Protein 7BVD (pdb70)

Solvent-accessible surface area: 38181 Å² total; per-residue (Å²): 110,48,44,13,117,30,25,40,72,112,83,2,95,65,57,13,94,142,21,64,3,3,9,0,44,22,62,0,0,4,7,14,16,16,16,0,2,0,0,50,24,6,0,57,42,110,44,1,0,0,0,20,7,37,8,60,75,104,14,16,24,117,40,7,24,0,1,7,21,15,87,8,2,0,5,22,128,136,109,32,5,13,13,17,60,80,67,19,160,59,14,25,77,32,52,48,0,9,81,5,0,75,42,0,21,99,51,0,126,10,122,71,33,107,77,48,11,82,1,20,8,0,0,0,0,0,4,2,8,11,3,0,49,74,69,71,214,18,48,141,111,14,92,76,75,15,59,24,27,22,0,4,0,0,8,2,14,18,1,0,0,9,1,45,21,43,10,2,1,8,0,0,0,3,12,36,32,29,110,39,59,83,153,146,24,56,134,19,22,72,48,0,33,52,44,0,69,105,7,15,155,23,0,28,86,74,40,91,25,20,9,6,20,6,26,117,52,90,12,124,45,103,51,39,45,71,64,117,75,2,28,118,20,0,82,78,0,19,32,25,18,130,79,64,68,8,121,7,0,8,1,3,2,22,5,46,10,98,19,112,16,60,22,11,35,0,0,18,0,7,17,12,52,20,8,2,20,38,2,3,0,0,1,0,14,44,70,139,51,31,82,51,3,1,0,0,0,0,0,26,14,16,8,0,27,0,85,133,37,95,0,22,12,56,16,36,20,20,60,46,182,63,175,134,26,73,104,38,50,114,89,4,98,78,74,111,134,73,96,77,31,7,50,53,24,4,52,17,11,109,82,14,0,43,154,7,7,97,125,64,19,37,148,51,75,68,60,37,66,26,29,69,10,28,69,12,0,5,7,1,0,22,0,23,0,60,18,17,162,110,75,47,3,0,24,0,2,23,3,5,14,0,7,11,45,7,0,0,2,63,24,54,71,0,3,44,0,5,10,83,16,17,114,7,47,6,5,8,15,0,1,1,3,6,27,2,12,5,30,22,22,0,23,0,0,2,2,34,48,14,0,10,14,56,141,45,26,0,36,1,13,8,5,9,19,0,30,56,121,18,80,1,60,117,13,46,56,63,3,11,83,99,0,92,46,0,0,61,3,1,11,0,5,76,43,35,53,152,73,77,78,43,46,12,118,32,26,39,70,109,85,2,97,67,58,23,119,130,27,66,5,3,10,0,44,21,66,0,0,4,6,12,16,19,18,3,1,0,0,53,20,5,0,55,47,105,43,1,0,1,0,23,8,35,3,96,73,101,30,10,18,98,42,9,23,0,1,6,22,16,86,7,2,1,5,25,130,138,114,31,3,19,22,18,62,81,67,18,166,56,14,29,71,32,52,56,0,10,82,6,0,76,42,0,22,87,49,0,120,10,121,71,43,107,73,47,10,65,1,19,6,0,0,1,0,1,5,1,10,10,4,1,48,81,61,72,218,17,49,134,112,15,93,76,72,15,59,23,28,24,0,4,0,0,9,2,15,19,0,0,0,9,2,37,31,31,11,2,0,7,0,0,0,2,11,35,39,28,103,44,65,128,140,130,34,60,133,18,23,72,55,0,32,53,47,0,68,105,6,13,151,19,0,40,84,84,39,91,25,21,6,6,19,5,36,123,58,90,10,126,48,109,49,40,38,73,78,117,68,2,28,116,15,0,79,78,0,16,31,24,18,128,87,61,78,3,124,16,0,7,0,2,4,22,4,47,9,97,17,112,15,60,19,16,40,0,0,21,0,0,16,24,41,20,13,2,20,40,2,3,0,0,2,1,15,48,50,140,55,30,83,54,4,0,0,0,0,0,0,28,17,17,9,0,42,1,100,106,37,77,0,27,11,56,19,29,41,19,74,89,169,95,76,90,141,50,52,120,92,9,67,73,49,162,178,96,15,82,53,25,2,51,27,14,98,84,16,0,40,157,7,11,96,127,82,20,36,115,46,75,100,70,44,73,42,46,98,17,60,108,31,0,10,2,1,0,23,0,19,0,53,14,26,178,119,73,46,4,1,22,0,2,27,5,7,12,0,8,12,34,10,0,0,2,60,29,55,66,0,3,46,0,5,12,84,19,16,110,5,44,7,5,10,15,1,0,1,2,6,36,2,10,5,35,26,10,1,31,0,0,2,1,33,54,13,0,10,13,55,139,44,26,0,35,1,15,6,5,8,42,0,45,53,138,18,80,1,55,131,22,48,62,65,0,14,81,104,1,96,26,0,0,60,2,1,10,0,5,72,46,37,52,126,71

Radius of gyration: 31.25 Å; Cα contacts (8 Å, |Δi|>4): 2437; chains: 2; bounding box: 78×79×81 Å

CATH classification: 3.60.120.10

Foldseek 3Di:
DDQFDWDDLVNLLVQLLPAQKGKIKGKDQQLVDDQLNLCCLQAVLFALKKKKWFQFLEGTDQKIKIQRHFQWKWFADPQWIDIFHDDDPLQFTTDHSLVSVVSRLVQRAGADDPPDPPFQWFWFWWAALCSCVVVDPADDFAAAPPPFTRIMTGGRQWMWMQGVVRNMIMTIGMQGRNPSDPPCSVVSVVVSVVSVVSSVVSSPDDDDDQAWDWDFDFFDKDWPDDLVLLQVLLVVVLVCCVVPLFFKAKAKIKMKHFFPFDLVLLLVLCCVPPAERIWMKHQHADNVRGTAWIKTFHFHAWLWWFDPQKIKGKDFPDKDFAVVNVVRVVVGVPDCPCVVQSVLLLVLLLVLVVVFADPPFWDKAPQPDWRDYDGMITRIIMTMGGGDPPHFQSSSLSSSPQRCFRFHPVRRSSNNSNSVSYRHRRTRQSIWGWTQHSNGIIIIGGPARMWIGGDRMIMHMFIGMRGNPDGSNVRVVVRVVSSSSSSSSSVRSNRIDHD/DDDQFDWDDLVNLLVVLLPAQKGKIKGKDQQLVDDQLNLLCLQQVLFALKKKKWFCAQVGTDQKIKIQRHFQWKWFADPQFIDIFHDDDVQQFTTDHSVVSVVRNLVQRAGADDPDDPPFQWFWFWWAWLCLCCVVDPADDQAAAPPPFTRIMTGGRQWMWMQGNVRNMIMTIHMQGRNPSDSPQSVVSVVVSVVSVVSSVVSSVDDDDDQAWDWDFDAFDKDWPDDLVLLQVLLVVVLVCCVVPLFFKAKAKTKMKGFFPFDLVLLLVLCCVQPAERIWMKHQHADNVRHGAWIKTFHFHAWLWWFDPQKIKGKQWDDKDFAPCVVVVVRVPPPPQSVLLVVLLLVLVCVFADPPFWDKQPQVDKTDHDGMITRIIMIMGGGDPPHFVVSSLSSRPQRCFNFHPVRRSSNNSNSVSYHHRRTRQSIWGWTQHSNRIIIIGGRARMWIGGDRMIMHMFIGMRGNPDGSSVRVVVRVVSRSSSSSSSVRSNRIDHD

Structure (mmCIF, N/CA/C/O backbone):
data_7BVD
#
_entry.id   7BVD
#
_cell.length_a   60.822
_cell.length_b   66.076
_cell.length_c   80.718
_cell.angle_alpha   81.880
_cell.angle_beta   72.730
_cell.angle_gamma   70.880
#
_symmetry.space_group_name_H-M   'P 1'
#
loop_
_entity.id
_entity.type
_entity.pdbx_description
1 polymer 'Anthranilate synthase component 1'
2 non-polymer 'BENZOIC ACID'
3 non-polymer 'MAGNESIUM ION'
4 non-polymer 'PYRUVIC ACID'
5 non-polymer GLYCEROL
6 water water
#
loop_
_atom_site.group_PDB
_atom_site.id
_atom_site.type_symbol
_atom_site.label_atom_id
_atom_site.label_alt_id
_atom_site.label_comp_id
_atom_site.label_asym_id
_atom_site.label_entity_id
_atom_site.label_seq_id
_atom_site.pdbx_PDB_ins_code
_atom_site.Cartn_x
_atom_site.Cartn_y
_atom_site.Cartn_z
_atom_site.occupancy
_atom_site.B_iso_or_equiv
_atom_site.auth_seq_id
_atom_site.auth_comp_id
_atom_site.auth_asym_id
_atom_site.auth_atom_id
_atom_site.pdbx_PDB_model_num
ATOM 1 N N . ALA A 1 21 ? -34.03000 54.77100 -15.08200 1.000 50.45000 21 ALA A N 1
ATOM 2 C CA . ALA A 1 21 ? -34.48800 53.83400 -16.10700 1.000 50.39000 21 ALA A CA 1
ATOM 3 C C . ALA A 1 21 ? -34.41700 52.39200 -15.59200 1.000 40.56000 21 ALA A C 1
ATOM 4 O O . ALA A 1 21 ? -34.10300 52.15200 -14.41600 1.000 41.69000 21 ALA A O 1
ATOM 10 N N . ALA A 1 22 ? -34.71200 51.44200 -16.47600 1.000 39.58000 22 ALA A N 1
ATOM 11 C CA . ALA A 1 22 ? -34.84700 50.04600 -16.08300 1.000 31.13000 22 ALA A CA 1
ATOM 12 C C . ALA A 1 22 ? -33.48400 49.39700 -15.90400 1.000 30.28000 22 ALA A C 1
ATOM 13 O O . ALA A 1 22 ? -32.56100 49.60900 -16.69600 1.000 27.07000 22 ALA A O 1
ATOM 20 N N . LEU A 1 23 ? -33.37500 48.56700 -14.87100 1.000 22.55000 23 LEU A N 1
ATOM 21 C CA . LEU A 1 23 ? -32.13500 47.84000 -14.64900 1.000 24.18000 23 LEU A CA 1
ATOM 22 C C . LEU A 1 23 ? -31.70400 47.08800 -15.89900 1.000 23.14000 23 LEU A C 1
ATOM 23 O O . LEU A 1 23 ? -30.53400 47.12600 -16.29000 1.000 25.02000 23 LEU A O 1
ATOM 39 N N . ALA A 1 24 ? -32.63900 46.38200 -16.53000 1.000 21.09000 24 ALA A N 1
ATOM 40 C CA . ALA A 1 24 ? -32.35100 45.48700 -17.63100 1.000 20.67000 24 ALA A CA 1
ATOM 41 C C . ALA A 1 24 ? -32.42600 46.17900 -18.99100 1.000 23.21000 24 ALA A C 1
ATOM 42 O O . ALA A 1 24 ? -32.64300 45.51200 -20.00400 1.000 21.91000 24 ALA A O 1
ATOM 49 N N . GLU A 1 25 ? -32.24700 47.48200 -19.01900 1.000 24.15000 25 GLU A N 1
ATOM 50 C CA . GLU A 1 25 ? -32.21400 48.20600 -20.28700 1.000 26.14000 25 GLU A CA 1
ATOM 51 C C . GLU A 1 25 ? -31.10100 47.63500 -21.16200 1.000 27.51000 25 GLU A C 1
ATOM 52 O O . GLU A 1 25 ? -29.96400 47.46400 -20.71000 1.000 28.48000 25 GLU A O 1
ATOM 64 N N . THR A 1 26 ? -31.43700 47.29300 -22.40000 1.000 23.56000 26 THR A N 1
ATOM 65 C CA . THR A 1 26 ? -30.46400 46.69900 -23.30300 1.000 24.20000 26 THR A CA 1
ATOM 66 C C . THR A 1 26 ? -29.72000 47.79900 -24.03500 1.000 25.57000 26 THR A C 1
ATOM 67 O O . THR A 1 26 ? -30.30700 48.83500 -24.33000 1.000 23.04000 26 THR A O 1
ATOM 78 N N . THR A 1 27 ? -28.42400 47.58600 -24.27400 1.000 21.06000 27 THR A N 1
ATOM 79 C CA . THR A 1 27 ? -27.66500 48.44600 -25.17100 1.000 23.57000 27 THR A CA 1
ATOM 80 C C . THR A 1 27 ? -28.54400 48.84000 -26.34400 1.000 23.40000 27 THR A C 1
ATOM 81 O O . THR A 1 27 ? -29.10700 47.97500 -27.01900 1.000 21.35000 27 THR A O 1
ATOM 92 N N . SER A 1 28 ? -28.65300 50.14800 -26.58800 1.000 22.62000 28 SER A N 1
ATOM 93 C CA . SER A 1 28 ? -29.53200 50.62700 -27.65300 1.000 25.23000 28 SER A CA 1
ATOM 94 C C . SER A 1 28 ? -28.88900 50.43500 -29.03200 1.000 23.55000 28 SER A C 1
ATOM 95 O O . SER A 1 28 ? -27.67000 50.29600 -29.16800 1.000 21.58000 28 SER A O 1
ATOM 103 N N . ARG A 1 29 ? -29.74600 50.37500 -30.06000 1.000 25.35000 29 ARG A N 1
ATOM 104 C CA . ARG A 1 29 ? -29.26700 50.25700 -31.43900 1.000 27.58000 29 ARG A CA 1
ATOM 105 C C . ARG A 1 29 ? -28.32100 51.39200 -31.78700 1.000 25.77000 29 ARG A C 1
ATOM 106 O O . ARG A 1 29 ? -27.31200 51.18600 -32.46500 1.000 24.36000 29 ARG A O 1
ATOM 127 N N . GLU A 1 30 ? -28.61400 52.59300 -31.29700 1.000 28.09000 30 GLU A N 1
ATOM 128 C CA . GLU A 1 30 ? -27.82300 53.76400 -31.64400 1.000 31.70000 30 GLU A CA 1
ATOM 129 C C . GLU A 1 30 ? -26.45300 53.72500 -30.97800 1.000 29.95000 30 GLU A C 1
ATOM 130 O O . GLU A 1 30 ? -25.43700 54.07700 -31.60400 1.000 26.61000 30 GLU A O 1
ATOM 142 N N . ASP A 1 31 ? -26.39500 53.27000 -29.71200 1.000 29.50000 31 ASP A N 1
ATOM 143 C CA . ASP A 1 31 ? -25.10500 53.08900 -29.06000 1.000 26.96000 31 ASP A CA 1
ATOM 144 C C . ASP A 1 31 ? -24.31900 51.96900 -29.72000 1.000 23.30000 31 ASP A C 1
ATOM 145 O O . ASP A 1 31 ? -23.10100 52.07500 -29.87800 1.000 25.30000 31 ASP A O 1
ATOM 154 N N . PHE A 1 32 ? -25.00100 50.90000 -30.13400 1.000 22.12000 32 PHE A N 1
ATOM 155 C CA . PHE A 1 32 ? -24.32400 49.79900 -30.80900 1.000 20.67000 32 PHE A CA 1
ATOM 156 C C . PHE A 1 32 ? -23.70800 50.28000 -32.12400 1.000 22.27000 32 PHE A C 1
ATOM 157 O O . PHE A 1 32 ? -22.54500 49.99100 -32.42900 1.000 26.32000 32 PHE A O 1
ATOM 174 N N . ARG A 1 33 ? -24.48300 51.03400 -32.90900 1.000 23.71000 33 ARG A N 1
ATOM 175 C CA . ARG A 1 33 ? -23.97400 51.55300 -34.17500 1.000 24.58000 33 ARG A CA 1
ATOM 176 C C . ARG A 1 33 ? -22.71200 52.36200 -33.97300 1.000 25.80000 33 ARG A C 1
ATOM 177 O O . ARG A 1 33 ? -21.74600 52.22400 -34.72900 1.000 29.23000 33 ARG A O 1
ATOM 198 N N . ALA A 1 34 ? -22.72000 53.25100 -32.99000 1.000 24.56000 34 ALA A N 1
ATOM 199 C CA . ALA A 1 34 ? -21.57400 54.11900 -32.76600 1.000 25.00000 34 ALA A CA 1
ATOM 200 C C . ALA A 1 34 ? -20.34900 53.31300 -32.37200 1.000 27.09000 34 ALA A C 1
ATOM 201 O O . ALA A 1 34 ? -19.23700 53.56600 -32.84900 1.000 28.40000 34 ALA A O 1
ATOM 208 N N . LEU A 1 35 ? -20.54000 52.31300 -31.52700 1.000 26.94000 35 LEU A N 1
ATOM 209 C CA . LEU A 1 35 ? -19.42300 51.46500 -31.14200 1.000 27.85000 35 LEU A CA 1
ATOM 210 C C . LEU A 1 35 ? -18.93400 50.64000 -32.32600 1.000 25.54000 35 LEU A C 1
ATOM 211 O O . LEU A 1 35 ? -17.73200 50.42900 -32.48400 1.000 26.37000 35 LEU A O 1
ATOM 227 N N . ALA A 1 36 ? -19.84900 50.16700 -33.16500 1.000 25.32000 36 ALA A N 1
ATOM 228 C CA . ALA A 1 36 ? -19.48200 49.27300 -34.24800 1.000 22.88000 36 ALA A CA 1
ATOM 229 C C . ALA A 1 36 ? -18.63300 49.96900 -35.29900 1.000 29.17000 36 ALA A C 1
ATOM 230 O O . ALA A 1 36 ? -17.99000 49.27400 -36.09000 1.000 29.43000 36 ALA A O 1
ATOM 237 N N . THR A 1 37 ? -18.54400 51.30400 -35.26500 1.000 29.31000 37 THR A N 1
ATOM 238 C CA . THR A 1 37 ? -17.69700 52.01600 -36.22600 1.000 33.43000 37 THR A CA 1
ATOM 239 C C . THR A 1 37 ? -16.23200 51.99900 -35.83200 1.000 36.15000 37 THR A C 1
ATOM 240 O O . THR A 1 37 ? -15.37600 52.19700 -36.69800 1.000 37.09000 37 THR A O 1
ATOM 251 N N . GLU A 1 38 ? -15.92500 51.75600 -34.55200 1.000 31.17000 38 GLU A N 1
ATOM 252 C CA . GLU A 1 38 ? -14.56700 51.80700 -34.03400 1.000 37.00000 38 GLU A CA 1
ATOM 253 C C . GLU A 1 38 ? -14.05500 50.47000 -33.52300 1.000 37.96000 38 GLU A C 1
ATOM 254 O O . GLU A 1 38 ? -12.84300 50.32500 -33.33400 1.000 38.31000 38 GLU A O 1
ATOM 266 N N . HIS A 1 39 ? -14.93700 49.51800 -33.24400 1.000 30.56000 39 HIS A N 1
ATOM 267 C CA . HIS A 1 39 ? -14.56200 48.33100 -32.48700 1.000 25.97000 39 HIS A CA 1
ATOM 268 C C . HIS A 1 39 ? -14.95400 47.06700 -33.23600 1.000 25.46000 39 HIS A C 1
ATOM 269 O O . HIS A 1 39 ? -16.06300 46.97200 -33.76800 1.000 25.26000 39 HIS A O 1
ATOM 283 N N . ARG A 1 40 ? -14.04500 46.08400 -33.26000 1.000 20.58000 40 ARG A N 1
ATOM 284 C CA . ARG A 1 40 ? -14.32000 44.83400 -33.96900 1.000 20.57000 40 ARG A CA 1
ATOM 285 C C . ARG A 1 40 ? -15.28700 43.93500 -33.21900 1.000 21.75000 40 ARG A C 1
ATOM 286 O O . ARG A 1 40 ? -16.08600 43.22400 -33.84500 1.000 21.81000 40 ARG A O 1
ATOM 307 N N . VAL A 1 41 ? -15.17400 43.87200 -31.90000 1.000 22.95000 41 VAL A N 1
ATOM 308 C CA . VAL A 1 41 ? -16.06800 43.04300 -31.10600 1.000 19.07000 41 VAL A CA 1
ATOM 309 C C . VAL A 1 41 ? -16.88300 43.98300 -30.23000 1.000 20.61000 41 VAL A C 1
ATOM 310 O O . VAL A 1 41 ? -16.31600 44.71500 -29.39900 1.000 22.84000 41 VAL A O 1
ATOM 323 N N . VAL A 1 42 ? -18.20000 43.99300 -30.43600 1.000 20.06000 42 VAL A N 1
ATOM 324 C CA . VAL A 1 42 ? -19.09100 44.93600 -29.76900 1.000 19.72000 42 VAL A CA 1
ATOM 325 C C . VAL A 1 42 ? -20.10700 44.18900 -28.91400 1.000 20.12000 42 VAL A C 1
ATOM 326 O O . VAL A 1 42 ? -20.93100 43.43300 -29.44600 1.000 18.52000 42 VAL A O 1
ATOM 339 N N . PRO A 1 43 ? -20.11200 44.40700 -27.60300 1.000 21.73000 43 PRO A N 1
ATOM 340 C CA . PRO A 1 43 ? -21.07000 43.70900 -26.73900 1.000 22.28000 43 PRO A CA 1
ATOM 341 C C . PRO A 1 43 ? -22.40600 44.43600 -26.69800 1.000 21.74000 43 PRO A C 1
ATOM 342 O O . PRO A 1 43 ? -22.46100 45.66200 -26.57900 1.000 27.65000 43 PRO A O 1
ATOM 353 N N . VAL A 1 44 ? -23.48100 43.66700 -26.82900 1.000 20.92000 44 VAL A N 1
ATOM 354 C CA . VAL A 1 44 ? -24.83500 44.10300 -26.48600 1.000 17.52000 44 VAL A CA 1
ATOM 355 C C . VAL A 1 44 ? -25.17000 43.46800 -25.14600 1.000 18.59000 44 VAL A C 1
ATOM 356 O O . VAL A 1 44 ? -25.12300 42.24000 -25.02700 1.000 18.33000 44 VAL A O 1
ATOM 369 N N . ILE A 1 45 ? -25.50300 44.28900 -24.15100 1.000 17.66000 45 ILE A N 1
ATOM 370 C CA . ILE A 1 45 ? -25.58900 43.79400 -22.78100 1.000 17.42000 45 ILE A CA 1
ATOM 371 C C . ILE A 1 45 ? -26.92600 44.12000 -22.14800 1.000 19.32000 45 ILE A C 1
ATOM 372 O O . ILE A 1 45 ? -27.63600 45.05300 -22.53100 1.000 20.47000 45 ILE A O 1
ATOM 388 N N . ARG A 1 46 ? -27.23600 43.33400 -21.13100 1.000 16.68000 46 ARG A N 1
ATOM 389 C CA . ARG A 1 46 ? -28.47100 43.44500 -20.39300 1.000 17.29000 46 ARG A CA 1
ATOM 390 C C . ARG A 1 46 ? -28.16900 42.89200 -19.01900 1.000 18.19000 46 ARG A C 1
ATOM 391 O O . ARG A 1 46 ? -27.75700 41.73100 -18.90900 1.000 19.64000 46 ARG A O 1
ATOM 412 N N . LYS A 1 47 ? -28.33400 43.71900 -17.99600 1.000 18.29000 47 LYS A N 1
ATOM 413 C CA . LYS A 1 47 ? -28.14500 43.29000 -16.62000 1.000 17.64000 47 LYS A CA 1
ATOM 414 C C . LYS A 1 47 ? -29.49100 42.98600 -15.97700 1.000 16.84000 47 LYS A C 1
ATOM 415 O O . LYS A 1 47 ? -30.43700 43.77300 -16.09400 1.000 18.52000 47 LYS A O 1
ATOM 434 N N . VAL A 1 48 ? -29.53700 41.89800 -15.20300 1.000 17.44000 48 VAL A N 1
ATOM 435 C CA . VAL A 1 48 ? -30.75700 41.46500 -14.52700 1.000 15.24000 48 VAL A CA 1
ATOM 436 C C . VAL A 1 48 ? -30.44700 41.19700 -13.06700 1.000 18.57000 48 VAL A C 1
ATOM 437 O O . VAL A 1 48 ? -29.31000 40.87900 -12.69800 1.000 18.11000 48 VAL A O 1
ATOM 450 N N . LEU A 1 49 ? -31.46000 41.40700 -12.22500 1.000 16.56000 49 LEU A N 1
ATOM 451 C CA . LEU A 1 49 ? -31.37600 41.02900 -10.82500 1.000 15.33000 49 LEU A CA 1
ATOM 452 C C . LEU A 1 49 ? -31.57400 39.52700 -10.75600 1.000 18.55000 49 LEU A C 1
ATOM 453 O O . LEU A 1 49 ? -32.59300 39.02200 -11.21500 1.000 20.57000 49 LEU A O 1
ATOM 469 N N . ALA A 1 50 ? -30.60500 38.81300 -10.17400 1.000 15.83000 50 ALA A N 1
ATOM 470 C CA . ALA A 1 50 ? -30.62900 37.35300 -10.13000 1.000 17.40000 50 ALA A CA 1
ATOM 471 C C . ALA A 1 50 ? -30.18400 36.90100 -8.74400 1.000 17.50000 50 ALA A C 1
ATOM 472 O O . ALA A 1 50 ? -29.30500 36.04600 -8.59400 1.000 17.12000 50 ALA A O 1
ATOM 479 N N . ASP A 1 51 ? -30.81500 37.48300 -7.70800 1.000 16.88000 51 ASP A N 1
ATOM 480 C CA . ASP A 1 51 ? -30.40700 37.27700 -6.32000 1.000 18.08000 51 ASP A CA 1
ATOM 481 C C . ASP A 1 51 ? -30.87700 35.94600 -5.73600 1.000 17.34000 51 ASP A C 1
ATOM 482 O O . ASP A 1 51 ? -30.43100 35.57300 -4.65000 1.000 17.32000 51 ASP A O 1
ATOM 491 N N . SER A 1 52 ? -31.68000 35.17400 -6.45900 1.000 16.51000 52 SER A N 1
ATOM 492 C CA . SER A 1 52 ? -31.95200 33.79100 -6.10500 1.000 17.63000 52 SER A CA 1
ATOM 493 C C . SER A 1 52 ? -31.23200 32.80000 -6.99700 1.000 18.68000 52 SER A C 1
ATOM 494 O O . SER A 1 52 ? -31.57500 31.61300 -6.98800 1.000 19.98000 52 SER A O 1
ATOM 502 N N . GLU A 1 53 ? -30.25400 33.24900 -7.78500 1.000 14.38000 53 GLU A N 1
ATOM 503 C CA . GLU A 1 53 ? -29.43800 32.37200 -8.59500 1.000 14.81000 53 GLU A CA 1
ATOM 504 C C . GLU A 1 53 ? -28.00600 32.34200 -8.06700 1.000 17.45000 53 GLU A C 1
ATOM 505 O O . GLU A 1 53 ? -27.50400 33.33100 -7.53300 1.000 16.96000 53 GLU A O 1
ATOM 517 N N . THR A 1 54 ? -27.35300 31.22100 -8.25900 1.000 16.18000 54 THR A N 1
ATOM 518 C CA . THR A 1 54 ? -25.90900 31.08400 -8.04800 1.000 16.29000 54 THR A CA 1
ATOM 519 C C . THR A 1 54 ? -25.24800 30.87100 -9.39300 1.000 16.04000 54 THR A C 1
ATOM 520 O O . THR A 1 54 ? -25.92500 30.66000 -10.40300 1.000 16.75000 54 THR A O 1
ATOM 531 N N . PRO A 1 55 ? -23.92200 30.85100 -9.44900 1.000 17.75000 55 PRO A N 1
ATOM 532 C CA . PRO A 1 55 ? -23.30000 30.50200 -10.73700 1.000 19.94000 55 PRO A CA 1
ATOM 533 C C . PRO A 1 55 ? -23.71800 29.12400 -11.21300 1.000 16.95000 55 PRO A C 1
ATOM 534 O O . PRO A 1 55 ? -23.90800 28.92500 -12.41000 1.000 16.72000 55 PRO A O 1
ATOM 545 N N . LEU A 1 56 ? -23.90500 28.16600 -10.30900 1.000 16.30000 56 LEU A N 1
ATOM 546 C CA . LEU A 1 56 ? -24.29600 26.82800 -10.74800 1.000 14.19000 56 LEU A CA 1
ATOM 547 C C . LEU A 1 56 ? -25.74000 26.79900 -11.23400 1.000 16.51000 56 LEU A C 1
ATOM 548 O O . LEU A 1 56 ? -26.05300 26.10200 -12.21000 1.000 16.31000 56 LEU A O 1
ATOM 564 N N . SER A 1 57 ? -26.66700 27.46300 -10.51700 1.000 15.28000 57 SER A N 1
ATOM 565 C CA . SER A 1 57 ? -28.05000 27.47100 -10.99200 1.000 15.97000 57 SER A CA 1
ATOM 566 C C . SER A 1 57 ? -28.15800 28.22900 -12.31900 1.000 15.43000 57 SER A C 1
ATOM 567 O O . SER A 1 57 ? -28.89200 27.81600 -13.21100 1.000 16.62000 57 SER A O 1
ATOM 575 N N . ALA A 1 58 ? -27.42900 29.32800 -12.46400 1.000 15.64000 58 ALA A N 1
ATOM 576 C CA . ALA A 1 58 ? -27.42000 30.05600 -13.73000 1.000 18.03000 58 ALA A CA 1
ATOM 577 C C . ALA A 1 58 ? -26.82700 29.20000 -14.84000 1.000 17.37000 58 ALA A C 1
ATOM 578 O O . ALA A 1 58 ? -27.35200 29.16300 -15.94900 1.000 18.38000 58 ALA A O 1
ATOM 585 N N . TYR A 1 59 ? -25.76600 28.44000 -14.53300 1.000 14.29000 59 TYR A N 1
ATOM 586 C CA . TYR A 1 59 ? -25.20700 27.53500 -15.52900 1.000 15.77000 59 TYR A CA 1
ATOM 587 C C . TYR A 1 59 ? -26.22100 26.46900 -15.92600 1.000 17.32000 59 TYR A C 1
ATOM 588 O O . TYR A 1 59 ? -26.37900 26.15500 -17.10800 1.000 18.72000 59 TYR A O 1
ATOM 606 N N . ARG A 1 60 ? -26.94900 25.92700 -14.95000 1.000 15.98000 60 ARG A N 1
ATOM 607 C CA . ARG A 1 60 ? -27.91800 24.87900 -15.26500 1.000 14.81000 60 ARG A CA 1
ATOM 608 C C . ARG A 1 60 ? -29.01200 25.43100 -16.18700 1.000 18.28000 60 ARG A C 1
ATOM 609 O O . ARG A 1 60 ? -29.45900 24.74600 -17.11300 1.000 19.75000 60 ARG A O 1
ATOM 630 N N . LYS A 1 61 ? -29.43300 26.67800 -15.95900 1.000 16.40000 61 LYS A N 1
ATOM 631 C CA . LYS A 1 61 ? -30.48400 27.28600 -16.78100 1.000 16.27000 61 LYS A CA 1
ATOM 632 C C . LYS A 1 61 ? -29.97600 27.68200 -18.16500 1.000 16.64000 61 LYS A C 1
ATOM 633 O O . LYS A 1 61 ? -30.67300 27.47500 -19.15900 1.000 19.98000 61 LYS A O 1
ATOM 652 N N . LEU A 1 62 ? -28.78900 28.26500 -18.23900 1.000 17.00000 62 LEU A N 1
ATOM 653 C CA . LEU A 1 62 ? -28.28600 28.91800 -19.45400 1.000 16.78000 62 LEU A CA 1
ATOM 654 C C . LEU A 1 62 ? -27.57900 27.96200 -20.39700 1.000 19.07000 62 LEU A C 1
ATOM 655 O O . LEU A 1 62 ? -27.63300 28.15700 -21.61500 1.000 20.66000 62 LEU A O 1
ATOM 671 N N . ALA A 1 63 ? -26.84600 26.99300 -19.85600 1.000 19.01000 63 ALA A N 1
ATOM 672 C CA . ALA A 1 63 ? -25.89300 26.15900 -20.57700 1.000 17.31000 63 ALA A CA 1
ATOM 673 C C . ALA A 1 63 ? -26.29500 24.70000 -20.57400 1.000 20.05000 63 ALA A C 1
ATOM 674 O O . ALA A 1 63 ? -26.18200 24.02000 -21.59200 1.000 22.06000 63 ALA A O 1
ATOM 681 N N . ALA A 1 64 ? -26.67900 24.17000 -19.40700 1.000 22.69000 64 ALA A N 1
ATOM 682 C CA . ALA A 1 64 ? -27.33200 22.87200 -19.32800 1.000 27.83000 64 ALA A CA 1
ATOM 683 C C . ALA A 1 64 ? -26.47100 21.77400 -19.92700 1.000 23.42000 64 ALA A C 1
ATOM 684 O O . ALA A 1 64 ? -26.97800 20.84600 -20.55700 1.000 28.61000 64 ALA A O 1
ATOM 691 N N . ASN A 1 65 ? -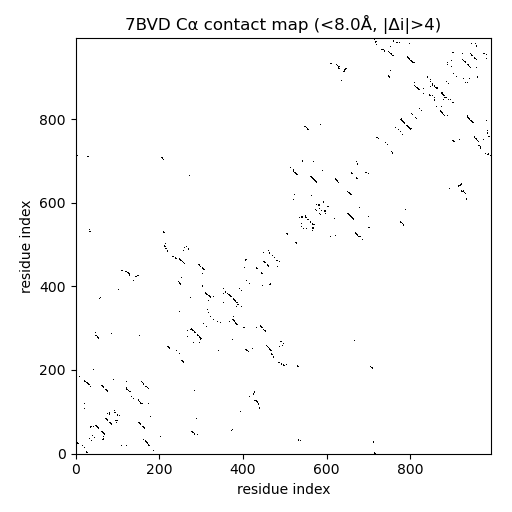25.16100 21.87300 -19.71500 1.000 23.33000 65 ASN A N 1
ATOM 692 C CA . ASN A 1 65 ? -24.17500 20.89400 -20.17800 1.000 26.12000 65 ASN A CA 1
ATOM 693 C C . ASN A 1 65 ? -24.13000 20.74100 -21.69800 1.000 27.69000 65 ASN A C 1
ATOM 694 O O . ASN A 1 65 ? -23.56000 19.76700 -22.21000 1.000 26.27000 65 ASN A O 1
ATOM 705 N N . ARG A 1 66 ? -24.70800 21.66500 -22.46100 1.000 24.77000 66 ARG A N 1
ATOM 706 C CA . ARG A 1 66 ? -24.66200 21.52700 -23.91000 1.000 22.18000 66 ARG A CA 1
ATOM 707 C C . ARG A 1 66 ? -23.22100 21.59800 -24.40900 1.000 26.10000 66 ARG A C 1
ATOM 708 O O . ARG A 1 66 ? -22.37900 22.27800 -23.80900 1.000 23.60000 66 ARG A O 1
ATOM 729 N N . PRO A 1 67 ? -22.92000 20.95300 -25.53900 1.000 26.19000 67 PRO A N 1
ATOM 730 C CA . PRO A 1 67 ? -21.61400 21.16700 -26.16800 1.000 22.89000 67 PRO A CA 1
ATOM 731 C C . PRO A 1 67 ? -21.37000 22.64100 -26.42000 1.000 24.74000 67 PRO A C 1
ATOM 732 O O . PRO A 1 67 ? -22.27000 23.38800 -26.82200 1.000 26.14000 67 PRO A O 1
ATOM 743 N N . GLY A 1 68 ? -20.12800 23.04800 -26.23000 1.000 18.26000 68 GLY A N 1
ATOM 744 C CA . GLY A 1 68 ? -19.73900 24.41200 -26.45700 1.000 16.67000 68 GLY A CA 1
ATOM 745 C C . GLY A 1 68 ? -19.99300 25.35300 -25.31100 1.000 20.29000 68 GLY A C 1
ATOM 746 O O . GLY A 1 68 ? -19.85400 26.56100 -25.48800 1.000 23.67000 68 GLY A O 1
ATOM 750 N N . THR A 1 69 ? -20.39000 24.84800 -24.14300 1.000 16.70000 69 THR A N 1
ATOM 751 C CA . THR A 1 69 ? -20.62400 25.67400 -22.97700 1.000 18.32000 69 THR A CA 1
ATOM 752 C C . THR A 1 69 ? -19.50100 25.48900 -21.95700 1.000 17.97000 69 THR A C 1
ATOM 753 O O . THR A 1 69 ? -18.69700 24.55600 -22.03400 1.000 17.14000 69 THR A O 1
ATOM 764 N N . PHE A 1 70 ? -19.45100 26.42800 -21.01500 1.000 17.16000 70 PHE A N 1
ATOM 765 C CA . PHE A 1 70 ? -18.38900 26.43700 -20.02800 1.000 18.60000 70 PHE A CA 1
ATOM 766 C C . PHE A 1 70 ? -18.80300 27.18000 -18.77200 1.000 17.24000 70 PHE A C 1
ATOM 767 O O . PHE A 1 70 ? -19.71000 28.01500 -18.77600 1.000 17.23000 70 PHE A O 1
ATOM 784 N N . LEU A 1 71 ? -18.10600 26.85200 -17.68000 1.000 18.04000 71 LEU A N 1
ATOM 785 C CA . LEU A 1 71 ? -18.24500 27.54000 -16.40900 1.000 17.24000 71 LEU A CA 1
ATOM 786 C C . LEU A 1 71 ? -16.82800 27.80100 -15.90500 1.000 16.40000 71 LEU A C 1
ATOM 787 O O . LEU A 1 71 ? -16.02700 26.87400 -15.85700 1.000 19.28000 71 LEU A O 1
ATOM 803 N N . LEU A 1 72 ? -16.53200 29.03600 -15.52100 1.000 16.83000 72 LEU A N 1
ATOM 804 C CA . LEU A 1 72 ? -15.24300 29.39800 -14.93900 1.000 18.55000 72 LEU A CA 1
ATOM 805 C C . LEU A 1 72 ? -15.49100 30.13900 -13.63700 1.000 21.41000 72 LEU A C 1
ATOM 806 O O . LEU A 1 72 ? -16.25300 31.10500 -13.60500 1.000 20.33000 72 LEU A O 1
ATOM 822 N N . GLU A 1 73 ? -14.86300 29.67600 -12.55800 1.000 19.79000 73 GLU A N 1
ATOM 823 C CA . GLU A 1 73 ? -14.98100 30.34200 -11.26400 1.000 20.15000 73 GLU A CA 1
ATOM 824 C C . GLU A 1 73 ? -13.59400 30.40400 -10.64800 1.000 21.68000 73 GLU A C 1
ATOM 825 O O . GLU A 1 73 ? -12.69400 29.68000 -11.06000 1.000 20.39000 73 GLU A O 1
ATOM 837 N N . SER A 1 74 ? -13.44100 31.27100 -9.64700 1.000 23.61000 74 SER A N 1
ATOM 838 C CA . SER A 1 74 ? -12.14700 31.47300 -9.00600 1.000 22.19000 74 SER A CA 1
ATOM 839 C C . SER A 1 74 ? -12.32600 31.77100 -7.52200 1.000 27.43000 74 SER A C 1
ATOM 840 O O . SER A 1 74 ? -12.97300 32.75500 -7.16400 1.000 28.16000 74 SER A O 1
ATOM 848 N N . ALA A 1 75 ? -11.74600 30.94700 -6.65500 1.000 26.88000 75 ALA A N 1
ATOM 849 C CA . ALA A 1 75 ? -11.60000 31.34900 -5.25700 1.000 32.31000 75 ALA A CA 1
ATOM 850 C C . ALA A 1 75 ? -10.48300 32.38700 -5.13700 1.000 36.63000 75 ALA A C 1
ATOM 851 O O . ALA A 1 75 ? -9.51500 32.38000 -5.90800 1.000 41.48000 75 ALA A O 1
ATOM 858 N N . GLU A 1 76 ? -10.62300 33.31000 -4.22800 1.000 37.60000 76 GLU A N 1
ATOM 859 C CA . GLU A 1 76 ? -9.65800 34.39300 -4.07600 1.000 51.71000 76 GLU A CA 1
ATOM 860 C C . GLU A 1 76 ? -9.04200 34.46600 -2.70000 1.000 58.74000 76 GLU A C 1
ATOM 861 O O . GLU A 1 76 ? -9.59900 33.96900 -1.74400 1.000 50.78000 76 GLU A O 1
ATOM 873 N N . ASN A 1 77 ? -7.86800 35.08000 -2.64500 1.000 57.85000 77 ASN A N 1
ATOM 874 C CA . ASN A 1 77 ? -7.13300 35.21200 -1.41200 1.000 66.85000 77 ASN A CA 1
ATOM 875 C C . ASN A 1 77 ? -7.79300 36.20800 -0.49400 1.000 65.73000 77 ASN A C 1
ATOM 876 O O . ASN A 1 77 ? -8.28800 35.83500 0.54500 1.000 67.79000 77 ASN A O 1
ATOM 881 N N . ARG A 1 79 ? -10.65400 35.51000 1.09900 1.000 64.02000 79 ARG A N 1
ATOM 882 C CA . ARG A 1 79 ? -10.72800 34.06200 1.24300 1.000 67.55000 79 ARG A CA 1
ATOM 883 C C . ARG A 1 79 ? -12.13200 33.55400 0.88500 1.000 67.56000 79 ARG A C 1
ATOM 884 O O . ARG A 1 79 ? -12.75200 32.80800 1.65000 1.000 72.78000 79 ARG A O 1
ATOM 892 N N . SER A 1 80 ? -12.61700 33.95400 -0.28900 1.000 58.00000 80 SER A N 1
ATOM 893 C CA . SER A 1 80 ? -13.97000 33.64900 -0.74200 1.000 61.31000 80 SER A CA 1
ATOM 894 C C . SER A 1 80 ? -13.93300 33.37700 -2.24500 1.000 52.99000 80 SER A C 1
ATOM 895 O O . SER A 1 80 ? -12.86300 33.31800 -2.85600 1.000 45.01000 80 SER A O 1
ATOM 902 N N . TRP A 1 81 ? -15.11400 33.23800 -2.85400 1.000 44.89000 81 TRP A N 1
ATOM 903 C CA . TRP A 1 81 ? -15.21800 33.27600 -4.31100 1.000 41.75000 81 TRP A CA 1
ATOM 904 C C . TRP A 1 81 ? -15.03600 34.70600 -4.77900 1.000 40.97000 81 TRP A C 1
ATOM 905 O O . TRP A 1 81 ? -15.50900 35.64800 -4.13800 1.000 42.43000 81 TRP A O 1
ATOM 926 N N . SER A 1 82 ? -14.30800 34.86800 -5.87700 1.000 35.98000 82 SER A N 1
ATOM 927 C CA . SER A 1 82 ? -14.13700 36.18600 -6.44000 1.000 38.65000 82 SER A CA 1
ATOM 928 C C . SER A 1 82 ? -15.50700 36.75800 -6.80400 1.000 35.44000 82 SER A C 1
ATOM 929 O O . SER A 1 82 ? -16.52900 36.06900 -6.78800 1.000 34.98000 82 SER A O 1
ATOM 937 N N . ARG A 1 83 ? -15.50600 38.03700 -7.14600 1.000 33.19000 83 ARG A N 1
ATOM 938 C CA . ARG A 1 83 ? -16.75700 38.71900 -7.41900 1.000 35.14000 83 ARG A CA 1
ATOM 939 C C . ARG A 1 83 ? -17.50300 38.06900 -8.57500 1.000 27.11000 83 ARG A C 1
ATOM 940 O O . ARG A 1 83 ? -18.72000 37.87500 -8.50400 1.000 26.84000 83 ARG A O 1
ATOM 961 N N . TRP A 1 84 ? -16.78700 37.70800 -9.64000 1.000 25.01000 84 TRP A N 1
ATOM 962 C CA . TRP A 1 84 ? -17.39200 37.27900 -10.89200 1.000 20.65000 84 TRP A CA 1
ATOM 963 C C . TRP A 1 84 ? -17.19000 35.79600 -11.13900 1.000 23.46000 84 TRP A C 1
ATOM 964 O O . TRP A 1 84 ? -16.10600 35.25500 -10.89300 1.000 25.52000 84 TRP A O 1
ATOM 985 N N . SER A 1 85 ? -18.21700 35.16400 -11.68500 1.000 17.41000 85 SER A N 1
ATOM 986 C CA . SER A 1 85 ? -18.14200 33.84100 -12.29000 1.000 16.62000 85 SER A CA 1
ATOM 987 C C . SER A 1 85 ? -18.60500 34.00500 -13.73200 1.000 20.60000 85 SER A C 1
ATOM 988 O O . SER A 1 85 ? -19.39400 34.90100 -14.02600 1.000 19.69000 85 SER A O 1
ATOM 996 N N . PHE A 1 86 ? -18.10600 33.16000 -14.63700 1.000 17.38000 86 PHE A N 1
ATOM 997 C CA . PHE A 1 86 ? -18.34600 33.32400 -16.05800 1.000 15.26000 86 PHE A CA 1
ATOM 998 C C . PHE A 1 86 ? -18.96500 32.06500 -16.63400 1.000 18.30000 86 PHE A C 1
ATOM 999 O O . PHE A 1 86 ? -18.43500 30.97500 -16.47100 1.000 20.50000 86 PHE A O 1
ATOM 1016 N N . ILE A 1 87 ? -20.11600 32.22000 -17.27500 1.000 15.73000 87 ILE A N 1
ATOM 1017 C CA . ILE A 1 87 ? -20.78700 31.13500 -17.97800 1.000 14.88000 87 ILE A CA 1
ATOM 1018 C C . ILE A 1 87 ? -20.72300 31.42900 -19.47100 1.000 16.79000 87 ILE A C 1
ATOM 1019 O O . ILE A 1 87 ? -21.11200 32.51500 -19.91100 1.000 15.97000 87 ILE A O 1
ATOM 1035 N N . GLY A 1 88 ? -20.23600 30.46100 -20.24000 1.000 19.75000 88 GLY A N 1
ATOM 1036 C CA . GLY A 1 88 ? -20.29800 30.49500 -21.68300 1.000 21.56000 88 GLY A CA 1
ATOM 1037 C C . GLY A 1 88 ? -21.55400 29.75800 -22.07400 1.000 19.20000 88 GLY A C 1
ATOM 1038 O O . GLY A 1 88 ? -21.65800 28.54900 -21.86500 1.000 19.16000 88 GLY A O 1
ATOM 1042 N N . ALA A 1 89 ? -22.54100 30.48400 -22.58900 1.000 18.96000 89 ALA A N 1
ATOM 1043 C CA . ALA A 1 89 ? -23.87400 29.91500 -22.72600 1.000 21.39000 89 ALA A CA 1
ATOM 1044 C C . ALA A 1 89 ? -24.03400 29.07800 -23.97300 1.000 27.86000 89 ALA A C 1
ATOM 1045 O O . ALA A 1 89 ? -25.02800 28.35500 -24.09500 1.000 32.08000 89 ALA A O 1
ATOM 1052 N N . GLY A 1 90 ? -23.10900 29.17100 -24.91700 1.000 26.22000 90 GLY A N 1
ATOM 1053 C CA . GLY A 1 90 ? -23.11300 28.19300 -25.97300 1.000 27.49000 90 GLY A CA 1
ATOM 1054 C C . GLY A 1 90 ? -22.43500 28.85300 -27.14300 1.000 29.08000 90 GLY A C 1
ATOM 1055 O O . GLY A 1 90 ? -22.91700 29.86700 -27.63300 1.000 31.36000 90 GLY A O 1
ATOM 1059 N N . ALA A 1 91 ? -21.27900 28.32800 -27.52600 1.000 25.12000 91 ALA A N 1
ATOM 1060 C CA . ALA A 1 91 ? -20.49500 28.86500 -28.62200 1.000 27.23000 91 ALA A CA 1
ATOM 1061 C C . ALA A 1 91 ? -20.77500 28.05400 -29.87000 1.000 29.13000 91 ALA A C 1
ATOM 1062 O O . ALA A 1 91 ? -20.48600 26.84300 -29.89300 1.000 32.76000 91 ALA A O 1
ATOM 1069 N N . PRO A 1 92 ? -21.32900 28.67000 -30.91500 1.000 30.46000 92 PRO A N 1
ATOM 1070 C CA . PRO A 1 92 ? -21.46400 27.96900 -32.20400 1.000 34.19000 92 PRO A CA 1
ATOM 1071 C C . PRO A 1 92 ? -20.13600 27.63100 -32.87000 1.000 32.52000 92 PRO A C 1
ATOM 1072 O O . PRO A 1 92 ? -20.09900 26.71100 -33.69600 1.000 31.81000 92 PRO A O 1
ATOM 1083 N N . SER A 1 93 ? -19.06600 28.36300 -32.57300 1.000 24.69000 93 SER A N 1
ATOM 1084 C CA . SER A 1 93 ? -17.79100 28.19800 -33.25100 1.000 26.58000 93 SER A CA 1
ATOM 1085 C C . SER A 1 93 ? -16.65900 27.88800 -32.27900 1.000 21.38000 93 SER A C 1
ATOM 1086 O O . SER A 1 93 ? -16.51700 28.54900 -31.25000 1.000 25.59000 93 SER A O 1
ATOM 1094 N N . ALA A 1 94 ? -15.79300 26.96100 -32.68100 1.000 20.74000 94 ALA A N 1
ATOM 1095 C CA . ALA A 1 94 ? -14.57200 26.64300 -31.95400 1.000 20.22000 94 ALA A CA 1
ATOM 1096 C C . ALA A 1 94 ? -13.39400 26.49800 -32.91400 1.000 24.16000 94 ALA A C 1
ATOM 1097 O O . ALA A 1 94 ? -13.51300 25.85600 -33.95700 1.000 22.24000 94 ALA A O 1
ATOM 1104 N N . LEU A 1 95 ? -12.25500 27.05100 -32.52500 1.000 18.58000 95 LEU A N 1
ATOM 1105 C CA . LEU A 1 95 ? -11.02200 26.95200 -33.29500 1.000 19.33000 95 LEU A CA 1
ATOM 1106 C C . LEU A 1 95 ? -10.19100 25.79700 -32.74200 1.000 24.71000 95 LEU A C 1
ATOM 1107 O O . LEU A 1 95 ? -9.87500 25.76300 -31.54000 1.000 21.00000 95 LEU A O 1
ATOM 1123 N N . THR A 1 96 ? -9.90400 24.81200 -33.58500 1.000 19.67000 96 THR A N 1
ATOM 1124 C CA . THR A 1 96 ? -9.18200 23.63100 -33.11200 1.000 21.43000 96 THR A CA 1
ATOM 1125 C C . THR A 1 96 ? -8.20000 23.18500 -34.18600 1.000 21.36000 96 THR A C 1
ATOM 1126 O O . THR A 1 96 ? -7.75700 23.97400 -35.02800 1.000 20.29000 96 THR A O 1
ATOM 1137 N N . VAL A 1 97 ? -7.83700 21.90800 -34.13600 1.000 20.70000 97 VAL A N 1
ATOM 1138 C CA . VAL A 1 97 ? -6.89600 21.29400 -35.06300 1.000 20.93000 97 VAL A CA 1
ATOM 1139 C C . VAL A 1 97 ? -7.57800 20.07700 -35.67900 1.000 23.02000 97 VAL A C 1
ATOM 1140 O O . VAL A 1 97 ? -8.11600 19.23400 -34.95900 1.000 23.71000 97 VAL A O 1
ATOM 1153 N N . ARG A 1 98 ? -7.55900 19.99300 -37.00700 1.000 23.40000 98 ARG A N 1
ATOM 1154 C CA . ARG A 1 98 ? -8.04400 18.82900 -37.74500 1.000 25.83000 98 ARG A CA 1
ATOM 1155 C C . ARG A 1 98 ? -7.03400 18.51300 -38.83400 1.000 27.53000 98 ARG A C 1
ATOM 1156 O O . ARG A 1 98 ? -6.66700 19.40700 -39.60700 1.000 27.97000 98 ARG A O 1
ATOM 1177 N N . ASP A 1 99 ? -6.59800 17.25700 -38.90700 1.000 28.96000 99 ASP A N 1
ATOM 1178 C CA . ASP A 1 99 ? -5.59800 16.83100 -39.90300 1.000 29.79000 99 ASP A CA 1
ATOM 1179 C C . ASP A 1 99 ? -4.39200 17.76000 -39.89600 1.000 29.15000 99 ASP A C 1
ATOM 1180 O O . ASP A 1 99 ? -3.91400 18.24100 -40.93400 1.000 27.14000 99 ASP A O 1
ATOM 1189 N N . ASN A 1 100 ? -3.92600 18.04600 -38.70100 1.000 22.33000 100 ASN A N 1
ATOM 1190 C CA . ASN A 1 100 ? -2.68900 18.77100 -38.44800 1.000 25.07000 100 ASN A CA 1
ATOM 1191 C C . ASN A 1 100 ? -2.74400 20.23100 -38.88200 1.000 26.11000 100 ASN A C 1
ATOM 1192 O O . ASN A 1 100 ? -1.69700 20.87600 -39.00700 1.000 25.10000 100 ASN A O 1
ATOM 1203 N N . ALA A 1 101 ? -3.93600 20.78300 -39.08800 1.000 22.53000 101 ALA A N 1
ATOM 1204 C CA . ALA A 1 101 ? -4.06800 22.18300 -39.43200 1.000 21.64000 101 ALA A CA 1
ATOM 1205 C C . ALA A 1 101 ? -5.19400 22.84000 -38.66200 1.000 21.50000 101 ALA A C 1
ATOM 1206 O O . ALA A 1 101 ? -6.15500 22.18800 -38.23400 1.000 23.18000 101 ALA A O 1
ATOM 1213 N N . ALA A 1 102 ? -5.05200 24.14700 -38.47100 1.000 19.43000 102 ALA A N 1
ATOM 1214 C CA . ALA A 1 102 ? -6.11600 24.90500 -37.83400 1.000 20.55000 102 ALA A CA 1
ATOM 1215 C C . ALA A 1 102 ? -7.42500 24.73600 -38.58300 1.000 22.41000 102 ALA A C 1
ATOM 1216 O O . ALA A 1 102 ? -7.48800 24.85600 -39.81000 1.000 22.78000 102 ALA A O 1
ATOM 1223 N N . ALA A 1 103 ? -8.50100 24.56500 -37.82800 1.000 18.46000 103 ALA A N 1
ATOM 1224 C CA . ALA A 1 103 ? -9.81900 24.37500 -38.40500 1.000 18.97000 103 ALA A CA 1
ATOM 1225 C C . ALA A 1 103 ? -10.88700 24.81600 -37.42200 1.000 24.45000 103 ALA A C 1
ATOM 1226 O O . ALA A 1 103 ? -10.73700 24.64400 -36.21200 1.000 23.15000 103 ALA A O 1
ATOM 1233 N N . TRP A 1 104 ? -11.96900 25.37200 -37.94500 1.000 24.00000 104 TRP A N 1
ATOM 1234 C CA . TRP A 1 104 ? -13.13100 25.69500 -37.11700 1.000 24.34000 104 TRP A CA 1
ATOM 1235 C C . TRP A 1 104 ? -14.12400 24.54700 -37.08400 1.000 29.25000 104 TRP A C 1
ATOM 1236 O O . TRP A 1 104 ? -14.36400 23.88700 -38.10100 1.000 28.88000 104 TRP A O 1
ATOM 1257 N N . LEU A 1 105 ? -14.66100 24.29500 -35.88600 1.000 23.92000 105 LEU A N 1
ATOM 1258 C CA . LEU A 1 105 ? -15.78700 23.41100 -35.65900 1.000 29.67000 105 LEU A CA 1
ATOM 1259 C C . LEU A 1 105 ? -17.08300 24.19900 -35.58300 1.000 33.53000 105 LEU A C 1
ATOM 1260 O O . LEU A 1 105 ? -17.13100 25.31900 -35.05600 1.000 31.46000 105 LEU A O 1
ATOM 1276 N N . GLY A 1 106 ? -18.14000 23.56700 -36.07500 1.000 30.80000 106 GLY A N 1
ATOM 1277 C CA . GLY A 1 106 ? -19.42400 24.22300 -36.17900 1.000 33.70000 106 GLY A CA 1
ATOM 1278 C C . GLY A 1 106 ? -19.38600 25.20700 -37.31400 1.000 39.63000 106 GLY A C 1
ATOM 1279 O O . GLY A 1 106 ? -19.01500 24.88400 -38.45000 1.000 44.88000 106 GLY A O 1
ATOM 1283 N N . THR A 1 107 ? -19.72900 26.43800 -36.99600 1.000 37.82000 107 THR A N 1
ATOM 1284 C CA . THR A 1 107 ? -19.69600 27.49900 -37.98500 1.000 38.38000 107 THR A CA 1
ATOM 1285 C C . THR A 1 107 ? -18.26200 27.96700 -38.18000 1.000 39.61000 107 THR A C 1
ATOM 1286 O O . THR A 1 107 ? -17.58800 28.35200 -37.21300 1.000 33.63000 107 THR A O 1
ATOM 1297 N N . ALA A 1 108 ? -17.79400 27.91900 -39.42400 1.000 35.17000 108 ALA A N 1
ATOM 1298 C CA . ALA A 1 108 ? -16.53800 28.55800 -39.78700 1.000 33.06000 108 ALA A CA 1
ATOM 1299 C C . ALA A 1 108 ? -16.86200 29.98400 -40.20500 1.000 38.98000 108 ALA A C 1
ATOM 1300 O O . ALA A 1 108 ? -17.44800 30.18100 -41.28400 1.000 34.64000 108 ALA A O 1
ATOM 1307 N N . PRO A 1 109 ? -16.51600 30.99800 -39.41300 1.000 33.51000 109 PRO A N 1
ATOM 1308 C CA . PRO A 1 109 ? -16.94400 32.35800 -39.75200 1.000 29.71000 109 PRO A CA 1
ATOM 1309 C C . PRO A 1 109 ? -16.26000 32.84800 -41.02100 1.000 31.86000 109 PRO A C 1
ATOM 1310 O O . PRO A 1 109 ? -15.09800 32.54100 -41.28800 1.000 28.14000 109 PRO A O 1
ATOM 1321 N N . GLU A 1 110 ? -17.00600 33.59800 -41.82100 1.000 35.08000 110 GLU A N 1
ATOM 1322 C CA . GLU A 1 110 ? -16.46000 34.10700 -43.06700 1.000 36.91000 110 GLU A CA 1
ATOM 1323 C C . GLU A 1 110 ? -15.34200 35.09600 -42.78600 1.000 27.26000 110 GLU A C 1
ATOM 1324 O O . GLU A 1 110 ? -15.52400 36.05100 -42.03100 1.000 31.25000 110 GLU A O 1
ATOM 1336 N N . GLY A 1 111 ? -14.18400 34.88400 -43.41500 1.000 30.31000 111 GLY A N 1
ATOM 1337 C CA . GLY A 1 111 ? -13.04200 35.74600 -43.21200 1.000 28.40000 111 GLY A CA 1
ATOM 1338 C C . GLY A 1 111 ? -12.21900 35.40800 -41.98800 1.000 27.90000 111 GLY A C 1
ATOM 1339 O O . GLY A 1 111 ? -11.19300 36.06000 -41.75100 1.000 24.99000 111 GLY A O 1
ATOM 1343 N N . ALA A 1 112 ? -12.63400 34.45000 -41.21900 1.000 25.46000 112 ALA A N 1
ATOM 1344 C CA . ALA A 1 112 ? -11.85000 34.09200 -40.04100 1.000 27.76000 112 ALA A CA 1
ATOM 1345 C C . ALA A 1 112 ? -10.62900 33.26100 -40.43200 1.000 23.49000 112 ALA A C 1
ATOM 1346 O O . ALA A 1 112 ? -10.70900 32.39000 -41.29900 1.000 27.49000 112 ALA A O 1
ATOM 1353 N N . PRO A 1 113 ? -9.51100 33.45900 -39.75400 1.000 21.88000 113 PRO A N 1
ATOM 1354 C CA . PRO A 1 113 ? -8.32100 32.65600 -40.04600 1.000 21.18000 113 PRO A CA 1
ATOM 1355 C C . PRO A 1 113 ? -8.55800 31.16600 -39.87600 1.000 27.75000 113 PRO A C 1
ATOM 1356 O O . PRO A 1 113 ? -9.15100 30.70800 -38.89000 1.000 24.92000 113 PRO A O 1
ATOM 1367 N N . SER A 1 114 ? -8.07600 30.40100 -40.85400 1.000 22.19000 114 SER A N 1
ATOM 1368 C CA . SER A 1 114 ? -8.05400 28.95200 -40.77200 1.000 23.55000 114 SER A CA 1
ATOM 1369 C C . SER A 1 114 ? -6.85900 28.42500 -41.55200 1.000 27.28000 114 SER A C 1
ATOM 1370 O O . SER A 1 114 ? -6.16600 29.17000 -42.25400 1.000 23.70000 114 SER A O 1
ATOM 1378 N N . GLY A 1 115 ? -6.62900 27.12000 -41.41000 1.000 23.84000 115 GLY A N 1
ATOM 1379 C CA . GLY A 1 115 ? -5.51200 26.44900 -42.04400 1.000 19.64000 115 GLY A CA 1
ATOM 1380 C C . GLY A 1 115 ? -4.18200 26.76800 -41.40300 1.000 20.72000 115 GLY A C 1
ATOM 1381 O O . GLY A 1 115 ? -4.04800 27.60000 -40.50400 1.000 25.22000 115 GLY A O 1
ATOM 1385 N N . GLY A 1 116 ? -3.16600 26.08900 -41.90600 1.000 22.92000 116 GLY A N 1
ATOM 1386 C CA . GLY A 1 116 ? -1.80700 26.24800 -41.41200 1.000 24.60000 116 GLY A CA 1
ATOM 1387 C C . GLY A 1 116 ? -1.65300 25.83900 -39.94800 1.000 24.80000 116 GLY A C 1
ATOM 1388 O O . GLY A 1 116 ? -2.42500 25.06300 -39.39800 1.000 23.40000 116 GLY A O 1
ATOM 1392 N N . ASP A 1 117 ? -0.64400 26.42200 -39.32300 1.000 22.67000 117 ASP A N 1
ATOM 1393 C CA . ASP A 1 117 ? -0.31400 26.09900 -37.95000 1.000 25.40000 117 ASP A CA 1
ATOM 1394 C C . ASP A 1 117 ? -1.38600 26.65200 -37.01100 1.000 23.14000 117 ASP A C 1
ATOM 1395 O O . ASP A 1 117 ? -1.81300 27.79900 -37.15800 1.000 22.09000 117 ASP A O 1
ATOM 1404 N N . PRO A 1 118 ? -1.82500 25.88100 -36.00700 1.000 25.10000 118 PRO A N 1
ATOM 1405 C CA . PRO A 1 118 ? -2.91700 26.39400 -35.15700 1.000 24.48000 118 PRO A CA 1
ATOM 1406 C C . PRO A 1 118 ? -2.54100 27.62600 -34.36700 1.000 21.18000 118 PRO A C 1
ATOM 1407 O O . PRO A 1 118 ? -3.41500 28.46000 -34.10600 1.000 20.35000 118 PRO A O 1
ATOM 1418 N N . LEU A 1 119 ? -1.29000 27.75600 -33.92400 1.000 22.90000 119 LEU A N 1
ATOM 1419 C CA . LEU A 1 119 ? -0.92600 28.94400 -33.17100 1.000 23.47000 119 LEU A CA 1
ATOM 1420 C C . LEU A 1 119 ? -0.89600 30.17500 -34.07300 1.000 23.81000 119 LEU A C 1
ATOM 1421 O O . LEU A 1 119 ? -1.23200 31.28000 -33.61800 1.000 22.19000 119 LEU A O 1
ATOM 1437 N N . ASP A 1 120 ? -0.51100 30.01200 -35.34200 1.000 23.88000 120 ASP A N 1
ATOM 1438 C CA . ASP A 1 120 ? -0.58900 31.12900 -36.28300 1.000 25.49000 120 ASP A CA 1
ATOM 1439 C C . ASP A 1 120 ? -2.03300 31.55200 -36.51800 1.000 23.48000 120 ASP A C 1
ATOM 1440 O O . ASP A 1 120 ? -2.34200 32.75200 -36.59000 1.000 23.67000 120 ASP A O 1
ATOM 1449 N N . ALA A 1 121 ? -2.91900 30.57800 -36.74300 1.000 22.87000 121 ALA A N 1
ATOM 1450 C CA . ALA A 1 121 ? -4.31500 30.90700 -36.96700 1.000 18.68000 121 ALA A CA 1
ATOM 1451 C C . ALA A 1 121 ? -4.90600 31.60100 -35.74800 1.000 20.47000 121 ALA A C 1
ATOM 1452 O O . ALA A 1 121 ? -5.68600 32.55300 -35.87600 1.000 21.39000 121 ALA A O 1
ATOM 1459 N N . LEU A 1 122 ? -4.54500 31.13300 -34.53900 1.000 19.88000 122 LEU A N 1
ATOM 1460 C CA . LEU A 1 122 ? -5.03100 31.78000 -33.32900 1.000 20.29000 122 LEU A CA 1
ATOM 1461 C C . LEU A 1 122 ? -4.48100 33.18500 -33.19000 1.000 20.68000 122 LEU A C 1
ATOM 1462 O O . LEU A 1 122 ? -5.20700 34.11100 -32.80300 1.000 20.40000 122 LEU A O 1
ATOM 1478 N N . ARG A 1 123 ? -3.19000 33.36800 -33.49000 1.000 22.46000 123 ARG A N 1
ATOM 1479 C CA . ARG A 1 123 ? -2.60900 34.70000 -33.41200 1.000 21.17000 123 ARG A CA 1
ATOM 1480 C C . ARG A 1 123 ? -3.29700 35.62400 -34.39900 1.000 21.05000 123 ARG A C 1
ATOM 1481 O O . ARG A 1 123 ? -3.57600 36.78900 -34.08500 1.000 23.30000 123 ARG A O 1
ATOM 1502 N N . ALA A 1 124 ? -3.58300 35.10800 -35.59200 1.000 24.01000 124 ALA A N 1
ATOM 1503 C CA . ALA A 1 124 ? -4.25300 35.91800 -36.61000 1.000 23.02000 124 ALA A CA 1
ATOM 1504 C C . ALA A 1 124 ? -5.67800 36.24400 -36.19300 1.000 26.46000 124 ALA A C 1
ATOM 1505 O O . ALA A 1 124 ? -6.17300 37.33600 -36.49300 1.000 23.81000 124 ALA A O 1
ATOM 1512 N N . THR A 1 125 ? -6.33500 35.31700 -35.47700 1.000 20.70000 125 THR A N 1
ATOM 1513 C CA . THR A 1 125 ? -7.69600 35.55700 -35.00800 1.000 21.18000 125 THR A CA 1
ATOM 1514 C C . THR A 1 125 ? -7.72000 36.66700 -33.97400 1.000 21.60000 125 THR A C 1
ATOM 1515 O O . THR A 1 125 ? -8.54400 37.58700 -34.05600 1.000 21.30000 125 THR A O 1
ATOM 1526 N N . LEU A 1 126 ? -6.86700 36.55200 -32.94500 1.000 21.04000 126 LEU A N 1
ATOM 1527 C CA . LEU A 1 126 ? -6.75800 37.59100 -31.92900 1.000 22.62000 126 LEU A CA 1
ATOM 1528 C C . LEU A 1 126 ? -6.37700 38.94100 -32.52600 1.000 28.51000 126 LEU A C 1
ATOM 1529 O O . LEU A 1 126 ? -6.85200 39.97700 -32.05300 1.000 24.79000 126 LEU A O 1
ATOM 1545 N N . ASP A 1 127 ? -5.48400 38.95700 -33.52900 1.000 22.62000 127 ASP A N 1
ATOM 1546 C CA . ASP A 1 127 ? -5.10700 40.21600 -34.16900 1.000 28.75000 127 ASP A CA 1
ATOM 1547 C C . ASP A 1 127 ? -6.31600 40.86600 -34.80300 1.000 24.72000 127 ASP A C 1
ATOM 1548 O O . ASP A 1 127 ? -6.52100 42.07800 -34.69300 1.000 28.24000 127 ASP A O 1
ATOM 1557 N N . LEU A 1 128 ? -7.10900 40.06300 -35.50500 1.000 22.54000 128 LEU A N 1
ATOM 1558 C CA . LEU A 1 128 ? -8.25000 40.57200 -36.25100 1.000 25.28000 128 LEU A CA 1
ATOM 1559 C C . LEU A 1 128 ? -9.29500 41.14600 -35.32400 1.000 31.64000 128 LEU A C 1
ATOM 1560 O O . LEU A 1 128 ? -9.89500 42.18600 -35.62200 1.000 34.94000 128 LEU A O 1
ATOM 1576 N N . LEU A 1 129 ? -9.51300 40.48700 -34.19200 1.000 23.16000 129 LEU A N 1
ATOM 1577 C CA . LEU A 1 129 ? -10.59800 40.82000 -33.28500 1.000 28.03000 129 LEU A CA 1
ATOM 1578 C C . LEU A 1 129 ? -10.18600 41.79100 -32.19800 1.000 25.91000 129 LEU A C 1
ATOM 1579 O O . LEU A 1 129 ? -11.04500 42.19800 -31.40300 1.000 25.88000 129 LEU A O 1
ATOM 1595 N N . LYS A 1 130 ? -8.91000 42.17500 -32.15500 1.000 26.96000 130 LYS A N 1
ATOM 1596 C CA . LYS A 1 130 ? -8.41500 43.03700 -31.10000 1.000 27.89000 130 LYS A CA 1
ATOM 1597 C C . LYS A 1 130 ? -9.29600 44.26400 -30.97200 1.000 27.68000 130 LYS A C 1
ATOM 1598 O O . LYS A 1 130 ? -9.52700 44.99100 -31.95400 1.000 23.77000 130 LYS A O 1
ATOM 1617 N N . THR A 1 131 ? -9.79700 44.46400 -29.76000 1.000 24.71000 131 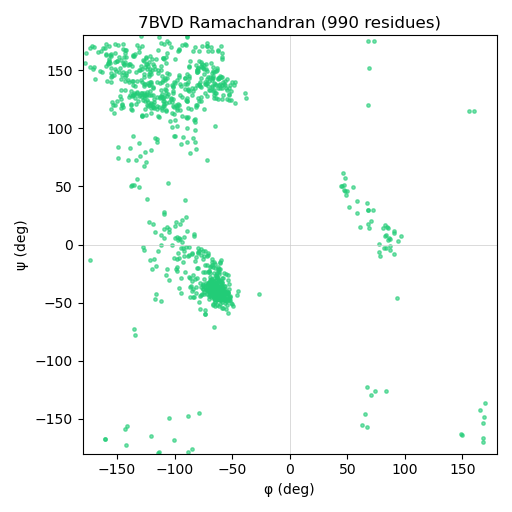THR A N 1
ATOM 1618 C CA . THR A 1 131 ? -10.75400 45.50700 -29.42700 1.000 24.81000 131 THR A CA 1
ATOM 1619 C C . THR A 1 131 ? -10.37700 46.09700 -28.07700 1.000 32.07000 131 THR A C 1
ATOM 1620 O O . THR A 1 131 ? -10.22200 45.36400 -27.09300 1.000 35.54000 131 THR A O 1
ATOM 1631 N N . GLU A 1 132 ? -10.23900 47.41900 -28.04600 1.000 34.76000 132 GLU A N 1
ATOM 1632 C CA . GLU A 1 132 ? -9.99800 48.15500 -26.81300 1.000 43.60000 132 GLU A CA 1
ATOM 1633 C C . GLU A 1 132 ? -10.95800 47.73200 -25.70800 1.000 44.62000 132 GLU A C 1
ATOM 1634 O O . GLU A 1 132 ? -12.15500 47.53700 -25.93700 1.000 41.14000 132 GLU A O 1
ATOM 1646 N N . ALA A 1 133 ? -10.41700 47.62400 -24.49400 1.000 50.49000 133 ALA A N 1
ATOM 1647 C CA . ALA A 1 133 ? -11.23100 47.37400 -23.31400 1.000 49.52000 133 ALA A CA 1
ATOM 1648 C C . ALA A 1 133 ? -12.19900 48.52800 -23.09600 1.000 48.90000 133 ALA A C 1
ATOM 1649 O O . ALA A 1 133 ? -11.79600 49.69200 -23.03000 1.000 57.62000 133 ALA A O 1
ATOM 1656 N N . MET A 1 134 ? -13.47500 48.20600 -23.01400 1.000 41.48000 134 MET A N 1
ATOM 1657 C CA . MET A 1 134 ? -14.51500 49.20700 -22.87300 1.000 44.61000 134 MET A CA 1
ATOM 1658 C C . MET A 1 134 ? -14.89000 49.37000 -21.40800 1.000 47.78000 134 MET A C 1
ATOM 1659 O O . MET A 1 134 ? -14.88100 48.40200 -20.63600 1.000 44.30000 134 MET A O 1
ATOM 1673 N N . ALA A 1 135 ? -15.19400 50.60400 -21.02300 1.000 42.41000 135 ALA A N 1
ATOM 1674 C CA . ALA A 1 135 ? -15.58300 50.86700 -19.64800 1.000 43.87000 135 ALA A CA 1
ATOM 1675 C C . ALA A 1 135 ? -16.92300 50.21900 -19.34700 1.000 40.48000 135 ALA A C 1
ATOM 1676 O O . ALA A 1 135 ? -17.79600 50.10600 -20.21100 1.000 39.34000 135 ALA A O 1
ATOM 1683 N N . GLY A 1 136 ? -17.08000 49.78800 -18.10100 1.000 39.97000 136 GLY A N 1
ATOM 1684 C CA . GLY A 1 136 ? -18.38600 49.36200 -17.63800 1.000 44.06000 136 GLY A CA 1
ATOM 1685 C C . GLY A 1 136 ? -18.74600 47.92600 -17.94000 1.000 41.40000 136 GLY A C 1
ATOM 1686 O O . GLY A 1 136 ? -19.92200 47.56500 -17.83300 1.000 43.00000 136 GLY A O 1
ATOM 1690 N N . LEU A 1 137 ? -17.78200 47.09900 -18.32800 1.000 34.36000 137 LEU A N 1
ATOM 1691 C CA . LEU A 1 137 ? -18.02300 45.69300 -18.62200 1.000 32.53000 137 LEU A CA 1
ATOM 1692 C C . LEU A 1 137 ? -17.45300 44.80600 -17.52500 1.000 30.75000 137 LEU A C 1
ATOM 1693 O O . LEU A 1 137 ? -16.47800 45.17000 -16.86200 1.000 29.94000 137 LEU A O 1
ATOM 1709 N N . PRO A 1 138 ? -17.97900 43.59800 -17.36500 1.000 28.30000 138 PRO A N 1
ATOM 1710 C CA . PRO A 1 138 ? -17.33500 42.62100 -16.47400 1.000 28.67000 138 PRO A CA 1
ATOM 1711 C C . PRO A 1 138 ? -15.94100 42.28600 -16.96900 1.000 28.02000 138 PRO A C 1
ATOM 1712 O O . PRO A 1 138 ? -15.60000 42.58400 -18.11800 1.000 27.12000 138 PRO A O 1
ATOM 1723 N N . PRO A 1 139 ? -15.13000 41.61700 -16.15100 1.000 28.22000 139 PRO A N 1
ATOM 1724 C CA . PRO A 1 139 ? -13.70900 41.45100 -16.48700 1.000 31.46000 139 PRO A CA 1
ATOM 1725 C C . PRO A 1 139 ? -13.46300 40.61200 -17.71500 1.000 31.55000 139 PRO A C 1
ATOM 1726 O O . PRO A 1 139 ? -12.44300 40.81100 -18.39000 1.000 35.02000 139 PRO A O 1
ATOM 1737 N N . LEU A 1 140 ? -14.34400 39.66900 -18.02100 1.000 28.48000 140 LEU A N 1
ATOM 1738 C CA . LEU A 1 140 ? -14.24300 38.84700 -19.22200 1.000 25.43000 140 LEU A CA 1
ATOM 1739 C C . LEU A 1 140 ? -15.56500 39.01300 -19.96100 1.000 27.29000 140 LEU A C 1
ATOM 1740 O O . LEU A 1 140 ? -16.61700 38.63200 -19.44300 1.000 30.55000 140 LEU A O 1
ATOM 1756 N N . SER A 1 141 ? -15.53400 39.67200 -21.11700 1.000 21.61000 141 SER A N 1
ATOM 1757 C CA . SER A 1 141 ? -16.76800 39.97900 -21.83900 1.000 24.57000 141 SER A CA 1
ATOM 1758 C C . SER A 1 141 ? -16.83400 39.33100 -23.20700 1.000 26.91000 141 SER A C 1
ATOM 1759 O O . SER A 1 141 ? -17.90700 39.31500 -23.81100 1.000 22.81000 141 SER A O 1
ATOM 1767 N N . SER A 1 142 ? -15.72300 38.80400 -23.70400 1.000 24.19000 142 SER A N 1
ATOM 1768 C CA . SER A 1 142 ? -15.65400 38.05600 -24.94100 1.000 23.76000 142 SER A CA 1
ATOM 1769 C C . SER A 1 142 ? -14.26300 37.46100 -25.00600 1.000 23.82000 142 SER A C 1
ATOM 1770 O O . SER A 1 142 ? -13.31300 38.01300 -24.45500 1.000 23.07000 142 SER A O 1
ATOM 1778 N N . GLY A 1 143 ? -14.14600 36.33200 -25.67400 1.000 25.17000 143 GLY A N 1
ATOM 1779 C CA . GLY A 1 143 ? -12.81400 35.82600 -25.91300 1.000 25.28000 143 GLY A CA 1
ATOM 1780 C C . GLY A 1 143 ? -12.86800 34.41000 -26.42000 1.000 22.88000 143 GLY A C 1
ATOM 1781 O O . GLY A 1 143 ? -13.91300 33.91500 -26.84700 1.000 27.10000 143 GLY A O 1
ATOM 1785 N N . LEU A 1 144 ? -11.69400 33.79500 -26.38400 1.000 17.32000 144 LEU A N 1
ATOM 1786 C CA . LEU A 1 144 ? -11.48600 32.42100 -26.78900 1.000 15.21000 144 LEU A CA 1
ATOM 1787 C C . LEU A 1 144 ? -11.19200 31.63900 -25.50700 1.000 17.60000 144 LEU A C 1
ATOM 1788 O O . LEU A 1 144 ? -10.22500 31.94000 -24.79800 1.000 19.87000 144 LEU A O 1
ATOM 1804 N N . VAL A 1 145 ? -12.03700 30.66300 -25.21400 1.000 16.43000 145 VAL A N 1
ATOM 1805 C CA . VAL A 1 145 ? -12.00200 29.90400 -23.96500 1.000 15.63000 145 VAL A CA 1
ATOM 1806 C C . VAL A 1 145 ? -11.75300 28.44300 -24.26700 1.000 13.87000 145 VAL A C 1
ATOM 1807 O O . VAL A 1 145 ? -12.51800 27.81400 -24.99000 1.000 17.31000 145 VAL A O 1
ATOM 1820 N N . GLY A 1 146 ? -10.76300 27.85000 -23.61000 1.000 16.31000 146 GLY A N 1
ATOM 1821 C CA . GLY A 1 146 ? -10.53800 26.46000 -23.93200 1.000 15.48000 146 GLY A CA 1
ATOM 1822 C C . GLY A 1 146 ? -9.20900 25.95800 -23.42500 1.000 19.00000 146 GLY A C 1
ATOM 1823 O O . GLY A 1 146 ? -8.79800 26.36500 -22.33700 1.000 20.16000 146 GLY A O 1
ATOM 1827 N N . PHE A 1 147 ? -8.53100 25.10000 -24.18300 1.000 16.27000 147 PHE A N 1
ATOM 1828 C CA . PHE A 1 147 ? -7.31700 24.47500 -23.69600 1.000 18.51000 147 PHE A CA 1
ATOM 1829 C C . PHE A 1 147 ? -6.26200 24.38600 -24.78100 1.000 18.68000 147 PHE A C 1
ATOM 1830 O O . PHE A 1 147 ? -6.56100 24.38400 -25.97500 1.000 16.12000 147 PHE A O 1
ATOM 1847 N N . PHE A 1 148 ? -5.01500 24.32700 -24.32700 1.000 16.93000 148 PHE A N 1
ATOM 1848 C CA . PHE A 1 148 ? -3.89400 23.81000 -25.10600 1.000 19.32000 148 PHE A CA 1
ATOM 1849 C C . PHE A 1 148 ? -3.44700 22.49300 -24.50200 1.000 20.71000 148 PHE A C 1
ATOM 1850 O O . PHE A 1 148 ? -3.09500 22.44200 -23.32000 1.000 19.79000 148 PHE A O 1
ATOM 1867 N N . ALA A 1 149 ? -3.44000 21.43500 -25.29900 1.000 18.02000 149 ALA A N 1
ATOM 1868 C CA . ALA A 1 149 ? -2.82700 20.18600 -24.85700 1.000 18.22000 149 ALA A CA 1
ATOM 1869 C C . ALA A 1 149 ? -1.31900 20.35700 -24.63800 1.000 16.95000 149 ALA A C 1
ATOM 1870 O O . ALA A 1 149 ? -0.64200 21.17700 -25.29400 1.000 17.05000 149 ALA A O 1
ATOM 1877 N N . TYR A 1 150 ? -0.77800 19.58500 -23.70000 1.000 16.80000 150 TYR A N 1
ATOM 1878 C CA . TYR A 1 150 ? 0.66800 19.50700 -23.52700 1.000 16.73000 150 TYR A CA 1
ATOM 1879 C C . TYR A 1 150 ? 1.37100 19.33900 -24.87200 1.000 19.77000 150 TYR A C 1
ATOM 1880 O O . TYR A 1 150 ? 2.40800 19.95800 -25.12600 1.000 18.97000 150 TYR A O 1
ATOM 1898 N N . ASP A 1 151 ? 0.83000 18.47300 -25.73000 1.000 17.89000 151 ASP A N 1
ATOM 1899 C CA . ASP A 1 151 ? 1.50300 18.10400 -26.95900 1.000 19.26000 151 ASP A CA 1
ATOM 1900 C C . ASP A 1 151 ? 1.52500 19.23300 -27.97300 1.000 23.20000 151 ASP A C 1
ATOM 1901 O O . ASP A 1 151 ? 2.26600 19.12900 -28.95300 1.000 19.06000 151 ASP A O 1
ATOM 1910 N N . MET A 1 152 ? 0.82800 20.34200 -27.72200 1.000 18.62000 152 MET A N 1
ATOM 1911 C CA . MET A 1 152 ? 1.09200 21.53600 -28.52600 1.000 20.22000 152 MET A CA 1
ATOM 1912 C C . MET A 1 152 ? 2.58000 21.88400 -28.51200 1.000 21.16000 152 MET A C 1
ATOM 1913 O O . MET A 1 152 ? 3.08000 22.48400 -29.47600 1.000 20.36000 152 MET A O 1
ATOM 1927 N N . VAL A 1 153 ? 3.31200 21.49300 -27.46000 1.000 22.34000 153 VAL A N 1
ATOM 1928 C CA . VAL A 1 153 ? 4.73700 21.83700 -27.36500 1.000 22.23000 153 VAL A CA 1
ATOM 1929 C C . VAL A 1 153 ? 5.51500 21.23100 -28.52900 1.000 19.57000 153 VAL A C 1
ATOM 1930 O O . VAL A 1 153 ? 6.59500 21.71900 -28.88200 1.000 22.68000 153 VAL A O 1
ATOM 1943 N N . ARG A 1 154 ? 4.99900 20.16500 -29.14000 1.000 20.76000 154 ARG A N 1
ATOM 1944 C CA . ARG A 1 154 ? 5.70900 19.55300 -30.25300 1.000 21.03000 154 ARG A CA 1
ATOM 1945 C C . ARG A 1 154 ? 5.76100 20.46800 -31.46900 1.000 25.29000 154 ARG A C 1
ATOM 1946 O O . ARG A 1 154 ? 6.62600 20.26900 -32.32600 1.000 24.67000 154 ARG A O 1
ATOM 1967 N N . ARG A 1 155 ? 4.88300 21.46900 -31.54900 1.000 20.35000 155 ARG A N 1
ATOM 1968 C CA . ARG A 1 155 ? 4.96200 22.49500 -32.58800 1.000 23.04000 155 ARG A CA 1
ATOM 1969 C C . ARG A 1 155 ? 5.91400 23.63100 -32.22200 1.000 27.80000 155 ARG A C 1
ATOM 1970 O O . ARG A 1 155 ? 6.17800 24.50400 -33.06800 1.000 30.60000 155 ARG A O 1
ATOM 1991 N N . LEU A 1 156 ? 6.40700 23.65500 -30.98800 1.000 23.53000 156 LEU A N 1
ATOM 1992 C CA . LEU A 1 156 ? 7.30100 24.68600 -30.48300 1.000 25.65000 156 LEU A CA 1
ATOM 1993 C C . LEU A 1 156 ? 8.72800 24.19600 -30.30700 1.000 31.37000 156 LEU A C 1
ATOM 1994 O O . LEU A 1 156 ? 9.66300 25.00100 -30.39200 1.000 31.31000 156 LEU A O 1
ATOM 2010 N N . GLU A 1 157 ? 8.90500 22.89600 -30.09300 1.000 26.96000 157 GLU A N 1
ATOM 2011 C CA . GLU A 1 157 ? 10.19900 22.28700 -29.82900 1.000 27.42000 157 GLU A CA 1
ATOM 2012 C C . GLU A 1 157 ? 10.25200 20.93700 -30.51300 1.000 28.26000 157 GLU A C 1
ATOM 2013 O O . GLU A 1 157 ? 9.25200 20.23400 -30.60600 1.000 31.66000 157 GLU A O 1
ATOM 2025 N N . ARG A 1 158 ? 11.44000 20.54300 -30.96400 1.000 28.97000 158 ARG A N 1
ATOM 2026 C CA . ARG A 1 158 ? 11.57200 19.20300 -31.51800 1.000 27.61000 158 ARG A CA 1
ATOM 2027 C C . ARG A 1 158 ? 11.72300 18.20300 -30.38400 1.000 31.47000 158 ARG A C 1
ATOM 2028 O O . ARG A 1 158 ? 12.67000 18.28100 -29.59400 1.000 35.63000 158 ARG A O 1
ATOM 2049 N N . LEU A 1 159 ? 10.78900 17.26100 -30.30900 1.000 28.85000 159 LEU A N 1
ATOM 2050 C CA . LEU A 1 159 ? 10.79700 16.22700 -29.30200 1.000 29.06000 159 LEU A CA 1
ATOM 2051 C C . LEU A 1 159 ? 10.66700 14.86300 -29.95000 1.000 27.46000 159 LEU A C 1
ATOM 2052 O O . LEU A 1 159 ? 10.00700 14.72800 -30.98400 1.000 27.56000 159 LEU A O 1
ATOM 2068 N N . PRO A 1 160 ? 11.23200 13.82500 -29.32300 1.000 27.74000 160 PRO A N 1
ATOM 2069 C CA . PRO A 1 160 ? 11.05100 12.45700 -29.83000 1.000 29.56000 160 PRO A CA 1
ATOM 2070 C C . PRO A 1 160 ? 9.58500 12.08000 -29.89100 1.000 29.00000 160 PRO A C 1
ATOM 2071 O O . PRO A 1 160 ? 8.72800 12.69600 -29.25200 1.000 27.42000 160 PRO A O 1
ATOM 2082 N N . GLU A 1 161 ? 9.30600 11.04800 -30.68000 1.000 28.42000 161 GLU A N 1
ATOM 2083 C CA . GLU A 1 161 ? 7.96900 10.48300 -30.84000 1.000 28.03000 161 GLU A CA 1
ATOM 2084 C C . GLU A 1 161 ? 8.02000 9.02100 -30.40600 1.000 32.07000 161 GLU A C 1
ATOM 2085 O O . GLU A 1 161 ? 8.12500 8.11100 -31.23200 1.000 33.59000 161 GLU A O 1
ATOM 2097 N N . LEU A 1 162 ? 7.95300 8.79600 -29.08500 1.000 27.37000 162 LEU A N 1
ATOM 2098 C CA . LEU A 1 162 ? 8.07600 7.47900 -28.48300 1.000 26.54000 162 LEU A CA 1
ATOM 2099 C C . LEU A 1 162 ? 6.80300 7.03900 -27.77700 1.000 28.41000 162 LEU A C 1
ATOM 2100 O O . LEU A 1 162 ? 6.39200 5.88800 -27.90400 1.000 30.71000 162 LEU A O 1
ATOM 2116 N N . ALA A 1 163 ? 6.17400 7.94100 -27.04500 1.000 26.95000 163 ALA A N 1
ATOM 2117 C CA . ALA A 1 163 ? 4.94700 7.63200 -26.31300 1.000 28.10000 163 ALA A CA 1
ATOM 2118 C C . ALA A 1 163 ? 3.76500 7.45100 -27.26800 1.000 25.95000 163 ALA A C 1
ATOM 2119 O O . ALA A 1 163 ? 3.69300 8.06700 -28.33300 1.000 27.47000 163 ALA A O 1
ATOM 2126 N N . VAL A 1 164 ? 2.82400 6.59500 -26.87200 1.000 27.40000 164 VAL A N 1
ATOM 2127 C CA . VAL A 1 164 ? 1.66100 6.29500 -27.71100 1.000 25.42000 164 VAL A CA 1
ATOM 2128 C C . VAL A 1 164 ? 0.58600 7.35100 -27.50600 1.000 22.81000 164 VAL A C 1
ATOM 2129 O O . VAL A 1 164 ? 0.22000 7.66100 -26.36800 1.000 24.78000 164 VAL A O 1
ATOM 2142 N N . ASP A 1 165 ? 0.04200 7.86800 -28.60600 1.000 22.66000 165 ASP A N 1
ATOM 2143 C CA . ASP A 1 165 ? -1.07700 8.81400 -28.55000 1.000 22.05000 165 ASP A CA 1
ATOM 2144 C C . ASP A 1 165 ? -2.35100 7.99500 -28.57400 1.000 24.24000 165 ASP A C 1
ATOM 2145 O O . ASP A 1 165 ? -2.91000 7.71700 -29.63600 1.000 27.94000 165 ASP A O 1
ATOM 2154 N N . ASP A 1 166 ? -2.83200 7.58500 -27.39800 1.000 22.60000 166 ASP A N 1
ATOM 2155 C CA . ASP A 1 166 ? -4.04600 6.78700 -27.37400 1.000 23.97000 166 ASP A CA 1
ATOM 2156 C C . ASP A 1 166 ? -5.30200 7.59900 -27.07700 1.000 22.68000 166 ASP A C 1
ATOM 2157 O O . ASP A 1 166 ? -6.39800 7.09900 -27.32300 1.000 29.36000 166 ASP A O 1
ATOM 2166 N N . LEU A 1 167 ? -5.18500 8.85100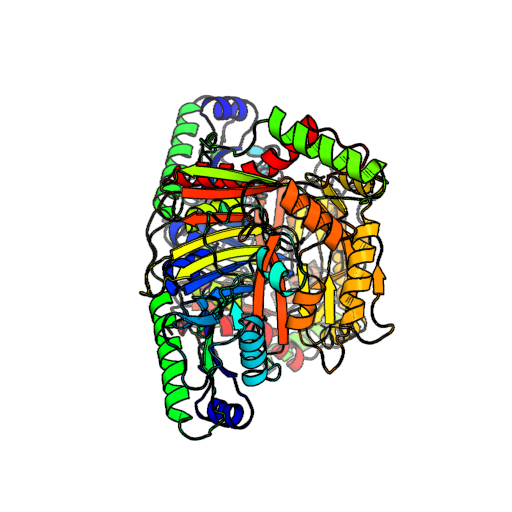 -26.62400 1.000 22.40000 167 LEU A N 1
ATOM 2167 C CA . LEU A 1 167 ? -6.36200 9.67200 -26.34300 1.000 23.57000 167 LEU A CA 1
ATOM 2168 C C . LEU A 1 167 ? -6.84600 10.41200 -27.57200 1.000 24.71000 167 LEU A C 1
ATOM 2169 O O . LEU A 1 167 ? -8.03200 10.73100 -27.67600 1.000 26.26000 167 LEU A O 1
ATOM 2185 N N . GLY A 1 168 ? -5.94400 10.72400 -28.49400 1.000 26.29000 168 GLY A N 1
ATOM 2186 C CA . GLY A 1 168 ? -6.35300 11.36300 -29.72000 1.000 25.18000 168 GLY A CA 1
ATOM 2187 C C . GLY A 1 168 ? -6.85500 12.77700 -29.55300 1.000 29.79000 168 GLY A C 1
ATOM 2188 O O . GLY A 1 168 ? -7.67000 13.23200 -30.35500 1.000 30.83000 168 GLY A O 1
ATOM 2192 N N . LEU A 1 169 ? -6.37600 13.49000 -28.57000 1.000 22.93000 169 LEU A N 1
ATOM 2193 C CA . LEU A 1 169 ? -6.85300 14.84600 -28.34500 1.000 22.17000 169 LEU A CA 1
ATOM 2194 C C . LEU A 1 169 ? -6.24900 15.84300 -29.32900 1.000 22.49000 169 LEU A C 1
ATOM 2195 O O . LEU A 1 169 ? -5.11000 15.66700 -29.77100 1.000 23.02000 169 LEU A O 1
ATOM 2211 N N . PRO A 1 170 ? -6.94600 16.94300 -29.61400 1.000 22.08000 170 PRO A N 1
ATOM 2212 C CA . PRO A 1 170 ? -6.35400 17.99400 -30.45800 1.000 22.87000 170 PRO A CA 1
ATOM 2213 C C . PRO A 1 170 ? -5.41100 18.86900 -29.65100 1.000 22.06000 170 PRO A C 1
ATOM 2214 O O . PRO A 1 170 ? -5.56100 19.03600 -28.43400 1.000 22.16000 170 PRO A O 1
ATOM 2225 N N . ASP A 1 171 ? -4.41800 19.42300 -30.34100 1.000 19.37000 171 ASP A N 1
ATOM 2226 C CA . ASP A 1 171 ? -3.43100 20.24700 -29.66200 1.000 19.50000 171 ASP A CA 1
ATOM 2227 C C . ASP A 1 171 ? -4.05000 21.47800 -29.02000 1.000 19.50000 171 ASP A C 1
ATOM 2228 O O . ASP A 1 171 ? -3.46500 22.02300 -28.08400 1.000 20.78000 171 ASP A O 1
ATOM 2237 N N . MET A 1 172 ? -5.21300 21.92700 -29.49000 1.000 17.97000 172 MET A N 1
ATOM 2238 C CA . MET A 1 172 ? -5.94400 23.00800 -28.85900 1.000 16.84000 172 MET A CA 1
ATOM 2239 C C . MET A 1 172 ? -7.39500 22.90300 -29.27200 1.000 18.50000 172 MET A C 1
ATOM 2240 O O . MET A 1 172 ? -7.73200 22.32700 -30.31100 1.000 21.52000 172 MET A O 1
ATOM 2254 N N . LEU A 1 173 ? -8.25300 23.46500 -28.43100 1.000 19.36000 173 LEU A N 1
ATOM 2255 C CA . LEU A 1 173 ? -9.60600 23.80100 -28.84500 1.000 21.13000 173 LEU A CA 1
ATOM 2256 C C . LEU A 1 173 ? -10.02600 25.01000 -28.02800 1.000 20.43000 173 LEU A C 1
ATOM 2257 O O . LEU A 1 173 ? -9.97600 24.99300 -26.79700 1.000 18.41000 173 LEU A O 1
ATOM 2273 N N . LEU A 1 174 ? -10.40500 26.06500 -28.73000 1.000 17.12000 174 LEU A N 1
ATOM 2274 C CA . LEU A 1 174 ? -10.82800 27.30800 -28.11100 1.000 16.61000 174 LEU A CA 1
ATOM 2275 C C . LEU A 1 174 ? -12.23700 27.64800 -28.58700 1.000 20.08000 174 LEU A C 1
ATOM 2276 O O . LEU A 1 174 ? -12.46000 27.85500 -29.78700 1.000 18.42000 174 LEU A O 1
ATOM 2292 N N . LEU A 1 175 ? -13.16900 27.72000 -27.63800 1.000 16.36000 175 LEU A N 1
ATOM 2293 C CA . LEU A 1 175 ? -14.53500 28.17900 -27.90200 1.000 16.65000 175 LEU A CA 1
ATOM 2294 C C . LEU A 1 175 ? -14.56100 29.68200 -28.12000 1.000 16.78000 175 LEU A C 1
ATOM 2295 O O . LEU A 1 175 ? -14.02100 30.44100 -27.31200 1.000 18.81000 175 LEU A O 1
ATOM 2311 N N . LEU A 1 176 ? -15.21700 30.12900 -29.20600 1.000 18.13000 176 LEU A N 1
ATOM 2312 C CA . LEU A 1 176 ? -15.39500 31.55800 -29.46200 1.000 20.01000 176 LEU A CA 1
ATOM 2313 C C . LEU A 1 176 ? -16.59200 31.99600 -28.64400 1.000 21.64000 176 LEU A C 1
ATOM 2314 O O . LEU A 1 176 ? -17.74200 31.78800 -29.04000 1.000 21.23000 176 LEU A O 1
ATOM 2330 N N . ALA A 1 177 ? -16.32400 32.58400 -27.47900 1.000 19.78000 177 ALA A N 1
ATOM 2331 C CA . ALA A 1 177 ? -17.36200 32.72800 -26.46400 1.000 21.88000 177 ALA A CA 1
ATOM 2332 C C . ALA A 1 177 ? -17.99900 34.08200 -26.69100 1.000 23.65000 177 ALA A C 1
ATOM 2333 O O . ALA A 1 177 ? -17.52800 35.11200 -26.20200 1.000 26.44000 177 ALA A O 1
ATOM 2340 N N . THR A 1 178 ? -19.07100 34.07700 -27.48400 1.000 21.46000 178 THR A N 1
ATOM 2341 C CA . THR A 1 178 ? -19.75200 35.30100 -27.84600 1.000 26.05000 178 THR A CA 1
ATOM 2342 C C . THR A 1 178 ? -20.99000 35.57300 -27.01300 1.000 24.16000 178 THR A C 1
ATOM 2343 O O . THR A 1 178 ? -21.40700 36.73900 -26.95300 1.000 23.69000 178 THR A O 1
ATOM 2354 N N . ASP A 1 179 ? -21.57600 34.53400 -26.37800 1.000 21.96000 179 ASP A N 1
ATOM 2355 C CA . ASP A 1 179 ? -22.72800 34.65800 -25.48700 1.000 20.30000 179 ASP A CA 1
ATOM 2356 C C . ASP A 1 179 ? -22.21700 34.28800 -24.09400 1.000 17.31000 179 ASP A C 1
ATOM 2357 O O . ASP A 1 179 ? -21.83300 33.13800 -23.87700 1.000 20.70000 179 ASP A O 1
ATOM 2366 N N . ILE A 1 180 ? -22.12200 35.27800 -23.21500 1.000 17.38000 180 ILE A N 1
ATOM 2367 C CA . ILE A 1 180 ? -21.56000 35.11200 -21.88300 1.000 19.29000 180 ILE A CA 1
ATOM 2368 C C . ILE A 1 180 ? -22.56700 35.61500 -20.86000 1.000 15.94000 180 ILE A C 1
ATOM 2369 O O . ILE A 1 180 ? -23.28400 36.59900 -21.08500 1.000 21.22000 180 ILE A O 1
ATOM 2385 N N . ALA A 1 181 ? -22.62700 34.94600 -19.72300 1.000 15.00000 181 ALA A N 1
ATOM 2386 C CA . ALA A 1 181 ? -23.33800 35.46700 -18.56500 1.000 17.57000 181 ALA A CA 1
ATOM 2387 C C . ALA A 1 181 ? -22.30700 35.65500 -17.46900 1.000 17.61000 181 ALA A C 1
ATOM 2388 O O . ALA A 1 181 ? -21.62000 34.70600 -17.08400 1.000 18.62000 181 ALA A O 1
ATOM 2395 N N . ALA A 1 182 ? -22.12800 36.88700 -17.04200 1.000 17.84000 182 ALA A N 1
ATOM 2396 C CA . ALA A 1 182 ? -21.21000 37.20500 -15.96500 1.000 19.26000 182 ALA A CA 1
ATOM 2397 C C . ALA A 1 182 ? -22.02700 37.35000 -14.68800 1.000 19.48000 182 ALA A C 1
ATOM 2398 O O . ALA A 1 182 ? -22.88700 38.22400 -14.59200 1.000 19.68000 182 ALA A O 1
ATOM 2405 N N . VAL A 1 183 ? -21.72200 36.51900 -13.69700 1.000 15.50000 183 VAL A N 1
ATOM 2406 C CA . VAL A 1 183 ? -22.47100 36.44300 -12.45900 1.000 16.64000 183 VAL A CA 1
ATOM 2407 C C . VAL A 1 183 ? -21.70900 37.22700 -11.40100 1.000 21.02000 183 VAL A C 1
ATOM 2408 O O . VAL A 1 183 ? -20.56700 36.88400 -11.07800 1.000 19.32000 183 VAL A O 1
ATOM 2421 N N . ASP A 1 184 ? -22.33400 38.27800 -10.88100 1.000 18.55000 184 ASP A N 1
ATOM 2422 C CA . ASP A 1 184 ? -21.72600 39.17000 -9.88500 1.000 17.60000 184 ASP A CA 1
ATOM 2423 C C . ASP A 1 184 ? -22.23100 38.72600 -8.51700 1.000 20.42000 184 ASP A C 1
ATOM 2424 O O . ASP A 1 184 ? -23.35200 39.06200 -8.12500 1.000 21.05000 184 ASP A O 1
ATOM 2433 N N . HIS A 1 185 ? -21.38900 37.99800 -7.78200 1.000 22.49000 185 HIS A N 1
ATOM 2434 C CA . HIS A 1 185 ? -21.82800 37.48400 -6.48200 1.000 30.42000 185 HIS A CA 1
ATOM 2435 C C . HIS A 1 185 ? -22.13100 38.59400 -5.49300 1.000 31.04000 185 HIS A C 1
ATOM 2436 O O . HIS A 1 185 ? -22.99900 38.41800 -4.62700 1.000 35.94000 185 HIS A O 1
ATOM 2450 N N . HIS A 1 186 ? -21.45100 39.73800 -5.57300 1.000 29.93000 186 HIS A N 1
ATOM 2451 C CA . HIS A 1 186 ? -21.72700 40.72700 -4.53700 1.000 37.37000 186 HIS A CA 1
ATOM 2452 C C . HIS A 1 186 ? -23.03800 41.45900 -4.77500 1.000 32.29000 186 HIS A C 1
ATOM 2453 O O . HIS A 1 186 ? -23.78700 41.69400 -3.82100 1.000 31.39000 186 HIS A O 1
ATOM 2467 N N . GLU A 1 187 ? -23.30200 41.86100 -6.01900 1.000 24.95000 187 GLU A N 1
ATOM 2468 C CA . GLU A 1 187 ? -24.54500 42.53400 -6.36000 1.000 24.46000 187 GLU A CA 1
ATOM 2469 C C . GLU A 1 187 ? -25.74100 41.60200 -6.39800 1.000 22.31000 187 GLU A C 1
ATOM 2470 O O . GLU A 1 187 ? -26.87600 42.08400 -6.32400 1.000 26.51000 187 GLU A O 1
ATOM 2482 N N . GLY A 1 188 ? -25.53200 40.31400 -6.61200 1.000 19.72000 188 GLY A N 1
ATOM 2483 C CA . GLY A 1 188 ? -26.63300 39.41400 -6.92000 1.000 18.75000 188 GLY A CA 1
ATOM 2484 C C . GLY A 1 188 ? -27.28900 39.66900 -8.25100 1.000 19.89000 188 GLY A C 1
ATOM 2485 O O . GLY A 1 188 ? -28.50500 39.52600 -8.37400 1.000 18.24000 188 GLY A O 1
ATOM 2489 N N . THR A 1 189 ? -26.50100 40.05300 -9.25500 1.000 16.46000 189 THR A N 1
ATOM 2490 C CA . THR A 1 189 ? -26.94500 40.37100 -10.59600 1.000 18.22000 189 THR A CA 1
ATOM 2491 C C . THR A 1 189 ? -26.18600 39.51200 -11.60300 1.000 20.56000 189 THR A C 1
ATOM 2492 O O . THR A 1 189 ? -25.12600 38.95200 -11.31200 1.000 20.23000 189 THR A O 1
ATOM 2503 N N . ILE A 1 190 ? -26.74600 39.41100 -12.79500 1.000 17.15000 190 ILE A N 1
ATOM 2504 C CA . ILE A 1 190 ? -26.08900 38.74500 -13.90700 1.000 17.03000 190 ILE A CA 1
ATOM 2505 C C . ILE A 1 190 ? -26.08400 39.73200 -15.06100 1.000 18.17000 190 ILE A C 1
ATOM 2506 O O . ILE A 1 190 ? -27.12000 40.32100 -15.37700 1.000 18.70000 190 ILE A O 1
ATOM 2522 N N . THR A 1 191 ? -24.93100 39.92300 -15.65700 1.000 13.85000 191 THR A N 1
ATOM 2523 C CA . THR A 1 191 ? -24.79700 40.74000 -16.86800 1.000 14.91000 191 THR A CA 1
ATOM 2524 C C . THR A 1 191 ? -24.71200 39.77100 -18.03600 1.000 16.79000 191 THR A C 1
ATOM 2525 O O . THR A 1 191 ? -23.75800 38.99700 -18.15800 1.000 18.15000 191 THR A O 1
ATOM 2536 N N . LEU A 1 192 ? -25.74400 39.78200 -18.86100 1.000 18.03000 192 LEU A N 1
ATOM 2537 C CA . LEU A 1 192 ? -25.81000 38.97600 -20.06100 1.000 17.01000 192 LEU A CA 1
ATOM 2538 C C . LEU A 1 192 ? -25.16700 39.75800 -21.19400 1.000 17.76000 192 LEU A C 1
ATOM 2539 O O . LEU A 1 192 ? -25.45000 40.94900 -21.37300 1.000 17.78000 192 LEU A O 1
ATOM 2555 N N . ILE A 1 193 ? -24.29200 39.09100 -21.92700 1.000 16.22000 193 ILE A N 1
ATOM 2556 C CA . ILE A 1 193 ? -23.53100 39.72800 -22.99100 1.000 17.10000 193 ILE A CA 1
ATOM 2557 C C . ILE A 1 193 ? -23.69400 38.91300 -24.26100 1.000 17.76000 193 ILE A C 1
ATOM 2558 O O . ILE A 1 193 ? -23.41600 37.71000 -24.28600 1.000 17.19000 193 ILE A O 1
ATOM 2574 N N . ALA A 1 194 ? -24.03100 39.58300 -25.35300 1.000 17.34000 194 ALA A N 1
ATOM 2575 C CA . ALA A 1 194 ? -24.05600 38.91900 -26.64600 1.000 18.66000 194 ALA A CA 1
ATOM 2576 C C . ALA A 1 194 ? -23.22600 39.78700 -27.57200 1.000 17.44000 194 ALA A C 1
ATOM 2577 O O . ALA A 1 194 ? -23.61200 40.91700 -27.89200 1.000 20.76000 194 ALA A O 1
ATOM 2584 N N . ASN A 1 195 ? -22.07200 39.26900 -27.97300 1.000 18.00000 195 ASN A N 1
ATOM 2585 C CA . ASN A 1 195 ? -21.11500 40.05800 -28.74500 1.000 19.27000 195 ASN A CA 1
ATOM 2586 C C . ASN A 1 195 ? -21.39700 39.93900 -30.22000 1.000 20.20000 195 ASN A C 1
ATOM 2587 O O . ASN A 1 195 ? -21.68900 38.84400 -30.71900 1.000 20.69000 195 ASN A O 1
ATOM 2598 N N . ALA A 1 196 ? -21.26900 41.06900 -30.90300 1.000 19.78000 196 ALA A N 1
ATOM 2599 C CA . ALA A 1 196 ? -21.23300 41.11400 -32.36200 1.000 22.12000 196 ALA A CA 1
ATOM 2600 C C . ALA A 1 196 ? -19.78000 41.12100 -32.78500 1.000 19.24000 196 ALA A C 1
ATOM 2601 O O . ALA A 1 196 ? -18.98800 41.90700 -32.25600 1.000 24.65000 196 ALA A O 1
ATOM 2608 N N . VAL A 1 197 ? -19.42300 40.21400 -33.69200 1.000 22.39000 197 VAL A N 1
ATOM 2609 C CA . VAL A 1 197 ? -18.04600 40.03900 -34.13400 1.000 21.53000 197 VAL A CA 1
ATOM 2610 C C . VAL A 1 197 ? -17.96400 40.45500 -35.59900 1.000 24.42000 197 VAL A C 1
ATOM 2611 O O . VAL A 1 197 ? -18.60800 39.86000 -36.47100 1.000 28.17000 197 VAL A O 1
ATOM 2624 N N . ASN A 1 198 ? -17.17400 41.46200 -35.85600 1.000 21.85000 198 ASN A N 1
ATOM 2625 C CA . ASN A 1 198 ? -17.01700 42.01000 -37.21700 1.000 27.39000 198 ASN A CA 1
ATOM 2626 C C . ASN A 1 198 ? -15.72300 41.46300 -37.83000 1.000 27.50000 198 ASN A C 1
ATOM 2627 O O . ASN A 1 198 ? -14.64400 42.01200 -37.64000 1.000 27.16000 198 ASN A O 1
ATOM 2638 N N . TRP A 1 199 ? -15.83200 40.35600 -38.56200 1.000 22.86000 199 TRP A N 1
ATOM 2639 C CA . TRP A 1 199 ? -14.63600 39.68200 -39.04000 1.000 24.69000 199 TRP A CA 1
ATOM 2640 C C . TRP A 1 199 ? -13.99900 40.44700 -40.19800 1.000 37.07000 199 TRP A C 1
ATOM 2641 O O . TRP A 1 199 ? -12.77100 40.56900 -40.26100 1.000 39.37000 199 TRP A O 1
ATOM 2662 N N . ASN A 1 200 ? -14.81300 40.96800 -41.11100 1.000 39.94000 200 ASN A N 1
ATOM 2663 C CA . ASN A 1 200 ? -14.26800 41.60600 -42.31300 1.000 44.10000 200 ASN A CA 1
ATOM 2664 C C . ASN A 1 200 ? -14.04300 43.10600 -42.15100 1.000 48.42000 200 ASN A C 1
ATOM 2665 O O . ASN A 1 200 ? -13.39600 43.72000 -43.01200 1.000 45.64000 200 ASN A O 1
ATOM 2676 N N . GLY A 1 201 ? -14.53500 43.70500 -41.07100 1.000 44.77000 201 GLY A N 1
ATOM 2677 C CA . GLY A 1 201 ? -14.28200 45.10100 -40.78500 1.000 45.09000 201 GLY A CA 1
ATOM 2678 C C . GLY A 1 201 ? -15.15600 46.08300 -41.53500 1.000 46.18000 201 GLY A C 1
ATOM 2679 O O . GLY A 1 201 ? -14.83100 47.27500 -41.55300 1.000 45.96000 201 GLY A O 1
ATOM 2683 N N . THR A 1 202 ? -16.24800 45.63100 -42.15000 1.000 48.51000 202 THR A N 1
ATOM 2684 C CA . THR A 1 202 ? -17.16600 46.51400 -42.86000 1.000 47.18000 202 THR A CA 1
ATOM 2685 C C . THR A 1 202 ? -18.33700 46.89000 -41.96300 1.000 51.73000 202 THR A C 1
ATOM 2686 O O . THR A 1 202 ? -18.55300 46.31500 -40.89300 1.000 46.14000 202 THR A O 1
ATOM 2697 N N . ASP A 1 203 ? -19.10200 47.88100 -42.41700 1.000 50.16000 203 ASP A N 1
ATOM 2698 C CA . ASP A 1 203 ? -20.30300 48.31400 -41.71800 1.000 56.23000 203 ASP A CA 1
ATOM 2699 C C . ASP A 1 203 ? -21.55900 47.92200 -42.48800 1.000 50.67000 203 ASP A C 1
ATOM 2700 O O . ASP A 1 203 ? -22.61000 48.55000 -42.34300 1.000 54.15000 203 ASP A O 1
ATOM 2709 N N . GLU A 1 204 ? -21.47300 46.83700 -43.26300 1.000 42.34000 204 GLU A N 1
ATOM 2710 C CA . GLU A 1 204 ? -22.57400 46.45400 -44.14000 1.000 53.99000 204 GLU A CA 1
ATOM 2711 C C . GLU A 1 204 ? -23.81000 46.01000 -43.35600 1.000 57.00000 204 GLU A C 1
ATOM 2712 O O . GLU A 1 204 ? -24.94300 46.33500 -43.73400 1.000 58.61000 204 GLU A O 1
ATOM 2724 N N . ARG A 1 205 ? -23.62300 45.26500 -42.27700 1.000 45.18000 205 ARG A N 1
ATOM 2725 C CA . ARG A 1 205 ? -24.72100 44.54100 -41.64500 1.000 43.65000 205 ARG A CA 1
ATOM 2726 C C . ARG A 1 205 ? -24.87300 44.91000 -40.17300 1.000 33.49000 205 ARG A C 1
ATOM 2727 O O . ARG A 1 205 ? -25.18600 44.05900 -39.34300 1.000 34.08000 205 ARG A O 1
ATOM 2748 N N . VAL A 1 206 ? -24.68900 46.19000 -39.84300 1.000 30.08000 206 VAL A N 1
ATOM 2749 C CA . VAL A 1 206 ? -24.71400 46.62800 -38.44600 1.000 30.65000 206 VAL A CA 1
ATOM 2750 C C . VAL A 1 206 ? -26.07500 46.35900 -37.80400 1.000 32.06000 206 VAL A C 1
ATOM 2751 O O . VAL A 1 206 ? -26.15800 45.89200 -36.65900 1.000 25.07000 206 VAL A O 1
ATOM 2764 N N . ASP A 1 207 ? -27.17300 46.66200 -38.50200 1.000 28.20000 207 ASP A N 1
ATOM 2765 C CA . ASP A 1 207 ? -28.46900 46.45900 -37.86100 1.000 27.41000 207 ASP A CA 1
ATOM 2766 C C . ASP A 1 207 ? -28.80200 44.97800 -37.72900 1.000 24.93000 207 ASP A C 1
ATOM 2767 O O . ASP A 1 207 ? -29.41100 44.56100 -36.73000 1.000 27.89000 207 ASP A O 1
ATOM 2776 N N . TRP A 1 208 ? -28.39800 44.16400 -38.70400 1.000 25.54000 208 TRP A N 1
ATOM 2777 C CA . TRP A 1 208 ? -28.56900 42.72100 -38.58700 1.000 26.25000 208 TRP A CA 1
ATOM 2778 C C . TRP A 1 208 ? -27.76900 42.19000 -37.40400 1.000 25.01000 208 TRP A C 1
ATOM 2779 O O . TRP A 1 208 ? -28.26000 41.35100 -36.62800 1.000 27.01000 208 TRP A O 1
ATOM 2800 N N . ALA A 1 209 ? -26.54800 42.69100 -37.23800 1.000 22.56000 209 ALA A N 1
ATOM 2801 C CA . ALA A 1 209 ? -25.72400 42.23500 -36.11800 1.000 25.72000 209 ALA A CA 1
ATOM 2802 C C . ALA A 1 209 ? -26.37800 42.59400 -34.79000 1.000 24.85000 209 ALA A C 1
ATOM 2803 O O . ALA A 1 209 ? -26.34000 41.80200 -33.82900 1.000 23.17000 209 ALA A O 1
ATOM 2810 N N . TYR A 1 210 ? -26.92500 43.80800 -34.69200 1.000 20.47000 210 TYR A N 1
ATOM 2811 C CA . TYR A 1 210 ? -27.59500 44.21700 -33.46500 1.000 23.56000 210 TYR A CA 1
ATOM 2812 C C . TYR A 1 210 ? -28.79000 43.31400 -33.17700 1.000 25.32000 210 TYR A C 1
ATOM 2813 O O . TYR A 1 210 ? -28.97200 42.82700 -32.04600 1.000 21.32000 210 TYR A O 1
ATOM 2831 N N . ASP A 1 211 ? -29.62000 43.06100 -34.19900 1.000 25.15000 211 ASP A N 1
ATOM 2832 C CA . ASP A 1 211 ? -30.79300 42.21100 -34.01000 1.000 27.02000 211 ASP A CA 1
ATOM 2833 C C . ASP A 1 211 ? -30.39400 40.79500 -33.60500 1.000 23.97000 211 ASP A C 1
ATOM 2834 O O . ASP A 1 211 ? -31.07700 40.15000 -32.80400 1.000 23.88000 211 ASP A O 1
ATOM 2843 N N . ASP A 1 212 ? -29.31100 40.28700 -34.18400 1.000 23.25000 212 ASP A N 1
ATOM 2844 C CA . ASP A 1 212 ? -28.86700 38.94100 -33.87900 1.000 26.31000 212 ASP A CA 1
ATOM 2845 C C . ASP A 1 212 ? -28.41000 38.84800 -32.42800 1.000 21.57000 212 ASP A C 1
ATOM 2846 O O . ASP A 1 212 ? -28.74000 37.88100 -31.72700 1.000 22.65000 212 ASP A O 1
ATOM 2855 N N . ALA A 1 213 ? -27.68300 39.86400 -31.95800 1.000 20.08000 213 ALA A N 1
ATOM 2856 C CA . ALA A 1 213 ? -27.25100 39.89800 -30.55800 1.000 21.35000 213 ALA A CA 1
ATOM 2857 C C . ALA A 1 213 ? -28.42900 40.02100 -29.60500 1.000 23.22000 213 ALA A C 1
ATOM 2858 O O . ALA A 1 213 ? -28.46200 39.36700 -28.54900 1.000 18.94000 213 ALA A O 1
ATOM 2865 N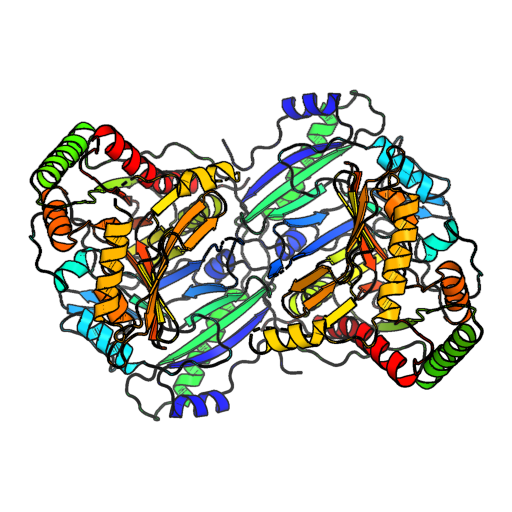 N . VAL A 1 214 ? -29.38700 40.88600 -29.92400 1.000 19.76000 214 VAL A N 1
ATOM 2866 C CA . VAL A 1 214 ? -30.55800 41.02300 -29.06000 1.000 20.41000 214 VAL A CA 1
ATOM 2867 C C . VAL A 1 214 ? -31.31500 39.70800 -28.98800 1.000 19.12000 214 VAL A C 1
ATOM 2868 O O . VAL A 1 214 ? -31.81300 39.30600 -27.91800 1.000 21.28000 214 VAL A O 1
ATOM 2881 N N . ALA A 1 215 ? -31.39500 38.99800 -30.11300 1.000 18.27000 215 ALA A N 1
ATOM 2882 C CA . ALA A 1 215 ? -32.07700 37.71700 -30.12000 1.000 21.86000 215 ALA A CA 1
ATOM 2883 C C . ALA A 1 215 ? -31.39000 36.73800 -29.18300 1.000 20.49000 215 ALA A C 1
ATOM 2884 O O . ALA A 1 215 ? -32.05500 35.96300 -28.48900 1.000 20.04000 215 ALA A O 1
ATOM 2891 N N . ARG A 1 216 ? -30.05900 36.73300 -29.20900 1.000 20.89000 216 ARG A N 1
ATOM 2892 C CA . ARG A 1 216 ? -29.27300 35.87300 -28.31700 1.000 19.82000 216 ARG A CA 1
ATOM 2893 C C . ARG A 1 216 ? -29.48400 36.25300 -26.86100 1.000 20.91000 216 ARG A C 1
ATOM 2894 O O . ARG A 1 216 ? -29.62000 35.36800 -26.00900 1.000 19.45000 216 ARG A O 1
ATOM 2915 N N . LEU A 1 217 ? -29.50000 37.55000 -26.54300 1.000 18.45000 217 LEU A N 1
ATOM 2916 C CA . LEU A 1 217 ? -29.85300 37.98400 -25.19800 1.000 21.04000 217 LEU A CA 1
ATOM 2917 C C . LEU A 1 217 ? -31.23600 37.48700 -24.78700 1.000 21.80000 217 LEU A C 1
ATOM 2918 O O . LEU A 1 217 ? -31.44700 37.05100 -23.63800 1.000 18.75000 217 LEU A O 1
ATOM 2934 N N . ASP A 1 218 ? -32.21400 37.55200 -25.70000 1.000 18.54000 218 ASP A N 1
ATOM 2935 C CA . ASP A 1 218 ? -33.55600 37.10900 -25.33800 1.000 23.15000 218 ASP A CA 1
ATOM 2936 C C . ASP A 1 218 ? -33.60200 35.60100 -25.05400 1.000 21.27000 218 ASP A C 1
ATOM 2937 O O . ASP A 1 218 ? -34.36100 35.15600 -24.18700 1.000 22.05000 218 ASP A O 1
ATOM 2946 N N . VAL A 1 219 ? -32.79800 34.79600 -25.76100 1.000 21.02000 219 VAL A N 1
ATOM 2947 C CA . VAL A 1 219 ? -32.73400 33.36100 -25.48500 1.000 21.48000 219 VAL A CA 1
ATOM 2948 C C . VAL A 1 219 ? -32.20500 33.12700 -24.07500 1.000 18.12000 219 VAL A C 1
ATOM 2949 O O . VAL A 1 219 ? -32.79100 32.37100 -23.27700 1.000 19.60000 219 VAL A O 1
ATOM 2962 N N . MET A 1 220 ? -31.13300 33.83000 -23.72200 1.000 18.62000 220 MET A N 1
ATOM 2963 C CA . MET A 1 220 ? -30.57700 33.65300 -22.37900 1.000 16.78000 220 MET A CA 1
ATOM 2964 C C . MET A 1 220 ? -31.55100 34.16100 -21.30800 1.000 18.86000 220 MET A C 1
ATOM 2965 O O . MET A 1 220 ? -31.67100 33.56100 -20.22300 1.000 19.10000 220 MET A O 1
ATOM 2979 N N . THR A 1 221 ? -32.23200 35.28300 -21.58000 1.000 17.72000 221 THR A N 1
ATOM 2980 C CA . THR A 1 221 ? -33.18900 35.85100 -20.61800 1.000 20.78000 221 THR A CA 1
ATOM 2981 C C . THR A 1 221 ? -34.35700 34.90000 -20.37300 1.000 20.78000 221 THR A C 1
ATOM 2982 O O . THR A 1 221 ? -34.77400 34.64800 -19.20800 1.000 18.78000 221 THR A O 1
ATOM 2993 N N . LYS A 1 222 ? -34.87500 34.32000 -21.44900 1.000 18.59000 222 LYS A N 1
ATOM 2994 C CA . LYS A 1 222 ? -35.94900 33.35100 -21.33400 1.000 20.60000 222 LYS A CA 1
ATOM 2995 C C . LYS A 1 222 ? -35.49900 32.14800 -20.51900 1.000 23.15000 222 LYS A C 1
ATOM 2996 O O . LYS A 1 222 ? -36.25000 31.64000 -19.67700 1.000 21.74000 222 LYS A O 1
ATOM 3015 N N . ALA A 1 223 ? -34.26500 31.68700 -20.75000 1.000 20.75000 223 ALA A N 1
ATOM 3016 C CA . ALA A 1 223 ? -33.74000 30.55700 -19.99100 1.000 19.79000 223 ALA A CA 1
ATOM 3017 C C . ALA A 1 223 ? -33.68300 30.87000 -18.50100 1.000 20.69000 223 ALA A C 1
ATOM 3018 O O . ALA A 1 223 ? -34.01400 30.01400 -17.66900 1.000 19.39000 223 ALA A O 1
ATOM 3025 N N . LEU A 1 224 ? -33.27700 32.09000 -18.13800 1.000 16.98000 224 LEU A N 1
ATOM 3026 C CA . LEU A 1 224 ? -33.21100 32.45300 -16.73500 1.000 17.75000 224 LEU A CA 1
ATOM 3027 C C . LEU A 1 224 ? -34.58100 32.58200 -16.11600 1.000 19.53000 224 LEU A C 1
ATOM 3028 O O . LEU A 1 224 ? -34.70500 32.44900 -14.90400 1.000 18.31000 224 LEU A O 1
ATOM 3044 N N . GLY A 1 225 ? -35.60500 32.82100 -16.92200 1.000 18.98000 225 GLY A N 1
ATOM 3045 C CA . GLY A 1 225 ? -36.95700 32.91600 -16.40800 1.000 18.40000 225 GLY A CA 1
ATOM 3046 C C . GLY A 1 225 ? -37.63000 31.59400 -16.07700 1.000 22.26000 225 GLY A C 1
ATOM 3047 O O . GLY A 1 225 ? -38.77000 31.60200 -15.59300 1.000 21.93000 225 GLY A O 1
ATOM 3051 N N . GLN A 1 226 ? -36.98600 30.46400 -16.35000 1.000 20.78000 226 GLN A N 1
ATOM 3052 C CA . GLN A 1 226 ? -37.63600 29.19000 -16.10900 1.000 21.56000 226 GLN A CA 1
ATOM 3053 C C . GLN A 1 226 ? -37.52900 28.81200 -14.63300 1.000 17.55000 226 GLN A C 1
ATOM 3054 O O . GLN A 1 226 ? -36.60000 29.24500 -13.94500 1.000 17.53000 226 GLN A O 1
ATOM 3068 N N . PRO A 1 227 ? -38.45500 28.00900 -14.13800 1.000 20.34000 227 PRO A N 1
ATOM 3069 C CA . PRO A 1 227 ? -38.27100 27.41200 -12.81500 1.000 17.76000 227 PRO A CA 1
ATOM 3070 C C . PRO A 1 227 ? -37.13900 26.40600 -12.83100 1.000 15.80000 227 PRO A C 1
ATOM 3071 O O . PRO A 1 227 ? -36.63700 26.00700 -13.88300 1.000 19.69000 227 PRO A O 1
ATOM 3082 N N . LEU A 1 228 ? -36.75000 25.95200 -11.64100 1.000 16.28000 228 LEU A N 1
ATOM 3083 C CA . LEU A 1 228 ? -35.65000 25.01000 -11.54200 1.000 17.14000 228 LEU A CA 1
ATOM 3084 C C . LEU A 1 228 ? -35.88800 24.06500 -10.38300 1.000 16.59000 228 LEU A C 1
ATOM 3085 O O . LEU A 1 228 ? -36.23600 24.48600 -9.27800 1.000 19.64000 228 LEU A O 1
ATOM 3101 N N . THR A 1 229 ? -35.68500 22.79200 -10.66300 1.000 16.78000 229 THR A N 1
ATOM 3102 C CA . THR A 1 229 ? -35.78100 21.76400 -9.64500 1.000 17.89000 229 THR A CA 1
ATOM 3103 C C . THR A 1 229 ? -34.66200 21.92200 -8.61900 1.000 18.06000 229 THR A C 1
ATOM 3104 O O . THR A 1 229 ? -33.59800 22.48100 -8.89800 1.000 19.10000 229 THR A O 1
ATOM 3115 N N . SER A 1 230 ? -34.91400 21.46000 -7.40600 1.000 16.22000 230 SER A N 1
ATOM 3116 C CA . SER A 1 230 ? -33.88200 21.55900 -6.38800 1.000 15.96000 230 SER A CA 1
ATOM 3117 C C . SER A 1 230 ? -32.69500 20.67700 -6.72400 1.000 17.70000 230 SER A C 1
ATOM 3118 O O . SER A 1 230 ? -32.83100 19.58700 -7.30500 1.000 20.60000 230 SER A O 1
ATOM 3126 N N . ALA A 1 231 ? -31.52600 21.13800 -6.28800 1.000 18.65000 231 ALA A N 1
ATOM 3127 C CA . ALA A 1 231 ? -30.30800 20.32900 -6.30800 1.000 19.12000 231 ALA A CA 1
ATOM 3128 C C . ALA A 1 231 ? -29.71100 20.18400 -4.91500 1.000 19.24000 231 ALA A C 1
ATOM 3129 O O . ALA A 1 231 ? -28.53500 19.81900 -4.75800 1.000 19.97000 231 ALA A O 1
ATOM 3136 N N . VAL A 1 232 ? -30.51200 20.42700 -3.87800 1.000 16.54000 232 VAL A N 1
ATOM 3137 C CA . VAL A 1 232 ? -30.03200 20.22400 -2.51500 1.000 18.17000 232 VAL A CA 1
ATOM 3138 C C . VAL A 1 232 ? -29.78100 18.73500 -2.30100 1.000 16.68000 232 VAL A C 1
ATOM 3139 O O . VAL A 1 232 ? -30.59200 17.88200 -2.68100 1.000 20.52000 232 VAL A O 1
ATOM 3152 N N . ALA A 1 233 ? -28.62200 18.41000 -1.74200 1.000 17.53000 233 ALA A N 1
ATOM 3153 C CA . ALA A 1 233 ? -28.09200 17.06200 -1.87700 1.000 18.32000 233 ALA A CA 1
ATOM 3154 C C . ALA A 1 233 ? -27.25100 16.67700 -0.67500 1.000 17.45000 233 ALA A C 1
ATOM 3155 O O . ALA A 1 233 ? -26.76300 17.52500 0.07500 1.000 18.78000 233 ALA A O 1
ATOM 3162 N N . THR A 1 234 ? -27.12500 15.36400 -0.49900 1.000 17.81000 234 THR A N 1
ATOM 3163 C CA . THR A 1 234 ? -26.08600 14.73000 0.29200 1.000 16.94000 234 THR A CA 1
ATOM 3164 C C . THR A 1 234 ? -25.22400 13.87800 -0.63900 1.000 20.54000 234 THR A C 1
ATOM 3165 O O . THR A 1 234 ? -25.62000 13.53400 -1.75600 1.000 19.20000 234 THR A O 1
ATOM 3176 N N . PHE A 1 235 ? -24.00800 13.58000 -0.18800 1.000 20.95000 235 PHE A N 1
ATOM 3177 C CA . PHE A 1 235 ? -23.15100 12.64300 -0.88400 1.000 20.28000 235 PHE A CA 1
ATOM 3178 C C . PHE A 1 235 ? -22.24400 12.00200 0.15600 1.000 20.56000 235 PHE A C 1
ATOM 3179 O O . PHE A 1 235 ? -22.02300 12.55600 1.23300 1.000 20.46000 235 PHE A O 1
ATOM 3196 N N . SER A 1 236 ? -21.73600 10.82800 -0.17000 1.000 19.25000 236 SER A N 1
ATOM 3197 C CA . SER A 1 236 ? -20.70200 10.19400 0.61800 1.000 20.36000 236 SER A CA 1
ATOM 3198 C C . SER A 1 236 ? -19.39400 10.12000 -0.16600 1.000 22.17000 236 SER A C 1
ATOM 3199 O O . SER A 1 236 ? -19.29900 10.56600 -1.30200 1.000 19.88000 236 SER A O 1
ATOM 3207 N N . ARG A 1 237 ? -18.36300 9.57500 0.47300 1.000 23.07000 237 ARG A N 1
ATOM 3208 C CA . ARG A 1 237 ? -17.01100 9.58300 -0.09200 1.000 18.90000 237 ARG A CA 1
ATOM 3209 C C . ARG A 1 237 ? -16.44500 8.17400 -0.16700 1.000 23.75000 237 ARG A C 1
ATOM 3210 O O . ARG A 1 237 ? -15.52200 7.81200 0.56900 1.000 27.01000 237 ARG A O 1
ATOM 3231 N N . PRO A 1 238 ? -16.96500 7.35200 -1.06300 1.000 23.53000 238 PRO A N 1
ATOM 3232 C CA . PRO A 1 238 ? -16.42000 6.00500 -1.21900 1.000 27.08000 238 PRO A CA 1
ATOM 3233 C C . PRO A 1 238 ? -15.10300 6.02400 -1.96900 1.000 25.41000 238 PRO A C 1
ATOM 3234 O O . PRO A 1 238 ? -14.81200 6.92800 -2.75200 1.000 24.18000 238 PRO A O 1
ATOM 3245 N N . ALA A 1 239 ? -14.31100 4.99200 -1.71900 1.000 22.70000 239 ALA A N 1
ATOM 3246 C CA . ALA A 1 239 ? -13.06000 4.84400 -2.44500 1.000 25.80000 239 ALA A CA 1
ATOM 3247 C C . ALA A 1 239 ? -13.33900 4.63600 -3.93200 1.000 21.44000 239 ALA A C 1
ATOM 3248 O O . ALA A 1 239 ? -14.26100 3.89100 -4.30800 1.000 25.32000 239 ALA A O 1
ATOM 3255 N N . PRO A 1 240 ? -12.58300 5.28800 -4.82000 1.000 24.74000 240 PRO A N 1
ATOM 3256 C CA . PRO A 1 240 ? -12.79400 5.08100 -6.25800 1.000 24.40000 240 PRO A CA 1
ATOM 3257 C C . PRO A 1 240 ? -12.20300 3.76500 -6.75100 1.000 23.00000 240 PRO A C 1
ATOM 3258 O O . PRO A 1 240 ? -11.07700 3.41100 -6.40800 1.000 26.16000 240 PRO A O 1
ATOM 3269 N N . ASP A 1 241 ? -12.97300 3.05400 -7.55900 1.000 23.97000 241 ASP A N 1
ATOM 3270 C CA . ASP A 1 241 ? -12.50400 1.86700 -8.26600 1.000 22.39000 241 ASP A CA 1
ATOM 3271 C C . ASP A 1 241 ? -11.80100 2.34900 -9.53200 1.000 23.50000 241 ASP A C 1
ATOM 3272 O O . ASP A 1 241 ? -12.45800 2.83800 -10.44700 1.000 28.74000 241 ASP A O 1
ATOM 3281 N N . HIS A 1 242 ? -10.47800 2.26400 -9.56400 1.000 22.61000 242 HIS A N 1
ATOM 3282 C CA . HIS A 1 242 ? -9.72500 2.90300 -10.63800 1.000 20.66000 242 HIS A CA 1
ATOM 3283 C C . HIS A 1 242 ? -8.56000 2.01800 -11.03700 1.000 23.48000 242 HIS A C 1
ATOM 3284 O O . HIS A 1 242 ? -8.19100 1.06900 -10.34500 1.000 22.21000 242 HIS A O 1
ATOM 3298 N N . ARG A 1 243 ? -7.97700 2.36100 -12.15600 1.000 22.02000 243 ARG A N 1
ATOM 3299 C CA . ARG A 1 243 ? -6.85200 1.66200 -12.73700 1.000 24.66000 243 ARG A CA 1
ATOM 3300 C C . ARG A 1 243 ? -5.70900 2.64200 -12.94800 1.000 25.97000 243 ARG A C 1
ATOM 3301 O O . ARG A 1 243 ? -5.92700 3.83100 -13.21700 1.000 26.54000 243 ARG A O 1
ATOM 3322 N N . ALA A 1 244 ? -4.48800 2.12500 -12.89400 1.000 20.50000 244 ALA A N 1
ATOM 3323 C CA . ALA A 1 244 ? -3.29800 2.92500 -13.10200 1.000 21.60000 244 ALA A CA 1
ATOM 3324 C C . ALA A 1 244 ? -2.46000 2.31700 -14.22000 1.000 22.40000 244 ALA A C 1
ATOM 3325 O O . ALA A 1 244 ? -2.58200 1.13200 -14.55400 1.000 24.36000 244 ALA A O 1
ATOM 3332 N N . GLN A 1 245 ? -1.57900 3.13300 -14.78900 1.000 22.04000 245 GLN A N 1
ATOM 3333 C CA . GLN A 1 245 ? -0.68400 2.58800 -15.80400 1.000 20.88000 245 GLN A CA 1
ATOM 3334 C C . GLN A 1 245 ? 0.50800 1.86000 -15.19200 1.000 23.36000 245 GLN A C 1
ATOM 3335 O O . GLN A 1 245 ? 0.99900 0.88800 -15.77800 1.000 22.39000 245 GLN A O 1
ATOM 3349 N N . ARG A 1 246 ? 1.02400 2.37700 -14.08100 1.000 19.40000 246 ARG A N 1
ATOM 3350 C CA . ARG A 1 246 ? 2.23200 1.90000 -13.41200 1.000 19.69000 246 ARG A CA 1
ATOM 3351 C C . ARG A 1 246 ? 1.92300 1.42300 -11.99700 1.000 21.06000 246 ARG A C 1
ATOM 3352 O O . ARG A 1 246 ? 1.27800 2.14100 -11.22800 1.000 21.70000 246 ARG A O 1
ATOM 3373 N N . THR A 1 247 ? 2.46500 0.26300 -11.62200 1.000 21.18000 247 THR A N 1
ATOM 3374 C CA . THR A 1 247 ? 2.53600 -0.11500 -10.20600 1.000 20.54000 247 THR A CA 1
ATOM 3375 C C . THR A 1 247 ? 3.59000 0.72700 -9.48100 1.000 22.11000 247 THR A C 1
ATOM 3376 O O . THR A 1 247 ? 4.39400 1.43600 -10.09200 1.000 20.59000 247 THR A O 1
ATOM 3387 N N . MET A 1 248 ? 3.61400 0.61600 -8.15600 1.000 22.42000 248 MET A N 1
ATOM 3388 C CA . MET A 1 248 ? 4.66100 1.30100 -7.39300 1.000 23.28000 248 MET A CA 1
ATOM 3389 C C . MET A 1 248 ? 6.05800 0.88400 -7.85200 1.000 21.95000 248 MET A C 1
ATOM 3390 O O . MET A 1 248 ? 6.96900 1.72300 -7.95400 1.000 23.62000 248 MET A O 1
ATOM 3404 N N . GLU A 1 249 ? 6.25500 -0.40600 -8.11300 1.000 22.92000 249 GLU A N 1
ATOM 3405 C CA . GLU A 1 249 ? 7.58200 -0.87000 -8.51400 1.000 24.23000 249 GLU A CA 1
ATOM 3406 C C . GLU A 1 249 ? 7.96200 -0.35500 -9.90100 1.000 23.97000 249 GLU A C 1
ATOM 3407 O O . GLU A 1 249 ? 9.12300 0.00900 -10.13600 1.000 24.48000 249 GLU A O 1
ATOM 3419 N N . GLU A 1 250 ? 7.00700 -0.36400 -10.84500 1.000 24.31000 250 GLU A N 1
ATOM 3420 C CA . GLU A 1 250 ? 7.22400 0.18900 -12.17500 1.000 25.21000 250 GLU A CA 1
ATOM 3421 C C . GLU A 1 250 ? 7.55400 1.67100 -12.10200 1.000 23.50000 250 GLU A C 1
ATOM 3422 O O . GLU A 1 250 ? 8.44200 2.15900 -12.81700 1.000 24.90000 250 GLU A O 1
ATOM 3434 N N . TYR A 1 251 ? 6.82800 2.40900 -11.27100 1.000 19.97000 251 TYR A N 1
ATOM 3435 C CA . TYR A 1 251 ? 7.06400 3.84100 -11.14700 1.000 21.14000 251 TYR A CA 1
ATOM 3436 C C . TYR A 1 251 ? 8.41400 4.11700 -10.53300 1.000 24.06000 251 TYR A C 1
ATOM 3437 O O . TYR A 1 251 ? 9.07700 5.10200 -10.88200 1.000 21.09000 251 TYR A O 1
ATOM 3455 N N . THR A 1 252 ? 8.82300 3.25000 -9.61100 1.000 20.05000 252 THR A N 1
ATOM 3456 C CA . THR A 1 252 ? 10.12900 3.37300 -8.97600 1.000 23.06000 252 THR A CA 1
ATOM 3457 C C . THR A 1 252 ? 11.23600 3.21000 -10.00100 1.000 24.49000 252 THR A C 1
ATOM 3458 O O . THR A 1 252 ? 12.21400 3.95700 -9.97700 1.000 25.12000 252 THR A O 1
ATOM 3469 N N . GLU A 1 253 ? 11.07900 2.28100 -10.95000 1.000 24.07000 253 GLU A N 1
ATOM 3470 C CA . GLU A 1 253 ? 12.07100 2.15500 -12.00800 1.000 26.84000 253 GLU A CA 1
ATOM 3471 C C . GLU A 1 253 ? 12.22900 3.46600 -12.77400 1.000 28.24000 253 GLU A C 1
ATOM 3472 O O . GLU A 1 253 ? 13.34800 3.86400 -13.10100 1.000 26.17000 253 GLU A O 1
ATOM 3484 N N . ILE A 1 254 ? 11.11500 4.15200 -13.06000 1.000 23.41000 254 ILE A N 1
ATOM 3485 C CA . ILE A 1 254 ? 11.16200 5.41800 -13.78300 1.000 25.49000 254 ILE A CA 1
ATOM 3486 C C . ILE A 1 254 ? 11.88400 6.46500 -12.95100 1.000 21.91000 254 ILE A C 1
ATOM 3487 O O . ILE A 1 254 ? 12.74300 7.19800 -13.45800 1.000 24.42000 254 ILE A O 1
ATOM 3503 N N . VAL A 1 255 ? 11.56600 6.53600 -11.65900 1.000 20.37000 255 VAL A N 1
ATOM 3504 C CA . VAL A 1 255 ? 12.16300 7.54900 -10.79600 1.000 18.64000 255 VAL A CA 1
ATOM 3505 C C . VAL A 1 255 ? 13.66400 7.30100 -10.66900 1.000 24.54000 255 VAL A C 1
ATOM 3506 O O . VAL A 1 255 ? 14.47600 8.23200 -10.75000 1.000 22.42000 255 VAL A O 1
ATOM 3519 N N . ASP A 1 256 ? 14.04500 6.03300 -10.45900 1.000 29.83000 256 ASP A N 1
ATOM 3520 C CA . ASP A 1 256 ? 15.45900 5.67600 -10.35000 1.000 26.18000 256 ASP A CA 1
ATOM 3521 C C . ASP A 1 256 ? 16.21100 6.01400 -11.63100 1.000 27.61000 256 ASP A C 1
ATOM 3522 O O . ASP A 1 256 ? 17.33000 6.52900 -11.57300 1.000 27.79000 256 ASP A O 1
ATOM 3531 N N . LYS A 1 257 ? 15.60800 5.73500 -12.80000 1.000 26.51000 257 LYS A N 1
ATOM 3532 C CA . LYS A 1 257 ? 16.21300 6.08200 -14.08100 1.000 28.31000 257 LYS A CA 1
ATOM 3533 C C . LYS A 1 257 ? 16.45800 7.58000 -14.18200 1.000 29.08000 257 LYS A C 1
ATOM 3534 O O . LYS A 1 257 ? 17.53100 8.02100 -14.60900 1.000 26.42000 257 LYS A O 1
ATOM 3553 N N . LEU A 1 258 ? 15.46100 8.38400 -13.80700 1.000 24.79000 258 LEU A N 1
ATOM 3554 C CA . LEU A 1 258 ? 15.60700 9.82800 -13.91500 1.000 23.67000 258 LEU A CA 1
ATOM 3555 C C . LEU A 1 258 ? 16.61700 10.36000 -12.91100 1.000 23.66000 258 LEU A C 1
ATOM 3556 O O . LEU A 1 258 ? 17.35200 11.30500 -13.21300 1.000 26.37000 258 LEU A O 1
ATOM 3572 N N . VAL A 1 259 ? 16.66400 9.78500 -11.70800 1.000 23.56000 259 VAL A N 1
ATOM 3573 C CA . VAL A 1 259 ? 17.68100 10.20200 -10.74800 1.000 27.54000 259 VAL A CA 1
ATOM 3574 C C . VAL A 1 259 ? 19.06900 9.96200 -11.33300 1.000 25.31000 259 VAL A C 1
ATOM 3575 O O . VAL A 1 259 ? 19.98400 10.77400 -11.16700 1.000 27.46000 259 VAL A O 1
ATOM 3588 N N . GLY A 1 260 ? 19.23600 8.84800 -12.03600 1.000 26.55000 260 GLY A N 1
ATOM 3589 C CA . GLY A 1 260 ? 20.50400 8.58800 -12.70800 1.000 31.50000 260 GLY A CA 1
ATOM 3590 C C . GLY A 1 260 ? 20.85400 9.62900 -13.74600 1.000 32.41000 260 GLY A C 1
ATOM 3591 O O . GLY A 1 260 ? 22.00300 10.07400 -13.82200 1.000 28.56000 260 GLY A O 1
ATOM 3595 N N . ASP A 1 261 ? 19.86900 10.03400 -14.56600 1.000 27.89000 261 ASP A N 1
ATOM 3596 C CA . ASP A 1 261 ? 20.09600 11.07300 -15.56700 1.000 28.25000 261 ASP A CA 1
ATOM 3597 C C . ASP A 1 261 ? 20.45300 12.40300 -14.90700 1.000 27.51000 261 ASP A C 1
ATOM 3598 O O . ASP A 1 261 ? 21.27800 13.16000 -15.43100 1.000 27.88000 261 ASP A O 1
ATOM 3607 N N . ILE A 1 262 ? 19.83700 12.70200 -13.76000 1.000 25.32000 262 ILE A N 1
ATOM 3608 C CA . ILE A 1 262 ? 20.15300 13.92400 -13.02200 1.000 22.43000 262 ILE A CA 1
ATOM 3609 C C . ILE A 1 262 ? 21.57300 13.84900 -12.45300 1.000 27.92000 262 ILE A C 1
ATOM 3610 O O . ILE A 1 262 ? 22.35500 14.80500 -12.56300 1.000 29.73000 262 ILE A O 1
ATOM 3626 N N . GLU A 1 263 ? 21.92800 12.71300 -11.85300 1.000 26.40000 263 GLU A N 1
ATOM 3627 C CA . GLU A 1 263 ? 23.28300 12.53600 -11.34000 1.000 26.87000 263 GLU A CA 1
ATOM 3628 C C . GLU A 1 263 ? 24.30500 12.67500 -12.46100 1.000 29.05000 263 GLU A C 1
ATOM 3629 O O . GLU A 1 263 ? 25.39100 13.23400 -12.25800 1.000 34.85000 263 GLU A O 1
ATOM 3641 N N . ALA A 1 264 ? 23.96800 12.20700 -13.66100 1.000 28.91000 264 ALA A N 1
ATOM 3642 C CA . ALA A 1 264 ? 24.84700 12.30100 -14.81800 1.000 29.58000 264 ALA A CA 1
ATOM 3643 C C . ALA A 1 264 ? 24.91900 13.69400 -15.43400 1.000 33.73000 264 ALA A C 1
ATOM 3644 O O . ALA A 1 264 ? 25.68200 13.88500 -16.38600 1.000 31.61000 264 ALA A O 1
ATOM 3651 N N . GLY A 1 265 ? 24.11900 14.65200 -14.96300 1.000 29.00000 265 GLY A N 1
ATOM 3652 C CA . GLY A 1 265 ? 24.14000 16.01400 -15.45500 1.000 30.95000 265 GLY A CA 1
ATOM 3653 C C . GLY A 1 265 ? 23.20100 16.32100 -16.60200 1.000 29.07000 265 GLY A C 1
ATOM 3654 O O . GLY A 1 265 ? 23.32200 17.39000 -17.21000 1.000 29.12000 265 GLY A O 1
ATOM 3658 N N . GLU A 1 266 ? 22.29100 15.40700 -16.94500 1.000 25.81000 266 GLU A N 1
ATOM 3659 C CA . GLU A 1 266 ? 21.36600 15.67000 -18.02500 1.000 25.76000 266 GLU A CA 1
ATOM 3660 C C . GLU A 1 266 ? 20.38000 16.76100 -17.64100 1.000 27.44000 266 GLU A C 1
ATOM 3661 O O . GLU A 1 266 ? 19.96300 17.55000 -18.50100 1.000 25.78000 266 GLU A O 1
ATOM 3673 N N . ALA A 1 267 ? 20.03600 16.84400 -16.36200 1.000 26.05000 267 ALA A N 1
ATOM 3674 C CA . ALA A 1 267 ? 19.00100 17.77300 -15.92300 1.000 26.37000 267 ALA A CA 1
ATOM 3675 C C . ALA A 1 267 ? 19.13700 18.04400 -14.43700 1.000 25.19000 267 ALA A C 1
ATOM 3676 O O . ALA A 1 267 ? 19.79800 1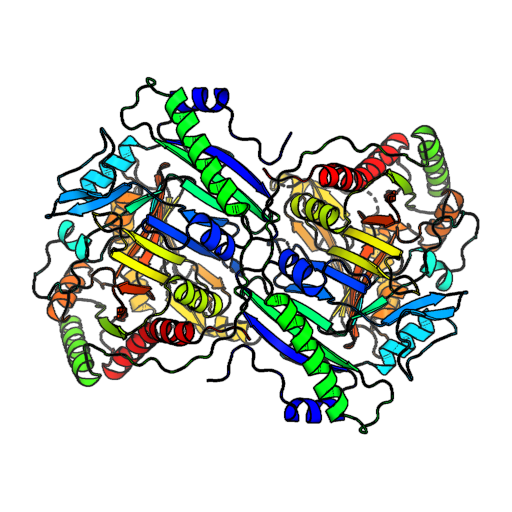7.30600 -13.70700 1.000 25.11000 267 ALA A O 1
ATOM 3683 N N . PHE A 1 268 ? 18.49300 19.12100 -13.98600 1.000 24.55000 268 PHE A N 1
ATOM 3684 C CA . PHE A 1 268 ? 18.36900 19.36200 -12.55400 1.000 22.48000 268 PHE A CA 1
ATOM 3685 C C . PHE A 1 268 ? 17.16300 18.65000 -11.95200 1.000 23.93000 268 PHE A C 1
ATOM 3686 O O . PHE A 1 268 ? 17.20800 18.15200 -10.81600 1.000 23.70000 268 PHE A O 1
ATOM 3703 N N . GLN A 1 269 ? 16.08500 18.56500 -12.71200 1.000 21.78000 269 GLN A N 1
ATOM 3704 C CA . GLN A 1 269 ? 14.84900 18.00500 -12.19600 1.000 23.13000 269 GLN A CA 1
ATOM 3705 C C . GLN A 1 269 ? 13.94600 17.70500 -13.38300 1.000 18.74000 269 GLN A C 1
ATOM 3706 O O . GLN A 1 269 ? 14.03000 18.37100 -14.42300 1.000 18.73000 269 GLN A O 1
ATOM 3720 N N . VAL A 1 270 ? 13.11500 16.67600 -13.23000 1.000 19.49000 270 VAL A N 1
ATOM 3721 C CA . VAL A 1 270 ? 12.24300 16.17000 -14.29600 1.000 18.59000 270 VAL A CA 1
ATOM 3722 C C . VAL A 1 270 ? 10.93700 15.76200 -13.64700 1.000 16.73000 270 VAL A C 1
ATOM 3723 O O . VAL A 1 270 ? 10.94900 15.25600 -12.52700 1.000 20.18000 270 VAL A O 1
ATOM 3736 N N . VAL A 1 271 ? 9.81800 15.97300 -14.33800 1.000 18.13000 271 VAL A N 1
ATOM 3737 C CA . VAL A 1 271 ? 8.50300 15.72300 -13.74400 1.000 17.76000 271 VAL A CA 1
ATOM 3738 C C . VAL A 1 271 ? 7.80700 14.58600 -14.48400 1.000 18.50000 271 VAL A C 1
ATOM 3739 O O . VAL A 1 271 ? 7.05800 14.83900 -15.44200 1.000 20.97000 271 VAL A O 1
ATOM 3752 N N . PRO A 1 272 ? 8.01500 13.34100 -14.09500 1.000 18.04000 272 PRO A N 1
ATOM 3753 C CA . PRO A 1 272 ? 7.26000 12.24400 -14.70300 1.000 17.29000 272 PRO A CA 1
ATOM 3754 C C . PRO A 1 272 ? 5.84600 12.22300 -14.13300 1.000 16.45000 272 PRO A C 1
ATOM 3755 O O . PRO A 1 272 ? 5.55100 12.85000 -13.10800 1.000 20.11000 272 PRO A O 1
ATOM 3766 N N . SER A 1 273 ? 5.02200 11.38500 -14.74800 1.000 19.61000 273 SER A N 1
ATOM 3767 C CA . SER A 1 273 ? 3.61800 11.26600 -14.38400 1.000 17.77000 273 SER A CA 1
ATOM 3768 C C . SER A 1 273 ? 3.08900 9.93000 -14.87600 1.000 18.09000 273 SER A C 1
ATOM 3769 O O . SER A 1 273 ? 3.74500 9.20800 -15.64300 1.000 18.80000 273 SER A O 1
ATOM 3777 N N . GLN A 1 274 ? 1.85800 9.63200 -14.46400 1.000 17.78000 274 GLN A N 1
ATOM 3778 C CA . GLN A 1 274 ? 1.15400 8.50900 -15.04500 1.000 18.65000 274 GLN A CA 1
ATOM 3779 C C . GLN A 1 274 ? -0.33500 8.81800 -15.04100 1.000 18.72000 274 GLN A C 1
ATOM 3780 O O . GLN A 1 274 ? -0.80300 9.69700 -14.31900 1.000 16.96000 274 GLN A O 1
ATOM 3794 N N . ARG A 1 275 ? -1.06100 8.08500 -15.87400 1.000 17.03000 275 ARG A N 1
ATOM 3795 C CA . ARG A 1 275 ? -2.48400 8.28500 -16.05400 1.000 18.59000 275 ARG A CA 1
ATOM 3796 C C . ARG A 1 275 ? -3.27400 7.23900 -15.27500 1.000 19.07000 275 ARG A C 1
ATOM 3797 O O . ARG A 1 275 ? -2.93700 6.05100 -15.27600 1.000 20.56000 275 ARG A O 1
ATOM 3818 N N . PHE A 1 276 ? -4.32200 7.69600 -14.60400 1.000 17.76000 276 PHE A N 1
ATOM 3819 C CA . PHE A 1 276 ? -5.29900 6.86300 -13.92000 1.000 20.15000 276 PHE A CA 1
ATOM 3820 C C . PHE A 1 276 ? -6.63200 6.96600 -14.64400 1.000 19.22000 276 PHE A C 1
ATOM 3821 O O . PHE A 1 276 ? -6.89500 7.95200 -15.34800 1.000 18.29000 276 PHE A O 1
ATOM 3838 N N . GLU A 1 277 ? -7.46600 5.93300 -14.53200 1.000 20.97000 277 GLU A N 1
ATOM 3839 C CA . GLU A 1 277 ? -8.80000 6.03700 -15.12300 1.000 21.12000 277 GLU A CA 1
ATOM 3840 C C . GLU A 1 277 ? -9.81400 5.27100 -14.29600 1.000 21.79000 277 GLU A C 1
ATOM 3841 O O . GLU A 1 277 ? -9.47600 4.37000 -13.52900 1.000 18.99000 277 GLU A O 1
ATOM 3853 N N . MET A 1 278 ? -11.07200 5.65700 -14.47000 1.000 21.59000 278 MET A N 1
ATOM 3854 C CA . MET A 1 278 ? -12.16400 4.97000 -13.79300 1.000 22.70000 278 MET A CA 1
ATOM 3855 C C . MET A 1 278 ? -13.41000 5.08100 -14.65900 1.000 23.17000 278 MET A C 1
ATOM 3856 O O . MET A 1 278 ? -13.57500 6.02800 -15.43700 1.000 22.61000 278 MET A O 1
ATOM 3870 N N . ASP A 1 279 ? -14.25600 4.06500 -14.55700 1.000 24.61000 279 ASP A N 1
ATOM 3871 C CA . ASP A 1 279 ? -15.59800 4.13700 -15.11800 1.000 23.74000 279 ASP A CA 1
ATOM 3872 C C . ASP A 1 279 ? -16.45800 5.07900 -14.28900 1.000 22.16000 279 ASP A C 1
ATOM 3873 O O . ASP A 1 279 ? -16.35700 5.11700 -13.06300 1.000 28.48000 279 ASP A O 1
ATOM 3882 N N . THR A 1 280 ? -17.31600 5.83100 -14.96400 1.000 25.57000 280 THR A N 1
ATOM 3883 C CA . THR A 1 280 ? -18.23700 6.71300 -14.27200 1.000 26.67000 280 THR A CA 1
ATOM 3884 C C . THR A 1 280 ? -19.40800 7.02400 -15.18200 1.000 25.92000 280 THR A C 1
ATOM 3885 O O . THR A 1 280 ? -19.24200 7.19700 -16.38400 1.000 28.49000 280 THR A O 1
ATOM 3896 N N . ALA A 1 281 ? -20.59400 7.07100 -14.59100 1.000 32.11000 281 ALA A N 1
ATOM 3897 C CA . ALA A 1 281 ? -21.76500 7.61000 -15.26400 1.000 30.92000 281 ALA A CA 1
ATOM 3898 C C . ALA A 1 281 ? -22.12600 8.98700 -14.73000 1.000 29.63000 281 ALA A C 1
ATOM 3899 O O . ALA A 1 281 ? -23.19500 9.50500 -15.05500 1.000 32.54000 281 ALA A O 1
ATOM 3906 N N . ALA A 1 282 ? -21.25400 9.59200 -13.93400 1.000 28.65000 282 ALA A N 1
ATOM 3907 C CA . ALA A 1 282 ? -21.55200 10.87100 -13.31000 1.000 28.20000 282 ALA A CA 1
ATOM 3908 C C . ALA A 1 282 ? -21.61400 12.01200 -14.32000 1.000 27.12000 282 ALA A C 1
ATOM 3909 O O . ALA A 1 282 ? -20.86400 12.05500 -15.30400 1.000 29.55000 282 ALA A O 1
ATOM 3916 N N . ASP A 1 283 ? -22.53300 12.93300 -14.05600 1.000 25.96000 283 ASP A N 1
ATOM 3917 C CA . ASP A 1 283 ? -22.64000 14.20100 -14.79000 1.000 23.11000 283 ASP A CA 1
ATOM 3918 C C . ASP A 1 283 ? -21.38800 15.03400 -14.53400 1.000 22.97000 283 ASP A C 1
ATOM 3919 O O . ASP A 1 283 ? -20.99400 15.20700 -13.38500 1.000 19.46000 283 ASP A O 1
ATOM 3928 N N . PRO A 1 284 ? -20.72100 15.57000 -15.55900 1.000 22.92000 284 PRO A N 1
ATOM 3929 C CA . PRO A 1 284 ? -19.53000 16.36200 -15.25300 1.000 19.29000 284 PRO A CA 1
ATOM 3930 C C . PRO A 1 284 ? -19.80100 17.54200 -14.34600 1.000 15.28000 284 PRO A C 1
ATOM 3931 O O . PRO A 1 284 ? -18.90500 17.94500 -13.60300 1.000 17.38000 284 PRO A O 1
ATOM 3942 N N . LEU A 1 285 ? -20.99700 18.11800 -14.36200 1.000 18.84000 285 LEU A N 1
ATOM 3943 C CA . LEU A 1 285 ? -21.25200 19.21600 -13.43800 1.000 17.22000 285 LEU A CA 1
ATOM 3944 C C . LEU A 1 285 ? -21.31300 18.68700 -12.01300 1.000 16.93000 285 LEU A C 1
ATOM 3945 O O . LEU A 1 285 ? -20.97400 19.39500 -11.07000 1.000 16.59000 285 LEU A O 1
ATOM 3961 N N . ASP A 1 286 ? -21.69900 17.43600 -11.84000 1.000 18.12000 286 ASP A N 1
ATOM 3962 C CA . ASP A 1 286 ? -21.71200 16.90700 -10.47900 1.000 17.88000 286 ASP A CA 1
ATOM 3963 C C . ASP A 1 286 ? -20.29900 16.65700 -9.98400 1.000 17.92000 286 ASP A C 1
ATOM 3964 O O . ASP A 1 286 ? -20.01600 16.85500 -8.80500 1.000 16.45000 286 ASP A O 1
ATOM 3973 N N . VAL A 1 287 ? -19.38300 16.27800 -10.88100 1.000 17.22000 287 VAL A N 1
ATOM 3974 C CA . VAL A 1 287 ? -17.98000 16.18000 -10.49700 1.000 16.07000 287 VAL A CA 1
ATOM 3975 C C . VAL A 1 287 ? -17.47500 17.55500 -10.11000 1.000 16.18000 287 VAL A C 1
ATOM 3976 O O . VAL A 1 287 ? -16.77800 17.72200 -9.11500 1.000 17.05000 287 VAL A O 1
ATOM 3989 N N . TYR A 1 288 ? -17.79300 18.55600 -10.93200 1.000 16.00000 288 TYR A N 1
ATOM 3990 C CA . TYR A 1 288 ? -17.43400 19.93200 -10.62300 1.000 15.09000 288 TYR A CA 1
ATOM 3991 C C . TYR A 1 288 ? -17.92400 20.34000 -9.24200 1.000 18.31000 288 TYR A C 1
ATOM 3992 O O . TYR A 1 288 ? -17.19000 20.95900 -8.46800 1.000 17.26000 288 TYR A O 1
ATOM 4010 N N . ARG A 1 289 ? -19.18500 20.03400 -8.93500 1.000 17.90000 289 ARG A N 1
ATOM 4011 C CA . ARG A 1 289 ? -19.73700 20.40100 -7.64600 1.000 17.83000 289 ARG A CA 1
ATOM 4012 C C . ARG A 1 289 ? -18.95300 19.78700 -6.48200 1.000 17.33000 289 ARG A C 1
ATOM 4013 O O . ARG A 1 289 ? -18.72200 20.46000 -5.47900 1.000 18.48000 289 ARG A O 1
ATOM 4034 N N . ILE A 1 290 ? -18.51500 18.53200 -6.60600 1.000 17.67000 290 ILE A N 1
ATOM 4035 C CA . ILE A 1 290 ? -17.75000 17.93200 -5.50600 1.000 17.48000 290 ILE A CA 1
ATOM 4036 C C . ILE A 1 290 ? -16.37000 18.58200 -5.39000 1.000 15.98000 290 ILE A C 1
ATOM 4037 O O . ILE A 1 290 ? -15.89800 18.88500 -4.28500 1.000 20.22000 290 ILE A O 1
ATOM 4053 N N . LEU A 1 291 ? -15.71300 18.86900 -6.52600 1.000 16.49000 291 LEU A N 1
ATOM 4054 C CA . LEU A 1 291 ? -14.43200 19.55400 -6.41900 1.000 14.72000 291 LEU A CA 1
ATOM 4055 C C . LEU A 1 291 ? -14.61100 20.91800 -5.77500 1.000 16.20000 291 LEU A C 1
ATOM 4056 O O . LEU A 1 291 ? -13.72500 21.40300 -5.06200 1.000 18.86000 291 LEU A O 1
ATOM 4072 N N . ARG A 1 292 ? -15.72400 21.58300 -6.08100 1.000 18.92000 292 ARG A N 1
ATOM 4073 C CA . ARG A 1 292 ? -15.94100 22.94700 -5.61800 1.000 20.40000 292 ARG A CA 1
ATOM 4074 C C . ARG A 1 292 ? -16.10300 22.99300 -4.11000 1.000 20.14000 292 ARG A C 1
ATOM 4075 O O . ARG A 1 292 ? -15.60300 23.90500 -3.44000 1.000 24.07000 292 ARG A O 1
ATOM 4096 N N . VAL A 1 293 ? -16.81400 22.02900 -3.55500 1.000 20.17000 293 VAL A N 1
ATOM 4097 C CA . VAL A 1 293 ? -17.07500 22.07400 -2.12500 1.000 22.04000 293 VAL A CA 1
ATOM 4098 C C . VAL A 1 293 ? -15.89700 21.47600 -1.38400 1.000 22.82000 293 VAL A C 1
ATOM 4099 O O . VAL A 1 293 ? -15.61900 21.88200 -0.25700 1.000 27.54000 293 VAL A O 1
ATOM 4112 N N . THR A 1 294 ? -15.14600 20.57400 -2.03300 1.000 22.25000 294 THR A N 1
ATOM 4113 C CA . THR A 1 294 ? -14.03700 19.86500 -1.38500 1.000 20.41000 294 THR A CA 1
ATOM 4114 C C . THR A 1 294 ? -12.73900 20.66500 -1.38300 1.000 31.69000 294 THR A C 1
ATOM 4115 O O . THR A 1 294 ? -12.01800 20.68100 -0.38000 1.000 31.42000 294 THR A O 1
ATOM 4126 N N . ASN A 1 295 ? -12.35600 21.27600 -2.49800 1.000 28.31000 295 ASN A N 1
ATOM 4127 C CA . ASN A 1 295 ? -11.16300 22.12900 -2.51300 1.000 37.95000 295 ASN A CA 1
ATOM 4128 C C . ASN A 1 295 ? -11.32900 23.24200 -3.52800 1.000 28.20000 295 ASN A C 1
ATOM 4129 O O . ASN A 1 295 ? -10.82700 23.17600 -4.66400 1.000 33.21000 295 ASN A O 1
ATOM 4140 N N . PRO A 1 296 ? -11.98200 24.32100 -3.12200 1.000 31.69000 296 PRO A N 1
ATOM 4141 C CA . PRO A 1 296 ? -12.07600 25.50000 -3.97600 1.000 27.85000 296 PRO A CA 1
ATOM 4142 C C . PRO A 1 296 ? -10.68700 26.02200 -4.32200 1.000 29.97000 296 PRO A C 1
ATOM 4143 O O . PRO A 1 296 ? -9.76500 26.01100 -3.49900 1.000 35.33000 296 PRO A O 1
ATOM 4154 N N . SER A 1 297 ? -10.50900 26.39400 -5.57500 1.000 24.20000 297 SER A N 1
ATOM 4155 C CA . SER A 1 297 ? -9.20500 26.81400 -6.05100 1.000 22.80000 297 SER A CA 1
ATOM 4156 C C . SER A 1 297 ? -9.33900 28.09000 -6.87100 1.000 20.13000 297 SER A C 1
ATOM 4157 O O . SER A 1 297 ? -10.44100 28.46500 -7.28600 1.000 19.75000 297 SER A O 1
ATOM 4165 N N . PRO A 1 298 ? -8.22500 28.78400 -7.10400 1.000 24.16000 298 PRO A N 1
ATOM 4166 C CA . PRO A 1 298 ? -8.24400 29.96800 -7.97500 1.000 23.10000 298 PRO A CA 1
ATOM 4167 C C . PRO A 1 298 ? -8.68400 29.67800 -9.39100 1.000 21.84000 298 PRO A C 1
ATOM 4168 O O . PRO A 1 298 ? -9.03400 30.61900 -10.11000 1.000 23.77000 298 PRO A O 1
ATOM 4179 N N . TYR A 1 299 ? -8.69600 28.41300 -9.81700 1.000 21.91000 299 TYR A N 1
ATOM 4180 C CA . TYR A 1 299 ? -9.10200 28.06400 -11.18800 1.000 21.01000 299 TYR A CA 1
ATOM 4181 C C . TYR A 1 299 ? -10.01600 26.84300 -11.16800 1.000 24.80000 299 TYR A C 1
ATOM 4182 O O . TYR A 1 299 ? -9.55600 25.70800 -11.22000 1.000 27.11000 299 TYR A O 1
ATOM 4200 N N . MET A 1 300 ? -11.31200 27.08100 -11.12600 1.000 16.64000 300 MET A N 1
ATOM 4201 C CA . MET A 1 300 ? -12.29900 26.04200 -11.32300 1.000 15.94000 300 MET A CA 1
ATOM 4202 C C . MET A 1 300 ? -12.81700 26.13300 -12.73600 1.000 17.01000 300 MET A C 1
ATOM 4203 O O . MET A 1 300 ? -13.09800 27.22900 -13.20500 1.000 17.41000 300 MET A O 1
ATOM 4217 N N . TYR A 1 301 ? -13.02900 24.98300 -13.37700 1.000 18.02000 301 TYR A N 1
ATOM 4218 C CA . TYR A 1 301 ? -13.55300 25.04800 -14.71900 1.000 16.19000 301 TYR A CA 1
ATOM 4219 C C . TYR A 1 301 ? -14.28100 23.77500 -15.08200 1.000 16.08000 301 TYR A C 1
ATOM 4220 O O . TYR A 1 301 ? -13.92800 22.68200 -14.66400 1.000 16.49000 301 TYR A O 1
ATOM 4238 N N . LEU A 1 302 ? -15.29400 23.96100 -15.90400 1.000 15.59000 302 LEU A N 1
ATOM 4239 C CA . LEU A 1 302 ? -16.02300 22.89900 -16.59200 1.000 14.58000 302 LEU A CA 1
ATOM 4240 C C . LEU A 1 302 ? -16.13600 23.35200 -18.03200 1.000 16.45000 302 LEU A C 1
ATOM 4241 O O . LEU A 1 302 ? -16.67500 24.43200 -18.28300 1.000 17.23000 302 LEU A O 1
ATOM 4257 N N . LEU A 1 303 ? -15.60800 22.55600 -18.96300 1.000 16.09000 303 LEU A N 1
ATOM 4258 C CA . LEU A 1 303 ? -15.72000 22.82800 -20.39200 1.000 14.68000 303 LEU A CA 1
ATOM 4259 C C . LEU A 1 303 ? -16.33600 21.62300 -21.07200 1.000 18.77000 303 LEU A C 1
ATOM 4260 O O . LEU A 1 303 ? -15.85100 20.50300 -20.91900 1.000 18.31000 303 LEU A O 1
ATOM 4276 N N . ASN A 1 304 ? -17.38200 21.86300 -21.84700 1.000 16.30000 304 ASN A N 1
ATOM 4277 C CA . ASN A 1 304 ? -18.03900 20.81800 -22.61800 1.000 16.32000 304 ASN A CA 1
ATOM 4278 C C . ASN A 1 304 ? -17.60100 20.99900 -24.07000 1.000 17.19000 304 ASN A C 1
ATOM 4279 O O . ASN A 1 304 ? -18.02100 21.94000 -24.75100 1.000 21.04000 304 ASN A O 1
ATOM 4290 N N . ILE A 1 305 ? -16.72700 20.11100 -24.51200 1.000 18.03000 305 ILE A N 1
ATOM 4291 C CA . ILE A 1 305 ? -16.00300 20.28100 -25.76400 1.000 17.71000 305 ILE A CA 1
ATOM 4292 C C . ILE A 1 305 ? -16.85700 19.64400 -26.89100 1.000 20.45000 305 ILE A C 1
ATOM 4293 O O . ILE A 1 305 ? -17.16700 18.45000 -26.78200 1.000 21.09000 305 ILE A O 1
ATOM 4309 N N . PRO A 1 306 ? -17.19200 20.40600 -27.91800 1.000 22.05000 306 PRO A N 1
ATOM 4310 C CA . PRO A 1 306 ? -18.01000 19.85500 -29.01100 1.000 23.70000 306 PRO A CA 1
ATOM 4311 C C . PRO A 1 306 ? -17.19200 19.01900 -29.98300 1.000 20.73000 306 PRO A C 1
ATOM 4312 O O . PRO A 1 306 ? -15.99900 19.24400 -30.18400 1.000 24.87000 306 PRO A O 1
ATOM 4323 N N . ASP A 1 307 ? -17.85200 18.02200 -30.56600 1.000 23.78000 307 ASP A N 1
ATOM 4324 C CA . ASP A 1 307 ? -17.27100 17.32500 -31.69600 1.000 25.91000 307 ASP A CA 1
ATOM 4325 C C . ASP A 1 307 ? -17.69100 18.04700 -32.98100 1.000 28.91000 307 ASP A C 1
ATOM 4326 O O . ASP A 1 307 ? -18.39400 19.06300 -32.95500 1.000 26.78000 307 ASP A O 1
ATOM 4335 N N . ALA A 1 308 ? -17.23300 17.53100 -34.12900 1.000 31.46000 308 ALA A N 1
ATOM 4336 C CA . ALA A 1 308 ? -17.46600 18.22700 -35.39500 1.000 31.73000 308 ALA A CA 1
ATOM 4337 C C . ALA A 1 308 ? -18.93000 18.22300 -35.82100 1.000 32.34000 308 ALA A C 1
ATOM 4338 O O . ALA A 1 308 ? -19.32400 19.06800 -36.64100 1.000 34.08000 308 ALA A O 1
ATOM 4345 N N . ASP A 1 309 ? -19.74500 17.31700 -35.28300 1.000 33.78000 309 ASP A N 1
ATOM 4346 C CA . ASP A 1 309 ? -21.16800 17.26000 -35.60200 1.000 32.66000 309 ASP A CA 1
ATOM 4347 C C . ASP A 1 309 ? -22.03400 18.00200 -34.60400 1.000 33.97000 309 ASP A C 1
ATOM 4348 O O . ASP A 1 309 ? -23.26100 17.94300 -34.71400 1.000 36.15000 309 ASP A O 1
ATOM 4357 N N . GLY A 1 310 ? -21.43700 18.68400 -33.62900 1.000 33.56000 310 GLY A N 1
ATOM 4358 C CA . GLY A 1 310 ? -22.19500 19.41500 -32.64500 1.000 33.12000 310 GLY A CA 1
ATOM 4359 C C . GLY A 1 310 ? -22.65100 18.60600 -31.45300 1.000 27.62000 310 GLY A C 1
ATOM 4360 O O . GLY A 1 310 ? -23.37900 19.14400 -30.61200 1.000 32.88000 310 GLY A O 1
ATOM 4364 N N . GLY A 1 311 ? -22.24000 17.33700 -31.34200 1.000 28.72000 311 GLY A N 1
ATOM 4365 C CA . GLY A 1 311 ? -22.43000 16.57300 -30.12400 1.000 27.81000 311 GLY A CA 1
ATOM 4366 C C . GLY A 1 311 ? -21.30800 16.83400 -29.13500 1.000 24.18000 311 GLY A C 1
ATOM 4367 O O . GLY A 1 311 ? -20.42900 17.67200 -29.34500 1.000 22.71000 311 GLY A O 1
ATOM 4371 N N . LEU A 1 312 ? -21.35300 16.11800 -28.02500 1.000 25.66000 312 LEU A N 1
ATOM 4372 C CA . LEU A 1 312 ? -20.33900 16.26700 -26.98600 1.000 24.60000 312 LEU A CA 1
ATOM 4373 C C . LEU A 1 312 ? -19.18300 15.31400 -27.27700 1.000 24.92000 312 LEU A C 1
ATOM 4374 O O . LEU A 1 312 ? -19.37400 14.09500 -27.30600 1.000 28.53000 312 LEU A O 1
ATOM 4390 N N . ASP A 1 313 ? -17.99600 15.87400 -27.52100 1.000 22.57000 313 ASP A N 1
ATOM 4391 C CA . ASP A 1 313 ? -16.79200 15.07300 -27.66900 1.000 23.98000 313 ASP A CA 1
ATOM 4392 C C . ASP A 1 313 ? -16.36100 14.56300 -26.29900 1.000 26.08000 313 ASP A C 1
ATOM 4393 O O . ASP A 1 313 ? -16.31500 13.35400 -26.05600 1.000 22.89000 313 ASP A O 1
ATOM 4402 N N . PHE A 1 314 ? -16.14700 15.48300 -25.36300 1.000 22.64000 314 PHE A N 1
ATOM 4403 C CA . PHE A 1 314 ? -15.74200 15.13100 -24.00900 1.000 21.63000 314 PHE A CA 1
ATOM 4404 C C . PHE A 1 314 ? -15.91300 16.37000 -23.14400 1.000 19.80000 314 PHE A C 1
ATOM 4405 O O . PHE A 1 314 ? -16.12900 17.47700 -23.64500 1.000 19.12000 314 PHE A O 1
ATOM 4422 N N . SER A 1 315 ? -15.88100 16.16000 -21.83600 1.000 18.58000 315 SER A N 1
ATOM 4423 C CA . SER A 1 315 ? -15.87700 17.26500 -20.90100 1.000 15.99000 315 SER A CA 1
ATOM 4424 C C . SER A 1 315 ? -14.56100 17.31000 -20.14400 1.000 18.61000 315 SER A C 1
ATOM 4425 O O . SER A 1 315 ? -13.92600 16.28400 -19.89100 1.000 20.22000 315 SER A O 1
ATOM 4433 N N . ILE A 1 316 ? -14.18200 18.52400 -19.76500 1.000 18.38000 316 ILE A N 1
ATOM 4434 C CA . ILE A 1 316 ? -12.99900 18.79300 -18.96700 1.000 17.10000 316 ILE A CA 1
ATOM 4435 C C . ILE A 1 316 ? -13.49000 19.42200 -17.67200 1.000 18.09000 316 ILE A C 1
ATOM 4436 O O . ILE A 1 316 ? -14.23100 20.40700 -17.70500 1.000 16.82000 316 ILE A O 1
ATOM 4452 N N . VAL A 1 317 ? -13.16000 18.81700 -16.53100 1.000 15.23000 317 VAL A N 1
ATOM 4453 C CA . VAL A 1 317 ? -13.57900 19.38700 -15.26000 1.000 17.59000 317 VAL A CA 1
ATOM 4454 C C . VAL A 1 317 ? -12.37800 19.40900 -14.32500 1.000 15.51000 317 VAL A C 1
ATOM 4455 O O . VAL A 1 317 ? -11.67400 18.40700 -14.19000 1.000 16.62000 317 VAL A O 1
ATOM 4468 N N . GLY A 1 318 ? -12.12300 20.55000 -13.70200 1.000 14.06000 318 GLY A N 1
ATOM 4469 C CA . GLY A 1 318 ? -10.92400 20.61400 -12.89700 1.000 15.25000 318 GLY A CA 1
ATOM 4470 C C . GLY A 1 318 ? -10.89800 21.78300 -11.93800 1.000 18.57000 318 GLY A C 1
ATOM 4471 O O . GLY A 1 318 ? -11.70000 22.71600 -12.01000 1.000 16.33000 318 GLY A O 1
ATOM 4475 N N . SER A 1 319 ? -9.94200 21.69700 -11.00500 1.000 18.70000 319 SER A N 1
ATOM 4476 C CA . SER A 1 319 ? -9.74300 22.73400 -9.95900 1.000 15.50000 319 SER A CA 1
ATOM 4477 C C . SER A 1 319 ? -8.24600 22.89800 -9.78500 1.000 18.59000 319 SER A C 1
ATOM 4478 O O . SER A 1 319 ? -7.64400 22.42600 -8.84300 1.000 25.88000 319 SER A O 1
ATOM 4486 N N . SER A 1 320 ? -7.63700 23.51200 -10.75400 1.000 18.47000 320 SER A N 1
ATOM 4487 C CA . SER A 1 320 ? -6.20500 23.61300 -10.71300 1.000 18.42000 320 SER A CA 1
ATOM 4488 C C . SER A 1 320 ? -5.78800 24.70000 -9.73600 1.000 18.81000 320 SER A C 1
ATOM 4489 O O . SER A 1 320 ? -6.33500 25.80000 -9.75000 1.000 20.26000 320 SER A O 1
ATOM 4497 N N . PRO A 1 321 ? -4.77300 24.45200 -8.91200 1.000 18.52000 321 PRO A N 1
ATOM 4498 C CA . PRO A 1 321 ? -4.32600 25.48900 -7.98800 1.000 21.23000 321 PRO A CA 1
ATOM 4499 C C . PRO A 1 321 ? -3.33200 26.48800 -8.54000 1.000 22.32000 321 PRO A C 1
ATOM 4500 O O . PRO A 1 321 ? -3.04500 27.46900 -7.84300 1.000 24.56000 321 PRO A O 1
ATOM 4511 N N . GLU A 1 322 ? -2.80100 26.30300 -9.75600 1.000 22.02000 322 GLU A N 1
ATOM 4512 C CA . GLU A 1 322 ? -1.61400 27.02800 -10.17000 1.000 19.45000 322 GLU A CA 1
ATOM 4513 C C . GLU A 1 322 ? -1.78000 27.55500 -11.58900 1.000 20.92000 322 GLU A C 1
ATOM 4514 O O . GLU A 1 322 ? -2.18600 26.81200 -12.48200 1.000 20.27000 322 GLU A O 1
ATOM 4526 N N . ALA A 1 323 ? -1.49800 28.83300 -11.76500 1.000 20.77000 323 ALA A N 1
ATOM 4527 C CA . ALA A 1 323 ? -1.52100 29.47500 -13.07900 1.000 20.63000 323 ALA A CA 1
ATOM 4528 C C . ALA A 1 323 ? -0.24200 29.19700 -13.86200 1.000 22.01000 323 ALA A C 1
ATOM 4529 O O . ALA A 1 323 ? 0.83800 29.04500 -13.29200 1.000 25.58000 323 ALA A O 1
ATOM 4536 N N . LEU A 1 324 ? -0.36800 29.16400 -15.18900 1.000 19.06000 324 LEU A N 1
ATOM 4537 C CA . LEU A 1 324 ? 0.81500 29.22000 -16.04800 1.000 18.27000 324 LEU A CA 1
ATOM 4538 C C . LEU A 1 324 ? 1.29700 30.65600 -16.12200 1.000 19.64000 324 LEU A C 1
ATOM 4539 O O . LEU A 1 324 ? 2.44500 30.97100 -15.77200 1.000 22.15000 324 LEU A O 1
ATOM 4555 N N . VAL A 1 325 ? 0.39600 31.54400 -16.53100 1.000 21.54000 325 VAL A N 1
ATOM 4556 C CA . VAL A 1 325 ? 0.70200 32.96300 -16.67500 1.000 23.43000 325 VAL A CA 1
ATOM 4557 C C . VAL A 1 325 ? -0.61500 33.69800 -16.73600 1.000 19.69000 325 VAL A C 1
ATOM 4558 O O . VAL A 1 325 ? -1.63500 33.14500 -17.17300 1.000 21.34000 325 VAL A O 1
ATOM 4571 N N . THR A 1 326 ? -0.61000 34.92900 -16.22800 1.000 20.39000 326 THR A N 1
ATOM 4572 C CA . THR A 1 326 ? -1.73000 35.85500 -16.35100 1.000 24.02000 326 THR A CA 1
ATOM 4573 C C . THR A 1 326 ? -1.20900 37.10200 -17.06400 1.000 26.58000 326 THR A C 1
ATOM 4574 O O . THR A 1 326 ? -0.15600 37.62600 -16.70100 1.000 25.38000 326 THR A O 1
ATOM 4585 N N . VAL A 1 327 ? -1.93400 37.57500 -18.07100 1.000 21.52000 327 VAL A N 1
ATOM 4586 C CA . VAL A 1 327 ? -1.57200 38.79200 -18.77600 1.000 25.99000 327 VAL A CA 1
ATOM 4587 C C . VAL A 1 327 ? -2.72900 39.76800 -18.64400 1.000 27.91000 327 VAL A C 1
ATOM 4588 O O . VAL A 1 327 ? -3.85400 39.46300 -19.05200 1.000 23.90000 327 VAL A O 1
ATOM 4601 N N . LYS A 1 328 ? -2.45700 40.93200 -18.05100 1.000 30.69000 328 LYS A N 1
ATOM 4602 C CA . LYS A 1 328 ? -3.46400 41.97200 -17.87000 1.000 29.56000 328 LYS A CA 1
ATOM 4603 C C . LYS A 1 328 ? -2.80200 43.30200 -18.19700 1.000 35.86000 328 LYS A C 1
ATOM 4604 O O . LYS A 1 328 ? -1.78500 43.65900 -17.59500 1.000 33.77000 328 LYS A O 1
ATOM 4623 N N . ASP A 1 329 ? -3.34000 44.00000 -19.18700 1.000 36.15000 329 ASP A N 1
ATOM 4624 C CA . ASP A 1 329 ? -2.88300 45.34800 -19.51800 1.000 35.10000 329 ASP A CA 1
ATOM 4625 C C . ASP A 1 329 ? -1.38000 45.39200 -19.77600 1.000 35.58000 329 ASP A C 1
ATOM 4626 O O . ASP A 1 329 ? -0.66400 46.24300 -19.24500 1.000 39.21000 329 ASP A O 1
ATOM 4635 N N . GLY A 1 330 ? -0.90200 44.48000 -20.61800 1.000 32.39000 330 GLY A N 1
ATOM 4636 C CA . GLY A 1 330 ? 0.48500 44.48500 -21.03800 1.000 35.99000 330 GLY A CA 1
ATOM 4637 C C . GLY A 1 330 ? 1.47600 43.94500 -20.03000 1.000 33.46000 330 GLY A C 1
ATOM 4638 O O . GLY A 1 330 ? 2.67800 43.92200 -20.33000 1.000 36.52000 330 GLY A O 1
ATOM 4642 N N . ARG A 1 331 ? 1.01500 43.50900 -18.86200 1.000 33.16000 331 ARG A N 1
ATOM 4643 C CA . ARG A 1 331 ? 1.87000 42.94500 -17.82300 1.000 33.35000 331 ARG A CA 1
ATOM 4644 C C . ARG A 1 331 ? 1.63400 41.44400 -17.70500 1.000 33.69000 331 ARG A C 1
ATOM 4645 O O . ARG A 1 331 ? 0.49400 41.01100 -17.50100 1.000 30.52000 331 ARG A O 1
ATOM 4666 N N . ALA A 1 332 ? 2.72100 40.66600 -17.77900 1.000 31.77000 332 ALA A N 1
ATOM 4667 C CA . ALA A 1 332 ? 2.67700 39.21500 -17.62000 1.000 30.49000 332 ALA A CA 1
ATOM 4668 C C . ALA A 1 332 ? 3.23100 38.82200 -16.25700 1.000 33.91000 332 ALA A C 1
ATOM 4669 O O . ALA A 1 332 ? 4.34500 39.23200 -15.90200 1.000 32.73000 332 ALA A O 1
ATOM 4676 N N . THR A 1 333 ? 2.47600 37.99800 -15.51800 1.000 30.19000 333 THR A N 1
ATOM 4677 C CA . THR A 1 333 ? 2.86800 37.55300 -14.18400 1.000 30.74000 333 THR A CA 1
ATOM 4678 C C . THR A 1 333 ? 2.69800 36.04800 -14.05300 1.000 35.05000 333 THR A C 1
ATOM 4679 O O . THR A 1 333 ? 1.69700 35.48600 -14.50500 1.000 28.72000 333 THR A O 1
ATOM 4690 N N . THR A 1 334 ? 3.65200 35.40300 -13.37600 1.000 35.04000 334 THR A N 1
ATOM 4691 C CA . THR A 1 334 ? 3.49300 34.02400 -12.94400 1.000 34.59000 334 THR A CA 1
ATOM 4692 C C . THR A 1 334 ? 3.67100 33.95600 -11.43000 1.000 35.48000 334 THR A C 1
ATOM 4693 O O . THR A 1 334 ? 4.31300 34.81700 -10.82600 1.000 31.49000 334 THR A O 1
ATOM 4704 N N . HIS A 1 335 ? 3.05500 32.95400 -10.81500 1.000 32.22000 335 HIS A N 1
ATOM 4705 C CA . HIS A 1 335 ? 3.07500 32.78600 -9.36400 1.000 34.81000 335 HIS A CA 1
ATOM 4706 C C . HIS A 1 335 ? 3.38000 31.33200 -9.04000 1.000 29.20000 335 HIS A C 1
ATOM 4707 O O . HIS A 1 335 ? 2.50200 30.58200 -8.60000 1.000 29.46000 335 HIS A O 1
ATOM 4721 N N . PRO A 1 336 ? 4.61700 30.89900 -9.24000 1.000 32.01000 336 PRO A N 1
ATOM 4722 C CA . PRO A 1 336 ? 4.94400 29.51300 -8.91000 1.000 30.17000 336 PRO A CA 1
ATOM 4723 C C . PRO A 1 336 ? 4.73300 29.27400 -7.43100 1.000 26.40000 336 PRO A C 1
ATOM 4724 O O . PRO A 1 336 ? 5.09500 30.09900 -6.59200 1.000 27.70000 336 PRO A O 1
ATOM 4735 N N . ILE A 1 337 ? 4.14500 28.13600 -7.13000 1.000 27.39000 337 ILE A N 1
ATOM 4736 C CA . ILE A 1 337 ? 3.82500 27.76600 -5.75600 1.000 26.31000 337 ILE A CA 1
ATOM 4737 C C . ILE A 1 337 ? 5.02200 27.03000 -5.17600 1.000 29.61000 337 ILE A C 1
ATOM 4738 O O . ILE A 1 337 ? 5.45200 26.00700 -5.71800 1.000 30.47000 337 ILE A O 1
ATOM 4754 N N . ALA A 1 338 ? 5.53700 27.53400 -4.05700 1.000 30.00000 338 ALA A N 1
ATOM 4755 C CA . ALA A 1 338 ? 6.65800 26.89000 -3.37100 1.000 31.01000 338 ALA A CA 1
ATOM 4756 C C . ALA A 1 338 ? 6.21800 25.78700 -2.42700 1.000 35.66000 338 ALA A C 1
ATOM 4757 O O . ALA A 1 338 ? 6.95400 24.80800 -2.22900 1.000 38.72000 338 ALA A O 1
ATOM 4764 N N . GLY A 1 339 ? 5.04200 25.91900 -1.83700 1.000 35.33000 339 GLY A N 1
ATOM 4765 C CA . GLY A 1 339 ? 4.58600 24.92800 -0.88300 1.000 35.97000 339 GLY A CA 1
ATOM 4766 C C . GLY A 1 339 ? 3.16300 25.23300 -0.48300 1.000 34.87000 339 GLY A C 1
ATOM 4767 O O . GLY A 1 339 ? 2.63500 26.31600 -0.75300 1.000 30.45000 339 GLY A O 1
ATOM 4771 N N . THR A 1 340 ? 2.57400 24.26200 0.20900 1.000 39.19000 340 THR A N 1
ATOM 4772 C CA . THR A 1 340 ? 1.16700 24.28000 0.56600 1.000 38.15000 340 THR A CA 1
ATOM 4773 C C . THR A 1 340 ? 1.00800 23.68900 1.96100 1.000 41.47000 340 THR A C 1
ATOM 4774 O O . THR A 1 340 ? 1.75000 22.78500 2.34800 1.000 42.26000 340 THR A O 1
ATOM 4785 N N . ARG A 1 341 ? 0.03700 24.21200 2.71000 1.000 48.56000 341 ARG A N 1
ATOM 4786 C CA . ARG A 1 341 ? -0.37900 23.61800 3.98000 1.000 50.44000 341 ARG A CA 1
ATOM 4787 C C . ARG A 1 341 ? -1.90100 23.60500 4.07500 1.000 52.34000 341 ARG A C 1
ATOM 4788 O O . ARG A 1 341 ? -2.59400 24.35300 3.38600 1.000 47.06000 341 ARG A O 1
ATOM 4809 N N . TRP A 1 342 ? -2.40600 22.77000 4.99000 1.000 63.62000 342 TRP A N 1
ATOM 4810 C CA . TRP A 1 342 ? -3.81400 22.38100 5.05500 1.000 62.94000 342 TRP A CA 1
ATOM 4811 C C . TRP A 1 342 ? -4.71500 23.37800 5.77700 1.000 59.73000 342 TRP A C 1
ATOM 4812 O O . TRP A 1 342 ? -5.88300 23.04800 5.99100 1.000 65.71000 342 TRP A O 1
ATOM 4833 N N . ARG A 1 343 ? -4.23100 24.55400 6.16100 1.000 58.89000 343 ARG A N 1
ATOM 4834 C CA . ARG A 1 343 ? -4.99300 25.45400 7.04100 1.000 68.72000 343 ARG A CA 1
ATOM 4835 C C . ARG A 1 343 ? -5.09400 24.84300 8.44200 1.000 64.40000 343 ARG A C 1
ATOM 4836 O O . ARG A 1 343 ? -5.80900 23.85800 8.64100 1.000 54.74000 343 ARG A O 1
ATOM 4857 N N . GLU A 1 348 ? -5.78600 29.88000 14.69800 1.000 67.11000 348 GLU A N 1
ATOM 4858 C CA . GLU A 1 348 ? -4.55200 30.14400 15.43500 1.000 71.96000 348 GLU A CA 1
ATOM 4859 C C . GLU A 1 348 ? -3.58100 28.96900 15.30800 1.000 75.74000 348 GLU A C 1
ATOM 4860 O O . GLU A 1 348 ? -2.37900 29.16700 15.13200 1.000 72.60000 348 GLU A O 1
ATOM 4866 N N . GLU A 1 349 ? -4.09700 27.73900 15.41100 1.000 76.68000 349 GLU A N 1
ATOM 4867 C CA . GLU A 1 349 ? -3.35200 26.60100 14.88500 1.000 71.47000 349 GLU A CA 1
ATOM 4868 C C . GLU A 1 349 ? -3.09800 26.76100 13.39400 1.000 72.72000 349 GLU A C 1
ATOM 4869 O O . GLU A 1 349 ? -2.28000 26.03000 12.82300 1.000 68.71000 349 GLU A O 1
ATOM 4875 N N . ASP A 1 350 ? -3.79700 27.70300 12.76400 1.000 71.82000 350 ASP A N 1
ATOM 4876 C CA . ASP A 1 350 ? -3.54200 28.11000 11.39300 1.000 73.49000 350 ASP A CA 1
ATOM 4877 C C . ASP A 1 350 ? -2.33200 29.03000 11.29700 1.000 70.57000 350 ASP A C 1
ATOM 4878 O O . ASP A 1 350 ? -1.62100 29.01500 10.28400 1.000 62.29000 350 ASP A O 1
ATOM 4886 N N . VAL A 1 351 ? -2.10200 29.84700 12.32700 1.000 70.00000 351 VAL A N 1
ATOM 4887 C CA . VAL A 1 351 ? -0.90300 30.67700 12.36800 1.000 65.97000 351 VAL A CA 1
ATOM 4888 C C . VAL A 1 351 ? 0.33800 29.80200 12.45300 1.000 65.42000 351 VAL A C 1
ATOM 4889 O O . VAL A 1 351 ? 1.36800 30.10100 11.83600 1.000 63.11000 351 VAL A O 1
ATOM 4902 N N . LEU A 1 352 ? 0.26000 28.70300 13.20800 1.000 65.11000 352 LEU A N 1
ATOM 4903 C CA . LEU A 1 352 ? 1.40700 27.80600 13.31800 1.000 65.79000 352 LEU A CA 1
ATOM 4904 C C . LEU A 1 352 ? 1.71000 27.13200 11.98800 1.000 62.00000 352 LEU A C 1
ATOM 4905 O O . LEU A 1 352 ? 2.87900 26.95400 11.62800 1.000 56.99000 352 LEU A O 1
ATOM 4921 N N . LEU A 1 353 ? 0.67500 26.73400 11.24900 1.000 64.31000 353 LEU A N 1
ATOM 4922 C CA . LEU A 1 353 ? 0.91700 26.11900 9.95000 1.000 64.84000 353 LEU A CA 1
ATOM 4923 C C . LEU A 1 353 ? 1.54900 27.11800 8.98900 1.000 55.72000 353 LEU A C 1
ATOM 4924 O O . LEU A 1 353 ? 2.46200 26.76400 8.23700 1.000 53.21000 353 LEU A O 1
ATOM 4940 N N . GLU A 1 354 ? 1.11200 28.37800 9.02900 1.000 53.78000 354 GLU A N 1
ATOM 4941 C CA . GLU A 1 354 ? 1.77700 29.41300 8.24500 1.000 57.99000 354 GLU A CA 1
ATOM 4942 C C . GLU A 1 354 ? 3.26200 29.48800 8.58400 1.000 59.61000 354 GLU A C 1
ATOM 4943 O O . GLU A 1 354 ? 4.11800 29.47300 7.68900 1.000 52.77000 354 GLU A O 1
ATOM 4955 N N . LYS A 1 355 ? 3.58700 29.57500 9.87900 1.000 60.19000 355 LYS A N 1
ATOM 4956 C CA . LYS A 1 355 ? 4.98600 29.61900 10.30200 1.000 59.38000 355 LYS A CA 1
ATOM 4957 C C . LYS A 1 355 ? 5.75000 28.41400 9.77600 1.000 57.58000 355 LYS A C 1
ATOM 4958 O O . LYS A 1 355 ? 6.86400 28.54400 9.25300 1.000 53.67000 355 LYS A O 1
ATOM 4977 N N . GLU A 1 356 ? 5.16800 27.22600 9.92800 1.000 53.79000 356 GLU A N 1
ATOM 4978 C CA . GLU A 1 356 ? 5.81000 26.01000 9.44600 1.000 55.61000 356 GLU A CA 1
ATOM 4979 C C . GLU A 1 356 ? 6.03700 26.08200 7.93900 1.000 56.81000 356 GLU A C 1
ATOM 4980 O O . GLU A 1 356 ? 7.13000 25.77700 7.44100 1.000 51.69000 356 GLU A O 1
ATOM 4992 N N . LEU A 1 357 ? 5.01000 26.50500 7.20000 1.000 50.44000 357 LEU A N 1
ATOM 4993 C CA . LEU A 1 357 ? 5.12900 26.63300 5.75300 1.000 51.31000 357 LEU A CA 1
ATOM 4994 C C . LEU A 1 357 ? 6.27000 27.57000 5.37900 1.000 49.79000 357 LEU A C 1
ATOM 4995 O O . LEU A 1 357 ? 7.07300 27.26500 4.49300 1.000 50.41000 357 LEU A O 1
ATOM 5011 N N . LEU A 1 358 ? 6.34800 28.72800 6.03400 1.000 49.12000 358 LEU A N 1
ATOM 5012 C CA . LEU A 1 358 ? 7.42400 29.67000 5.74200 1.000 52.81000 358 LEU A CA 1
ATOM 5013 C C . LEU A 1 358 ? 8.79500 29.07300 6.03200 1.000 54.20000 358 LEU A C 1
ATOM 5014 O O . LEU A 1 358 ? 9.77100 29.41000 5.35100 1.000 55.17000 358 LEU A O 1
ATOM 5030 N N . ALA A 1 359 ? 8.89500 28.18200 7.01700 1.000 50.79000 359 ALA A N 1
ATOM 5031 C CA . ALA A 1 359 ? 10.18500 27.64100 7.42800 1.000 54.65000 359 ALA A CA 1
ATOM 5032 C C . ALA A 1 359 ? 10.53900 26.31900 6.75800 1.000 53.82000 359 ALA A C 1
ATOM 5033 O O . ALA A 1 359 ? 11.63700 25.80500 6.99300 1.000 55.40000 359 ALA A O 1
ATOM 5040 N N . ASP A 1 360 ? 9.65600 25.75500 5.93700 1.000 53.35000 360 ASP A N 1
ATOM 5041 C CA . ASP A 1 360 ? 9.93500 24.47800 5.28200 1.000 56.73000 360 ASP A CA 1
ATOM 5042 C C . ASP A 1 360 ? 10.80100 24.70300 4.04600 1.000 55.14000 360 ASP A C 1
ATOM 5043 O O . ASP A 1 360 ? 10.36800 25.35500 3.08900 1.000 56.40000 360 ASP A O 1
ATOM 5052 N N . GLU A 1 361 ? 12.00100 24.12000 4.04200 1.000 56.28000 361 GLU A N 1
ATOM 5053 C CA . GLU A 1 361 ? 12.97200 24.35800 2.98000 1.000 57.58000 361 GLU A CA 1
ATOM 5054 C C . GLU A 1 361 ? 13.32500 23.10900 2.18300 1.000 48.71000 361 GLU A C 1
ATOM 5055 O O . GLU A 1 361 ? 14.26000 23.15100 1.37400 1.000 42.55000 361 GLU A O 1
ATOM 5067 N N . LYS A 1 362 ? 12.59200 22.00800 2.36600 1.000 46.77000 362 LYS A N 1
ATOM 5068 C CA . LYS A 1 362 ? 12.94300 20.76500 1.68700 1.000 48.81000 362 LYS A CA 1
ATOM 5069 C C . LYS A 1 362 ? 13.04100 20.95500 0.17800 1.000 45.33000 362 LYS A C 1
ATOM 5070 O O . LYS A 1 362 ? 13.96600 20.43300 -0.45700 1.000 47.94000 362 LYS A O 1
ATOM 5089 N N . GLU A 1 363 ? 12.09500 21.68800 -0.42300 1.000 35.83000 363 GLU A N 1
ATOM 5090 C CA . GLU A 1 363 ? 12.02400 21.80600 -1.87600 1.000 36.09000 363 GLU A CA 1
ATOM 5091 C C . GLU A 1 363 ? 12.42500 23.19500 -2.37600 1.000 30.76000 363 GLU A C 1
ATOM 5092 O O . GLU A 1 363 ? 12.05000 23.60200 -3.47800 1.000 28.19000 363 GLU A O 1
ATOM 5104 N N . ARG A 1 364 ? 13.25100 23.90100 -1.60800 1.000 28.54000 364 ARG A N 1
ATOM 5105 C CA . ARG A 1 364 ? 13.60700 25.27000 -1.96200 1.000 27.41000 364 ARG A CA 1
ATOM 5106 C C . ARG A 1 364 ? 14.40300 25.33600 -3.26800 1.000 24.54000 364 ARG A C 1
ATOM 5107 O O . ARG A 1 364 ? 14.15800 26.20100 -4.12300 1.000 23.33000 364 ARG A O 1
ATOM 5128 N N . ALA A 1 365 ? 15.37400 24.44500 -3.43700 1.000 27.94000 365 ALA A N 1
ATOM 5129 C CA . ALA A 1 365 ? 16.21100 24.52100 -4.63800 1.000 24.62000 365 ALA A CA 1
ATOM 5130 C C . ALA A 1 365 ? 15.40100 24.21400 -5.88100 1.000 25.25000 365 ALA A C 1
ATOM 5131 O O . ALA A 1 365 ? 15.57300 24.85600 -6.91400 1.000 23.90000 365 ALA A O 1
ATOM 5138 N N . GLU A 1 366 ? 14.54300 23.20700 -5.79100 1.000 24.24000 366 GLU A N 1
ATOM 5139 C CA . GLU A 1 366 ? 13.61700 22.86300 -6.85700 1.000 28.07000 366 GLU A CA 1
ATOM 5140 C C . GLU A 1 366 ? 12.72300 24.05000 -7.21300 1.000 23.58000 366 GLU A C 1
ATOM 5141 O O . GLU A 1 366 ? 12.55800 24.39300 -8.39200 1.000 23.46000 366 GLU A O 1
ATOM 5153 N N . HIS A 1 367 ? 12.16400 24.71500 -6.20200 1.000 23.47000 367 HIS A N 1
ATOM 5154 C CA . HIS A 1 367 ? 11.36200 25.91200 -6.43800 1.000 24.65000 367 HIS A CA 1
ATOM 5155 C C . HIS A 1 367 ? 12.17500 27.04500 -7.08000 1.000 21.29000 367 HIS A C 1
ATOM 5156 O O . HIS A 1 367 ? 11.71000 27.70400 -8.01100 1.000 22.16000 367 HIS A O 1
ATOM 5170 N N . LEU A 1 368 ? 13.37800 27.33100 -6.56200 1.000 21.11000 368 LEU A N 1
ATOM 5171 C CA . LEU A 1 368 ? 14.15700 28.43200 -7.13700 1.000 22.82000 368 LEU A CA 1
ATOM 5172 C C . LEU A 1 368 ? 14.59400 28.14400 -8.56500 1.000 20.80000 368 LEU A C 1
ATOM 5173 O O . LEU A 1 368 ? 14.70200 29.06900 -9.38700 1.000 22.19000 368 LEU A O 1
ATOM 5189 N N . MET A 1 369 ? 14.82300 26.88200 -8.89900 1.000 22.00000 369 MET A N 1
ATOM 5190 C CA . MET A 1 369 ? 15.09400 26.52500 -10.28000 1.000 23.54000 369 MET A CA 1
ATOM 5191 C C . MET A 1 369 ? 13.90700 26.89100 -11.18000 1.000 22.21000 369 MET A C 1
ATOM 5192 O O . MET A 1 369 ? 14.08800 27.38300 -12.30300 1.000 23.80000 369 MET A O 1
ATOM 5206 N N . LEU A 1 370 ? 12.68100 26.65700 -10.70100 1.000 21.84000 370 LEU A N 1
ATOM 5207 C CA . LEU A 1 370 ? 11.49700 27.01500 -11.47900 1.000 21.74000 370 LEU A CA 1
ATOM 5208 C C . LEU A 1 370 ? 11.32200 28.51000 -11.58000 1.000 21.59000 370 LEU A C 1
ATOM 5209 O O . LEU A 1 370 ? 10.89300 29.01300 -12.62300 1.000 24.18000 370 LEU A O 1
ATOM 5225 N N . VAL A 1 371 ? 11.59200 29.23800 -10.50300 1.000 21.90000 371 VAL A N 1
ATOM 5226 C CA . VAL A 1 371 ? 11.55300 30.68800 -10.58300 1.000 21.87000 371 VAL A CA 1
ATOM 5227 C C . VAL A 1 371 ? 12.52700 31.16800 -11.65200 1.000 23.51000 371 VAL A C 1
ATOM 5228 O O . VAL A 1 371 ? 12.20700 32.04700 -12.46600 1.000 24.47000 371 VAL A O 1
ATOM 5241 N N . ASP A 1 372 ? 13.71900 30.56700 -11.68600 1.000 21.93000 372 ASP A N 1
ATOM 5242 C CA . ASP A 1 372 ? 14.72200 30.89500 -12.69300 1.000 22.37000 372 ASP A CA 1
ATOM 5243 C C . ASP A 1 372 ? 14.19800 30.63100 -14.10100 1.000 25.31000 372 ASP A C 1
ATOM 5244 O O . ASP A 1 372 ? 14.37100 31.46100 -15.00200 1.000 25.37000 372 ASP A O 1
ATOM 5253 N N . LEU A 1 373 ? 13.53700 29.49200 -14.30900 1.000 22.52000 373 LEU A N 1
ATOM 5254 C CA . LEU A 1 373 ? 12.93600 29.22600 -15.61400 1.000 25.30000 373 LEU A CA 1
ATOM 5255 C C . LEU A 1 373 ? 11.91200 30.28900 -15.98200 1.000 26.07000 373 LEU A C 1
ATOM 5256 O O . LEU A 1 373 ? 11.84600 30.72000 -17.14100 1.000 25.65000 373 LEU A O 1
ATOM 5272 N N . GLY A 1 374 ? 11.06800 30.68400 -15.02700 1.000 25.63000 374 GLY A N 1
ATOM 5273 C CA . GLY A 1 374 ? 10.10100 31.73700 -15.29600 1.000 26.74000 374 GLY A CA 1
ATOM 5274 C C . GLY A 1 374 ? 10.77400 33.00800 -15.77200 1.000 32.97000 374 GLY A C 1
ATOM 5275 O O . GLY A 1 374 ? 10.32800 33.64200 -16.73100 1.000 27.25000 374 GLY A O 1
ATOM 5279 N N . ARG A 1 375 ? 11.88400 33.37900 -15.12900 1.000 30.67000 375 ARG A N 1
ATOM 5280 C CA . ARG A 1 375 ? 12.67700 34.50800 -15.61000 1.000 32.76000 375 ARG A CA 1
ATOM 5281 C C . ARG A 1 375 ? 13.15200 34.30700 -17.04200 1.000 32.54000 375 ARG A C 1
ATOM 5282 O O . ARG A 1 375 ? 13.10200 35.24300 -17.84900 1.000 37.48000 375 ARG A O 1
ATOM 5303 N N . ASN A 1 376 ? 13.64800 33.11600 -17.38500 1.000 31.20000 376 ASN A N 1
ATOM 5304 C CA . ASN A 1 376 ? 13.99900 32.84400 -18.77100 1.000 30.40000 376 ASN A CA 1
ATOM 5305 C C . ASN A 1 376 ? 12.81100 33.10300 -19.67400 1.000 34.37000 376 ASN A C 1
ATOM 5306 O O . ASN A 1 376 ? 12.93500 33.73200 -20.73000 1.000 29.90000 376 ASN A O 1
ATOM 5317 N N . ASP A 1 377 ? 11.65900 32.55000 -19.29200 1.000 29.11000 377 ASP A N 1
ATOM 5318 C CA . ASP A 1 377 ? 10.49200 32.55800 -20.15800 1.000 29.05000 377 ASP A CA 1
ATOM 5319 C C . ASP A 1 377 ? 9.99900 33.98000 -20.39400 1.000 29.67000 377 ASP A C 1
ATOM 5320 O O . ASP A 1 377 ? 9.83300 34.40400 -21.54700 1.000 28.33000 377 ASP A O 1
ATOM 5329 N N . LEU A 1 378 ? 9.76800 34.73700 -19.31500 1.000 25.48000 378 LEU A N 1
ATOM 5330 C CA . LEU A 1 378 ? 9.26500 36.09600 -19.47900 1.000 28.81000 378 LEU A CA 1
ATOM 5331 C C . LEU A 1 378 ? 10.30600 36.99900 -20.11500 1.000 32.86000 378 LEU A C 1
ATOM 5332 O O . LEU A 1 378 ? 9.94700 37.93000 -20.83800 1.000 32.90000 378 LEU A O 1
ATOM 5348 N N . GLY A 1 379 ? 11.59400 36.72100 -19.89600 1.000 29.58000 379 GLY A N 1
ATOM 5349 C CA . GLY A 1 379 ? 12.62400 37.45700 -20.61300 1.000 32.53000 379 GLY A CA 1
ATOM 5350 C C . GLY A 1 379 ? 12.45900 37.43600 -22.12000 1.000 32.83000 379 GLY A C 1
ATOM 5351 O O . GLY A 1 379 ? 12.87100 38.37700 -22.80900 1.000 35.60000 379 GLY A O 1
ATOM 5355 N N . ARG A 1 380 ? 11.89000 36.36100 -22.66700 1.000 30.55000 380 ARG A N 1
ATOM 5356 C CA . ARG A 1 380 ? 11.76800 36.24000 -24.10800 1.000 30.12000 380 ARG A CA 1
ATOM 5357 C C . ARG A 1 380 ? 10.69700 37.16000 -24.69200 1.000 30.98000 380 ARG A C 1
ATOM 5358 O O . ARG A 1 380 ? 10.71600 37.40300 -25.90100 1.000 30.82000 380 ARG A O 1
ATOM 5379 N N . VAL A 1 381 ? 9.77400 37.67900 -23.87800 1.000 30.53000 381 VAL A N 1
ATOM 5380 C CA . VAL A 1 381 ? 8.65200 38.46700 -24.38100 1.000 29.70000 381 VAL A CA 1
ATOM 5381 C C . VAL A 1 381 ? 8.53100 39.82700 -23.71700 1.000 32.90000 381 VAL A C 1
ATOM 5382 O O . VAL A 1 381 ? 7.66700 40.61000 -24.10600 1.000 34.07000 381 VAL A O 1
ATOM 5395 N N . CYS A 1 382 ? 9.34300 40.13700 -22.71700 1.000 28.43000 382 CYS A N 1
ATOM 5396 C CA . CYS A 1 382 ? 9.14800 41.36400 -21.96300 1.000 30.64000 382 CYS A CA 1
ATOM 5397 C C . CYS A 1 382 ? 10.23200 42.38000 -22.30800 1.000 40.37000 382 CYS A C 1
ATOM 5398 O O . CYS A 1 382 ? 11.27900 42.04900 -22.87200 1.000 37.97000 382 CYS A O 1
ATOM 5406 N N . ARG A 1 383 ? 9.94400 43.63400 -21.98700 1.000 43.26000 383 ARG A N 1
ATOM 5407 C CA . ARG A 1 383 ? 10.86600 44.70900 -22.31000 1.000 42.95000 383 ARG A CA 1
ATOM 5408 C C . ARG A 1 383 ? 12.07100 44.60700 -21.38200 1.000 40.78000 383 ARG A C 1
ATOM 5409 O O . ARG A 1 383 ? 11.89900 44.51200 -20.16400 1.000 43.63000 383 ARG A O 1
ATOM 5430 N N . PRO A 1 384 ? 13.29300 44.58300 -21.90900 1.000 45.96000 384 PRO A N 1
ATOM 5431 C CA . PRO A 1 384 ? 14.46900 44.46100 -21.04000 1.000 42.38000 384 PRO A CA 1
ATOM 5432 C C . PRO A 1 384 ? 14.41800 45.43600 -19.87000 1.000 44.22000 384 PRO A C 1
ATOM 5433 O O . PRO A 1 384 ? 14.02500 46.59500 -20.01600 1.000 46.63000 384 PRO A O 1
ATOM 5444 N N . GLY A 1 385 ? 14.78200 44.93800 -18.68700 1.000 44.61000 385 GLY A N 1
ATOM 5445 C CA . GLY A 1 385 ? 14.77000 45.72400 -17.47300 1.000 39.31000 385 GLY A CA 1
ATOM 5446 C C . GLY A 1 385 ? 13.48200 45.69400 -16.68800 1.000 45.43000 385 GLY A C 1
ATOM 5447 O O . GLY A 1 385 ? 13.45300 46.21600 -15.56600 1.000 49.17000 385 GLY A O 1
ATOM 5451 N N . THR A 1 386 ? 12.41100 45.10300 -17.22600 1.000 43.89000 386 THR A N 1
ATOM 5452 C CA . THR A 1 386 ? 11.14200 45.04800 -16.51000 1.000 44.59000 386 THR A CA 1
ATOM 5453 C C . THR A 1 386 ? 10.87400 43.70700 -15.83900 1.000 36.60000 386 THR A C 1
ATOM 5454 O O . THR A 1 386 ? 9.93600 43.61600 -15.04600 1.000 40.07000 386 THR A O 1
ATOM 5465 N N . VAL A 1 387 ? 11.65100 42.66800 -16.13200 1.000 42.04000 387 VAL A N 1
ATOM 5466 C CA . VAL A 1 387 ? 11.41200 41.37700 -15.49200 1.000 38.86000 387 VAL A CA 1
ATOM 5467 C C . VAL A 1 387 ? 11.89300 41.42900 -14.04500 1.000 42.54000 387 VAL A C 1
ATOM 5468 O O . VAL A 1 387 ? 13.08800 41.60600 -13.78000 1.000 46.30000 387 VAL A O 1
ATOM 5481 N N . ARG A 1 388 ? 10.96200 41.27300 -13.10500 1.000 38.02000 388 ARG A N 1
ATOM 5482 C CA . ARG A 1 388 ? 11.24600 41.30800 -11.68000 1.000 41.51000 388 ARG A CA 1
ATOM 5483 C C . ARG A 1 388 ? 10.84000 39.99800 -11.02300 1.000 41.95000 388 ARG A C 1
ATOM 5484 O O . ARG A 1 388 ? 9.77200 39.44300 -11.30100 1.000 36.31000 388 ARG A O 1
ATOM 5505 N N . VAL A 1 389 ? 11.69400 39.52800 -10.12600 1.000 40.22000 389 VAL A N 1
ATOM 5506 C CA . VAL A 1 389 ? 11.49500 38.28700 -9.39900 1.000 39.40000 389 VAL A CA 1
ATOM 5507 C C . VAL A 1 389 ? 11.34400 38.63300 -7.92800 1.000 41.26000 389 VAL A C 1
ATOM 5508 O O . VAL A 1 389 ? 12.19300 39.32900 -7.36000 1.000 47.85000 389 VAL A O 1
ATOM 5521 N N . ASP A 1 390 ? 10.26800 38.16400 -7.31600 1.000 42.18000 390 ASP A N 1
ATOM 5522 C CA . ASP A 1 390 ? 10.09100 38.27200 -5.87200 1.000 45.79000 390 ASP A CA 1
ATOM 5523 C C . ASP A 1 390 ? 10.02900 36.85500 -5.30400 1.000 43.93000 390 ASP A C 1
ATOM 5524 O O . ASP A 1 390 ? 8.95400 36.25300 -5.22900 1.000 42.50000 390 ASP A O 1
ATOM 5533 N N . ASP A 1 391 ? 11.19500 36.33500 -4.91100 1.000 49.19000 391 ASP A N 1
ATOM 5534 C CA . ASP A 1 391 ? 11.28600 35.06600 -4.19900 1.000 45.04000 391 ASP A CA 1
ATOM 5535 C C . ASP A 1 391 ? 10.36200 35.07600 -2.98800 1.000 42.13000 391 ASP A C 1
ATOM 5536 O O . ASP A 1 391 ? 10.40400 36.00000 -2.17500 1.000 48.62000 391 ASP A O 1
ATOM 5545 N N . TYR A 1 392 ? 9.52800 34.04600 -2.86700 1.000 39.29000 392 TYR A N 1
ATOM 5546 C CA . TYR A 1 392 ? 8.69900 33.83500 -1.67800 1.000 40.59000 392 TYR A CA 1
ATOM 5547 C C . TYR A 1 392 ? 8.02700 35.13700 -1.25800 1.000 47.31000 392 TYR A C 1
ATOM 5548 O O . TYR A 1 392 ? 8.23800 35.66600 -0.16800 1.000 46.04000 392 TYR A O 1
ATOM 5566 N N . SER A 1 393 ? 7.20100 35.65400 -2.16700 1.000 46.82000 393 SER A N 1
ATOM 5567 C CA . SER A 1 393 ? 6.66600 36.99900 -2.00600 1.000 50.74000 393 SER A CA 1
ATOM 5568 C C . SER A 1 393 ? 5.53600 37.05200 -0.98100 1.000 47.63000 393 SER A C 1
ATOM 5569 O O . SER A 1 393 ? 5.43100 38.02900 -0.23500 1.000 54.52000 393 SER A O 1
ATOM 5577 N N . HIS A 1 394 ? 4.69000 36.02700 -0.90300 1.000 47.02000 394 HIS A N 1
ATOM 5578 C CA . HIS A 1 394 ? 3.50600 36.13700 -0.05900 1.000 48.00000 394 HIS A CA 1
ATOM 5579 C C . HIS A 1 394 ? 2.80700 34.78900 0.04000 1.000 44.24000 394 HIS A C 1
ATOM 5580 O O . HIS A 1 394 ? 3.14100 33.83000 -0.66100 1.000 42.63000 394 HIS A O 1
ATOM 5594 N N . ILE A 1 395 ? 1.83100 34.73200 0.93400 1.000 44.51000 395 ILE A N 1
ATOM 5595 C CA . ILE A 1 395 ? 1.02200 33.54200 1.14600 1.000 46.30000 395 ILE A CA 1
ATOM 5596 C C . ILE A 1 395 ? -0.39500 33.85200 0.68600 1.000 54.18000 395 ILE A C 1
ATOM 5597 O O . ILE A 1 395 ? -0.90200 34.95800 0.90200 1.000 54.89000 395 ILE A O 1
ATOM 5613 N N . GLU A 1 396 ? -1.01800 32.88500 0.02200 1.000 54.45000 396 GLU A N 1
ATOM 5614 C CA . GLU A 1 396 ? -2.37800 33.01800 -0.47400 1.000 52.62000 396 GLU A CA 1
ATOM 5615 C C . GLU A 1 396 ? -3.25500 32.07300 0.32800 1.000 53.53000 396 GLU A C 1
ATOM 5616 O O . GLU A 1 396 ? -2.95000 30.88300 0.45100 1.000 51.17000 396 GLU A O 1
ATOM 5628 N N . ARG A 1 397 ? -4.33100 32.60200 0.88600 1.000 58.77000 397 ARG A N 1
ATOM 5629 C CA . ARG A 1 397 ? -5.13800 31.86500 1.84400 1.000 58.81000 397 ARG A CA 1
ATOM 5630 C C . ARG A 1 397 ? -6.48800 31.55000 1.21400 1.000 57.08000 397 ARG A C 1
ATOM 5631 O O . ARG A 1 397 ? -7.26300 32.45800 0.89400 1.000 55.06000 397 ARG A O 1
ATOM 5639 N N . TYR A 1 398 ? -6.75600 30.26600 1.02800 1.000 53.11000 398 TYR A N 1
ATOM 5640 C CA . TYR A 1 398 ? -8.02800 29.79000 0.51400 1.000 56.95000 398 TYR A CA 1
ATOM 5641 C C . TYR A 1 398 ? -8.75700 29.00800 1.60600 1.000 60.55000 398 TYR A C 1
ATOM 5642 O O . TYR A 1 398 ? -8.27700 28.86800 2.73300 1.000 60.44000 398 TYR A O 1
ATOM 5659 N N . SER A 1 399 ? -9.93000 28.48600 1.24700 1.000 59.12000 399 SER A N 1
ATOM 5660 C CA . SER A 1 399 ? -10.82900 27.89300 2.23100 1.000 56.53000 399 SER A CA 1
ATOM 5661 C C . SER A 1 399 ? -10.16400 26.73300 2.96900 1.000 56.93000 399 SER A C 1
ATOM 5662 O O . SER A 1 399 ? -10.17500 26.68300 4.20700 1.000 57.28000 399 SER A O 1
ATOM 5670 N N . HIS A 1 400 ? -9.56000 25.79900 2.23600 1.000 53.88000 400 HIS A N 1
ATOM 5671 C CA . HIS A 1 400 ? -8.99900 24.59800 2.84100 1.000 51.45000 400 HIS A CA 1
ATOM 5672 C C . HIS A 1 400 ? -7.48300 24.48800 2.72900 1.000 56.43000 400 HIS A C 1
ATOM 5673 O O . HIS A 1 400 ? -6.91300 23.54300 3.28300 1.000 59.10000 400 HIS A O 1
ATOM 5687 N N . VAL A 1 401 ? -6.81200 25.40000 2.01900 1.000 55.19000 401 VAL A N 1
ATOM 5688 C CA . VAL A 1 401 ? -5.36000 25.34300 1.86900 1.000 49.80000 401 VAL A CA 1
ATOM 5689 C C . VAL A 1 401 ? -4.80000 26.75400 1.85100 1.000 47.15000 401 VAL A C 1
ATOM 5690 O O . VAL A 1 401 ? -5.50700 27.73000 1.59300 1.000 46.89000 401 VAL A O 1
ATOM 5703 N N . MET A 1 402 ? -3.49800 26.84900 2.11400 1.000 46.43000 402 MET A N 1
ATOM 5704 C CA . MET A 1 402 ? -2.74300 28.07500 1.92200 1.000 47.54000 402 MET A CA 1
ATOM 5705 C C . MET A 1 402 ? -1.53700 27.75700 1.04700 1.000 41.52000 402 MET A C 1
ATOM 5706 O O . MET A 1 402 ? -0.98800 26.65500 1.09900 1.000 40.40000 402 MET A O 1
ATOM 5720 N N . HIS A 1 403 ? -1.14900 28.72800 0.23500 1.000 45.34000 403 HIS A N 1
ATOM 5721 C CA . HIS A 1 403 ? -0.05900 28.58400 -0.72100 1.000 44.91000 403 HIS A CA 1
ATOM 5722 C C . HIS A 1 403 ? 1.00600 29.61300 -0.40900 1.000 38.93000 403 HIS A C 1
ATOM 5723 O O . HIS A 1 403 ? 0.71000 30.80800 -0.34700 1.000 45.31000 403 HIS A O 1
ATOM 5737 N N . LEU A 1 404 ? 2.24600 29.16500 -0.28200 1.000 38.12000 404 LEU A N 1
ATOM 5738 C CA . LEU A 1 404 ? 3.37800 30.07400 -0.31900 1.000 36.47000 404 LEU A CA 1
ATOM 5739 C C . LEU A 1 404 ? 3.80300 30.18500 -1.77600 1.000 34.86000 404 LEU A C 1
ATOM 5740 O O . LEU A 1 404 ? 4.02000 29.16000 -2.43000 1.000 30.21000 404 LEU A O 1
ATOM 5756 N N . VAL A 1 405 ? 3.85400 31.41000 -2.30000 1.000 33.38000 405 VAL A N 1
ATOM 5757 C CA . VAL A 1 405 ? 4.10700 31.63400 -3.72000 1.000 37.77000 405 VAL A CA 1
ATOM 5758 C C . VAL A 1 405 ? 5.28000 32.58600 -3.91200 1.000 36.07000 405 VAL A C 1
ATOM 5759 O O . VAL A 1 405 ? 5.58900 33.41600 -3.04800 1.000 40.81000 405 VAL A O 1
ATOM 5772 N N . SER A 1 406 ? 5.95000 32.44200 -5.04900 1.000 33.40000 406 SER A N 1
ATOM 5773 C CA . SER A 1 406 ? 6.83200 33.46900 -5.57700 1.000 32.60000 406 SER A CA 1
ATOM 5774 C C . SER A 1 406 ? 6.11100 34.17800 -6.71800 1.000 35.05000 406 SER A C 1
ATOM 5775 O O . SER A 1 406 ? 5.06300 33.72700 -7.18100 1.000 35.37000 406 SER A O 1
ATOM 5783 N N . THR A 1 407 ? 6.70000 35.28700 -7.17300 1.000 35.16000 407 THR A N 1
ATOM 5784 C CA . THR A 1 407 ? 6.15000 36.12100 -8.24300 1.000 38.33000 407 THR A CA 1
ATOM 5785 C C . THR A 1 407 ? 7.24400 36.42800 -9.25300 1.000 37.35000 407 THR A C 1
ATOM 5786 O O . THR A 1 407 ? 8.35200 36.83000 -8.87100 1.000 37.79000 407 THR A O 1
ATOM 5797 N N . VAL A 1 408 ? 6.93800 36.23800 -10.54000 1.000 33.02000 408 VAL A N 1
ATOM 5798 C CA . VAL A 1 408 ? 7.77100 36.69300 -11.63800 1.000 31.77000 408 VAL A CA 1
ATOM 5799 C C . VAL A 1 408 ? 6.87700 37.52600 -12.54200 1.000 35.28000 408 VAL A C 1
ATOM 5800 O O . VAL A 1 408 ? 5.78000 37.08700 -12.89600 1.000 30.79000 408 VAL A O 1
ATOM 5813 N N . THR A 1 409 ? 7.32100 38.73200 -12.87700 1.000 34.50000 409 THR A N 1
ATOM 5814 C CA . THR A 1 409 ? 6.46000 39.65200 -13.60400 1.000 33.48000 409 THR A CA 1
ATOM 5815 C C . THR A 1 409 ? 7.31200 40.50800 -14.51600 1.000 35.79000 409 THR A C 1
ATOM 5816 O O . THR A 1 409 ? 8.49200 40.74300 -14.25500 1.000 35.87000 409 THR A O 1
ATOM 5827 N N . GLY A 1 410 ? 6.70700 40.95400 -15.60800 1.000 35.46000 410 GLY A N 1
ATOM 5828 C CA . GLY A 1 410 ? 7.41600 41.79800 -16.54900 1.000 35.76000 410 GLY A CA 1
ATOM 5829 C C . GLY A 1 410 ? 6.39400 42.51800 -17.39200 1.000 38.59000 410 GLY A C 1
ATOM 5830 O O . GLY A 1 410 ? 5.20300 42.20700 -17.34400 1.000 36.64000 410 GLY A O 1
ATOM 5834 N N . GLU A 1 411 ? 6.87600 43.49400 -18.15300 1.000 36.42000 411 GLU A N 1
ATOM 5835 C CA . GLU A 1 411 ? 6.05300 44.26200 -19.08200 1.000 39.71000 411 GLU A CA 1
ATOM 5836 C C . GLU A 1 411 ? 6.29200 43.74400 -20.49000 1.000 35.10000 411 GLU A C 1
ATOM 5837 O O . GLU A 1 411 ? 7.43000 43.71100 -20.96200 1.000 36.36000 411 GLU A O 1
ATOM 5849 N N . LEU A 1 412 ? 5.21900 43.36100 -21.17300 1.000 35.13000 412 LEU A N 1
ATOM 5850 C CA . LEU A 1 412 ? 5.37000 42.80600 -22.50100 1.000 32.63000 412 LEU A CA 1
ATOM 5851 C C . LEU A 1 412 ? 6.01100 43.82900 -23.43300 1.000 39.89000 412 LEU A C 1
ATOM 5852 O O . LEU A 1 412 ? 5.73300 45.02800 -23.34400 1.000 41.43000 412 LEU A O 1
ATOM 5868 N N . ALA A 1 413 ? 6.86700 43.34100 -24.32700 1.000 32.47000 413 ALA A N 1
ATOM 5869 C CA . ALA A 1 413 ? 7.46100 44.18100 -25.35800 1.000 38.05000 413 ALA A CA 1
ATOM 5870 C C . ALA A 1 413 ? 6.38800 44.61100 -26.35000 1.000 43.64000 413 ALA A C 1
ATOM 5871 O O . ALA A 1 413 ? 5.36600 43.94400 -26.52200 1.000 41.13000 413 ALA A O 1
ATOM 5878 N N . GLU A 1 414 ? 6.63200 45.73300 -27.03400 1.000 49.95000 414 GLU A N 1
ATOM 5879 C CA . GLU A 1 414 ? 5.56200 46.31600 -27.83900 1.000 48.21000 414 GLU A CA 1
ATOM 5880 C C . GLU A 1 414 ? 5.12600 45.38000 -28.95600 1.000 39.00000 414 GLU A C 1
ATOM 5881 O O . GLU A 1 414 ? 3.96800 45.43200 -29.38100 1.000 42.49000 414 GLU A O 1
ATOM 5893 N N . ASP A 1 415 ? 6.02400 44.51400 -29.43400 1.000 35.34000 415 ASP A N 1
ATOM 5894 C CA . ASP A 1 415 ? 5.73400 43.58600 -30.52200 1.000 43.04000 415 ASP A CA 1
ATOM 5895 C C . ASP A 1 415 ? 5.31700 42.20500 -30.02400 1.000 37.87000 415 ASP A C 1
ATOM 5896 O O . ASP A 1 415 ? 5.36900 41.23400 -30.79000 1.000 34.73000 415 ASP A O 1
ATOM 5905 N N . LYS A 1 416 ? 4.91400 42.10300 -28.76600 1.000 39.53000 416 LYS A N 1
ATOM 5906 C CA . LYS A 1 416 ? 4.59500 40.82900 -28.13700 1.000 35.94000 416 LYS A CA 1
ATOM 5907 C C . LYS A 1 416 ? 3.20800 40.89500 -27.52200 1.000 35.14000 416 LYS A C 1
ATOM 5908 O O . LYS A 1 416 ? 2.85600 41.87900 -26.86400 1.000 36.50000 416 LYS A O 1
ATOM 5927 N N . THR A 1 417 ? 2.44700 39.82000 -27.70200 1.000 32.32000 417 THR A N 1
ATOM 5928 C CA . THR A 1 417 ? 1.06600 39.73000 -27.24700 1.000 27.93000 417 THR A CA 1
ATOM 5929 C C . THR A 1 417 ? 0.93800 38.76800 -26.06600 1.000 28.94000 417 THR A C 1
ATOM 5930 O O . THR A 1 417 ? 1.89100 38.07700 -25.68300 1.000 26.41000 417 THR A O 1
ATOM 5941 N N . ALA A 1 418 ? -0.26600 38.74700 -25.47900 1.000 24.53000 418 ALA A N 1
ATOM 5942 C CA . ALA A 1 418 ? -0.56600 37.79400 -24.41400 1.000 25.66000 418 ALA A CA 1
ATOM 5943 C C . ALA A 1 418 ? -0.28500 36.37000 -24.86800 1.000 23.61000 418 ALA A C 1
ATOM 5944 O O . ALA A 1 418 ? 0.26900 35.56600 -24.10300 1.000 21.97000 418 ALA A O 1
ATOM 5951 N N . LEU A 1 419 ? -0.64200 36.03900 -26.10800 1.000 23.65000 419 LEU A N 1
ATOM 5952 C CA . LEU A 1 419 ? -0.39500 34.69400 -26.60700 1.000 23.31000 419 LEU A CA 1
ATOM 5953 C C . LEU A 1 419 ? 1.09400 34.40600 -26.65100 1.000 24.76000 419 LEU A C 1
ATOM 5954 O O . LEU A 1 419 ? 1.50900 33.27000 -26.40700 1.000 21.99000 419 LEU A O 1
ATOM 5970 N N . ASP A 1 420 ? 1.92100 35.41500 -26.97800 1.000 23.26000 420 ASP A N 1
ATOM 5971 C CA . ASP A 1 420 ? 3.35500 35.15400 -26.99300 1.000 24.92000 420 ASP A CA 1
ATOM 5972 C C . ASP A 1 420 ? 3.84100 34.82500 -25.60500 1.000 23.51000 420 ASP A C 1
ATOM 5973 O O . ASP A 1 420 ? 4.78100 34.03900 -25.45100 1.000 24.90000 420 ASP A O 1
ATOM 5982 N N . ALA A 1 421 ? 3.25000 35.45400 -24.58400 1.000 21.79000 421 ALA A N 1
ATOM 5983 C CA . ALA A 1 421 ? 3.61900 35.11800 -23.21000 1.000 24.05000 421 ALA A CA 1
ATOM 5984 C C . ALA A 1 421 ? 3.20700 33.70100 -22.86000 1.000 23.27000 421 ALA A C 1
ATOM 5985 O O . ALA A 1 421 ? 3.95700 32.98100 -22.19600 1.000 21.38000 421 ALA A O 1
ATOM 5992 N N . VAL A 1 422 ? 2.00600 33.28200 -23.27000 1.000 20.97000 422 VAL A N 1
ATOM 5993 C CA . VAL A 1 422 ? 1.57700 31.91400 -22.98800 1.000 21.27000 422 VAL A CA 1
ATOM 5994 C C . VAL A 1 422 ? 2.54400 30.92700 -23.61800 1.000 22.51000 422 VAL A C 1
ATOM 5995 O O . VAL A 1 422 ? 3.03300 30.01300 -22.96000 1.000 21.34000 422 VAL A O 1
ATOM 6008 N N . THR A 1 423 ? 2.90400 31.14900 -24.88600 1.000 19.18000 423 THR A N 1
ATOM 6009 C CA . THR A 1 423 ? 3.74200 30.17700 -25.59200 1.000 20.54000 423 THR A CA 1
ATOM 6010 C C . THR A 1 423 ? 5.16000 30.18400 -25.03800 1.000 22.61000 423 THR A C 1
ATOM 6011 O O . THR A 1 423 ? 5.78700 29.12700 -24.96100 1.000 24.02000 423 THR A O 1
ATOM 6022 N N . ALA A 1 424 ? 5.64300 31.34500 -24.57600 1.000 21.13000 424 ALA A N 1
ATOM 6023 C CA . ALA A 1 424 ? 6.98400 31.43400 -24.00700 1.000 22.31000 424 ALA A CA 1
ATOM 6024 C C . ALA A 1 424 ? 7.10000 30.63000 -22.73800 1.000 24.66000 424 ALA A C 1
ATOM 6025 O O . ALA A 1 424 ? 8.18000 30.12100 -22.42600 1.000 24.75000 424 ALA A O 1
ATOM 6032 N N . CYS A 1 425 ? 6.01300 30.57500 -21.97500 1.000 17.83000 425 CYS A N 1
ATOM 6033 C CA . CYS A 1 425 ? 5.95100 29.89100 -20.68500 1.000 18.87000 425 CYS A CA 1
ATOM 6034 C C . CYS A 1 425 ? 5.59700 28.41900 -20.79700 1.000 20.91000 425 CYS A C 1
ATOM 6035 O O . CYS A 1 425 ? 5.72200 27.68500 -19.80800 1.000 21.47000 425 CYS A O 1
ATOM 6043 N N . PHE A 1 426 ? 5.21800 27.96600 -21.95400 1.000 20.24000 426 PHE A N 1
ATOM 6044 C CA . PHE A 1 426 ? 4.57500 26.67300 -22.11100 1.000 19.83000 426 PHE A CA 1
ATOM 6045 C C . PHE A 1 426 ? 5.54800 25.56300 -22.47800 1.000 24.91000 426 PHE A C 1
ATOM 6046 O O . PHE A 1 426 ? 6.45100 25.77400 -23.30000 1.000 24.28000 426 PHE A O 1
ATOM 6063 N N . PRO A 1 427 ? 5.41300 24.36100 -21.88900 1.000 20.00000 427 PRO A N 1
ATOM 6064 C CA . PRO A 1 427 ? 4.54400 24.05900 -20.74500 1.000 21.70000 427 PRO A CA 1
ATOM 6065 C C . PRO A 1 427 ? 5.18900 24.51900 -19.45500 1.000 18.71000 427 PRO A C 1
ATOM 6066 O O . PRO A 1 427 ? 6.38800 24.74100 -19.41000 1.000 21.83000 427 PRO A O 1
ATOM 6077 N N . ALA A 1 428 ? 4.41400 24.56600 -18.37500 1.000 20.17000 428 ALA A N 1
ATOM 6078 C CA . ALA A 1 428 ? 4.94500 24.96400 -17.08300 1.000 20.89000 428 ALA A CA 1
ATOM 6079 C C . ALA A 1 428 ? 6.19200 24.17100 -16.70400 1.000 20.73000 428 ALA A C 1
ATOM 6080 O O . ALA A 1 428 ? 6.24700 22.94700 -16.85000 1.000 20.41000 428 ALA A O 1
ATOM 6087 N N . GLY A 1 429 ? 7.18200 24.87400 -16.16600 1.000 22.00000 429 GLY A N 1
ATOM 6088 C CA . GLY A 1 429 ? 8.33700 24.19100 -15.60500 1.000 20.51000 429 GLY A CA 1
ATOM 6089 C C . GLY A 1 429 ? 7.94300 23.19500 -14.53600 1.000 19.07000 429 GLY A C 1
ATOM 6090 O O . GLY A 1 429 ? 8.53000 22.11300 -14.43200 1.000 19.54000 429 GLY A O 1
ATOM 6094 N N . THR A 1 430 ? 6.90700 23.53800 -13.76000 1.000 23.67000 430 THR A N 1
ATOM 6095 C CA . THR A 1 430 ? 6.35200 22.67100 -12.72900 1.000 23.74000 430 THR A CA 1
ATOM 6096 C C . THR A 1 430 ? 5.92600 21.31300 -13.25600 1.000 19.78000 430 THR A C 1
ATOM 6097 O O . THR A 1 430 ? 5.80500 20.37200 -12.46300 1.000 20.67000 430 THR A O 1
ATOM 6108 N N . LEU A 1 431 ? 5.61400 21.23000 -14.55000 1.000 18.47000 431 LEU A N 1
ATOM 6109 C CA . LEU A 1 431 ? 5.11500 20.01300 -15.18300 1.000 17.76000 431 LEU A CA 1
ATOM 6110 C C . LEU A 1 431 ? 6.10200 19.41000 -16.16200 1.000 19.02000 431 LEU A C 1
ATOM 6111 O O . LEU A 1 431 ? 5.74000 18.47400 -16.89000 1.000 21.92000 431 LEU A O 1
ATOM 6127 N N . SER A 1 432 ? 7.33200 19.91400 -16.21400 1.000 17.98000 432 SER A N 1
ATOM 6128 C CA . SER A 1 432 ? 8.28600 19.45800 -17.21900 1.000 19.94000 432 SER A CA 1
ATOM 6129 C C . SER A 1 432 ? 9.62800 19.21000 -16.54400 1.000 20.57000 432 SER A C 1
ATOM 6130 O O . SER A 1 432 ? 9.94700 18.07000 -16.20000 1.000 19.01000 432 SER A O 1
ATOM 6138 N N . GLY A 1 433 ? 10.36400 20.27500 -16.27400 1.000 20.68000 433 GLY A N 1
ATOM 6139 C CA . GLY A 1 433 ? 11.59400 20.18500 -15.49900 1.000 21.61000 433 GLY A CA 1
ATOM 6140 C C . GLY A 1 433 ? 12.57700 21.24900 -15.96000 1.000 22.07000 433 GLY A C 1
ATOM 6141 O O . GLY A 1 433 ? 12.20700 22.21600 -16.61000 1.000 20.57000 433 GLY A O 1
ATOM 6145 N N . ALA A 1 434 ? 13.84800 21.06200 -15.59900 1.000 21.25000 434 ALA A N 1
ATOM 6146 C CA . ALA A 1 434 ? 14.83000 22.07600 -15.84800 1.000 24.16000 434 ALA A CA 1
ATOM 6147 C C . ALA A 1 434 ? 16.14500 21.35600 -16.11900 1.000 21.89000 434 ALA A C 1
ATOM 6148 O O . ALA A 1 434 ? 16.53100 20.50300 -15.31700 1.000 22.56000 434 ALA A O 1
ATOM 6155 N N . PRO A 1 435 ? 16.82900 21.65300 -17.21800 1.000 23.63000 435 PRO A N 1
ATOM 6156 C CA . PRO A 1 435 ? 16.37900 22.52200 -18.30900 1.000 25.66000 435 PRO A CA 1
ATOM 6157 C C . PRO A 1 435 ? 15.15500 21.93900 -18.97500 1.000 22.53000 435 PRO A C 1
ATOM 6158 O O . PRO A 1 435 ? 15.01600 20.69200 -18.99600 1.000 21.86000 435 PRO A O 1
ATOM 6169 N N . LYS A 1 436 ? 14.29300 22.81000 -19.50600 1.000 23.52000 436 LYS A N 1
ATOM 6170 C CA . LYS A 1 436 ? 12.95800 22.37400 -19.90200 1.000 21.17000 436 LYS A CA 1
ATOM 6171 C C . LYS A 1 436 ? 12.99100 21.38700 -21.05900 1.000 19.20000 436 LYS A C 1
ATOM 6172 O O . LYS A 1 436 ? 12.29300 20.36500 -21.02700 1.000 19.73000 436 LYS A O 1
ATOM 6191 N N . VAL A 1 437 ? 13.77400 21.66600 -22.11800 1.000 20.66000 437 VAL A N 1
ATOM 6192 C CA . VAL A 1 437 ? 13.71400 20.78600 -23.27900 1.000 21.13000 437 VAL A CA 1
ATOM 6193 C C . VAL A 1 437 ? 14.26000 19.40400 -22.94500 1.000 20.61000 437 VAL A C 1
ATOM 6194 O O . VAL A 1 437 ? 13.66900 18.38500 -23.33100 1.000 20.72000 437 VAL A O 1
ATOM 6207 N N . ARG A 1 438 ? 15.39700 19.32600 -22.24100 1.000 23.22000 438 ARG A N 1
ATOM 6208 C CA . ARG A 1 438 ? 15.92300 18.00600 -21.89200 1.000 22.98000 438 ARG A CA 1
ATOM 6209 C C . ARG A 1 438 ? 14.94800 17.25300 -21.01400 1.000 20.34000 438 ARG A C 1
ATOM 6210 O O . ARG A 1 438 ? 14.76600 16.04100 -21.17500 1.000 21.39000 438 ARG A O 1
ATOM 6231 N N . ALA A 1 439 ? 14.30400 17.95500 -20.08400 1.000 20.23000 439 ALA A N 1
ATOM 6232 C CA . ALA A 1 439 ? 13.31100 17.30300 -19.23700 1.000 19.15000 439 ALA A CA 1
ATOM 6233 C C . ALA A 1 439 ? 12.15700 16.73800 -20.06300 1.000 18.70000 439 ALA A C 1
ATOM 6234 O O . ALA A 1 439 ? 11.71800 15.60900 -19.81900 1.000 21.60000 439 ALA A O 1
ATOM 6241 N N . MET A 1 440 ? 11.67100 17.48600 -21.06400 1.000 20.34000 440 MET A N 1
ATOM 6242 C CA . MET A 1 440 ? 10.59800 16.96400 -21.90800 1.000 17.14000 440 MET A CA 1
ATOM 6243 C C . MET A 1 440 ? 11.05300 15.76300 -22.72300 1.000 21.02000 440 MET A C 1
ATOM 6244 O O . MET A 1 440 ? 10.27300 14.83800 -22.96100 1.000 20.07000 440 MET A O 1
ATOM 6258 N N . GLU A 1 441 ? 12.30600 15.76500 -23.19400 1.000 21.10000 441 GLU A N 1
ATOM 6259 C CA . GLU A 1 441 ? 12.82900 14.59000 -23.88100 1.000 23.40000 441 GLU A CA 1
ATOM 6260 C C . GLU A 1 441 ? 12.83400 13.38400 -22.96600 1.000 20.38000 441 GLU A C 1
ATOM 6261 O O . GLU A 1 441 ? 12.48100 12.26500 -23.37500 1.000 22.79000 441 GLU A O 1
ATOM 6273 N N . LEU A 1 442 ? 13.24800 13.58500 -21.72300 1.000 20.40000 442 LEU A N 1
ATOM 6274 C CA . LEU A 1 442 ? 13.29400 12.48700 -20.77600 1.000 20.11000 442 LEU A CA 1
ATOM 6275 C C . LEU A 1 442 ? 11.89300 12.01100 -20.39900 1.000 23.23000 442 LEU A C 1
ATOM 6276 O O . LEU A 1 442 ? 11.66900 10.81300 -20.25800 1.000 22.92000 442 LEU A O 1
ATOM 6292 N N . ILE A 1 443 ? 10.93600 12.92500 -20.27000 1.000 21.80000 443 ILE A N 1
ATOM 6293 C CA . ILE A 1 443 ? 9.53400 12.53000 -20.07200 1.000 19.68000 443 ILE A CA 1
ATOM 6294 C C . ILE A 1 443 ? 9.07000 11.61800 -21.20100 1.000 20.05000 443 ILE A C 1
ATOM 6295 O O . ILE A 1 443 ? 8.45100 10.57000 -20.97500 1.000 23.23000 443 ILE A O 1
ATOM 6311 N N . GLU A 1 444 ? 9.35500 12.01300 -22.44000 1.000 20.66000 444 GLU A N 1
ATOM 6312 C CA . GLU A 1 444 ? 8.94500 11.25000 -23.61200 1.000 20.96000 444 GLU A CA 1
ATOM 6313 C C . GLU A 1 444 ? 9.54600 9.84900 -23.58800 1.000 23.62000 444 GLU A C 1
ATOM 6314 O O . GLU A 1 444 ? 8.92300 8.89900 -24.07700 1.000 24.53000 444 GLU A O 1
ATOM 6326 N N . GLU A 1 445 ? 10.74400 9.70500 -23.00500 1.000 23.75000 445 GLU A N 1
ATOM 6327 C CA . GLU A 1 445 ? 11.43900 8.42300 -22.95600 1.000 26.89000 445 GLU A CA 1
ATOM 6328 C C . GLU A 1 445 ? 10.81900 7.47300 -21.94000 1.000 25.76000 445 GLU A C 1
ATOM 6329 O O . GLU A 1 445 ? 10.92000 6.25100 -22.10400 1.000 29.81000 445 GLU A O 1
ATOM 6341 N N . VAL A 1 446 ? 10.22700 8.00000 -20.86200 1.000 23.75000 446 VAL A N 1
ATOM 6342 C CA . VAL A 1 446 ? 9.79100 7.16400 -19.74400 1.000 21.93000 446 VAL A CA 1
ATOM 6343 C C . VAL A 1 446 ? 8.28300 6.98700 -19.66100 1.000 24.22000 446 VAL A C 1
ATOM 6344 O O . VAL A 1 446 ? 7.83000 6.03400 -19.00700 1.000 23.78000 446 VAL A O 1
ATOM 6357 N N . GLU A 1 447 ? 7.49200 7.86400 -20.26000 1.000 21.15000 447 GLU A N 1
ATOM 6358 C CA . GLU A 1 447 ? 6.04200 7.76000 -20.10100 1.000 21.73000 447 GLU A CA 1
ATOM 6359 C C . GLU A 1 447 ? 5.46600 6.82900 -21.16200 1.000 21.91000 447 GLU A C 1
ATOM 6360 O O . GLU A 1 447 ? 6.05700 6.62000 -22.22300 1.000 26.59000 447 GLU A O 1
ATOM 6372 N N . LYS A 1 448 ? 4.32800 6.21700 -20.84500 1.000 21.30000 448 LYS A N 1
ATOM 6373 C CA . LYS A 1 448 ? 3.75600 5.23200 -21.77000 1.000 23.11000 448 LYS A CA 1
ATOM 6374 C C . LYS A 1 448 ? 2.96900 5.90500 -22.90200 1.000 24.71000 448 LYS A C 1
ATOM 6375 O O . LYS A 1 448 ? 3.05100 5.48900 -24.06600 1.000 25.51000 448 LYS A O 1
ATOM 6394 N N . THR A 1 449 ? 2.20300 6.93300 -22.56700 1.000 21.36000 449 THR A N 1
ATOM 6395 C CA . THR A 1 449 ? 1.23000 7.56000 -23.45100 1.000 19.70000 449 THR A CA 1
ATOM 6396 C C . THR A 1 449 ? 1.52200 9.04500 -23.56900 1.000 19.72000 449 THR A C 1
ATOM 6397 O O . THR A 1 449 ? 2.11400 9.65200 -22.66500 1.000 20.02000 449 THR A O 1
ATOM 6408 N N . ARG A 1 450 ? 1.08900 9.64500 -24.68300 1.000 19.42000 450 ARG A N 1
ATOM 6409 C CA . ARG A 1 450 ? 1.10700 11.09500 -24.75500 1.000 19.39000 450 ARG A CA 1
ATOM 6410 C C . ARG A 1 450 ? 0.21400 11.66700 -23.67600 1.000 20.19000 450 ARG A C 1
ATOM 6411 O O . ARG A 1 450 ? -0.83700 11.10900 -23.35100 1.000 21.52000 450 ARG A O 1
ATOM 6432 N N . ARG A 1 451 ? 0.66400 12.78600 -23.11600 1.000 17.60000 451 ARG A N 1
ATOM 6433 C CA . ARG A 1 451 ? -0.03800 13.41500 -22.01100 1.000 16.81000 451 ARG A CA 1
ATOM 6434 C C . ARG A 1 451 ? -1.42500 13.91600 -22.36500 1.000 18.75000 451 ARG A C 1
ATOM 6435 O O . ARG A 1 451 ? -2.28500 13.96500 -21.47900 1.000 21.49000 451 ARG A O 1
ATOM 6456 N N . GLY A 1 452 ? -1.64100 14.37800 -23.59700 1.000 20.31000 452 GLY A N 1
ATOM 6457 C CA . GLY A 1 452 ? -2.92800 14.95500 -23.90100 1.000 20.59000 452 GLY A CA 1
ATOM 6458 C C . GLY A 1 452 ? -3.07400 16.28400 -23.18400 1.000 18.57000 452 GLY A C 1
ATOM 6459 O O . GLY A 1 452 ? -2.20700 17.16200 -23.25900 1.000 18.81000 452 GLY A O 1
ATOM 6463 N N . LEU A 1 453 ? -4.19100 16.45400 -22.47300 1.000 19.42000 453 LEU A N 1
ATOM 6464 C CA . LEU A 1 453 ? -4.38800 17.70800 -21.76400 1.000 18.61000 453 LEU A CA 1
ATOM 6465 C C . LEU A 1 453 ? -3.42400 17.87500 -20.59800 1.000 20.99000 453 LEU A C 1
ATOM 6466 O O . LEU A 1 453 ? -3.06200 19.00800 -20.26500 1.000 21.05000 453 LEU A O 1
ATOM 6482 N N . TYR A 1 454 ? -3.01400 16.77900 -19.94600 1.000 19.35000 454 TYR A N 1
ATOM 6483 C CA . TYR A 1 454 ? -2.22000 16.86900 -18.73700 1.000 20.32000 454 TYR A CA 1
ATOM 6484 C C . TYR A 1 454 ? -0.92500 17.60700 -18.98000 1.000 19.26000 454 TYR A C 1
ATOM 6485 O O . TYR A 1 454 ? -0.16500 17.25400 -19.88600 1.000 19.72000 454 TYR A O 1
ATOM 6503 N N . GLY A 1 455 ? -0.68100 18.64400 -18.18800 1.000 17.53000 455 GLY A N 1
ATOM 6504 C CA . GLY A 1 455 ? 0.50600 19.44100 -18.34900 1.000 22.47000 455 GLY A CA 1
ATOM 6505 C C . GLY A 1 455 ? 0.34600 20.56100 -19.35500 1.000 20.47000 455 GLY A C 1
ATOM 6506 O O . GLY A 1 455 ? 1.28900 21.32700 -19.56900 1.000 22.72000 455 GLY A O 1
ATOM 6510 N N . GLY A 1 456 ? -0.81300 20.67500 -19.97500 1.000 19.29000 456 GLY A N 1
ATOM 6511 C CA . GLY A 1 456 ? -1.15200 21.81600 -20.80400 1.000 19.02000 456 GLY A CA 1
ATOM 6512 C C . GLY A 1 456 ? -1.77900 22.92400 -19.97600 1.000 19.28000 456 GLY A C 1
ATOM 6513 O O . GLY A 1 456 ? -1.44000 23.11300 -18.80400 1.000 20.03000 456 GLY A O 1
ATOM 6517 N N . VAL A 1 457 ? -2.70300 23.66800 -20.59000 1.000 17.01000 457 VAL A N 1
ATOM 6518 C CA . VAL A 1 457 ? -3.37100 24.76600 -19.90300 1.000 16.12000 457 VAL A CA 1
ATOM 6519 C C . VAL A 1 457 ? -4.85000 24.82200 -20.26900 1.000 17.30000 457 VAL A C 1
ATOM 6520 O O . VAL A 1 457 ? -5.27800 24.35000 -21.33100 1.000 18.10000 457 VAL A O 1
ATOM 6533 N N . VAL A 1 458 ? -5.63100 25.40200 -19.34600 1.000 17.18000 458 VAL A N 1
ATOM 6534 C CA . VAL A 1 458 ? -7.06200 25.65900 -19.48100 1.000 12.40000 458 VAL A CA 1
ATOM 6535 C C . VAL A 1 458 ? -7.27900 27.11400 -19.09400 1.000 16.48000 458 VAL A C 1
ATOM 6536 O O . VAL A 1 458 ? -6.80400 27.56500 -18.04900 1.000 17.72000 458 VAL A O 1
ATOM 6549 N N . GLY A 1 459 ? -7.94500 27.87000 -19.95700 1.000 16.69000 459 GLY A N 1
ATOM 6550 C CA . GLY A 1 459 ? -8.13800 29.28100 -19.65000 1.000 16.70000 459 GLY A CA 1
ATOM 6551 C C . GLY A 1 459 ? -8.65000 30.03500 -20.85600 1.000 14.55000 459 GLY A C 1
ATOM 6552 O O . GLY A 1 459 ? -9.35400 29.47800 -21.70300 1.000 16.45000 459 GLY A O 1
ATOM 6556 N N . TYR A 1 460 ? -8.34800 31.32300 -20.87900 1.000 16.10000 460 TYR A N 1
ATOM 6557 C CA . TYR A 1 460 ? -8.89700 32.17000 -21.93700 1.000 17.46000 460 TYR A CA 1
ATOM 6558 C C . TYR A 1 460 ? -7.90700 33.22000 -22.40600 1.000 19.77000 460 TYR A C 1
ATOM 6559 O O . TYR A 1 460 ? -7.00100 33.64600 -21.68700 1.000 17.25000 460 TYR A O 1
ATOM 6577 N N . LEU A 1 461 ? -8.16400 33.67000 -23.63400 1.000 18.73000 461 LEU A N 1
ATOM 6578 C CA . LEU A 1 461 ? -7.58200 34.86800 -24.23700 1.000 22.57000 461 LEU A CA 1
ATOM 6579 C C . LEU A 1 461 ? -8.74600 35.78300 -24.57500 1.000 19.77000 461 LEU A C 1
ATOM 6580 O O . LEU A 1 461 ? -9.65000 35.35600 -25.28100 1.000 23.63000 461 LEU A O 1
ATOM 6596 N N . ASP A 1 462 ? -8.77100 36.99800 -24.03500 1.000 19.20000 462 ASP A N 1
ATOM 6597 C CA . ASP A 1 462 ? -9.91500 37.83200 -24.36400 1.000 20.41000 462 ASP A CA 1
ATOM 6598 C C . ASP A 1 462 ? -9.57800 38.65800 -25.59300 1.000 20.52000 462 ASP A C 1
ATOM 6599 O O . ASP A 1 462 ? -8.46300 38.63100 -26.10300 1.000 22.31000 462 ASP A O 1
ATOM 6608 N N . PHE A 1 463 ? -10.57600 39.34900 -26.09500 1.000 19.35000 463 PHE A N 1
ATOM 6609 C CA . PHE A 1 463 ? -10.43000 40.10200 -27.33100 1.000 21.12000 463 PHE A CA 1
ATOM 6610 C C . PHE A 1 463 ? -9.67400 41.41900 -27.13900 1.000 21.48000 463 PHE A C 1
ATOM 6611 O O . PHE A 1 463 ? -9.32300 42.07200 -28.13200 1.000 27.14000 463 PHE A O 1
ATOM 6628 N N . ALA A 1 464 ? -9.40200 41.80800 -25.90800 1.000 23.26000 464 ALA A N 1
ATOM 6629 C CA . ALA A 1 464 ? -8.70400 43.02600 -25.55100 1.000 23.52000 464 ALA A CA 1
ATOM 6630 C C . ALA A 1 464 ? -7.21900 42.82500 -25.28800 1.000 29.37000 464 ALA A C 1
ATOM 6631 O O . ALA A 1 464 ? -6.54100 43.78300 -24.90900 1.000 33.82000 464 ALA A O 1
ATOM 6638 N N . GLY A 1 465 ? -6.70000 41.61700 -25.47700 1.000 26.83000 465 GLY A N 1
ATOM 6639 C CA . GLY A 1 465 ? -5.28800 41.34400 -25.30200 1.000 24.68000 465 GLY A CA 1
ATOM 6640 C C . GLY A 1 465 ? -4.87900 40.76700 -23.96000 1.000 25.30000 465 GLY A C 1
ATOM 6641 O O . GLY A 1 465 ? -3.67700 40.69500 -23.68700 1.000 26.88000 465 GLY A O 1
ATOM 6645 N N . ASN A 1 466 ? -5.82400 40.41400 -23.10900 1.000 21.68000 466 ASN A N 1
ATOM 6646 C CA . ASN A 1 466 ? -5.53100 39.82000 -21.80800 1.000 20.74000 466 ASN A CA 1
ATOM 6647 C C . ASN A 1 466 ? -5.62400 38.30900 -21.89900 1.000 21.50000 466 ASN A C 1
ATOM 6648 O O . ASN A 1 466 ? -6.10700 37.76000 -22.88400 1.000 21.38000 466 ASN A O 1
ATOM 6659 N N . ALA A 1 467 ? -5.12000 37.62700 -20.85500 1.000 21.17000 467 ALA A N 1
ATOM 6660 C CA . ALA A 1 467 ? -5.15400 36.17400 -20.84200 1.000 20.25000 467 ALA A CA 1
ATOM 6661 C C . ALA A 1 467 ? -5.00100 35.69700 -19.40500 1.000 20.28000 467 ALA A C 1
ATOM 6662 O O . ALA A 1 467 ? -4.41700 36.38100 -18.56600 1.000 21.58000 467 ALA A O 1
ATOM 6669 N N . ASP A 1 468 ? -5.52500 34.51500 -19.13900 1.000 21.04000 468 ASP A N 1
ATOM 6670 C CA . ASP A 1 468 ? -5.35000 33.88700 -17.82700 1.000 17.64000 468 ASP A CA 1
ATOM 6671 C C . ASP A 1 468 ? -5.49600 32.39500 -18.04400 1.000 18.07000 468 ASP A C 1
ATOM 6672 O O . ASP A 1 468 ? -6.55400 31.93500 -18.48100 1.000 18.32000 468 ASP A O 1
ATOM 6681 N N . PHE A 1 469 ? -4.42400 31.65600 -17.77500 1.000 18.56000 469 PHE A N 1
ATOM 6682 C CA . PHE A 1 469 ? -4.37200 30.23000 -18.03800 1.000 15.87000 469 PHE A CA 1
ATOM 6683 C C . PHE A 1 469 ? -3.90700 29.50600 -16.80100 1.000 17.46000 469 PHE A C 1
ATOM 6684 O O . PHE A 1 469 ? -2.88400 29.86800 -16.20300 1.000 19.87000 469 PHE A O 1
ATOM 6701 N N . ALA A 1 470 ? -4.65900 28.48700 -16.44700 1.000 19.20000 470 ALA A N 1
ATOM 6702 C CA . ALA A 1 470 ? -4.27600 27.54600 -15.40600 1.000 16.66000 470 ALA A CA 1
ATOM 6703 C C . ALA A 1 470 ? -3.47900 26.39900 -15.99300 1.000 16.47000 470 ALA A C 1
ATOM 6704 O O . ALA A 1 470 ? -3.77800 25.92600 -17.08400 1.000 18.87000 470 ALA A O 1
ATOM 6711 N N . ILE A 1 471 ? -2.52300 25.87600 -15.21500 1.000 16.81000 471 ILE A N 1
ATOM 6712 C CA . ILE A 1 471 ? -1.91300 24.60100 -15.57300 1.000 15.56000 471 ILE A CA 1
ATOM 6713 C C . ILE A 1 471 ? -2.95000 23.50100 -15.43500 1.000 15.99000 471 ILE A C 1
ATOM 6714 O O . ILE A 1 471 ? -3.69700 23.46000 -14.45700 1.000 18.32000 471 ILE A O 1
ATOM 6730 N N . ALA A 1 472 ? -3.00600 22.61200 -16.42800 1.000 18.19000 472 ALA A N 1
ATOM 6731 C CA . ALA A 1 472 ? -3.99200 21.53500 -16.46700 1.000 20.10000 472 ALA A CA 1
ATOM 6732 C C . ALA A 1 472 ? -3.54100 20.36800 -15.60000 1.000 21.34000 472 ALA A C 1
ATOM 6733 O O . ALA A 1 472 ? -2.98400 19.37000 -16.07100 1.000 21.09000 472 ALA A O 1
ATOM 6740 N N . ILE A 1 473 ? -3.80100 20.50900 -14.29900 1.000 18.98000 473 ILE A N 1
ATOM 6741 C CA . ILE A 1 473 ? -3.59600 19.47900 -13.29500 1.000 17.20000 473 ILE A CA 1
ATOM 6742 C C . ILE A 1 473 ? -4.86500 19.43400 -12.45100 1.000 16.96000 473 ILE A C 1
ATOM 6743 O O . ILE A 1 473 ? -5.70900 20.32600 -12.53600 1.000 17.47000 473 ILE A O 1
ATOM 6759 N N . ARG A 1 474 ? -4.94500 18.43700 -11.57400 1.000 15.91000 474 ARG A N 1
ATOM 6760 C CA . ARG A 1 474 ? -6.14900 18.20500 -10.76100 1.000 17.81000 474 ARG A CA 1
ATOM 6761 C C . ARG A 1 474 ? -7.39600 18.33800 -11.63700 1.000 18.18000 474 ARG A C 1
ATOM 6762 O O . ARG A 1 474 ? -8.37100 19.03200 -11.30000 1.000 17.13000 474 ARG A O 1
ATOM 6783 N N . THR A 1 475 ? -7.36300 17.62400 -12.76800 1.000 18.23000 475 THR A N 1
ATOM 6784 C CA . THR A 1 475 ? -8.34700 17.75400 -13.82800 1.000 16.07000 475 THR A CA 1
ATOM 6785 C C . THR A 1 475 ? -8.72400 16.37400 -14.33100 1.000 15.31000 475 THR A C 1
ATOM 6786 O O . THR A 1 475 ? -7.88000 15.48600 -14.46600 1.000 19.32000 475 THR A O 1
ATOM 6797 N N . ALA A 1 476 ? -10.00200 16.20900 -14.61900 1.000 17.55000 476 ALA A N 1
ATOM 6798 C CA . ALA A 1 476 ? -10.51900 15.00500 -15.23100 1.000 18.23000 476 ALA A CA 1
ATOM 6799 C C . ALA A 1 476 ? -10.89600 15.31300 -16.65700 1.000 18.57000 476 ALA A C 1
ATOM 6800 O O . ALA A 1 476 ? -11.43100 16.39100 -16.95400 1.000 18.94000 476 ALA A O 1
ATOM 6807 N N . LEU A 1 477 ? -10.64900 14.34600 -17.52500 1.000 17.86000 477 LEU A N 1
ATOM 6808 C CA . LEU A 1 477 ? -11.19600 14.36200 -18.86500 1.000 17.65000 477 LEU A CA 1
ATOM 6809 C C . LEU A 1 477 ? -12.20900 13.23500 -18.90600 1.000 18.99000 477 LEU A C 1
ATOM 6810 O O . LEU A 1 477 ? -11.86900 12.08400 -18.60500 1.000 19.84000 477 LEU A O 1
ATOM 6826 N N . MET A 1 478 ? -13.46700 13.59200 -19.13200 1.000 19.03000 478 MET A N 1
ATOM 6827 C CA . MET A 1 478 ? -14.56900 12.64900 -19.07800 1.000 19.42000 478 MET A CA 1
ATOM 6828 C C . MET A 1 478 ? -15.07700 12.41600 -20.48600 1.000 19.72000 478 MET A C 1
ATOM 6829 O O . MET A 1 478 ? -15.53900 13.35500 -21.14100 1.000 21.45000 478 MET A O 1
ATOM 6843 N N . ARG A 1 479 ? -15.03500 11.16200 -20.93200 1.000 22.15000 479 ARG A N 1
ATOM 6844 C CA . ARG A 1 479 ? -15.39700 10.82800 -22.30400 1.000 25.32000 479 ARG A CA 1
ATOM 6845 C C . ARG A 1 479 ? -16.06900 9.46300 -22.33800 1.000 28.99000 479 ARG A C 1
ATOM 6846 O O . ARG A 1 479 ? -15.43600 8.47000 -21.98500 1.000 26.18000 479 ARG A O 1
ATOM 6867 N N . ASN A 1 480 ? -17.31700 9.42100 -22.82000 1.000 27.62000 480 ASN A N 1
ATOM 6868 C CA . ASN A 1 480 ? -18.05400 8.17100 -23.06900 1.000 32.00000 480 ASN A CA 1
ATOM 6869 C C . ASN A 1 480 ? -17.99000 7.18700 -21.88500 1.000 28.66000 480 ASN A C 1
ATOM 6870 O O . ASN A 1 480 ? -17.77400 5.98800 -22.05400 1.000 33.22000 480 ASN A O 1
ATOM 6881 N N . GLY A 1 481 ? -18.20300 7.69000 -20.67300 1.000 29.93000 481 GLY A N 1
ATOM 6882 C CA . GLY A 1 481 ? -18.30500 6.81900 -19.50800 1.000 28.93000 481 GLY A CA 1
ATOM 6883 C C . GLY A 1 481 ? -16.99600 6.46900 -18.83600 1.000 24.84000 481 GLY A C 1
ATOM 6884 O O . GLY A 1 481 ? -16.98600 5.63800 -17.91400 1.000 24.72000 481 GLY A O 1
ATOM 6888 N N . THR A 1 482 ? -15.89700 7.04800 -19.28200 1.000 24.07000 482 THR A N 1
ATOM 6889 C CA . THR A 1 482 ? -14.59800 6.89900 -18.64500 1.000 24.17000 482 THR A CA 1
ATOM 6890 C C . THR A 1 482 ? -14.08800 8.26600 -18.23100 1.000 23.89000 482 THR A C 1
ATOM 6891 O O . THR A 1 482 ? -14.17000 9.22600 -19.00600 1.000 27.80000 482 THR A O 1
ATOM 6902 N N . ALA A 1 483 ? -13.48800 8.33500 -17.05200 1.000 19.36000 483 ALA A N 1
ATOM 6903 C CA . ALA A 1 483 ? -12.79000 9.53800 -16.60000 1.000 20.83000 483 ALA A CA 1
ATOM 6904 C C . ALA A 1 483 ? -11.30000 9.26500 -16.51000 1.000 19.15000 483 ALA A C 1
ATOM 6905 O O . ALA A 1 483 ? -10.88800 8.29400 -15.87900 1.000 20.55000 483 ALA A O 1
ATOM 6912 N N . TYR A 1 484 ? -10.50000 10.10600 -17.16100 1.000 17.13000 484 TYR A N 1
ATOM 6913 C CA . TYR A 1 484 ? -9.05400 10.02800 -17.06900 1.000 15.26000 484 TYR A CA 1
ATOM 6914 C C . TYR A 1 484 ? -8.54900 11.11500 -16.13800 1.000 17.23000 484 TYR A C 1
ATOM 6915 O O . TYR A 1 484 ? -8.98300 12.26100 -16.23100 1.000 19.63000 484 TYR A O 1
ATOM 6933 N N . VAL A 1 485 ? -7.60100 10.76300 -15.28000 1.000 16.74000 485 VAL A N 1
ATOM 6934 C CA . VAL A 1 485 ? -6.97600 11.69500 -14.34700 1.000 16.36000 485 VAL A CA 1
ATOM 6935 C C . VAL A 1 485 ? -5.48900 11.38700 -14.33800 1.000 18.98000 485 VAL A C 1
ATOM 6936 O O . VAL A 1 485 ? -5.08200 10.30900 -13.90000 1.000 17.18000 485 VAL A O 1
ATOM 6949 N N . GLN A 1 486 ? -4.68000 12.33300 -14.77000 1.000 16.22000 486 GLN A N 1
ATOM 6950 C CA . GLN A 1 486 ? -3.24600 12.15200 -14.75900 1.000 16.36000 486 GLN A CA 1
ATOM 6951 C C . GLN A 1 486 ? -2.63400 12.99600 -13.65400 1.000 15.79000 486 GLN A C 1
ATOM 6952 O O . GLN A 1 486 ? -3.11900 14.07800 -13.32500 1.000 17.61000 486 GLN A O 1
ATOM 6966 N N . ALA A 1 487 ? -1.54800 12.49100 -13.07900 1.000 15.19000 487 ALA A N 1
ATOM 6967 C CA . ALA A 1 487 ? -0.85400 13.23300 -12.03300 1.000 18.53000 487 ALA A CA 1
ATOM 6968 C C . ALA A 1 487 ? 0.59600 12.76200 -11.95200 1.000 16.67000 487 ALA A C 1
ATOM 6969 O O . ALA A 1 487 ? 0.93600 11.66100 -12.36900 1.000 17.74000 487 ALA A O 1
ATOM 6976 N N . GLY A 1 488 ? 1.43700 13.62300 -11.41200 1.000 15.74000 488 GLY A N 1
ATOM 6977 C CA . GLY A 1 488 ? 2.87300 13.41100 -11.43100 1.000 18.83000 488 GLY A CA 1
ATOM 6978 C C . GLY A 1 488 ? 3.52600 14.26100 -10.36100 1.000 21.76000 488 GLY A C 1
ATOM 6979 O O . GLY A 1 488 ? 2.85600 14.80700 -9.48500 1.000 20.87000 488 GLY A O 1
ATOM 6983 N N . GLY A 1 489 ? 4.84700 14.36400 -10.43100 1.000 18.51000 489 GLY A N 1
ATOM 6984 C CA . GLY A 1 489 ? 5.56800 15.19100 -9.47500 1.000 20.81000 489 GLY A CA 1
ATOM 6985 C C . GLY A 1 489 ? 7.04000 15.19400 -9.79500 1.000 17.83000 489 GLY A C 1
ATOM 6986 O O . GLY A 1 489 ? 7.55700 14.26200 -10.41300 1.000 18.21000 489 GLY A O 1
ATOM 6990 N N . GLY A 1 490 ? 7.70700 16.25100 -9.33700 1.000 19.65000 490 GLY A N 1
ATOM 6991 C CA . GLY A 1 490 ? 9.08900 16.48100 -9.71900 1.000 19.61000 490 GLY A CA 1
ATOM 6992 C C . GLY A 1 490 ? 10.03900 15.50700 -9.04700 1.000 18.22000 490 GLY A C 1
ATOM 6993 O O . GLY A 1 490 ? 9.91800 15.18500 -7.86500 1.000 22.27000 490 GLY A O 1
ATOM 6997 N N . VAL A 1 491 ? 10.98500 15.02600 -9.83500 1.000 20.19000 491 VAL A N 1
ATOM 6998 C CA . VAL A 1 491 ? 12.06000 14.15400 -9.38800 1.000 21.25000 491 VAL A CA 1
ATOM 6999 C C . VAL A 1 491 ? 13.34800 14.96500 -9.37600 1.000 22.13000 491 VAL A C 1
ATOM 7000 O O . VAL A 1 491 ? 13.66800 15.66000 -10.35000 1.000 20.87000 491 VAL A O 1
ATOM 7013 N N . VAL A 1 492 ? 14.08600 14.85200 -8.27700 1.000 24.77000 492 VAL A N 1
ATOM 7014 C CA . VAL A 1 492 ? 15.36400 15.49300 -8.07400 1.000 25.54000 492 VAL A CA 1
ATOM 7015 C C . VAL A 1 492 ? 16.35200 14.42000 -7.61000 1.000 28.06000 492 VAL A C 1
ATOM 7016 O O . VAL A 1 492 ? 16.00300 13.25000 -7.47000 1.000 27.81000 492 VAL A O 1
ATOM 7029 N N . ALA A 1 493 ? 17.59900 14.82900 -7.37300 1.000 30.28000 493 ALA A N 1
ATOM 7030 C CA . ALA A 1 493 ? 18.64400 13.83500 -7.14900 1.000 31.12000 493 ALA A CA 1
ATOM 7031 C C . ALA A 1 493 ? 18.32600 12.93700 -5.96000 1.000 28.93000 493 ALA A C 1
ATOM 7032 O O . ALA A 1 493 ? 18.71100 11.76000 -5.94100 1.000 31.07000 493 ALA A O 1
ATOM 7039 N N . ASP A 1 494 ? 17.65500 13.45700 -4.94500 1.000 25.22000 494 ASP A N 1
ATOM 7040 C CA . ASP A 1 494 ? 17.43000 12.64200 -3.75400 1.000 32.22000 494 ASP A CA 1
ATOM 7041 C C . ASP A 1 494 ? 16.03800 12.02600 -3.70100 1.000 28.80000 494 ASP A C 1
ATOM 7042 O O . ASP A 1 494 ? 15.62800 11.53900 -2.64700 1.000 30.02000 494 ASP A O 1
ATOM 7051 N N . SER A 1 495 ? 15.31300 11.98800 -4.81500 1.000 24.91000 495 SER A N 1
ATOM 7052 C CA . SER A 1 495 ? 13.96200 11.44200 -4.77100 1.000 24.90000 495 SER A CA 1
ATOM 7053 C C . SER A 1 495 ? 13.97800 9.91800 -4.61300 1.000 28.94000 495 SER A C 1
ATOM 7054 O O . SER A 1 495 ? 14.88800 9.23100 -5.08600 1.000 27.13000 495 SER A O 1
ATOM 7062 N N . ASN A 1 496 ? 12.93500 9.37300 -3.98800 1.000 28.04000 496 ASN A N 1
ATOM 7063 C CA . ASN A 1 496 ? 12.77500 7.92200 -4.02700 1.000 31.12000 496 ASN A CA 1
ATOM 7064 C C . ASN A 1 496 ? 11.43000 7.53300 -4.62100 1.000 25.28000 496 ASN A C 1
ATOM 7065 O O . ASN A 1 496 ? 10.42600 8.25500 -4.51000 1.000 25.87000 496 ASN A O 1
ATOM 7076 N N . GLY A 1 497 ? 11.46300 6.39600 -5.30500 1.000 21.28000 497 GLY A N 1
ATOM 7077 C CA . GLY A 1 497 ? 10.36700 5.89300 -6.08000 1.000 24.82000 497 GLY A CA 1
ATOM 7078 C C . GLY A 1 497 ? 9.08100 5.74600 -5.30600 1.000 22.86000 497 GLY A C 1
ATOM 7079 O O . GLY A 1 497 ? 8.02900 6.25900 -5.69200 1.000 18.96000 497 GLY A O 1
ATOM 7083 N N . PRO A 1 498 ? 9.11500 5.00300 -4.21000 1.000 21.88000 498 PRO A N 1
ATOM 7084 C CA . PRO A 1 498 ? 7.85500 4.76600 -3.50800 1.000 20.20000 498 PRO A CA 1
ATOM 7085 C C . PRO A 1 498 ? 7.19100 6.04500 -3.01800 1.000 19.69000 498 PRO A C 1
ATOM 7086 O O . PRO A 1 498 ? 5.96500 6.19600 -3.12000 1.000 19.35000 498 PRO A O 1
ATOM 7097 N N . TYR A 1 499 ? 7.97900 6.98600 -2.50300 1.000 19.45000 499 TYR A N 1
ATOM 7098 C CA . TYR A 1 499 ? 7.41700 8.23200 -2.01100 1.000 21.18000 499 TYR A CA 1
ATOM 7099 C C . TYR A 1 499 ? 6.79300 9.01200 -3.15400 1.000 19.79000 499 TYR A C 1
ATOM 7100 O O . TYR A 1 499 ? 5.67000 9.50600 -3.03700 1.000 21.82000 499 TYR A O 1
ATOM 7118 N N . GLU A 1 500 ? 7.49000 9.09400 -4.27500 1.000 19.99000 500 GLU A N 1
ATOM 7119 C CA . GLU A 1 500 ? 6.97800 9.88800 -5.38600 1.000 17.68000 500 GLU A CA 1
ATOM 7120 C C . GLU A 1 500 ? 5.77400 9.22200 -6.03000 1.000 19.93000 500 GLU A C 1
ATOM 7121 O O . GLU A 1 500 ? 4.83000 9.91400 -6.42700 1.000 21.37000 500 GLU A O 1
ATOM 7133 N N . TYR A 1 501 ? 5.78100 7.89200 -6.15800 1.000 18.19000 501 TYR A N 1
ATOM 7134 C CA . TYR A 1 501 ? 4.59200 7.19000 -6.64100 1.000 18.89000 501 TYR A CA 1
ATOM 7135 C C . TYR A 1 501 ? 3.36500 7.56700 -5.82300 1.000 19.13000 501 TYR A C 1
ATOM 7136 O O . TYR A 1 501 ? 2.29700 7.86600 -6.37700 1.000 17.64000 501 TYR A O 1
ATOM 7154 N N . THR A 1 502 ? 3.49600 7.54100 -4.49400 1.000 19.64000 502 THR A N 1
ATOM 7155 C CA . THR A 1 502 ? 2.34000 7.77800 -3.63900 1.000 18.41000 502 THR A CA 1
ATOM 7156 C C . THR A 1 502 ? 1.93100 9.24500 -3.63100 1.000 18.81000 502 THR A C 1
ATOM 7157 O O . THR A 1 502 ? 0.73400 9.57000 -3.64000 1.000 19.09000 502 THR A O 1
ATOM 7168 N N . GLU A 1 503 ? 2.89400 10.15100 -3.67000 1.000 21.37000 503 GLU A N 1
ATOM 7169 C CA . GLU A 1 503 ? 2.52400 11.55500 -3.69400 1.000 22.32000 503 GLU A CA 1
ATOM 7170 C C . GLU A 1 503 ? 1.73800 11.89000 -4.96300 1.000 20.10000 503 GLU A C 1
ATOM 7171 O O . GLU A 1 503 ? 0.72300 12.58800 -4.90100 1.000 20.84000 503 GLU A O 1
ATOM 7183 N N . ALA A 1 504 ? 2.15400 11.34200 -6.10800 1.000 19.69000 504 ALA A N 1
ATOM 7184 C CA . ALA A 1 504 ? 1.43500 11.58500 -7.35700 1.000 20.44000 504 ALA A CA 1
ATOM 7185 C C . ALA A 1 504 ? 0.09900 10.85700 -7.36600 1.000 20.94000 504 ALA A C 1
ATOM 7186 O O . ALA A 1 504 ? -0.89400 11.39300 -7.86600 1.000 19.08000 504 ALA A O 1
ATOM 7193 N N . ALA A 1 505 ? 0.06000 9.62800 -6.84000 1.000 19.13000 505 ALA A N 1
ATOM 7194 C CA . ALA A 1 505 ? -1.19400 8.88000 -6.80800 1.000 20.07000 505 ALA A CA 1
ATOM 7195 C C . ALA A 1 505 ? -2.22000 9.60700 -5.95500 1.000 19.73000 505 ALA A C 1
ATOM 7196 O O . ALA A 1 505 ? -3.40500 9.64800 -6.30600 1.000 19.85000 505 ALA A O 1
ATOM 7203 N N . ASN A 1 506 ? -1.76700 10.24900 -4.86700 1.000 20.19000 506 ASN A N 1
ATOM 7204 C CA . ASN A 1 506 ? -2.68000 10.97700 -3.99200 1.000 24.08000 506 ASN A CA 1
ATOM 7205 C C . ASN A 1 506 ? -3.20300 12.24100 -4.67100 1.000 19.20000 506 ASN A C 1
ATOM 7206 O O . ASN A 1 506 ? -4.34800 12.64300 -4.43700 1.000 19.35000 506 ASN A O 1
ATOM 7217 N N . LYS A 1 507 ? -2.38400 12.88100 -5.50700 1.000 20.96000 507 LYS A N 1
ATOM 7218 C CA . LYS A 1 507 ? -2.87200 13.99400 -6.31100 1.000 19.46000 507 LYS A CA 1
ATOM 7219 C C . LYS A 1 507 ? -3.99900 13.55500 -7.23400 1.000 20.62000 507 LYS A C 1
ATOM 7220 O O . LYS A 1 507 ? -5.01900 14.23800 -7.35600 1.000 22.26000 507 LYS A O 1
ATOM 7239 N N . ALA A 1 508 ? -3.81900 12.42600 -7.91500 1.000 18.15000 508 ALA A N 1
ATOM 7240 C CA . ALA A 1 508 ? -4.85300 11.90500 -8.79100 1.000 17.08000 508 ALA A CA 1
ATOM 7241 C C . ALA A 1 508 ? -6.09200 11.54300 -7.99200 1.000 17.32000 508 ALA A C 1
ATOM 7242 O O . ALA A 1 508 ? -7.22700 11.75400 -8.43700 1.000 18.69000 508 ALA A O 1
ATOM 7249 N N . ARG A 1 509 ? -5.88700 10.97000 -6.80800 1.000 18.02000 509 ARG A N 1
ATOM 7250 C CA . ARG A 1 509 ? -7.00200 10.54100 -5.96400 1.000 21.69000 509 ARG A CA 1
ATOM 7251 C C . ARG A 1 509 ? -7.88700 11.70700 -5.54200 1.000 20.75000 509 ARG A C 1
ATOM 7252 O O . ARG A 1 509 ? -9.09400 11.52300 -5.31800 1.000 24.33000 509 ARG A O 1
ATOM 7273 N N . ALA A 1 510 ? -7.33400 12.91600 -5.41300 1.000 20.64000 510 ALA A N 1
ATOM 7274 C CA . ALA A 1 510 ? -8.19300 14.06400 -5.14500 1.000 23.44000 510 ALA A CA 1
ATOM 7275 C C . ALA A 1 510 ? -9.31500 14.16200 -6.18400 1.000 23.39000 510 ALA A C 1
ATOM 7276 O O . ALA A 1 510 ? -10.47300 14.42900 -5.83800 1.000 22.55000 510 ALA A O 1
ATOM 7283 N N . VAL A 1 511 ? -9.00600 13.90400 -7.45500 1.000 19.68000 511 VAL A N 1
ATOM 7284 C CA . VAL A 1 511 ? -10.03600 14.00800 -8.48500 1.000 16.51000 511 VAL A CA 1
ATOM 7285 C C . VAL A 1 511 ? -10.83900 12.71500 -8.58800 1.000 19.73000 511 VAL A C 1
ATOM 7286 O O . VAL A 1 511 ? -12.07200 12.73900 -8.73700 1.000 17.78000 511 VAL A O 1
ATOM 7299 N N . LEU A 1 512 ? -10.16300 11.57100 -8.47800 1.000 18.90000 512 LEU A N 1
ATOM 7300 C CA . LEU A 1 512 ? -10.85300 10.29200 -8.55100 1.000 17.50000 512 LEU A CA 1
ATOM 7301 C C . LEU A 1 512 ? -11.85600 10.17600 -7.40800 1.000 16.73000 512 LEU A C 1
ATOM 7302 O O . LEU A 1 512 ? -12.97200 9.67200 -7.59600 1.000 18.98000 512 LEU A O 1
ATOM 7318 N N . ASN A 1 513 ? -11.46500 10.66900 -6.22900 1.000 18.79000 513 ASN A N 1
ATOM 7319 C CA . ASN A 1 513 ? -12.34500 10.68500 -5.06600 1.000 18.63000 513 ASN A CA 1
ATOM 7320 C C . ASN A 1 513 ? -13.58000 11.52600 -5.34000 1.000 19.66000 513 ASN A C 1
ATOM 7321 O O . ASN A 1 513 ? -14.69000 11.14800 -4.94900 1.000 18.71000 513 ASN A O 1
ATOM 7332 N N . ALA A 1 514 ? -13.39000 12.69700 -5.96700 1.000 18.04000 514 ALA A N 1
ATOM 7333 C CA . ALA A 1 514 ? -14.51700 13.57000 -6.31200 1.000 17.18000 514 ALA A CA 1
ATOM 7334 C C . ALA A 1 514 ? -15.46000 12.88600 -7.27900 1.000 19.61000 514 ALA A C 1
ATOM 7335 O O . ALA A 1 514 ? -16.68500 12.96500 -7.12300 1.000 18.18000 514 ALA A O 1
ATOM 7342 N N . ILE A 1 515 ? -14.91000 12.18700 -8.27100 1.000 18.12000 515 ILE A N 1
ATOM 7343 C CA . ILE A 1 515 ? -15.73600 11.46200 -9.23000 1.000 19.23000 515 ILE A CA 1
ATOM 7344 C C . ILE A 1 515 ? -16.57800 10.39800 -8.52700 1.000 20.55000 515 ILE A C 1
ATOM 7345 O O . ILE A 1 515 ? -17.77200 10.25200 -8.82000 1.000 19.05000 515 ILE A O 1
ATOM 7361 N N . ALA A 1 516 ? -15.95300 9.60100 -7.64500 1.000 18.59000 516 ALA A N 1
ATOM 7362 C CA . ALA A 1 516 ? -16.66700 8.53800 -6.93000 1.000 20.61000 516 ALA A CA 1
ATOM 7363 C C . ALA A 1 516 ? -17.75000 9.11800 -6.01100 1.000 21.88000 516 ALA A C 1
ATOM 7364 O O . ALA A 1 516 ? -18.86700 8.59800 -5.95000 1.000 21.97000 516 ALA A O 1
ATOM 7371 N N . ALA A 1 517 ? -17.44600 10.22600 -5.34100 1.000 20.66000 517 ALA A N 1
ATOM 7372 C CA . ALA A 1 517 ? -18.42800 10.90700 -4.50900 1.000 18.41000 517 ALA A CA 1
ATOM 7373 C C . ALA A 1 517 ? -19.58500 11.43600 -5.34700 1.000 18.51000 517 ALA A C 1
ATOM 7374 O O . ALA A 1 517 ? -20.74800 11.40100 -4.92100 1.000 20.34000 517 ALA A O 1
ATOM 7381 N N . ALA A 1 518 ? -19.29800 11.97000 -6.52800 1.000 16.46000 518 ALA A N 1
ATOM 7382 C CA . ALA A 1 518 ? -20.37400 12.54900 -7.32200 1.000 17.14000 518 ALA A CA 1
ATOM 7383 C C . ALA A 1 518 ? -21.41600 11.51200 -7.69800 1.000 21.18000 518 ALA A C 1
ATOM 7384 O O . ALA A 1 518 ? -22.60400 11.84200 -7.81900 1.000 21.85000 518 ALA A O 1
ATOM 7391 N N . ALA A 1 519 ? -21.00400 10.26600 -7.87700 1.000 21.56000 519 ALA A N 1
ATOM 7392 C CA . ALA A 1 519 ? -21.95000 9.21700 -8.20400 1.000 22.51000 519 ALA A CA 1
ATOM 7393 C C . ALA A 1 519 ? -22.92500 8.95700 -7.06800 1.000 24.37000 519 ALA A C 1
ATOM 7394 O O . ALA A 1 519 ? -23.94400 8.30300 -7.30300 1.000 27.19000 519 ALA A O 1
ATOM 7401 N N . THR A 1 520 ? -22.63400 9.44300 -5.87600 1.000 22.52000 520 THR A N 1
ATOM 7402 C CA . THR A 1 520 ? -23.50000 9.17800 -4.71900 1.000 24.48000 520 THR A CA 1
ATOM 7403 C C . THR A 1 520 ? -24.47900 10.31200 -4.43400 1.000 24.81000 520 THR A C 1
ATOM 7404 O O . THR A 1 520 ? -25.32200 10.16300 -3.54400 1.000 22.92000 520 THR A O 1
ATOM 7415 N N . LEU A 1 521 ? -24.36600 11.43800 -5.12400 1.000 21.95000 521 LEU A N 1
ATOM 7416 C CA . LEU A 1 521 ? -25.24300 12.57400 -4.87500 1.000 19.49000 521 LEU A CA 1
ATOM 7417 C C . LEU A 1 521 ? -26.69700 12.13300 -4.90300 1.000 23.15000 521 LEU A C 1
ATOM 7418 O O . LEU A 1 521 ? -27.13600 11.43000 -5.82400 1.000 25.65000 521 LEU A O 1
ATOM 7434 N N . ALA A 1 522 ? -27.44000 12.55500 -3.88600 1.000 23.62000 522 ALA A N 1
ATOM 7435 C CA . ALA A 1 522 ? -28.83700 12.16600 -3.74300 1.000 21.97000 522 ALA A CA 1
ATOM 7436 C C . ALA A 1 522 ? -29.55100 13.20500 -2.89400 1.000 21.81000 522 ALA A C 1
ATOM 7437 O O . ALA A 1 522 ? -28.92300 14.02600 -2.21700 1.000 21.81000 522 ALA A O 1
ATOM 7444 N N . GLU A 1 523 ? -30.88300 13.18800 -2.96600 1.000 26.93000 523 GLU A N 1
ATOM 7445 C CA . GLU A 1 523 ? -31.66600 14.02300 -2.06100 1.000 26.81000 523 GLU A CA 1
ATOM 7446 C C . GLU A 1 523 ? -31.38000 13.61200 -0.62400 1.000 24.06000 523 GLU A C 1
ATOM 7447 O O . GLU A 1 523 ? -31.31300 12.41800 -0.32900 1.000 30.28000 523 GLU A O 1
ATOM 7459 N N . PRO A 1 524 ? -31.23300 14.56600 0.30500 1.000 23.26000 524 PRO A N 1
ATOM 7460 C CA . PRO A 1 524 ? -31.03100 14.11900 1.69000 1.000 26.12000 524 PRO A CA 1
ATOM 7461 C C . PRO A 1 524 ? -32.24800 13.43000 2.29400 1.000 37.57000 524 PRO A C 1
ATOM 7462 O O . PRO A 1 524 ? -32.09700 12.64200 3.24500 1.000 39.10000 524 PRO A O 1
ATOM 7474 N N . GLY B 1 20 ? -18.35400 7.67500 2.94900 1.000 38.48000 20 GLY B N 1
ATOM 7475 C CA . GLY B 1 20 ? -18.51800 6.80600 4.10800 1.000 49.25000 20 GLY B CA 1
ATOM 7476 C C . GLY B 1 20 ? -19.65400 7.34500 4.94300 1.000 52.09000 20 GLY B C 1
ATOM 7477 O O . GLY B 1 20 ? -20.82400 6.98100 4.74000 1.000 52.64000 20 GLY B O 1
ATOM 7478 N N . ALA B 1 21 ? -19.31000 8.22600 5.88000 1.000 49.80000 21 ALA B N 1
ATOM 7479 C CA . ALA B 1 21 ? -20.31800 9.08800 6.47100 1.000 45.01000 21 ALA B CA 1
ATOM 7480 C C . ALA B 1 21 ? -20.84200 10.02900 5.39100 1.000 36.54000 21 ALA B C 1
ATOM 7481 O O . ALA B 1 21 ? -20.07700 10.60500 4.61300 1.000 39.00000 21 ALA B O 1
ATOM 7487 N N . ALA B 1 22 ? -22.15200 10.13800 5.32700 1.000 34.82000 22 ALA B N 1
ATOM 7488 C CA . ALA B 1 22 ? -22.79800 11.02100 4.37600 1.000 27.13000 22 ALA B CA 1
ATOM 7489 C C . ALA B 1 22 ? -22.65300 12.46900 4.82700 1.000 26.83000 22 ALA B C 1
ATOM 7490 O O . ALA B 1 22 ? -22.59400 12.77800 6.01700 1.000 23.60000 22 ALA B O 1
ATOM 7497 N N . LEU B 1 23 ? -22.63800 13.37600 3.85400 1.000 23.98000 23 LEU B N 1
ATOM 7498 C CA . LEU B 1 23 ? -22.59300 14.79300 4.18100 1.000 23.84000 23 LEU B CA 1
ATOM 7499 C C . LEU B 1 23 ? -23.68600 15.17700 5.17200 1.000 23.78000 23 LEU B C 1
ATOM 7500 O O . LEU B 1 23 ? -23.43800 15.93000 6.12300 1.000 24.06000 23 LEU B O 1
ATOM 7516 N N . ALA B 1 24 ? -24.90600 14.69700 4.93700 1.000 21.09000 24 ALA B N 1
ATOM 7517 C CA . ALA B 1 24 ? -26.10400 15.10300 5.66700 1.000 19.90000 24 ALA B CA 1
ATOM 7518 C C . ALA B 1 24 ? -26.40400 14.19800 6.84600 1.000 23.98000 24 ALA B C 1
ATOM 7519 O O . ALA B 1 24 ? -27.55200 14.13800 7.29500 1.000 25.28000 24 ALA B O 1
ATOM 7526 N N . GLU B 1 25 ? -25.41000 13.48900 7.33300 1.000 20.69000 25 GLU B N 1
ATOM 7527 C CA . GLU B 1 25 ? -25.58900 12.72700 8.57200 1.000 23.46000 25 GLU B CA 1
ATOM 7528 C C . GLU B 1 25 ? -26.11900 13.63700 9.67200 1.000 21.84000 25 GLU B C 1
ATOM 7529 O O . GLU B 1 25 ? -25.54400 14.68500 9.95600 1.000 27.11000 25 GLU B O 1
ATOM 7541 N N . THR B 1 26 ? -27.18600 13.20500 10.32600 1.000 23.93000 26 THR B N 1
ATOM 7542 C CA . THR B 1 26 ? -27.83400 13.99000 11.36200 1.000 22.99000 26 THR B CA 1
ATOM 7543 C C . THR B 1 26 ? -27.21900 13.62600 12.71200 1.000 26.60000 26 THR B C 1
ATOM 7544 O O . THR B 1 26 ? -26.81100 12.48200 12.90500 1.000 24.66000 26 THR B O 1
ATOM 7555 N N . THR B 1 27 ? -27.07300 14.62300 13.59600 1.000 21.36000 27 THR B N 1
ATOM 7556 C CA . THR B 1 27 ? -26.68800 14.37300 14.98600 1.000 25.31000 27 THR B CA 1
ATOM 7557 C C . THR B 1 27 ? -27.38800 13.12500 15.49300 1.000 22.82000 27 THR B C 1
ATOM 7558 O O . THR B 1 27 ? -28.60700 12.99300 15.36700 1.000 24.53000 27 THR B O 1
ATOM 7569 N N . SER B 1 28 ? -26.61800 12.21600 16.10200 1.000 25.82000 28 SER B N 1
ATOM 7570 C CA . SER B 1 28 ? -27.16200 10.93400 16.51700 1.000 27.11000 28 SER B CA 1
ATOM 7571 C C . SER B 1 28 ? -27.94000 11.04500 17.82800 1.000 27.20000 28 SER B C 1
ATOM 7572 O O . SER B 1 28 ? -27.70100 11.93000 18.65300 1.000 28.62000 28 SER B O 1
ATOM 7580 N N . ARG B 1 29 ? -28.90600 10.15100 17.98300 1.000 28.36000 29 ARG B N 1
ATOM 7581 C CA . ARG B 1 29 ? -29.66100 10.06900 19.23000 1.000 31.57000 29 ARG B CA 1
ATOM 7582 C C . ARG B 1 29 ? -28.72500 9.95200 20.42500 1.000 34.36000 29 ARG B C 1
ATOM 7583 O O . ARG B 1 29 ? -28.96500 10.55300 21.48400 1.000 30.77000 29 ARG B O 1
ATOM 7604 N N . GLU B 1 30 ? -27.63700 9.19700 20.25100 1.000 32.19000 30 GLU B N 1
ATOM 7605 C CA . GLU B 1 30 ? -26.68900 8.92600 21.32400 1.000 32.76000 30 GLU B CA 1
ATOM 7606 C C . GLU B 1 30 ? -25.90400 10.17000 21.68000 1.000 33.07000 30 GLU B C 1
ATOM 7607 O O . GLU B 1 30 ? -25.73400 10.49300 22.85800 1.000 31.22000 30 GLU B O 1
ATOM 7619 N N . ASP B 1 31 ? -25.43200 10.89400 20.66400 1.000 30.99000 31 ASP B N 1
ATOM 7620 C CA . ASP B 1 31 ? -24.74500 12.15100 20.91300 1.000 27.37000 31 ASP B CA 1
ATOM 7621 C C . ASP B 1 31 ? -25.68800 13.18400 21.49700 1.000 26.57000 31 ASP B C 1
ATOM 7622 O O . ASP B 1 31 ? -25.26200 14.01600 22.30000 1.000 28.27000 31 ASP B O 1
ATOM 7631 N N . PHE B 1 32 ? -26.95500 13.17900 21.06500 1.000 27.12000 32 PHE B N 1
ATOM 7632 C CA . PHE B 1 32 ? -27.93200 14.11600 21.61300 1.000 27.05000 32 PHE B CA 1
ATOM 7633 C C . PHE B 1 32 ? -28.17600 13.82000 23.08800 1.000 28.21000 32 PHE B C 1
ATOM 7634 O O . PHE B 1 32 ? -28.20000 14.72800 23.92200 1.000 29.09000 32 PHE B O 1
ATOM 7651 N N . ARG B 1 33 ? -28.37900 12.54800 23.40700 1.000 28.74000 33 ARG B N 1
ATOM 7652 C CA . ARG B 1 33 ? -28.57000 12.13400 24.80100 1.000 32.11000 33 ARG B CA 1
ATOM 7653 C C . ARG B 1 33 ? -27.46900 12.68100 25.69400 1.000 33.20000 33 ARG B C 1
ATOM 7654 O O . ARG B 1 33 ? -27.73700 13.27300 26.74600 1.000 34.52000 33 ARG B O 1
ATOM 7675 N N . ALA B 1 34 ? -26.21600 12.47900 25.28900 1.000 31.41000 34 ALA B N 1
ATOM 7676 C CA . ALA B 1 34 ? -25.08700 12.88100 26.11500 1.000 32.95000 34 ALA B CA 1
ATOM 7677 C C . ALA B 1 34 ? -25.04400 14.38500 26.30700 1.000 34.35000 34 ALA B C 1
ATOM 7678 O O . ALA B 1 34 ? -24.70900 14.87200 27.39200 1.000 34.22000 34 ALA B O 1
ATOM 7685 N N . LEU B 1 35 ? -25.35900 15.15000 25.26200 1.000 28.52000 35 LEU B N 1
ATOM 7686 C CA . LEU B 1 35 ? -25.35500 16.59800 25.41400 1.000 30.01000 35 LEU B CA 1
ATOM 7687 C C . LEU B 1 35 ? -26.47600 17.06500 26.32700 1.000 24.63000 35 LEU B C 1
ATOM 7688 O O . LEU B 1 35 ? -26.31100 18.03700 27.07500 1.000 28.61000 35 LEU B O 1
ATOM 7704 N N . ALA B 1 36 ? -27.64000 16.42800 26.22800 1.000 28.23000 36 ALA B N 1
ATOM 7705 C CA . ALA B 1 36 ? -28.81800 16.86900 26.95400 1.000 30.78000 36 ALA B CA 1
ATOM 7706 C C . ALA B 1 36 ? -28.66500 16.66100 28.45500 1.000 34.24000 36 ALA B C 1
ATOM 7707 O O . ALA B 1 36 ? -29.38300 17.29300 29.22700 1.000 32.17000 36 ALA B O 1
ATOM 7714 N N . THR B 1 37 ? -27.73000 15.81100 28.88500 1.000 34.48000 37 THR B N 1
ATOM 7715 C CA . THR B 1 37 ? -27.49600 15.69400 30.32200 1.000 35.82000 37 THR B CA 1
ATOM 7716 C C . THR B 1 37 ? -26.79400 16.92900 30.86100 1.000 34.93000 37 THR B C 1
ATOM 7717 O O . THR B 1 37 ? -26.80400 17.15900 32.07100 1.000 40.50000 37 THR B O 1
ATOM 7728 N N . GLU B 1 38 ? -26.18400 17.72600 29.98900 1.000 33.78000 38 GLU B N 1
ATOM 7729 C CA . GLU B 1 38 ? -25.36300 18.84500 30.41200 1.000 36.28000 38 GLU B CA 1
ATOM 7730 C C . GLU B 1 38 ? -25.84500 20.19900 29.91300 1.000 40.11000 38 GLU B C 1
ATOM 7731 O O . GLU B 1 38 ? -25.47700 21.21900 30.51100 1.000 40.68000 38 GLU B O 1
ATOM 7743 N N . HIS B 1 39 ? -26.64100 20.24800 28.84800 1.000 31.41000 39 HIS B N 1
ATOM 7744 C CA . HIS B 1 39 ? -26.91900 21.51000 28.17200 1.000 30.73000 39 HIS B CA 1
ATOM 7745 C C . HIS B 1 39 ? -28.41000 21.76700 28.05100 1.000 25.25000 39 HIS B C 1
ATOM 7746 O O . HIS B 1 39 ? -29.18600 20.86100 27.73600 1.000 27.50000 39 HIS B O 1
ATOM 7760 N N . ARG B 1 40 ? -28.78800 23.03000 28.29400 1.000 24.31000 40 ARG B N 1
ATOM 7761 C CA . ARG B 1 40 ? -30.19300 23.42300 28.24600 1.000 24.10000 40 ARG B CA 1
ATOM 7762 C C . ARG B 1 40 ? -30.71800 23.42800 26.82300 1.000 24.24000 40 ARG B C 1
ATOM 7763 O O . ARG B 1 40 ? -31.86500 23.03200 26.57800 1.000 23.53000 40 ARG B O 1
ATOM 7784 N N . VAL B 1 41 ? -29.90200 23.89300 25.89500 1.000 25.85000 41 VAL B N 1
ATOM 7785 C CA . VAL B 1 41 ? -30.29100 24.04500 24.50000 1.000 25.35000 41 VAL B CA 1
ATOM 7786 C C . VAL B 1 41 ? -29.33300 23.17500 23.70300 1.000 20.18000 41 VAL B C 1
ATOM 7787 O O . VAL B 1 41 ? -28.12800 23.43700 23.67300 1.000 27.72000 41 VAL B O 1
ATOM 7800 N N . VAL B 1 42 ? -29.85900 22.12100 23.09600 1.000 21.41000 42 VAL B N 1
ATOM 7801 C CA . VAL B 1 42 ? -29.04400 21.14200 22.39100 1.000 23.75000 42 VAL B CA 1
ATOM 7802 C C . VAL B 1 42 ? -29.40600 21.19500 20.91000 1.000 21.11000 42 VAL B C 1
ATOM 7803 O O . VAL B 1 42 ? -30.54500 20.89100 20.54300 1.000 22.91000 42 VAL B O 1
ATOM 7816 N N . PRO B 1 43 ? -28.45800 21.50600 20.02900 1.000 26.19000 43 PRO B N 1
ATOM 7817 C CA . PRO B 1 43 ? -28.74500 21.50700 18.58900 1.000 25.91000 43 PRO B CA 1
ATOM 7818 C C . PRO B 1 43 ? -28.66000 20.10800 17.98600 1.000 28.01000 43 PRO B C 1
ATOM 7819 O O . PRO B 1 43 ? -27.75700 19.31900 18.30200 1.000 28.21000 43 PRO B O 1
ATOM 7830 N N . VAL B 1 44 ? -29.66100 19.78000 17.17400 1.000 19.71000 44 VAL B N 1
ATOM 7831 C CA . VAL B 1 44 ? -29.62800 18.63100 16.28600 1.000 16.79000 44 VAL B CA 1
ATOM 7832 C C . VAL B 1 44 ? -29.39900 19.22100 14.90400 1.000 19.92000 44 VAL B C 1
ATOM 7833 O O . VAL B 1 44 ? -30.19300 20.05600 14.46100 1.000 21.07000 44 VAL B O 1
ATOM 7846 N N . ILE B 1 45 ? -28.34000 18.79200 14.22900 1.000 18.56000 45 ILE B N 1
ATOM 7847 C CA . ILE B 1 45 ? -27.91800 19.49600 13.01200 1.000 19.29000 45 ILE B CA 1
ATOM 7848 C C . ILE B 1 45 ? -27.77400 18.53700 11.84400 1.000 19.88000 45 ILE B C 1
ATOM 7849 O O . ILE B 1 45 ? -27.57500 17.33000 11.99200 1.000 21.08000 45 ILE B O 1
ATOM 7865 N N . ARG B 1 46 ? -27.83800 19.12100 10.64700 1.000 19.40000 46 ARG B N 1
ATOM 7866 C CA . ARG B 1 46 ? -27.78300 18.37200 9.41200 1.000 19.93000 46 ARG B CA 1
ATOM 7867 C C . ARG B 1 46 ? -27.24700 19.34900 8.37700 1.000 20.38000 46 ARG B C 1
ATOM 7868 O O . ARG B 1 46 ? -27.83500 20.42100 8.19400 1.000 21.38000 46 ARG B O 1
ATOM 7889 N N . LYS B 1 47 ? -26.15200 18.99400 7.73700 1.000 18.86000 47 LYS B N 1
ATOM 7890 C CA . LYS B 1 47 ? -25.57400 19.81700 6.67000 1.000 19.48000 47 LYS B CA 1
ATOM 7891 C C . LYS B 1 47 ? -25.91100 19.25700 5.30400 1.000 18.28000 47 LYS B C 1
ATOM 7892 O O . LYS B 1 47 ? -25.77200 18.05800 5.04900 1.000 20.32000 47 LYS B O 1
ATOM 7911 N N . VAL B 1 48 ? -26.29900 20.14900 4.38200 1.000 18.69000 48 VAL B N 1
ATOM 7912 C CA . VAL B 1 48 ? -26.65100 19.73100 3.03700 1.000 18.76000 48 VAL B CA 1
ATOM 7913 C C . VAL B 1 48 ? -25.88500 20.58400 2.03100 1.000 17.79000 48 VAL B C 1
ATOM 7914 O O . VAL B 1 48 ? -25.47600 21.70900 2.32500 1.000 17.12000 48 VAL B O 1
ATOM 7927 N N . LEU B 1 49 ? -25.66400 20.00900 0.86100 1.000 15.52000 49 LEU B N 1
ATOM 7928 C CA . LEU B 1 49 ? -25.06800 20.72500 -0.27000 1.000 15.16000 49 LEU B CA 1
ATOM 7929 C C . LEU B 1 49 ? -26.17100 21.53700 -0.92900 1.000 18.03000 49 LEU B C 1
ATOM 7930 O O . LEU B 1 49 ? -27.17100 20.96800 -1.35900 1.000 21.48000 49 LEU B O 1
ATOM 7946 N N . ALA B 1 50 ? -26.00200 22.85700 -0.97100 1.000 17.60000 50 ALA B N 1
ATOM 7947 C CA . ALA B 1 50 ? -27.02300 23.78300 -1.47300 1.000 16.56000 50 ALA B CA 1
ATOM 7948 C C . ALA B 1 50 ? -26.36300 24.83400 -2.35500 1.000 16.48000 50 ALA B C 1
ATOM 7949 O O . ALA B 1 50 ? -26.54800 26.04000 -2.18700 1.000 18.08000 50 ALA B O 1
ATOM 7956 N N . ASP B 1 51 ? -25.57900 24.34600 -3.31400 1.000 16.20000 51 ASP B N 1
ATOM 7957 C CA . ASP B 1 51 ? -24.74400 25.18000 -4.16900 1.000 17.17000 51 ASP B CA 1
ATOM 7958 C C . ASP B 1 51 ? -25.52000 25.84200 -5.29200 1.000 19.89000 51 ASP B C 1
ATOM 7959 O O . ASP B 1 51 ? -24.96800 26.71900 -5.97300 1.000 17.33000 51 ASP B O 1
ATOM 7968 N N . SER B 1 52 ? -26.79800 25.49400 -5.46800 1.000 15.79000 52 SER B N 1
ATOM 7969 C CA . SER B 1 52 ? -27.69600 26.23000 -6.35600 1.000 18.00000 52 SER B CA 1
ATOM 7970 C C . SER B 1 52 ? -28.70700 27.07700 -5.57200 1.000 21.87000 52 SER B C 1
ATOM 7971 O O . SER B 1 52 ? -29.66900 27.57800 -6.15900 1.000 21.21000 52 SER B O 1
ATOM 7979 N N . GLU B 1 53 ? -28.47600 27.30000 -4.27900 1.000 15.14000 53 GLU B N 1
ATOM 7980 C CA . GLU B 1 53 ? -29.30700 28.19500 -3.48300 1.000 16.54000 53 GLU B CA 1
ATOM 7981 C C . GLU B 1 53 ? -28.49200 29.40100 -3.04000 1.000 16.15000 53 GLU B C 1
ATOM 7982 O O . GLU B 1 53 ? -27.29200 29.30500 -2.77800 1.000 16.96000 53 GLU B O 1
ATOM 7994 N N . THR B 1 54 ? -29.15800 30.52400 -2.92900 1.000 16.25000 54 THR B N 1
ATOM 7995 C CA . THR B 1 54 ? -28.65300 31.71300 -2.25700 1.000 15.75000 54 THR B CA 1
ATOM 7996 C C . THR B 1 54 ? -29.34500 31.85600 -0.91900 1.000 17.05000 54 THR B C 1
ATOM 7997 O O . THR B 1 54 ? -30.32300 31.15600 -0.63200 1.000 17.79000 54 THR B O 1
ATOM 8008 N N . PRO B 1 55 ? -28.92700 32.81500 -0.09100 1.000 19.01000 55 PRO B N 1
ATOM 8009 C CA . PRO B 1 55 ? -29.70200 33.05100 1.13700 1.000 19.37000 55 PRO B CA 1
ATOM 8010 C C . PRO B 1 55 ? -31.15200 33.41200 0.84900 1.000 18.04000 55 PRO B C 1
ATOM 8011 O O . PRO B 1 55 ? -32.05900 32.98200 1.57200 1.000 17.95000 55 PRO B O 1
ATOM 8022 N N . LEU B 1 56 ? -31.39400 34.17300 -0.19900 1.000 16.04000 56 LEU B N 1
ATOM 8023 C CA . LEU B 1 56 ? -32.75600 34.56100 -0.55400 1.000 13.57000 56 LEU B CA 1
ATOM 8024 C C . LEU B 1 56 ? -33.56800 33.38100 -1.07600 1.000 15.59000 56 LEU B C 1
ATOM 8025 O O . LEU B 1 56 ? -34.74900 33.25600 -0.73600 1.000 18.21000 56 LEU B O 1
ATOM 8041 N N . SER B 1 57 ? -32.99400 32.52600 -1.92300 1.000 15.79000 57 SER B N 1
ATOM 8042 C CA . SER B 1 57 ? -33.78400 31.39200 -2.40800 1.000 14.50000 57 SER B CA 1
ATOM 8043 C C . SER B 1 57 ? -34.06000 30.41300 -1.26600 1.000 15.18000 57 SER B C 1
ATOM 8044 O O . SER B 1 57 ? -35.13900 29.81900 -1.18400 1.000 18.43000 57 SER B O 1
ATOM 8052 N N . ALA B 1 58 ? -33.07400 30.19800 -0.41200 1.000 14.84000 58 ALA B N 1
ATOM 8053 C CA . ALA B 1 58 ? -33.26600 29.37200 0.78100 1.000 16.35000 58 ALA B CA 1
ATOM 8054 C C . ALA B 1 58 ? -34.32600 29.96100 1.68900 1.000 16.59000 58 ALA B C 1
ATOM 8055 O O . ALA B 1 58 ? -35.13200 29.22100 2.26200 1.000 18.50000 58 ALA B O 1
ATOM 8062 N N . TYR B 1 59 ? -34.32300 31.27900 1.86700 1.000 15.86000 59 TYR B N 1
ATOM 8063 C CA . TYR B 1 59 ? -35.36900 31.91800 2.64700 1.000 15.76000 59 TYR B CA 1
ATOM 8064 C C . TYR B 1 59 ? -36.74600 31.65300 2.03200 1.000 17.23000 59 TYR B C 1
ATOM 8065 O O . TYR B 1 59 ? -37.71200 31.32700 2.73800 1.000 18.60000 59 TYR B O 1
ATOM 8083 N N . ARG B 1 60 ? -36.86200 31.84200 0.71800 1.000 17.58000 60 ARG B N 1
ATOM 8084 C CA . ARG B 1 60 ? -38.12500 31.60600 0.01800 1.000 18.44000 60 ARG B CA 1
ATOM 8085 C C . ARG B 1 60 ? -38.63700 30.18100 0.24400 1.000 20.21000 60 ARG B C 1
ATOM 8086 O O . ARG B 1 60 ? -39.83400 29.97700 0.50300 1.000 21.07000 60 ARG B O 1
ATOM 8107 N N . LYS B 1 61 ? -37.74100 29.19000 0.24000 1.000 18.03000 61 LYS B N 1
ATOM 8108 C CA . LYS B 1 61 ? -38.15400 27.79500 0.42400 1.000 15.09000 61 LYS B CA 1
ATOM 8109 C C . LYS B 1 61 ? -38.44200 27.48200 1.88600 1.000 18.29000 61 LYS B C 1
ATOM 8110 O O . LYS B 1 61 ? -39.44900 26.84100 2.18900 1.000 19.20000 61 LYS B O 1
ATOM 8129 N N . LEU B 1 62 ? -37.57600 27.93600 2.79400 1.000 17.65000 62 LEU B N 1
ATOM 8130 C CA . LEU B 1 62 ? -37.64700 27.50500 4.20000 1.000 17.56000 62 LEU B CA 1
ATOM 8131 C C . LEU B 1 62 ? -38.64800 28.31400 4.99600 1.000 20.70000 62 LEU B C 1
ATOM 8132 O O . LEU B 1 62 ? -39.27900 27.78700 5.93400 1.000 23.45000 62 LEU B O 1
ATOM 8148 N N . ALA B 1 63 ? -38.72700 29.60500 4.72800 1.000 19.29000 63 ALA B N 1
ATOM 8149 C CA . ALA B 1 63 ? -39.56900 30.51200 5.48900 1.000 22.15000 63 ALA B CA 1
ATOM 8150 C C . ALA B 1 63 ? -40.81500 30.90600 4.74600 1.000 25.37000 63 ALA B C 1
ATOM 8151 O O . ALA B 1 63 ? -41.80900 31.25400 5.37500 1.000 23.83000 63 ALA B O 1
ATOM 8158 N N . ALA B 1 64 ? -40.74500 30.95200 3.41100 1.000 24.31000 64 ALA B N 1
ATOM 8159 C CA . ALA B 1 64 ? -41.90100 31.28300 2.58300 1.000 25.31000 64 ALA B CA 1
ATOM 8160 C C . ALA B 1 64 ? -42.56700 32.57600 3.03800 1.000 24.75000 64 ALA B C 1
ATOM 8161 O O . ALA B 1 64 ? -43.77800 32.75400 2.91400 1.000 27.34000 64 ALA B O 1
ATOM 8168 N N . ASN B 1 65 ? -41.77500 33.50600 3.56500 1.000 22.90000 65 ASN B N 1
ATOM 8169 C CA . ASN B 1 65 ? -42.28000 34.79600 3.98300 1.000 23.91000 65 ASN B CA 1
ATOM 8170 C C . ASN B 1 65 ? -43.37600 34.67900 5.04500 1.000 31.35000 65 ASN B C 1
ATOM 8171 O O . ASN B 1 65 ? -44.24400 35.54900 5.13700 1.000 36.01000 65 ASN B O 1
ATOM 8182 N N . ARG B 1 66 ? -43.36900 33.59800 5.85500 1.000 26.33000 66 ARG B N 1
ATOM 8183 C CA . ARG B 1 66 ? -44.39700 33.39100 6.86600 1.000 25.87000 66 ARG B CA 1
ATOM 8184 C C . ARG B 1 66 ? -44.14000 34.25000 8.09200 1.000 28.05000 66 ARG B C 1
ATOM 8185 O O . ARG B 1 66 ? -43.01000 34.67600 8.34000 1.000 26.61000 66 ARG B O 1
ATOM 8206 N N . PRO B 1 67 ? -45.18200 34.51500 8.88700 1.000 29.98000 67 PRO B N 1
ATOM 8207 C CA . PRO B 1 67 ? -44.97100 35.14600 10.19100 1.000 25.80000 67 PRO B CA 1
ATOM 8208 C C . PRO B 1 67 ? -44.05200 34.30900 11.06600 1.000 23.59000 67 PRO B C 1
ATOM 8209 O O . PRO B 1 67 ? -44.07900 33.07600 11.04200 1.000 28.15000 67 PRO B O 1
ATOM 8220 N N . GLY B 1 68 ? -43.23200 35.00500 11.85100 1.000 18.83000 68 GLY B N 1
ATOM 8221 C CA . GLY B 1 68 ? -42.30100 34.39000 12.76600 1.000 22.42000 68 GLY B CA 1
ATOM 8222 C C . GLY B 1 68 ? -41.01500 33.94900 12.11800 1.000 21.17000 68 GLY B C 1
ATOM 8223 O O . GLY B 1 68 ? -40.28200 33.14600 12.69500 1.000 21.30000 68 GLY B O 1
ATOM 8227 N N . THR B 1 69 ? -40.72600 34.44500 10.92500 1.000 17.53000 69 THR B N 1
ATOM 8228 C CA . THR B 1 69 ? -39.49800 34.10600 10.21600 1.000 19.28000 69 THR B CA 1
ATOM 8229 C C . THR B 1 69 ? -38.60600 35.33000 10.05800 1.000 18.42000 69 THR B C 1
ATOM 8230 O O . THR B 1 69 ? -39.01900 36.48000 10.25000 1.000 18.85000 69 THR B O 1
ATOM 8241 N N . PHE B 1 70 ? -37.35800 35.06400 9.66600 1.000 17.68000 70 PHE B N 1
ATOM 8242 C CA . PHE B 1 70 ? -36.36300 36.11800 9.58500 1.000 18.87000 70 PHE B CA 1
ATOM 8243 C C . PHE B 1 70 ? -35.24300 35.72800 8.63100 1.000 16.63000 70 PHE B C 1
ATOM 8244 O O . PHE B 1 70 ? -35.01200 34.54500 8.35200 1.000 18.70000 70 PHE B O 1
ATOM 8261 N N . LEU B 1 71 ? -34.59200 36.76200 8.09900 1.000 20.25000 71 LEU B N 1
ATOM 8262 C CA . LEU B 1 71 ? -33.37200 36.65200 7.28800 1.000 17.60000 71 LEU B CA 1
ATOM 8263 C C . LEU B 1 71 ? -32.41200 37.72700 7.76400 1.000 18.53000 71 LEU B C 1
ATOM 8264 O O . LEU B 1 71 ? -32.79700 38.89400 7.85800 1.000 20.03000 71 LEU B O 1
ATOM 8280 N N . LEU B 1 72 ? -31.17000 37.33200 8.07600 1.000 17.72000 72 LEU B N 1
ATOM 8281 C CA . LEU B 1 72 ? -30.12400 38.24200 8.53500 1.000 19.17000 72 LEU B CA 1
ATOM 8282 C C . LEU B 1 72 ? -28.92700 38.02200 7.62300 1.000 21.01000 72 LEU B C 1
ATOM 8283 O O . LEU B 1 72 ? -28.48200 36.88200 7.45700 1.000 23.51000 72 LEU B O 1
ATOM 8299 N N . GLU B 1 73 ? -28.40500 39.08800 7.03100 1.000 22.09000 73 GLU B N 1
ATOM 8300 C CA . GLU B 1 73 ? -27.22500 39.00600 6.16700 1.000 22.64000 73 GLU B CA 1
ATOM 8301 C C . GLU B 1 73 ? -26.27900 40.14100 6.53000 1.000 22.33000 73 GLU B C 1
ATOM 8302 O O . GLU B 1 73 ? -26.67700 41.11800 7.16500 1.000 21.16000 73 GLU B O 1
ATOM 8314 N N . SER B 1 74 ? -25.01400 40.01500 6.12600 1.000 23.45000 74 SER B N 1
ATOM 8315 C CA . SER B 1 74 ? -24.01600 41.00500 6.52200 1.000 26.52000 74 SER B CA 1
ATOM 8316 C C . SER B 1 74 ? -23.00000 41.22100 5.41100 1.000 28.12000 74 SER B C 1
ATOM 8317 O O . SER B 1 74 ? -22.30300 40.27800 5.03200 1.000 27.22000 74 SER B O 1
ATOM 8325 N N . ALA B 1 75 ? -22.91600 42.44700 4.89100 1.000 28.88000 75 ALA B N 1
ATOM 8326 C CA . ALA B 1 75 ? -21.79100 42.82800 4.03700 1.000 32.34000 75 ALA B CA 1
ATOM 8327 C C . ALA B 1 75 ? -20.56700 43.14300 4.89400 1.000 39.22000 75 ALA B C 1
ATOM 8328 O O . ALA B 1 75 ? -20.67200 43.79100 5.93900 1.000 41.73000 75 ALA B O 1
ATOM 8335 N N . GLU B 1 76 ? -19.40500 42.67200 4.45500 1.000 43.63000 76 GLU B N 1
ATOM 8336 C CA . GLU B 1 76 ? -18.17200 42.82700 5.23000 1.000 53.02000 76 GLU B CA 1
ATOM 8337 C C . GLU B 1 76 ? -17.23500 43.89500 4.66900 1.000 58.93000 76 GLU B C 1
ATOM 8338 O O . GLU B 1 76 ? -17.53900 44.54700 3.66900 1.000 58.37000 76 GLU B O 1
ATOM 8350 N N . GLY B 1 78 ? -14.09900 44.65900 4.42300 1.000 77.48000 78 GLY B N 1
ATOM 8351 C CA . GLY B 1 78 ? -14.84900 45.22200 3.31400 1.000 75.19000 78 GLY B CA 1
ATOM 8352 C C . GLY B 1 78 ? -14.90800 44.30500 2.10600 1.000 69.13000 78 GLY B C 1
ATOM 8353 O O . GLY B 1 78 ? -14.85800 44.76800 0.97200 1.000 69.96000 78 GLY B O 1
ATOM 8354 N N . ARG B 1 79 ? -15.03800 43.00500 2.35600 1.000 74.64000 79 ARG B N 1
ATOM 8355 C CA . ARG B 1 79 ? -14.92700 41.96700 1.32500 1.000 74.02000 79 ARG B CA 1
ATOM 8356 C C . ARG B 1 79 ? -16.28900 41.37800 0.94000 1.000 69.18000 79 ARG B C 1
ATOM 8357 O O . ARG B 1 79 ? -16.47700 40.15900 0.96200 1.000 68.08000 79 ARG B O 1
ATOM 8378 N N . SER B 1 80 ? -17.26400 42.21300 0.58200 1.000 61.98000 80 SER B N 1
ATOM 8379 C CA . SER B 1 80 ? -18.55600 41.70700 0.11900 1.000 57.99000 80 SER B CA 1
ATOM 8380 C C . SER B 1 80 ? -19.30600 40.96600 1.23000 1.000 49.44000 80 SER B C 1
ATOM 8381 O O . SER B 1 80 ? -19.19200 41.33500 2.40100 1.000 43.79000 80 SER B O 1
ATOM 8389 N N . TRP B 1 81 ? -20.05800 39.91300 0.89600 1.000 43.81000 81 TRP B N 1
ATOM 8390 C CA . TRP B 1 81 ? -20.90900 39.26000 1.89000 1.000 39.71000 81 TRP B CA 1
ATOM 8391 C C . TRP B 1 81 ? -20.09200 38.35300 2.78800 1.000 41.10000 81 TRP B C 1
ATOM 8392 O O . TRP B 1 81 ? -19.19100 37.64100 2.33300 1.000 37.94000 81 TRP B O 1
ATOM 8413 N N . SER B 1 82 ? -20.41300 38.39800 4.07600 1.000 33.96000 82 SER B N 1
ATOM 8414 C CA . SER B 1 82 ? -19.77900 37.53500 5.04500 1.000 36.10000 82 SER B CA 1
ATOM 8415 C C . SER B 1 82 ? -20.07000 36.07200 4.71400 1.000 32.74000 82 SER B C 1
ATOM 8416 O O . SER B 1 82 ? -20.92900 35.73300 3.89900 1.000 30.77000 82 SER B O 1
ATOM 8424 N N . ARG B 1 83 ? -19.31800 35.19900 5.36300 1.000 29.28000 83 ARG B N 1
ATOM 8425 C CA . ARG B 1 83 ? -19.43900 33.77200 5.10000 1.000 36.33000 83 ARG B CA 1
ATOM 8426 C C . ARG B 1 83 ? -20.85300 33.26300 5.34800 1.000 27.35000 83 ARG B C 1
ATOM 8427 O O . ARG B 1 83 ? -21.37500 32.46200 4.57000 1.000 30.48000 83 ARG B O 1
ATOM 8448 N N . TRP B 1 84 ? -21.47300 33.68600 6.43500 1.000 27.53000 84 TRP B N 1
ATOM 8449 C CA . TRP B 1 84 ? -22.72700 33.10000 6.88400 1.000 24.62000 84 TRP B CA 1
ATOM 8450 C C . TRP B 1 84 ? -23.89300 34.06400 6.74100 1.000 26.15000 84 TRP B C 1
ATOM 8451 O O . TRP B 1 84 ? -23.78100 35.23700 7.09800 1.000 25.57000 84 TRP B O 1
ATOM 8472 N N . SER B 1 85 ? -25.03500 33.53400 6.30500 1.000 23.31000 85 SER B N 1
ATOM 8473 C CA . SER B 1 85 ? -26.32800 34.19800 6.43400 1.000 20.98000 85 SER B CA 1
ATOM 8474 C C . SER B 1 85 ? -27.23300 33.30500 7.28600 1.000 19.80000 85 SER B C 1
ATOM 8475 O O . SER B 1 85 ? -27.04900 32.08400 7.33600 1.000 21.31000 85 SER B O 1
ATOM 8483 N N . PHE B 1 86 ? -28.22600 33.91100 7.94200 1.000 17.93000 86 PHE B N 1
ATOM 8484 C CA . PHE B 1 86 ? -29.07500 33.20000 8.90300 1.000 18.23000 86 PHE B CA 1
ATOM 8485 C C . PHE B 1 86 ? -30.54600 33.34600 8.57400 1.000 19.24000 86 PHE B C 1
ATOM 8486 O O . PHE B 1 86 ? -31.04300 34.46100 8.45100 1.000 22.72000 86 PHE B O 1
ATOM 8503 N N . ILE B 1 87 ? -31.21700 32.21500 8.41200 1.000 17.44000 87 ILE B N 1
ATOM 8504 C CA . ILE B 1 87 ? -32.65700 32.15000 8.20500 1.000 17.83000 87 ILE B CA 1
ATOM 8505 C C . ILE B 1 87 ? -33.31700 31.55900 9.44800 1.000 18.67000 87 ILE B C 1
ATOM 8506 O O . ILE B 1 87 ? -32.97900 30.44900 9.87600 1.000 19.38000 87 ILE B O 1
ATOM 8522 N N . GLY B 1 88 ? -34.28600 32.27900 9.97800 1.000 18.28000 88 GLY B N 1
ATOM 8523 C CA . GLY B 1 88 ? -35.17700 31.76800 11.01700 1.000 20.15000 88 GLY B CA 1
ATOM 8524 C C . GLY B 1 88 ? -36.37200 31.14200 10.33400 1.000 17.75000 88 GLY B C 1
ATOM 8525 O O . GLY B 1 88 ? -37.17800 31.85200 9.69800 1.000 17.93000 88 GLY B O 1
ATOM 8529 N N . ALA B 1 89 ? -36.47400 29.81100 10.38300 1.000 19.68000 89 ALA B N 1
ATOM 8530 C CA . ALA B 1 89 ? -37.41900 29.14300 9.49500 1.000 18.51000 89 ALA B CA 1
ATOM 8531 C C . ALA B 1 89 ? -38.84900 29.20600 9.98300 1.000 25.80000 89 ALA B C 1
ATOM 8532 O O . ALA B 1 89 ? -39.77700 29.05400 9.16500 1.000 30.04000 89 ALA B O 1
ATOM 8539 N N . GLY B 1 90 ? -39.06600 29.44800 11.26300 1.000 23.59000 90 GLY B N 1
ATOM 8540 C CA . GLY B 1 90 ? -40.41200 29.78500 11.68900 1.000 26.69000 90 GLY B CA 1
ATOM 8541 C C . GLY B 1 90 ? -40.48900 29.52600 13.16700 1.000 24.87000 90 GLY B C 1
ATOM 8542 O O . GLY B 1 90 ? -40.27700 28.38800 13.57700 1.000 29.01000 90 GLY B O 1
ATOM 8546 N N . ALA B 1 91 ? -40.68500 30.57600 13.96700 1.000 22.55000 91 ALA B N 1
ATOM 8547 C CA . ALA B 1 91 ? -40.69300 30.43100 15.41300 1.000 29.32000 91 ALA B CA 1
ATOM 8548 C C . ALA B 1 91 ? -42.11400 30.27000 15.90300 1.000 30.30000 91 ALA B C 1
ATOM 8549 O O . ALA B 1 91 ? -42.90900 31.22000 15.78700 1.000 32.38000 91 ALA B O 1
ATOM 8556 N N . PRO B 1 92 ? -42.47800 29.12800 16.48800 1.000 32.13000 92 PRO B N 1
ATOM 8557 C CA . PRO B 1 92 ? -43.80000 29.03400 17.12900 1.000 32.25000 92 PRO B CA 1
ATOM 8558 C C . PRO B 1 92 ? -43.98200 30.00100 18.29200 1.000 35.47000 92 PRO B C 1
ATOM 8559 O O . PRO B 1 92 ? -45.13300 30.29400 18.65800 1.000 33.00000 92 PRO B O 1
ATOM 8570 N N . SER B 1 93 ? -42.89900 30.49400 18.90200 1.000 26.30000 93 SER B N 1
ATOM 8571 C CA . SER B 1 93 ? -43.01300 31.30300 20.10000 1.000 28.34000 93 SER B CA 1
ATOM 8572 C C . SER B 1 93 ? -42.24900 32.59600 19.94800 1.000 23.93000 93 SER B C 1
ATOM 8573 O O . SER B 1 93 ? -41.12900 32.61700 19.42700 1.000 26.86000 93 SER B O 1
ATOM 8581 N N . ALA B 1 94 ? -42.84200 33.66900 20.45300 1.000 21.17000 94 ALA B N 1
ATOM 8582 C CA . ALA B 1 94 ? -42.15400 34.93900 20.52800 1.000 21.95000 94 ALA B CA 1
ATOM 8583 C C . ALA B 1 94 ? -42.45500 35.63000 21.83800 1.000 22.06000 94 ALA B C 1
ATOM 8584 O O . ALA B 1 94 ? -43.60200 35.64400 22.28800 1.000 24.84000 94 ALA B O 1
ATOM 8591 N N . LEU B 1 95 ? -41.42700 36.24600 22.40900 1.000 22.88000 95 LEU B N 1
ATOM 8592 C CA . LEU B 1 95 ? -41.52600 36.93100 23.68800 1.000 25.60000 95 LEU B CA 1
ATOM 8593 C C . LEU B 1 95 ? -41.71000 38.42300 23.45300 1.000 25.04000 95 LEU B C 1
ATOM 8594 O O . LEU B 1 95 ? -40.86000 39.06300 22.82800 1.000 27.73000 95 LEU B O 1
ATOM 8610 N N . THR B 1 96 ? -42.82700 38.97400 23.91800 1.000 22.45000 96 THR B N 1
ATOM 8611 C CA . THR B 1 96 ? -43.09500 40.38300 23.67800 1.000 24.75000 96 THR B CA 1
ATOM 8612 C C . THR B 1 96 ? -43.76900 40.99300 24.90800 1.000 26.63000 96 THR B C 1
ATOM 8613 O O . THR B 1 96 ? -43.64800 40.49200 26.03400 1.000 26.93000 96 THR B O 1
ATOM 8624 N N . VAL B 1 97 ? -44.45200 42.11600 24.69500 1.000 25.75000 97 VAL B N 1
ATOM 8625 C CA . VAL B 1 97 ? -45.13900 42.86900 25.73400 1.000 25.59000 97 VAL B CA 1
ATOM 8626 C C . VAL B 1 97 ? -46.60300 42.98200 25.35900 1.000 31.42000 97 VAL B C 1
ATOM 8627 O O . VAL B 1 97 ? -46.94400 43.40100 24.24600 1.000 29.63000 97 VAL B O 1
ATOM 8640 N N . ARG B 1 98 ? -47.46900 42.62800 26.29500 1.000 27.22000 98 ARG B N 1
ATOM 8641 C CA . ARG B 1 98 ? -48.90500 42.69600 26.10400 1.000 25.82000 98 ARG B CA 1
ATOM 8642 C C . ARG B 1 98 ? -49.47800 43.24100 27.40200 1.000 37.80000 98 ARG B C 1
ATOM 8643 O O . ARG B 1 98 ? -49.12000 42.74800 28.47400 1.000 30.58000 98 ARG B O 1
ATOM 8664 N N . ASP B 1 99 ? -50.31100 44.28200 27.31600 1.000 35.49000 99 ASP B N 1
ATOM 8665 C CA . ASP B 1 99 ? -50.92500 44.89400 28.50600 1.000 38.86000 99 ASP B CA 1
ATOM 8666 C C . ASP B 1 99 ? -49.88500 45.18700 29.58500 1.000 37.81000 99 ASP B C 1
ATOM 8667 O O . ASP B 1 99 ? -50.09700 44.92800 30.77300 1.000 37.05000 99 ASP B O 1
ATOM 8676 N N . ASN B 1 100 ? -48.74400 45.71100 29.15900 1.000 30.57000 100 ASN B N 1
ATOM 8677 C CA . ASN B 1 100 ? -47.63500 46.15800 29.99200 1.000 34.20000 100 ASN B CA 1
ATOM 8678 C C . ASN B 1 100 ? -46.89500 45.02100 30.69600 1.000 33.15000 100 ASN B C 1
ATOM 8679 O O . ASN B 1 100 ? -46.07600 45.29000 31.58200 1.000 36.66000 100 ASN B O 1
ATOM 8690 N N . ALA B 1 101 ? -47.10000 43.77200 30.28600 1.000 29.72000 101 ALA B N 1
ATOM 8691 C CA . ALA B 1 101 ? -46.40800 42.64500 30.89400 1.000 30.62000 101 ALA B CA 1
ATOM 8692 C C . ALA B 1 101 ? -45.76700 41.74600 29.84300 1.000 27.99000 101 ALA B C 1
ATOM 8693 O O . ALA B 1 101 ? -46.26700 41.61600 28.72500 1.000 30.93000 101 ALA B O 1
ATOM 8700 N N . ALA B 1 102 ? -44.66900 41.10400 30.22300 1.000 25.12000 102 ALA B N 1
ATOM 8701 C CA . ALA B 1 102 ? -44.09900 40.05500 29.39000 1.000 23.60000 102 ALA B CA 1
ATOM 8702 C C . ALA B 1 102 ? -45.14400 39.00900 29.03800 1.000 25.97000 102 ALA B C 1
ATOM 8703 O O . ALA B 1 102 ? -45.89200 38.52700 29.89100 1.000 26.55000 102 ALA B O 1
ATOM 8710 N N . ALA B 1 103 ? -45.17300 38.63700 27.76700 1.000 21.21000 103 ALA B N 1
ATOM 8711 C CA . ALA B 1 103 ? -46.13400 37.67200 27.26700 1.000 20.72000 103 ALA B CA 1
ATOM 8712 C C . ALA B 1 103 ? -45.55100 36.93500 26.08100 1.000 26.79000 103 ALA B C 1
ATOM 8713 O O . ALA B 1 103 ? -44.76400 37.49700 25.31700 1.000 26.29000 103 ALA B O 1
ATOM 8720 N N . TRP B 1 104 ? -45.99000 35.69800 25.89200 1.000 25.09000 104 TRP B N 1
ATOM 8721 C CA . TRP B 1 104 ? -45.57300 34.90600 24.74000 1.000 27.54000 104 TRP B CA 1
ATOM 8722 C C . TRP B 1 104 ? -46.67100 34.89900 23.68500 1.000 30.66000 104 TRP B C 1
ATOM 8723 O O . TRP B 1 104 ? -47.83500 34.63000 23.99200 1.000 32.48000 104 TRP B O 1
ATOM 8744 N N . LEU B 1 105 ? -46.29600 35.18700 22.44000 1.000 25.54000 105 LEU B N 1
ATOM 8745 C CA . LEU B 1 105 ? -47.16900 34.96000 21.29600 1.000 29.87000 105 LEU B CA 1
ATOM 8746 C C . LEU B 1 105 ? -46.96300 33.57200 20.70200 1.000 31.90000 105 LEU B C 1
ATOM 8747 O O . LEU B 1 105 ? -45.83600 33.08400 20.59700 1.000 31.61000 105 LEU B O 1
ATOM 8763 N N . GLY B 1 106 ? -48.04900 32.97000 20.25700 1.000 26.55000 106 GLY B N 1
ATOM 8764 C CA . GLY B 1 106 ? -47.98100 31.62800 19.72100 1.000 30.34000 106 GLY B CA 1
ATOM 8765 C C . GLY B 1 106 ? -48.03700 30.65500 20.86500 1.000 35.53000 106 GLY B C 1
ATOM 8766 O O . GLY B 1 106 ? -48.93600 30.71200 21.70300 1.000 40.41000 106 GLY B O 1
ATOM 8770 N N . THR B 1 107 ? -47.06700 29.76600 20.92500 1.000 34.42000 107 THR B N 1
ATOM 8771 C CA . THR B 1 107 ? -47.00500 28.82200 22.02600 1.000 33.73000 107 THR B CA 1
ATOM 8772 C C . THR B 1 107 ? -46.28100 29.47700 23.19300 1.000 35.93000 107 THR B C 1
ATOM 8773 O O . THR B 1 107 ? -45.20100 30.05000 23.01900 1.000 29.70000 107 THR B O 1
ATOM 8784 N N . ALA B 1 108 ? -46.89600 29.44000 24.37700 1.000 32.53000 108 ALA B N 1
ATOM 8785 C CA . ALA B 1 108 ? -46.20300 29.85300 25.58800 1.000 31.49000 108 ALA B CA 1
ATOM 8786 C C . ALA B 1 108 ? -45.50600 28.61400 26.11900 1.000 29.82000 108 ALA B C 1
ATOM 8787 O O . ALA B 1 108 ? -46.18800 27.68700 26.56100 1.000 32.93000 108 ALA B O 1
ATOM 8794 N N . PRO B 1 109 ? -44.18200 28.52400 26.05900 1.000 29.13000 109 PRO B N 1
ATOM 8795 C CA . PRO B 1 109 ? -43.52800 27.27200 26.43500 1.000 28.24000 109 PRO B CA 1
ATOM 8796 C C . PRO B 1 109 ? -43.75000 26.97400 27.91100 1.000 29.22000 109 PRO B C 1
ATOM 8797 O O . PRO B 1 109 ? -43.69100 27.86500 28.75900 1.000 26.84000 109 PRO B O 1
ATOM 8808 N N . GLU B 1 110 ? -44.03000 25.71700 28.20800 1.000 29.59000 110 GLU B N 1
ATOM 8809 C CA . GLU B 1 110 ? -44.30500 25.34900 29.59300 1.000 32.69000 110 GLU B CA 1
ATOM 8810 C C . GLU B 1 110 ? -43.05800 25.58900 30.43300 1.000 26.07000 110 GLU B C 1
ATOM 8811 O O . GLU B 1 110 ? -41.97000 25.12400 30.09400 1.000 26.26000 110 GLU B O 1
ATOM 8823 N N . GLY B 1 111 ? -43.20800 26.36100 31.50800 1.000 32.13000 111 GLY B N 1
ATOM 8824 C CA . GLY B 1 111 ? -42.09000 26.67400 32.37400 1.000 31.69000 111 GLY B CA 1
ATOM 8825 C C . GLY B 1 111 ? -41.28800 27.88000 31.96200 1.000 25.72000 111 GLY B C 1
ATOM 8826 O O . GLY B 1 111 ? -40.34900 28.25800 32.66500 1.000 22.32000 111 GLY B O 1
ATOM 8830 N N . ALA B 1 112 ? -41.60100 28.50000 30.80000 1.000 23.58000 112 ALA B N 1
ATOM 8831 C CA . ALA B 1 112 ? -40.79100 29.64600 30.46000 1.000 26.24000 112 ALA B CA 1
ATOM 8832 C C . ALA B 1 112 ? -41.25900 30.87200 31.22500 1.000 19.57000 112 ALA B C 1
ATOM 8833 O O . ALA B 1 112 ? -42.45600 31.02700 31.48900 1.000 24.67000 112 ALA B O 1
ATOM 8840 N N . PRO B 1 113 ? -40.34500 31.78200 31.54600 1.000 21.30000 113 PRO B N 1
ATOM 8841 C CA . PRO B 1 113 ? -40.75600 33.01400 32.22600 1.000 22.40000 113 PRO B CA 1
ATOM 8842 C C . PRO B 1 113 ? -41.80400 33.79200 31.44600 1.000 28.61000 113 PRO B C 1
ATOM 8843 O O . PRO B 1 113 ? -41.73200 33.92700 30.22100 1.000 25.42000 113 PRO B O 1
ATOM 8854 N N . SER B 1 114 ? -42.79100 34.30200 32.17600 1.000 24.64000 114 SER B N 1
ATOM 8855 C CA . SER B 1 114 ? -43.85700 35.11400 31.61900 1.000 24.05000 114 SER B CA 1
ATOM 8856 C C . SER B 1 114 ? -44.37200 36.06100 32.69500 1.000 29.92000 114 SER B C 1
ATOM 8857 O O . SER B 1 114 ? -44.12900 35.86800 33.89400 1.000 26.65000 114 SER B O 1
ATOM 8865 N N . GLY B 1 115 ? -45.12300 37.06300 32.25000 1.000 24.54000 115 GLY B N 1
ATOM 8866 C CA . GLY B 1 115 ? -45.67500 38.08700 33.11300 1.000 21.33000 115 GLY B CA 1
ATOM 8867 C C . GLY B 1 115 ? -44.65600 39.01800 33.72400 1.000 19.60000 115 GLY B C 1
ATOM 8868 O O . GLY B 1 115 ? -43.44700 38.86100 33.53900 1.000 23.80000 115 GLY B O 1
ATOM 8872 N N . GLY B 1 116 ? -45.14500 40.02400 34.43800 1.000 21.12000 116 GLY B N 1
ATOM 8873 C CA . GLY B 1 116 ? -44.27400 40.99700 35.06200 1.000 24.04000 116 GLY B CA 1
ATOM 8874 C C . GLY B 1 116 ? -43.53700 41.84800 34.04300 1.000 31.67000 116 GLY B C 1
ATOM 8875 O O . GLY B 1 116 ? -43.95900 42.01200 32.89900 1.000 28.60000 116 GLY B O 1
ATOM 8879 N N . ASP B 1 117 ? -42.42100 42.39700 34.49700 1.000 28.48000 117 ASP B N 1
ATOM 8880 C CA . ASP B 1 117 ? -41.64100 43.31900 33.68500 1.000 33.14000 117 ASP B CA 1
ATOM 8881 C C . ASP B 1 117 ? -40.98800 42.58600 32.51100 1.000 34.17000 117 ASP B C 1
ATOM 8882 O O . ASP B 1 117 ? -40.37600 41.53300 32.70700 1.000 29.77000 117 ASP B O 1
ATOM 8891 N N . PRO B 1 118 ? -41.06500 43.12100 31.28700 1.000 35.33000 118 PRO B N 1
ATOM 8892 C CA . PRO B 1 118 ? -40.52000 42.37400 30.13600 1.000 31.36000 118 PRO B CA 1
ATOM 8893 C C . PRO B 1 118 ? -39.01400 42.18000 30.16500 1.000 29.18000 118 PRO B C 1
ATOM 8894 O O . PRO B 1 118 ? -38.53000 41.13000 29.73000 1.000 29.89000 118 PRO B O 1
ATOM 8905 N N . LEU B 1 119 ? -38.24800 43.15500 30.64500 1.000 28.75000 119 LEU B N 1
ATOM 8906 C CA . LEU B 1 119 ? -36.80800 42.96000 30.69800 1.000 31.81000 119 LEU B CA 1
ATOM 8907 C C . LEU B 1 119 ? -36.44200 41.92000 31.74300 1.000 27.93000 119 LEU B C 1
ATOM 8908 O O . LEU B 1 119 ? -35.48200 41.16800 31.56000 1.000 27.19000 119 LEU B O 1
ATOM 8924 N N . ASP B 1 120 ? -37.20800 41.83200 32.82600 1.000 29.09000 120 ASP B N 1
ATOM 8925 C CA . ASP B 1 120 ? -36.90700 40.79900 33.80500 1.000 29.77000 120 ASP B CA 1
ATOM 8926 C C . ASP B 1 120 ? -37.23500 39.42200 33.24900 1.000 25.12000 120 ASP B C 1
ATOM 8927 O O . ASP B 1 120 ? -36.48600 38.46200 33.47300 1.000 27.87000 120 ASP B O 1
ATOM 8936 N N . ALA B 1 121 ? -38.33700 39.31000 32.50700 1.000 21.44000 121 ALA B N 1
ATOM 8937 C CA . ALA B 1 121 ? -38.70700 38.03100 31.91100 1.000 23.09000 121 ALA B CA 1
ATOM 8938 C C . ALA B 1 121 ? -37.68700 37.60800 30.86700 1.000 26.19000 121 ALA B C 1
ATOM 8939 O O . ALA B 1 121 ? -37.38500 36.42100 30.72500 1.000 24.78000 121 ALA B O 1
ATOM 8946 N N . LEU B 1 122 ? -37.18300 38.56600 30.09400 1.000 24.86000 122 LEU B N 1
ATOM 8947 C CA . LEU B 1 122 ? -36.13400 38.26500 29.12600 1.000 26.45000 122 LEU B CA 1
ATOM 8948 C C . LEU B 1 122 ? -34.86100 37.81600 29.82000 1.000 24.78000 122 LEU B C 1
ATOM 8949 O O . LEU B 1 122 ? -34.26900 36.79700 29.45900 1.000 24.16000 122 LEU B O 1
ATOM 8965 N N . ARG B 1 123 ? -34.41500 38.57500 30.81700 1.000 26.28000 123 ARG B N 1
ATOM 8966 C CA . ARG B 1 123 ? -33.25500 38.17900 31.60000 1.000 29.82000 123 ARG B CA 1
ATOM 8967 C C . ARG B 1 123 ? -33.41400 36.76600 32.14900 1.000 26.41000 123 ARG B C 1
ATOM 8968 O O . ARG B 1 123 ? -32.48600 35.94600 32.09300 1.000 25.94000 123 ARG B O 1
ATOM 8989 N N . ALA B 1 124 ? -34.59100 36.47100 32.69300 1.000 27.87000 124 ALA B N 1
ATOM 8990 C CA . ALA B 1 124 ? -34.82000 35.15700 33.27800 1.000 27.72000 124 ALA B CA 1
ATOM 8991 C C . ALA B 1 124 ? -34.77600 34.07900 32.21400 1.000 27.02000 124 ALA B C 1
ATOM 8992 O O . ALA B 1 124 ? -34.26300 32.98300 32.45100 1.000 23.75000 124 ALA B O 1
ATOM 8999 N N . THR B 1 125 ? -35.33300 34.37100 31.03500 1.000 26.59000 125 THR B N 1
ATOM 9000 C CA . THR B 1 125 ? -35.29100 33.42300 29.92900 1.000 23.24000 125 THR B CA 1
ATOM 9001 C C . THR B 1 125 ? -33.85300 33.12600 29.52200 1.000 22.34000 125 THR B C 1
ATOM 9002 O O . THR B 1 125 ? -33.48100 31.96600 29.30600 1.000 26.88000 125 THR B O 1
ATOM 9013 N N . LEU B 1 126 ? -33.03800 34.17400 29.36400 1.000 24.26000 126 LEU B N 1
ATOM 9014 C CA . LEU B 1 126 ? -31.65000 33.98500 28.95500 1.000 25.35000 126 LEU B CA 1
ATOM 9015 C C . LEU B 1 126 ? -30.86000 33.23200 30.01600 1.000 29.13000 126 LEU B C 1
ATOM 9016 O O . LEU B 1 126 ? -30.02900 32.38900 29.68200 1.000 25.96000 126 LEU B O 1
ATOM 9032 N N . ASP B 1 127 ? -31.12700 33.50400 31.29700 1.000 25.84000 127 ASP B N 1
ATOM 9033 C CA . ASP B 1 127 ? -30.46100 32.76800 32.36900 1.000 30.96000 127 ASP B CA 1
ATOM 9034 C C . ASP B 1 127 ? -30.82900 31.29500 32.32200 1.000 28.16000 127 ASP B C 1
ATOM 9035 O O . ASP B 1 127 ? -29.97200 30.40800 32.47700 1.000 33.48000 127 ASP B O 1
ATOM 9044 N N . LEU B 1 128 ? -32.11200 31.01600 32.13600 1.000 24.14000 128 LEU B N 1
ATOM 9045 C CA . LEU B 1 128 ? -32.59700 29.64500 32.12800 1.000 28.85000 128 LEU B CA 1
ATOM 9046 C C . LEU B 1 128 ? -31.97400 28.83900 31.00400 1.000 33.41000 128 LEU B C 1
ATOM 9047 O O . LEU B 1 128 ? -31.58900 27.68300 31.20700 1.000 36.85000 128 LEU B O 1
ATOM 9063 N N . LEU B 1 129 ? -31.85400 29.42800 29.81900 1.000 30.47000 129 LEU B N 1
ATOM 9064 C CA . LEU B 1 129 ? -31.39300 28.70000 28.64300 1.000 35.03000 129 LEU B CA 1
ATOM 9065 C C . LEU B 1 129 ? -29.89600 28.81800 28.40400 1.000 30.89000 129 LEU B C 1
ATOM 9066 O O . LEU B 1 129 ? -29.39700 28.26500 27.41500 1.000 28.79000 129 LEU B O 1
ATOM 9082 N N . LYS B 1 130 ? -29.17400 29.51700 29.27900 1.000 32.17000 130 LYS B N 1
ATOM 9083 C CA . LYS B 1 130 ? -27.74500 29.71300 29.09600 1.000 31.89000 130 LYS B CA 1
ATOM 9084 C C . LYS B 1 130 ? -27.05200 28.37700 28.88600 1.000 28.79000 130 LYS B C 1
ATOM 9085 O O . LYS B 1 130 ? -27.19000 27.45500 29.69400 1.000 27.56000 130 LYS B O 1
ATOM 9104 N N . THR B 1 131 ? -26.33200 28.27200 27.77300 1.000 28.91000 131 THR B N 1
ATOM 9105 C CA . THR B 1 131 ? -25.70600 27.03200 27.35700 1.000 27.98000 131 THR B CA 1
ATOM 9106 C C . THR B 1 131 ? -24.28000 27.33500 26.92300 1.000 33.57000 131 THR B C 1
ATOM 9107 O O . THR B 1 131 ? -24.02600 28.32400 26.23200 1.000 39.93000 131 THR B O 1
ATOM 9118 N N . GLU B 1 132 ? -23.35900 26.48100 27.35600 1.000 34.30000 132 GLU B N 1
ATOM 9119 C CA . GLU B 1 132 ? -21.96000 26.60400 26.99700 1.000 39.66000 132 GLU B CA 1
ATOM 9120 C C . GLU B 1 132 ? -21.80000 26.61800 25.48600 1.000 37.70000 132 GLU B C 1
ATOM 9121 O O . GLU B 1 132 ? -22.49700 25.90200 24.75900 1.000 39.71000 132 GLU B O 1
ATOM 9133 N N . ALA B 1 133 ? -20.88800 27.45800 25.01000 1.000 46.81000 133 ALA B N 1
ATOM 9134 C CA . ALA B 1 133 ? -20.52200 27.42900 23.60200 1.000 46.43000 133 ALA B CA 1
ATOM 9135 C C . ALA B 1 133 ? -20.07000 26.02800 23.21400 1.000 42.93000 133 ALA B C 1
ATOM 9136 O O . ALA B 1 133 ? -19.32700 25.37000 23.94700 1.000 46.80000 133 ALA B O 1
ATOM 9143 N N . MET B 1 134 ? -20.55600 25.56000 22.07700 1.000 35.96000 134 MET B N 1
ATOM 9144 C CA . MET B 1 134 ? -20.24500 24.23800 21.57100 1.000 37.85000 134 MET B CA 1
ATOM 9145 C C . MET B 1 134 ? -19.46900 24.36600 20.27600 1.000 40.77000 134 MET B C 1
ATOM 9146 O O . MET B 1 134 ? -19.78800 25.20700 19.43300 1.000 41.76000 134 MET B O 1
ATOM 9160 N N . ALA B 1 135 ? -18.47300 23.50800 20.10600 1.000 39.77000 135 ALA B N 1
ATOM 9161 C CA . ALA B 1 135 ? -17.64800 23.56700 18.91400 1.000 40.89000 135 ALA B CA 1
ATOM 9162 C C . ALA B 1 135 ? -18.37600 22.98600 17.70900 1.000 33.49000 135 ALA B C 1
ATOM 9163 O O . ALA B 1 135 ? -19.24300 22.11700 17.83000 1.000 38.49000 135 ALA B O 1
ATOM 9170 N N . GLY B 1 136 ? -18.00000 23.46700 16.53400 1.000 33.56000 136 GLY B N 1
ATOM 9171 C CA . GLY B 1 136 ? -18.49400 22.89700 15.30300 1.000 42.52000 136 GLY B CA 1
ATOM 9172 C C . GLY B 1 136 ? -19.83300 23.43200 14.85500 1.000 39.67000 136 GLY B C 1
ATOM 9173 O O . GLY B 1 136 ? -20.47900 22.80400 14.00700 1.000 40.47000 136 GLY B O 1
ATOM 9177 N N . LEU B 1 137 ? -20.28100 24.54600 15.40900 1.000 31.97000 137 LEU B N 1
ATOM 9178 C CA . LEU B 1 137 ? -21.56400 25.11300 15.02400 1.000 31.58000 137 LEU B CA 1
ATOM 9179 C C . LEU B 1 137 ? -21.35200 26.39000 14.24100 1.000 31.97000 137 LEU B C 1
ATOM 9180 O O . LEU B 1 137 ? -20.29800 27.02800 14.33800 1.000 30.80000 137 LEU B O 1
ATOM 9196 N N . PRO B 1 138 ? -22.34500 26.81900 13.46900 1.000 28.16000 138 PRO B N 1
ATOM 9197 C CA . PRO B 1 138 ? -22.26400 28.12800 12.83800 1.000 28.23000 138 PRO B CA 1
ATOM 9198 C C . PRO B 1 138 ? -22.33400 29.21600 13.89000 1.000 30.78000 138 PRO B C 1
ATOM 9199 O O . PRO B 1 138 ? -22.70300 28.94100 15.04500 1.000 26.28000 138 PRO B O 1
ATOM 9210 N N . PRO B 1 139 ? -22.00700 30.45700 13.53300 1.000 28.62000 139 PRO B N 1
ATOM 9211 C CA . PRO B 1 139 ? -21.85300 31.50000 14.56100 1.000 34.72000 139 PRO B CA 1
ATOM 9212 C C . PRO B 1 139 ? -23.10100 31.74200 15.38000 1.000 32.67000 139 PRO B C 1
ATOM 9213 O O . PRO B 1 139 ? -22.99800 32.06600 16.57300 1.000 35.74000 139 PRO B O 1
ATOM 9224 N N . LEU B 1 140 ? -24.27600 31.60800 14.77600 1.000 29.53000 140 LEU B N 1
ATOM 9225 C CA . LEU B 1 140 ? -25.55600 31.71500 15.46700 1.000 31.00000 140 LEU B CA 1
ATOM 9226 C C . LEU B 1 140 ? -26.29300 30.39700 15.29200 1.000 33.35000 140 LEU B C 1
ATOM 9227 O O . LEU B 1 140 ? -26.61700 30.01300 14.16500 1.000 34.56000 140 LEU B O 1
ATOM 9243 N N . SER B 1 141 ? -26.56100 29.69000 16.39500 1.000 23.74000 141 SER B N 1
ATOM 9244 C CA . SER B 1 141 ? -27.19500 28.38700 16.27500 1.000 24.07000 141 SER B CA 1
ATOM 9245 C C . SER B 1 141 ? -28.51800 28.28600 17.01400 1.000 22.50000 141 SER B C 1
ATOM 9246 O O . SER B 1 141 ? -29.25900 27.34000 16.77300 1.000 23.45000 141 SER B O 1
ATOM 9254 N N . SER B 1 142 ? -28.83200 29.23800 17.87700 1.000 23.72000 142 SER B N 1
ATOM 9255 C CA . SER B 1 142 ? -30.10200 29.34600 18.57800 1.000 24.30000 142 SER B CA 1
ATOM 9256 C C . SER B 1 142 ? -30.09900 30.70500 19.23900 1.000 24.08000 142 SER B C 1
ATOM 9257 O O . SER B 1 142 ? -29.03800 31.22900 19.58100 1.000 26.56000 142 SER B O 1
ATOM 9265 N N . GLY B 1 143 ? -31.27700 31.26200 19.45700 1.000 26.67000 143 GLY B N 1
ATOM 9266 C CA . GLY B 1 143 ? -31.31700 32.51200 20.18200 1.000 29.01000 143 GLY B CA 1
ATOM 9267 C C . GLY B 1 143 ? -32.67500 33.17500 20.11400 1.000 25.24000 143 GLY B C 1
ATOM 9268 O O . GLY B 1 143 ? -33.66900 32.58900 19.68400 1.000 26.22000 143 GLY B O 1
ATOM 9272 N N . LEU B 1 144 ? -32.67600 34.41100 20.57700 1.000 21.03000 144 LEU B N 1
ATOM 9273 C CA . LEU B 1 144 ? -33.82600 35.29200 20.54700 1.000 20.65000 144 LEU B CA 1
ATOM 9274 C C . LEU B 1 144 ? -33.52900 36.36900 19.50700 1.000 18.51000 144 LEU B C 1
ATOM 9275 O O . LEU B 1 144 ? -32.57300 37.14200 19.66800 1.000 22.69000 144 LEU B O 1
ATOM 9291 N N . VAL B 1 145 ? -34.35900 36.44900 18.47600 1.000 21.79000 145 VAL B N 1
ATOM 9292 C CA . VAL B 1 145 ? -34.10500 37.30800 17.31200 1.000 19.80000 145 VAL B CA 1
ATOM 9293 C C . VAL B 1 145 ? -35.25300 38.29200 17.17600 1.000 16.45000 145 VAL B C 1
ATOM 9294 O O . VAL B 1 145 ? -36.41100 37.88300 17.05500 1.000 21.25000 145 VAL B O 1
ATOM 9307 N N . GLY B 1 146 ? -34.94300 39.58300 17.22000 1.000 21.29000 146 GLY B N 1
ATOM 9308 C CA . GLY B 1 146 ? -35.96300 40.59300 17.00500 1.000 20.74000 146 GLY B CA 1
ATOM 9309 C C . GLY B 1 146 ? -35.50900 42.00100 17.32100 1.000 20.70000 146 GLY B C 1
ATOM 9310 O O . GLY B 1 146 ? -34.41300 42.41000 16.91600 1.000 24.14000 146 GLY B O 1
ATOM 9314 N N . PHE B 1 147 ? -36.35100 42.77200 18.00600 1.000 18.65000 147 PHE B N 1
ATOM 9315 C CA . PHE B 1 147 ? -36.06000 44.18100 18.23000 1.000 21.94000 147 PHE B CA 1
ATOM 9316 C C . PHE B 1 147 ? -36.39400 44.65500 19.63400 1.000 26.23000 147 PHE B C 1
ATOM 9317 O O . PHE B 1 147 ? -37.23400 44.07900 20.33400 1.000 25.45000 147 PHE B O 1
ATOM 9334 N N . PHE B 1 148 ? -35.69100 45.71900 20.03500 1.000 26.17000 148 PHE B N 1
ATOM 9335 C CA . PHE B 1 148 ? -36.11500 46.60100 21.11700 1.000 30.57000 148 PHE B CA 1
ATOM 9336 C C . PHE B 1 148 ? -36.52100 47.93600 20.51000 1.000 30.45000 148 PHE B C 1
ATOM 9337 O O . PHE B 1 148 ? -35.72900 48.56000 19.78900 1.000 27.28000 148 PHE B O 1
ATOM 9354 N N . ALA B 1 149 ? -37.74600 48.36200 20.77800 1.000 26.44000 149 ALA B N 1
ATOM 9355 C CA . ALA B 1 149 ? -38.18300 49.69200 20.37000 1.000 27.90000 149 ALA B CA 1
ATOM 9356 C C . ALA B 1 149 ? -37.39400 50.74800 21.13400 1.000 32.70000 149 ALA B C 1
ATOM 9357 O O . ALA B 1 149 ? -36.92000 50.52000 22.25300 1.000 28.41000 149 ALA B O 1
ATOM 9364 N N . TYR B 1 150 ? -37.18100 51.89200 20.47900 1.000 29.58000 150 TYR B N 1
ATOM 9365 C CA . TYR B 1 150 ? -36.54600 53.02200 21.14600 1.000 28.52000 150 TYR B CA 1
ATOM 9366 C C . TYR B 1 150 ? -37.14600 53.23300 22.52700 1.000 31.74000 150 TYR B C 1
ATOM 9367 O O . TYR B 1 150 ? -36.43700 53.54200 23.49100 1.000 34.48000 150 TYR B O 1
ATOM 9385 N N . ASP B 1 151 ? -38.45600 53.08300 22.62600 1.000 25.38000 151 ASP B N 1
ATOM 9386 C CA . ASP B 1 151 ? -39.18700 53.42600 23.82400 1.000 35.16000 151 ASP B CA 1
ATOM 9387 C C . ASP B 1 151 ? -38.92400 52.45900 24.96900 1.000 39.43000 151 ASP B C 1
ATOM 9388 O O . ASP B 1 151 ? -39.31800 52.74700 26.10500 1.000 37.04000 151 ASP B O 1
ATOM 9397 N N . MET B 1 152 ? -38.23500 51.34900 24.72300 1.000 34.88000 152 MET B N 1
ATOM 9398 C CA . MET B 1 152 ? -37.78500 50.53900 25.85300 1.000 35.23000 152 MET B CA 1
ATOM 9399 C C . MET B 1 152 ? -36.93200 51.36700 26.80800 1.000 40.98000 152 MET B C 1
ATOM 9400 O O . MET B 1 152 ? -36.84100 51.04300 28.00400 1.000 38.63000 152 MET B O 1
ATOM 9414 N N . VAL B 1 153 ? -36.30000 52.43700 26.31200 1.000 37.22000 153 VAL B N 1
ATOM 9415 C CA . VAL B 1 153 ? -35.46100 53.27000 27.17200 1.000 40.55000 153 VAL B CA 1
ATOM 9416 C C . VAL B 1 153 ? -36.27900 53.86000 28.30900 1.000 41.06000 153 VAL B C 1
ATOM 9417 O O . VAL B 1 153 ? -35.71800 54.22800 29.34800 1.000 43.94000 153 VAL B O 1
ATOM 9430 N N . ARG B 1 154 ? -37.60200 53.93300 28.14300 1.000 35.42000 154 ARG B N 1
ATOM 9431 C CA . ARG B 1 154 ? -38.46400 54.50900 29.16000 1.000 38.22000 154 ARG B CA 1
ATOM 9432 C C . ARG B 1 154 ? -38.43600 53.68400 30.42900 1.000 44.81000 154 ARG B C 1
ATOM 9433 O O . ARG B 1 154 ? -38.86300 54.16800 31.48100 1.000 45.10000 154 ARG B O 1
ATOM 9454 N N . ARG B 1 155 ? -37.95500 52.45100 30.33900 1.000 42.74000 155 ARG B N 1
ATOM 9455 C CA . ARG B 1 155 ? -37.79300 51.57800 31.48700 1.000 40.59000 155 ARG B CA 1
ATOM 9456 C C . ARG B 1 155 ? -36.40400 51.66800 32.09500 1.000 44.28000 155 ARG B C 1
ATOM 9457 O O . ARG B 1 155 ? -36.20700 51.20000 33.22200 1.000 47.55000 155 ARG B O 1
ATOM 9478 N N . LEU B 1 156 ? -35.44600 52.25400 31.38400 1.000 39.47000 156 LEU B N 1
ATOM 9479 C CA . LEU B 1 156 ? -34.09900 52.47200 31.88600 1.000 44.85000 156 LEU B CA 1
ATOM 9480 C C . LEU B 1 156 ? -33.88500 53.88400 32.41800 1.000 48.54000 156 LEU B C 1
ATOM 9481 O O . LEU B 1 156 ? -32.96600 54.09400 33.21700 1.000 48.88000 156 LEU B O 1
ATOM 9497 N N . GLU B 1 157 ? -34.69200 54.85200 31.97800 1.000 52.01000 157 GLU B N 1
ATOM 9498 C CA . GLU B 1 157 ? -34.54800 56.24600 32.37200 1.000 52.42000 157 GLU B CA 1
ATOM 9499 C C . GLU B 1 157 ? -35.93400 56.86200 32.44600 1.000 52.68000 157 GLU B C 1
ATOM 9500 O O . GLU B 1 157 ? -36.82900 56.50300 31.67700 1.000 49.55000 157 GLU B O 1
ATOM 9512 N N . ARG B 1 158 ? -36.11300 57.78400 33.38600 1.000 58.56000 158 ARG B N 1
ATOM 9513 C CA . ARG B 1 158 ? -37.36500 58.52200 33.46900 1.000 59.91000 158 ARG B CA 1
ATOM 9514 C C . ARG B 1 158 ? -37.38400 59.58600 32.38000 1.000 56.20000 158 ARG B C 1
ATOM 9515 O O . ARG B 1 158 ? -36.44200 60.37400 32.25300 1.000 52.38000 158 ARG B O 1
ATOM 9536 N N . LEU B 1 159 ? -38.44500 59.59400 31.58400 1.000 53.63000 159 LEU B N 1
ATOM 9537 C CA . LEU B 1 159 ? -38.55500 60.53000 30.48100 1.000 52.89000 159 LEU B CA 1
ATOM 9538 C C . LEU B 1 159 ? -39.98500 61.03600 30.39900 1.000 50.46000 159 LEU B C 1
ATOM 9539 O O . LEU B 1 159 ? -40.92500 60.30900 30.74400 1.000 48.27000 159 LEU B O 1
ATOM 9555 N N . PRO B 1 160 ? -40.18100 62.27200 29.94100 1.000 48.37000 160 PRO B N 1
ATOM 9556 C CA . PRO B 1 160 ? -41.54400 62.80100 29.80000 1.000 49.91000 160 PRO B CA 1
ATOM 9557 C C . PRO B 1 160 ? -42.38200 61.94200 28.86900 1.000 48.44000 160 PRO B C 1
ATOM 9558 O O . PRO B 1 160 ? -41.87700 61.12300 28.09700 1.000 46.56000 160 PRO B O 1
ATOM 9569 N N . GLU B 1 161 ? -43.69400 62.16600 28.93200 1.000 42.37000 161 GLU B N 1
ATOM 9570 C CA . GLU B 1 161 ? -44.65500 61.47600 28.07500 1.000 45.35000 161 GLU B CA 1
ATOM 9571 C C . GLU B 1 161 ? -45.50400 62.53000 27.36100 1.000 49.64000 161 GLU B C 1
ATOM 9572 O O . GLU B 1 161 ? -46.64500 62.81100 27.73600 1.000 47.61000 161 GLU B O 1
ATOM 9584 N N . LEU B 1 162 ? -44.93100 63.10700 26.30300 1.000 48.12000 162 LEU B N 1
ATOM 9585 C CA . LEU B 1 162 ? -45.58200 64.13700 25.49900 1.000 44.43000 162 LEU B CA 1
ATOM 9586 C C . LEU B 1 162 ? -45.91700 63.65300 24.09800 1.000 44.95000 162 LEU B C 1
ATOM 9587 O O . LEU B 1 162 ? -47.04900 63.81800 23.63100 1.000 42.64000 162 LEU B O 1
ATOM 9603 N N . ALA B 1 163 ? -44.95200 63.04400 23.41900 1.000 44.15000 163 ALA B N 1
ATOM 9604 C CA . ALA B 1 163 ? -45.18700 62.54700 22.07100 1.000 41.29000 163 ALA B CA 1
ATOM 9605 C C . ALA B 1 163 ? -46.30000 61.51000 22.08100 1.000 41.43000 163 ALA B C 1
ATOM 9606 O O . ALA B 1 163 ? -46.44700 60.73700 23.03000 1.000 41.03000 163 ALA B O 1
ATOM 9613 N N . VAL B 1 164 ? -47.08800 61.50100 21.01300 1.000 37.00000 164 VAL B N 1
ATOM 9614 C CA . VAL B 1 164 ? -48.20100 60.56900 20.87000 1.000 37.07000 164 VAL B CA 1
ATOM 9615 C C . VAL B 1 164 ? -47.68800 59.21400 20.40200 1.000 42.87000 164 VAL B C 1
ATOM 9616 O O . VAL B 1 164 ? -46.86800 59.12200 19.47800 1.000 38.84000 164 VAL B O 1
ATOM 9629 N N . ASP B 1 165 ? -48.21600 58.14500 20.99300 1.000 41.04000 165 ASP B N 1
ATOM 9630 C CA . ASP B 1 165 ? -47.84800 56.78800 20.58800 1.000 38.96000 165 ASP B CA 1
ATOM 9631 C C . ASP B 1 165 ? -48.89000 56.32100 19.57900 1.000 37.28000 165 ASP B C 1
ATOM 9632 O O . ASP B 1 165 ? -49.86800 55.66800 19.92600 1.000 37.86000 165 ASP B O 1
ATOM 9641 N N . ASP B 1 166 ? -48.68500 56.64800 18.30500 1.000 33.99000 166 ASP B N 1
ATOM 9642 C CA . ASP B 1 166 ? -49.69600 56.28100 17.32700 1.000 33.24000 166 ASP B CA 1
ATOM 9643 C C . ASP B 1 166 ? -49.39000 54.97600 16.60800 1.000 28.75000 166 ASP B C 1
ATOM 9644 O O . ASP B 1 166 ? -50.27600 54.44300 15.93700 1.000 37.04000 166 ASP B O 1
ATOM 9653 N N . LEU B 1 167 ? -48.18100 54.44300 16.74000 1.000 30.65000 167 LEU B N 1
ATOM 9654 C CA . LEU B 1 167 ? -47.83200 53.17900 16.09400 1.000 33.16000 167 LEU B CA 1
ATOM 9655 C C . LEU B 1 167 ? -48.17200 51.96800 16.95100 1.000 34.78000 167 LEU B C 1
ATOM 9656 O O . LEU B 1 167 ? -48.42100 50.88500 16.41000 1.000 33.28000 167 LEU B O 1
ATOM 9672 N N . GLY B 1 168 ? -48.18200 52.11600 18.26900 1.000 35.89000 168 GLY B N 1
ATOM 9673 C CA . GLY B 1 168 ? -48.62100 51.01400 19.10600 1.000 35.50000 168 GLY B CA 1
ATOM 9674 C C . GLY B 1 168 ? -47.69500 49.82100 19.11000 1.000 36.10000 168 GLY B C 1
ATOM 9675 O O . GLY B 1 168 ? -48.15800 48.69000 19.30600 1.000 37.02000 168 GLY B O 1
ATOM 9679 N N . LEU B 1 169 ? -46.38400 50.03900 18.92300 1.000 33.89000 169 LEU B N 1
ATOM 9680 C CA . LEU B 1 169 ? -45.46200 48.92000 18.92300 1.000 33.78000 169 LEU B CA 1
ATOM 9681 C C . LEU B 1 169 ? -45.10900 48.47600 20.34100 1.000 33.18000 169 LEU B C 1
ATOM 9682 O O . LEU B 1 169 ? -44.97700 49.30400 21.24500 1.000 33.61000 169 LEU B O 1
ATOM 9698 N N . PRO B 1 170 ? -44.81300 47.19500 20.51800 1.000 34.00000 170 PRO B N 1
ATOM 9699 C CA . PRO B 1 170 ? -44.32000 46.72400 21.82100 1.000 31.70000 170 PRO B CA 1
ATOM 9700 C C . PRO B 1 170 ? -42.87400 47.13900 22.05800 1.000 34.91000 170 PRO B C 1
ATOM 9701 O O . PRO B 1 170 ? -42.08300 47.32400 21.13000 1.000 28.90000 170 PRO B O 1
ATOM 9712 N N . ASP B 1 171 ? -42.51200 47.23800 23.33500 1.000 28.62000 171 ASP B N 1
ATOM 9713 C CA . ASP B 1 171 ? -41.16400 47.65300 23.68400 1.000 33.10000 171 ASP B CA 1
ATOM 9714 C C . ASP B 1 171 ? -40.13500 46.65700 23.18000 1.000 30.98000 171 ASP B C 1
ATOM 9715 O O . ASP B 1 171 ? -38.96100 47.01200 23.00600 1.000 31.29000 171 ASP B O 1
ATOM 9724 N N . MET B 1 172 ? -40.54800 45.40300 22.99300 1.000 30.32000 172 MET B N 1
ATOM 9725 C CA . MET B 1 172 ? -39.66500 44.34400 22.52400 1.000 27.98000 172 MET B CA 1
ATOM 9726 C C . MET B 1 172 ? -40.51900 43.28200 21.85500 1.000 28.69000 172 MET B C 1
ATOM 9727 O O . MET B 1 172 ? -41.69400 43.10800 22.17800 1.000 30.28000 172 MET B O 1
ATOM 9741 N N . LEU B 1 173 ? -39.91400 42.59100 20.90100 1.000 24.35000 173 LEU B N 1
ATOM 9742 C CA . LEU B 1 173 ? -40.47800 41.35600 20.37500 1.000 23.84000 173 LEU B CA 1
ATOM 9743 C C . LEU B 1 173 ? -39.29400 40.53000 19.90900 1.000 24.61000 173 LEU B C 1
ATOM 9744 O O . LEU B 1 173 ? -38.49000 40.98700 19.09200 1.000 23.60000 173 LEU B O 1
ATOM 9760 N N . LEU B 1 174 ? -39.14000 39.34700 20.49900 1.000 20.84000 174 LEU B N 1
ATOM 9761 C CA . LEU B 1 174 ? -38.02600 38.45400 20.21300 1.000 21.96000 174 LEU B CA 1
ATOM 9762 C C . LEU B 1 174 ? -38.57400 37.09100 19.81600 1.000 24.88000 174 LEU B C 1
ATOM 9763 O O . LEU B 1 174 ? -39.25500 36.43300 20.60900 1.000 23.27000 174 LEU B O 1
ATOM 9779 N N . LEU B 1 175 ? -38.30500 36.69100 18.57600 1.000 19.39000 175 LEU B N 1
ATOM 9780 C CA . LEU B 1 175 ? -38.62600 35.35000 18.10200 1.000 18.93000 175 LEU B CA 1
ATOM 9781 C C . LEU B 1 175 ? -37.69900 34.33400 18.77800 1.000 22.57000 175 LEU B C 1
ATOM 9782 O O . LEU B 1 175 ? -36.48400 34.52800 18.81400 1.000 20.39000 175 LEU B O 1
ATOM 9798 N N . LEU B 1 176 ? -38.26900 33.24300 19.28200 1.000 19.76000 176 LEU B N 1
ATOM 9799 C CA . LEU B 1 176 ? -37.47600 32.14300 19.83900 1.000 22.29000 176 LEU B CA 1
ATOM 9800 C C . LEU B 1 176 ? -37.06300 31.26000 18.68000 1.000 19.74000 176 LEU B C 1
ATOM 9801 O O . LEU B 1 176 ? -37.79800 30.38400 18.22000 1.000 20.56000 176 LEU B O 1
ATOM 9817 N N . ALA B 1 177 ? -35.89000 31.58100 18.14400 1.000 23.13000 177 ALA B N 1
ATOM 9818 C CA . ALA B 1 177 ? -35.37600 30.98100 16.92200 1.000 22.30000 177 ALA B CA 1
ATOM 9819 C C . ALA B 1 177 ? -34.71700 29.64300 17.24500 1.000 25.31000 177 ALA B C 1
ATOM 9820 O O . ALA B 1 177 ? -33.50700 29.55200 17.44900 1.000 27.27000 177 ALA B O 1
ATOM 9827 N N . THR B 1 178 ? -35.53000 28.58500 17.24200 1.000 23.08000 178 THR B N 1
ATOM 9828 C CA . THR B 1 178 ? -35.07500 27.22700 17.52100 1.000 26.69000 178 THR B CA 1
ATOM 9829 C C . THR B 1 178 ? -34.82000 26.40700 16.27200 1.000 25.33000 178 THR B C 1
ATOM 9830 O O . THR B 1 178 ? -34.08700 25.40400 16.35400 1.000 20.94000 178 THR B O 1
ATOM 9841 N N . ASP B 1 179 ? -35.40000 26.82600 15.11800 1.000 25.09000 179 ASP B N 1
ATOM 9842 C CA . ASP B 1 179 ? -35.18100 26.21200 13.81100 1.000 23.64000 179 ASP B CA 1
ATOM 9843 C C . ASP B 1 179 ? -34.46000 27.25300 12.96100 1.000 18.69000 179 ASP B C 1
ATOM 9844 O O . ASP B 1 179 ? -35.04500 28.28100 12.60500 1.000 20.22000 179 ASP B O 1
ATOM 9853 N N . ILE B 1 180 ? -33.19400 26.99300 12.65200 1.000 19.43000 180 ILE B N 1
ATOM 9854 C CA . ILE B 1 180 ? -32.35100 27.94300 11.94400 1.000 19.22000 180 ILE B CA 1
ATOM 9855 C C . ILE B 1 180 ? -31.70500 27.23800 10.77000 1.000 20.12000 180 ILE B C 1
ATOM 9856 O O . ILE B 1 180 ? -31.35600 26.06200 10.84400 1.000 20.14000 180 ILE B O 1
ATOM 9872 N N . ALA B 1 181 ? -31.59800 27.93900 9.65500 1.000 17.15000 181 ALA B N 1
ATOM 9873 C CA . ALA B 1 181 ? -30.74500 27.50300 8.56500 1.000 19.48000 181 ALA B CA 1
ATOM 9874 C C . ALA B 1 181 ? -29.60400 28.49900 8.45100 1.000 22.69000 181 ALA B C 1
ATOM 9875 O O . ALA B 1 181 ? -29.83200 29.70900 8.33900 1.000 21.85000 181 ALA B O 1
ATOM 9882 N N . ALA B 1 182 ? -28.38300 27.98400 8.49100 1.000 19.01000 182 ALA B N 1
ATOM 9883 C CA . ALA B 1 182 ? -27.16700 28.77800 8.38500 1.000 22.35000 182 ALA B CA 1
ATOM 9884 C C . ALA B 1 182 ? -26.56300 28.50300 7.01900 1.000 19.11000 182 ALA B C 1
ATOM 9885 O O . ALA B 1 182 ? -26.20400 27.35600 6.71400 1.000 20.89000 182 ALA B O 1
ATOM 9892 N N . VAL B 1 183 ? -26.52300 29.53900 6.17600 1.000 19.51000 183 VAL B N 1
ATOM 9893 C CA . VAL B 1 183 ? -26.09700 29.42900 4.78800 1.000 20.72000 183 VAL B CA 1
ATOM 9894 C C . VAL B 1 183 ? -24.63600 29.84400 4.70900 1.000 20.18000 183 VAL B C 1
ATOM 9895 O O . VAL B 1 183 ? -24.28200 30.97200 5.07400 1.000 21.63000 183 VAL B O 1
ATOM 9908 N N . ASP B 1 184 ? -23.78400 28.93300 4.23500 1.000 21.74000 184 ASP B N 1
ATOM 9909 C CA . ASP B 1 184 ? -22.33600 29.14700 4.17200 1.000 24.13000 184 ASP B CA 1
ATOM 9910 C C . ASP B 1 184 ? -21.99400 29.47900 2.71600 1.000 26.03000 184 ASP B C 1
ATOM 9911 O O . ASP B 1 184 ? -21.95700 28.58600 1.86900 1.000 27.28000 184 ASP B O 1
ATOM 9920 N N . HIS B 1 185 ? -21.79500 30.76700 2.41800 1.000 30.01000 185 HIS B N 1
ATOM 9921 C CA . HIS B 1 185 ? -21.58400 31.16400 1.01900 1.000 35.22000 185 HIS B CA 1
ATOM 9922 C C . HIS B 1 185 ? -20.33700 30.52300 0.43100 1.000 40.20000 185 HIS B C 1
ATOM 9923 O O . HIS B 1 185 ? -20.31900 30.15000 -0.75100 1.000 45.21000 185 HIS B O 1
ATOM 9937 N N . HIS B 1 186 ? -19.27300 30.42100 1.22200 1.000 38.67000 186 HIS B N 1
ATOM 9938 C CA . HIS B 1 186 ? -18.01600 29.88300 0.71700 1.000 49.11000 186 HIS B CA 1
ATOM 9939 C C . HIS B 1 186 ? -18.18300 28.43700 0.25700 1.000 45.83000 186 HIS B C 1
ATOM 9940 O O . HIS B 1 186 ? -17.86100 28.10000 -0.89300 1.000 42.95000 186 HIS B O 1
ATOM 9954 N N . GLU B 1 187 ? -18.72400 27.57400 1.13400 1.000 27.14000 187 GLU B N 1
ATOM 9955 C CA . GLU B 1 187 ? -18.85900 26.15600 0.84400 1.000 25.87000 187 GLU B CA 1
ATOM 9956 C C . GLU B 1 187 ? -19.98100 25.83200 -0.11900 1.000 22.47000 187 GLU B C 1
ATOM 9957 O O . GLU B 1 187 ? -19.99000 24.73200 -0.67700 1.000 25.53000 187 GLU B O 1
ATOM 9969 N N . GLY B 1 188 ? -20.99100 26.68600 -0.23300 1.000 21.65000 188 GLY B N 1
ATOM 9970 C CA . GLY B 1 188 ? -22.19200 26.29500 -0.93200 1.000 23.58000 188 GLY B CA 1
ATOM 9971 C C . GLY B 1 188 ? -23.05200 25.30700 -0.18500 1.000 21.04000 188 GLY B C 1
ATOM 9972 O O . GLY B 1 188 ? -23.71400 24.47100 -0.80600 1.000 18.62000 188 GLY B O 1
ATOM 9976 N N . THR B 1 189 ? -23.02100 25.34900 1.13700 1.000 19.88000 189 THR B N 1
ATOM 9977 C CA . THR B 1 189 ? -23.77600 24.42700 1.97800 1.000 16.84000 189 THR B CA 1
ATOM 9978 C C . THR B 1 189 ? -24.71000 25.20500 2.88100 1.000 17.27000 189 THR B C 1
ATOM 9979 O O . THR B 1 189 ? -24.54000 26.40200 3.11300 1.000 20.67000 189 THR B O 1
ATOM 9990 N N . ILE B 1 190 ? -25.69300 24.47500 3.40700 1.000 18.54000 190 ILE B N 1
ATOM 9991 C CA . ILE B 1 190 ? -26.58300 24.96500 4.44900 1.000 16.74000 190 ILE B CA 1
ATOM 9992 C C . ILE B 1 190 ? -26.51800 23.99900 5.62600 1.000 16.39000 190 ILE B C 1
ATOM 9993 O O . ILE B 1 190 ? -26.63700 22.78000 5.45100 1.000 17.26000 190 ILE B O 1
ATOM 10009 N N . THR B 1 191 ? -26.34300 24.54300 6.80000 1.000 16.87000 191 THR B N 1
ATOM 10010 C CA . THR B 1 191 ? -26.45200 23.76900 8.03900 1.000 18.75000 191 THR B CA 1
ATOM 10011 C C . THR B 1 191 ? -27.79700 24.06800 8.66000 1.000 16.08000 191 THR B C 1
ATOM 10012 O O . THR B 1 191 ? -28.04600 25.18800 9.11600 1.000 20.11000 191 THR B O 1
ATOM 10023 N N . LEU B 1 192 ? -28.64000 23.05400 8.69100 1.000 19.65000 192 LEU B N 1
ATOM 10024 C CA . LEU B 1 192 ? -29.94300 23.11300 9.32100 1.000 15.19000 192 LEU B CA 1
ATOM 10025 C C . LEU B 1 192 ? -29.81100 22.71800 10.79000 1.000 18.04000 192 LEU B C 1
ATOM 10026 O O . LEU B 1 192 ? -29.12400 21.74300 11.11500 1.000 19.74000 192 LEU B O 1
ATOM 10042 N N . ILE B 1 193 ? -30.43300 23.50300 11.66000 1.000 19.03000 193 ILE B N 1
ATOM 10043 C CA . ILE B 1 193 ? -30.33900 23.32700 13.10300 1.000 19.64000 193 ILE B CA 1
ATOM 10044 C C . ILE B 1 193 ? -31.75100 23.33500 13.67400 1.000 19.43000 193 ILE B C 1
ATOM 10045 O O . ILE B 1 193 ? -32.52300 24.27100 13.44500 1.000 18.43000 193 ILE B O 1
ATOM 10061 N N . ALA B 1 194 ? -32.06100 22.32400 14.47000 1.000 17.44000 194 ALA B N 1
ATOM 10062 C CA . ALA B 1 194 ? -33.31800 22.26400 15.19000 1.000 19.06000 194 ALA B CA 1
ATOM 10063 C C . ALA B 1 194 ? -32.93600 21.99000 16.63500 1.000 20.82000 194 ALA B C 1
ATOM 10064 O O . ALA B 1 194 ? -32.41300 20.91400 16.94100 1.000 22.45000 194 ALA B O 1
ATOM 10071 N N . ASN B 1 195 ? -33.13200 22.99300 17.49500 1.000 20.86000 195 ASN B N 1
ATOM 10072 C CA . ASN B 1 195 ? -32.71000 22.92800 18.88700 1.000 22.17000 195 ASN B CA 1
ATOM 10073 C C . ASN B 1 195 ? -33.80200 22.33500 19.75900 1.000 21.56000 195 ASN B C 1
ATOM 10074 O O . ASN B 1 195 ? -34.98200 22.64500 19.61300 1.000 22.25000 195 ASN B O 1
ATOM 10085 N N . ALA B 1 196 ? -33.38400 21.47600 20.65900 1.000 20.73000 196 ALA B N 1
ATOM 10086 C CA . ALA B 1 196 ? -34.20300 21.03700 21.78000 1.000 23.96000 196 ALA B CA 1
ATOM 10087 C C . ALA B 1 196 ? -33.97700 22.02100 22.91700 1.000 23.14000 196 ALA B C 1
ATOM 10088 O O . ALA B 1 196 ? -32.83200 22.37700 23.21200 1.000 24.90000 196 ALA B O 1
ATOM 10095 N N . VAL B 1 197 ? -35.06300 22.48300 23.54100 1.000 24.92000 197 VAL B N 1
ATOM 10096 C CA . VAL B 1 197 ? -34.98300 23.48900 24.59200 1.000 24.58000 197 VAL B CA 1
ATOM 10097 C C . VAL B 1 197 ? -35.55100 22.87600 25.86000 1.000 23.75000 197 VAL B C 1
ATOM 10098 O O . VAL B 1 197 ? -36.72400 22.50000 25.89900 1.000 25.86000 197 VAL B O 1
ATOM 10111 N N . ASN B 1 198 ? -34.71800 22.77200 26.86500 1.000 20.32000 198 ASN B N 1
ATOM 10112 C CA . ASN B 1 198 ? -35.09000 22.11600 28.13300 1.000 25.29000 198 ASN B CA 1
ATOM 10113 C C . ASN B 1 198 ? -35.45200 23.21200 29.11700 1.000 24.26000 198 ASN B C 1
ATOM 10114 O O . ASN B 1 198 ? -34.59200 23.78300 29.77100 1.000 29.41000 198 ASN B O 1
ATOM 10125 N N . TRP B 1 199 ? -36.74000 23.54400 29.18300 1.000 24.97000 199 TRP B N 1
ATOM 10126 C CA . TRP B 1 199 ? -37.14200 24.68300 29.99500 1.000 28.70000 199 TRP B CA 1
ATOM 10127 C C . TRP B 1 199 ? -37.11400 24.34700 31.47600 1.000 34.59000 199 TRP B C 1
ATOM 10128 O O . TRP B 1 199 ? -36.80500 25.21100 32.30200 1.000 35.43000 199 TRP B O 1
ATOM 10149 N N . ASN B 1 200 ? -37.45400 23.11500 31.81700 1.000 30.17000 200 ASN B N 1
ATOM 10150 C CA . ASN B 1 200 ? -37.62000 22.74000 33.22700 1.000 33.99000 200 ASN B CA 1
ATOM 10151 C C . ASN B 1 200 ? -36.43800 21.95800 33.77500 1.000 38.69000 200 ASN B C 1
ATOM 10152 O O . ASN B 1 200 ? -36.43700 21.59900 34.96100 1.000 37.56000 200 ASN B O 1
ATOM 10163 N N . GLY B 1 201 ? -35.42700 21.70100 32.95500 1.000 36.79000 201 GLY B N 1
ATOM 10164 C CA . GLY B 1 201 ? -34.22600 21.05100 33.43200 1.000 36.50000 201 GLY B CA 1
ATOM 10165 C C . GLY B 1 201 ? -34.39000 19.59500 33.79200 1.000 34.77000 201 GLY B C 1
ATOM 10166 O O . GLY B 1 201 ? -33.56300 19.06200 34.53100 1.000 40.02000 201 GLY B O 1
ATOM 10170 N N . THR B 1 202 ? -35.42300 18.92500 33.29300 1.000 35.90000 202 THR B N 1
ATOM 10171 C CA . THR B 1 202 ? -35.58500 17.51600 33.61000 1.000 44.55000 202 THR B CA 1
ATOM 10172 C C . THR B 1 202 ? -34.86600 16.64300 32.59400 1.000 46.56000 202 THR B C 1
ATOM 10173 O O . THR B 1 202 ? -34.37700 17.09800 31.55800 1.000 43.04000 202 THR B O 1
ATOM 10184 N N . ASP B 1 203 ? -34.81700 15.35600 32.92100 1.000 49.40000 203 ASP B N 1
ATOM 10185 C CA . ASP B 1 203 ? -34.25700 14.31500 32.07600 1.000 53.63000 203 ASP B CA 1
ATOM 10186 C C . ASP B 1 203 ? -35.34800 13.41700 31.51500 1.000 51.55000 203 ASP B C 1
ATOM 10187 O O . ASP B 1 203 ? -35.04500 12.35900 30.95400 1.000 56.27000 203 ASP B O 1
ATOM 10196 N N . GLU B 1 204 ? -36.61000 13.84200 31.61800 1.000 49.10000 204 GLU B N 1
ATOM 10197 C CA . GLU B 1 204 ? -37.75100 12.94400 31.45200 1.000 58.73000 204 GLU B CA 1
ATOM 10198 C C . GLU B 1 204 ? -38.03100 12.57100 29.99400 1.000 59.97000 204 GLU B C 1
ATOM 10199 O O . GLU B 1 204 ? -38.45600 11.44200 29.71800 1.000 62.52000 204 GLU B O 1
ATOM 10211 N N . ARG B 1 205 ? -37.83800 13.48200 29.04600 1.000 49.33000 205 ARG B N 1
ATOM 10212 C CA . ARG B 1 205 ? -38.35100 13.25000 27.69500 1.000 50.08000 205 ARG B CA 1
ATOM 10213 C C . ARG B 1 205 ? -37.27800 13.50500 26.65000 1.000 41.34000 205 ARG B C 1
ATOM 10214 O O . ARG B 1 205 ? -37.50600 14.18600 25.65200 1.000 36.13000 205 ARG B O 1
ATOM 10235 N N . VAL B 1 206 ? -36.10100 12.91900 26.86300 1.000 38.58000 206 VAL B N 1
ATOM 10236 C CA . VAL B 1 206 ? -34.96100 13.14400 25.97500 1.000 39.45000 206 VAL B CA 1
ATOM 10237 C C . VAL B 1 206 ? -35.24800 12.58800 24.58500 1.000 39.51000 206 VAL B C 1
ATOM 10238 O O . VAL B 1 206 ? -34.96500 13.23100 23.56600 1.000 32.21000 206 VAL B O 1
ATOM 10251 N N . ASP B 1 207 ? -35.80700 11.37900 24.51700 1.000 39.35000 207 ASP B N 1
ATOM 10252 C CA . ASP B 1 207 ? -36.06400 10.76500 23.21900 1.000 38.58000 207 ASP B CA 1
ATOM 10253 C C . ASP B 1 207 ? -37.15800 11.51100 22.46700 1.000 38.07000 207 ASP B C 1
ATOM 10254 O O . ASP B 1 207 ? -37.06000 11.71800 21.24700 1.000 34.55000 207 ASP B O 1
ATOM 10263 N N . TRP B 1 208 ? -38.20000 11.94000 23.17800 1.000 32.12000 208 TRP B N 1
ATOM 10264 C CA . TRP B 1 208 ? -39.23400 12.74900 22.55500 1.000 36.33000 208 TRP B CA 1
ATOM 10265 C C . TRP B 1 208 ? -38.63500 14.02100 21.96500 1.000 31.02000 208 TRP B C 1
ATOM 10266 O O . TRP B 1 208 ? -38.99100 14.43200 20.85300 1.000 32.84000 208 TRP B O 1
ATOM 10287 N N . ALA B 1 209 ? -37.72000 14.65000 22.69900 1.000 31.47000 209 ALA B N 1
ATOM 10288 C CA . ALA B 1 209 ? -37.14200 15.90100 22.24400 1.000 32.05000 209 ALA B CA 1
ATOM 10289 C C . ALA B 1 209 ? -36.26000 15.67300 21.02900 1.000 28.30000 209 ALA B C 1
ATOM 10290 O O . ALA B 1 209 ? -36.22800 16.51000 20.12800 1.000 26.66000 209 ALA B O 1
ATOM 10297 N N . TYR B 1 210 ? -35.52700 14.55600 20.99800 1.000 28.47000 210 TYR B N 1
ATOM 10298 C CA . TYR B 1 210 ? -34.71700 14.23300 19.82200 1.000 26.73000 210 TYR B CA 1
ATOM 10299 C C . TYR B 1 210 ? -35.59700 14.02300 18.59500 1.000 31.00000 210 TYR B C 1
ATOM 10300 O O . TYR B 1 210 ? -35.35700 14.60400 17.51600 1.000 24.56000 210 TYR B O 1
ATOM 10318 N N . ASP B 1 211 ? -36.60200 13.15800 18.72700 1.000 27.39000 211 ASP B N 1
ATOM 10319 C CA . ASP B 1 211 ? -37.52000 12.92000 17.62200 1.000 30.40000 211 ASP B CA 1
ATOM 10320 C C . ASP B 1 211 ? -38.18900 14.21200 17.17500 1.000 27.80000 211 ASP B C 1
ATOM 10321 O O . ASP B 1 211 ? -38.41300 14.41700 15.97500 1.000 28.48000 211 ASP B O 1
ATOM 10330 N N . ASP B 1 212 ? -38.49100 15.10500 18.12600 1.000 24.65000 212 ASP B N 1
ATOM 10331 C CA . ASP B 1 212 ? -39.11800 16.37700 17.78800 1.000 29.96000 212 ASP B CA 1
ATOM 10332 C C . ASP B 1 212 ? -38.18100 17.22000 16.93000 1.000 22.39000 212 ASP B C 1
ATOM 10333 O O . ASP B 1 212 ? -38.58500 17.77200 15.90200 1.000 23.88000 212 ASP B O 1
ATOM 10342 N N . ALA B 1 213 ? -36.92800 17.33800 17.35200 1.000 25.18000 213 ALA B N 1
ATOM 10343 C CA . ALA B 1 213 ? -35.96200 18.11800 16.57700 1.000 23.51000 213 ALA B CA 1
ATOM 10344 C C . ALA B 1 213 ? -35.70700 17.49400 15.21500 1.000 25.66000 213 ALA B C 1
ATOM 10345 O O . ALA B 1 213 ? -35.58700 18.21400 14.20300 1.000 20.42000 213 ALA B O 1
ATOM 10352 N N . VAL B 1 214 ? -35.58100 16.16500 15.15700 1.000 23.36000 214 VAL B N 1
ATOM 10353 C CA . VAL B 1 214 ? -35.35400 15.50000 13.86700 1.000 25.16000 214 VAL B CA 1
ATOM 10354 C C . VAL B 1 214 ? -36.53200 15.75000 12.92900 1.000 26.40000 214 VAL B C 1
ATOM 10355 O O . VAL B 1 214 ? -36.34900 16.00500 11.73100 1.000 23.74000 214 VAL B O 1
ATOM 10368 N N . ALA B 1 215 ? -37.76200 15.70000 13.45600 1.000 23.43000 215 ALA B N 1
ATOM 10369 C CA . ALA B 1 215 ? -38.91500 15.99100 12.61800 1.000 22.69000 215 ALA B CA 1
ATOM 10370 C C . ALA B 1 215 ? -38.83900 17.40100 12.04800 1.000 21.76000 215 ALA B C 1
ATOM 10371 O O . ALA B 1 215 ? -39.28600 17.64600 10.92400 1.000 23.03000 215 ALA B O 1
ATOM 10378 N N . ARG B 1 216 ? -38.32200 18.35000 12.82700 1.000 23.30000 216 ARG B N 1
ATOM 10379 C CA . ARG B 1 216 ? -38.22800 19.72300 12.36300 1.000 21.90000 216 ARG B CA 1
ATOM 10380 C C . ARG B 1 216 ? -37.13800 19.86300 11.31300 1.000 21.21000 216 ARG B C 1
ATOM 10381 O O . ARG B 1 216 ? -37.31000 20.60500 10.33600 1.000 20.34000 216 ARG B O 1
ATOM 10402 N N . LEU B 1 217 ? -36.01700 19.16100 11.48500 1.000 21.04000 217 LEU B N 1
ATOM 10403 C CA . LEU B 1 217 ? -35.02400 19.10800 10.40200 1.000 20.94000 217 LEU B CA 1
ATOM 10404 C C . LEU B 1 217 ? -35.62700 18.54500 9.12900 1.000 23.61000 217 LEU B C 1
ATOM 10405 O O . LEU B 1 217 ? -35.33200 19.02900 8.02200 1.000 19.80000 217 LEU B O 1
ATOM 10421 N N . ASP B 1 218 ? -36.45400 17.50700 9.25700 1.000 21.20000 218 ASP B N 1
ATOM 10422 C CA . ASP B 1 218 ? -37.06500 16.89900 8.08700 1.000 23.24000 218 ASP B CA 1
ATOM 10423 C C . ASP B 1 218 ? -37.99500 17.88300 7.38500 1.000 24.63000 218 ASP B C 1
ATOM 10424 O O . ASP B 1 218 ? -38.01300 17.94800 6.14800 1.000 21.92000 218 ASP B O 1
ATOM 10433 N N . VAL B 1 219 ? -38.72500 18.71200 8.15300 1.000 20.48000 219 VAL B N 1
ATOM 10434 C CA . VAL B 1 219 ? -39.58300 19.70800 7.51800 1.000 19.49000 219 VAL B CA 1
ATOM 10435 C C . VAL B 1 219 ? -38.73400 20.66800 6.68500 1.000 17.35000 219 VAL B C 1
ATOM 10436 O O . VAL B 1 219 ? -39.08400 21.00700 5.55100 1.000 19.93000 219 VAL B O 1
ATOM 10449 N N . MET B 1 220 ? -37.64900 21.17200 7.28000 1.000 19.63000 220 MET B N 1
ATOM 10450 C CA . MET B 1 220 ? -36.77700 22.11100 6.56600 1.000 19.17000 220 MET B CA 1
ATOM 10451 C C . MET B 1 220 ? -36.10200 21.44900 5.38600 1.000 19.43000 220 MET B C 1
ATOM 10452 O O . MET B 1 220 ? -35.92900 22.08500 4.33000 1.000 16.33000 220 MET B O 1
ATOM 10466 N N . THR B 1 221 ? -35.71100 20.18300 5.53300 1.000 20.56000 221 THR B N 1
ATOM 10467 C CA . THR B 1 221 ? -35.06600 19.45500 4.44100 1.000 19.91000 221 THR B CA 1
ATOM 10468 C C . THR B 1 221 ? -36.03600 19.26900 3.27800 1.000 24.50000 221 THR B C 1
ATOM 10469 O O . THR B 1 221 ? -35.69600 19.51300 2.10600 1.000 20.99000 221 THR B O 1
ATOM 10480 N N . LYS B 1 222 ? -37.27500 18.88800 3.59100 1.000 20.97000 222 LYS B N 1
ATOM 10481 C CA . LYS B 1 222 ? -38.28200 18.76500 2.54700 1.000 20.27000 222 LYS B CA 1
ATOM 10482 C C . LYS B 1 222 ? -38.52800 20.10300 1.87000 1.000 19.04000 222 LYS B C 1
ATOM 10483 O O . LYS B 1 222 ? -38.69100 20.16900 0.64500 1.000 21.16000 222 LYS B O 1
ATOM 10502 N N . ALA B 1 223 ? -38.49300 21.19900 2.63500 1.000 18.60000 223 ALA B N 1
ATOM 10503 C CA . ALA B 1 223 ? -38.75000 22.49800 2.04800 1.000 16.51000 223 ALA B CA 1
ATOM 10504 C C . ALA B 1 223 ? -37.66800 22.82600 1.03100 1.000 17.21000 223 ALA B C 1
ATOM 10505 O O . ALA B 1 223 ? -37.96800 23.36900 -0.03800 1.000 17.87000 223 ALA B O 1
ATOM 10512 N N . LEU B 1 224 ? -36.42300 22.47400 1.34700 1.000 17.30000 224 LEU B N 1
ATOM 10513 C CA . LEU B 1 224 ? -35.31400 22.76500 0.43300 1.000 16.64000 224 LEU B CA 1
ATOM 10514 C C . LEU B 1 224 ? -35.37400 21.91800 -0.82600 1.000 18.80000 224 LEU B C 1
ATOM 10515 O O . LEU B 1 224 ? -34.79400 22.31100 -1.84400 1.000 18.89000 224 LEU B O 1
ATOM 10531 N N . GLY B 1 225 ? -36.04200 20.77500 -0.77300 1.000 18.43000 225 GLY B N 1
ATOM 10532 C CA . GLY B 1 225 ? -36.22300 19.87600 -1.88900 1.000 18.04000 225 GLY B CA 1
ATOM 10533 C C . GLY B 1 225 ? -37.22700 20.33100 -2.94300 1.000 18.82000 225 GLY B C 1
ATOM 10534 O O . GLY B 1 225 ? -37.33800 19.66200 -3.96000 1.000 19.96000 225 GLY B O 1
ATOM 10538 N N . GLN B 1 226 ? -37.97800 21.36700 -2.68200 1.000 20.03000 226 GLN B N 1
ATOM 10539 C CA . GLN B 1 226 ? -39.01200 21.83400 -3.58700 1.000 19.13000 226 GLN B CA 1
ATOM 10540 C C . GLN B 1 226 ? -38.36000 22.54400 -4.75400 1.000 19.33000 226 GLN B C 1
ATOM 10541 O O . GLN B 1 226 ? -37.30600 23.16200 -4.58900 1.000 18.95000 226 GLN B O 1
ATOM 10555 N N . PRO B 1 227 ? -39.00800 22.53500 -5.89800 1.000 19.79000 227 PRO B N 1
ATOM 10556 C CA . PRO B 1 227 ? -38.54700 23.39000 -7.00100 1.000 19.01000 227 PRO B CA 1
ATOM 10557 C C . PRO B 1 227 ? -38.85200 24.85400 -6.69600 1.000 20.95000 227 PRO B C 1
ATOM 10558 O O . PRO B 1 227 ? -39.62000 25.18300 -5.79600 1.000 24.61000 227 PRO B O 1
ATOM 10569 N N . LEU B 1 228 ? -38.31800 25.75800 -7.51300 1.000 16.13000 228 LEU B N 1
ATOM 10570 C CA . LEU B 1 228 ? -38.54700 27.17700 -7.26800 1.000 16.20000 228 LEU B CA 1
ATOM 10571 C C . LEU B 1 228 ? -38.69400 27.89900 -8.58600 1.000 17.48000 228 LEU B C 1
ATOM 10572 O O . LEU B 1 228 ? -37.90300 27.68600 -9.50600 1.000 17.77000 228 LEU B O 1
ATOM 10588 N N . THR B 1 229 ? -39.72500 28.73400 -8.67400 1.000 17.05000 229 THR B N 1
ATOM 10589 C CA . THR B 1 229 ? -39.90900 29.56200 -9.85000 1.000 16.30000 229 THR B CA 1
ATOM 10590 C C . THR B 1 229 ? -38.86700 30.67900 -9.87300 1.000 16.11000 229 THR B C 1
ATOM 10591 O O . THR B 1 229 ? -38.24700 31.04200 -8.85900 1.000 18.16000 229 THR B O 1
ATOM 10602 N N . SER B 1 230 ? -38.59000 31.16200 -11.07700 1.000 17.05000 230 SER B N 1
ATOM 10603 C CA . SER B 1 230 ? -37.59700 32.21200 -11.21100 1.000 16.46000 230 SER B CA 1
ATOM 10604 C C . SER B 1 230 ? -38.03100 33.51000 -10.56600 1.000 18.50000 230 SER B C 1
ATOM 10605 O O . SER B 1 230 ? -39.20800 33.91800 -10.62000 1.000 21.00000 230 SER B O 1
ATOM 10613 N N . ALA B 1 231 ? -37.04300 34.20300 -10.00600 1.000 15.55000 231 ALA B N 1
ATOM 10614 C CA . ALA B 1 231 ? -37.20200 35.57000 -9.52500 1.000 16.91000 231 ALA B CA 1
ATOM 10615 C C . ALA B 1 231 ? -36.27400 36.52700 -10.27400 1.000 19.36000 231 ALA B C 1
ATOM 10616 O O . ALA B 1 231 ? -36.01200 37.64500 -9.80600 1.000 20.97000 231 ALA B O 1
ATOM 10623 N N . VAL B 1 232 ? -35.76100 36.10700 -11.42700 1.000 19.04000 232 VAL B N 1
ATOM 10624 C CA . VAL B 1 232 ? -34.90200 36.98100 -12.22300 1.000 17.24000 232 VAL B CA 1
ATOM 10625 C C . VAL B 1 232 ? -35.73600 38.15400 -12.71200 1.000 17.35000 232 VAL B C 1
ATOM 10626 O O . VAL B 1 232 ? -36.85300 37.96900 -13.23000 1.000 20.11000 232 VAL B O 1
ATOM 10639 N N . ALA B 1 233 ? -35.25100 39.36400 -12.43700 1.000 16.26000 233 ALA B N 1
ATOM 10640 C CA . ALA B 1 233 ? -36.09300 40.55100 -12.48800 1.000 21.97000 233 ALA B CA 1
ATOM 10641 C C . ALA B 1 233 ? -35.36900 41.77000 -13.05500 1.000 20.32000 233 ALA B C 1
ATOM 10642 O O . ALA B 1 233 ? -34.13600 41.84100 -13.13400 1.000 17.62000 233 ALA B O 1
ATOM 10649 N N . THR B 1 234 ? -36.17600 42.74200 -13.47200 1.000 18.50000 234 THR B N 1
ATOM 10650 C CA . THR B 1 234 ? -35.73700 44.09400 -13.67800 1.000 17.82000 234 THR B CA 1
ATOM 10651 C C . THR B 1 234 ? -36.54900 44.98500 -12.75500 1.000 18.62000 234 THR B C 1
ATOM 10652 O O . THR B 1 234 ? -37.60400 44.59400 -12.23900 1.000 21.77000 234 THR B O 1
ATOM 10663 N N . PHE B 1 235 ? -36.02000 46.16900 -12.48400 1.000 18.98000 235 PHE B N 1
ATOM 10664 C CA . PHE B 1 235 ? -36.78000 47.17800 -11.75000 1.000 20.97000 235 PHE B CA 1
ATOM 10665 C C . PHE B 1 235 ? -36.31500 48.55300 -12.22000 1.000 23.87000 235 PHE B C 1
ATOM 10666 O O . PHE B 1 235 ? -35.21700 48.69900 -12.74500 1.000 19.75000 235 PHE B O 1
ATOM 10683 N N . SER B 1 236 ? -37.15100 49.55900 -12.02500 1.000 21.42000 236 SER B N 1
ATOM 10684 C CA . SER B 1 236 ? -36.74600 50.93700 -12.24000 1.000 22.87000 236 SER B CA 1
ATOM 10685 C C . SER B 1 236 ? -36.76000 51.68700 -10.90900 1.000 21.70000 236 SER B C 1
ATOM 10686 O O . SER B 1 236 ? -37.06000 51.12000 -9.84600 1.000 19.74000 236 SER B O 1
ATOM 10694 N N . ARG B 1 237 ? -36.42100 52.97400 -10.95800 1.000 20.60000 237 ARG B N 1
ATOM 10695 C CA . ARG B 1 237 ? -36.22100 53.77300 -9.74800 1.000 21.54000 237 ARG B CA 1
ATOM 10696 C C . ARG B 1 237 ? -37.07800 55.03700 -9.79200 1.000 23.10000 237 ARG B C 1
ATOM 10697 O O . ARG B 1 237 ? -36.56500 56.16400 -9.84000 1.000 23.65000 237 ARG B O 1
ATOM 10718 N N . PRO B 1 238 ? -38.39600 54.88200 -9.71900 1.000 22.40000 238 PRO B N 1
ATOM 10719 C CA . PRO B 1 238 ? -39.28600 56.05400 -9.72400 1.000 21.69000 238 PRO B CA 1
ATOM 10720 C C . PRO B 1 238 ? -39.18600 56.84100 -8.42500 1.000 24.97000 238 PRO B C 1
ATOM 10721 O O . PRO B 1 238 ? -38.66400 56.37700 -7.40600 1.000 22.48000 238 PRO B O 1
ATOM 10732 N N . ALA B 1 239 ? -39.72800 58.04700 -8.46200 1.000 21.36000 239 ALA B N 1
ATOM 10733 C CA . ALA B 1 239 ? -39.76200 58.85900 -7.26700 1.000 22.60000 239 ALA B CA 1
ATOM 10734 C C . ALA B 1 239 ? -40.75900 58.25600 -6.28900 1.000 21.37000 239 ALA B C 1
ATOM 10735 O O . ALA B 1 239 ? -41.83300 57.78700 -6.70900 1.000 23.60000 239 ALA B O 1
ATOM 10742 N N . PRO B 1 240 ? -40.45600 58.25600 -4.98800 1.000 20.76000 240 PRO B N 1
ATOM 10743 C CA . PRO B 1 240 ? -41.43500 57.74900 -4.02000 1.000 21.52000 240 PRO B CA 1
ATOM 10744 C C . PRO B 1 240 ? -42.51600 58.77500 -3.71000 1.000 20.83000 240 PRO B C 1
ATOM 10745 O O . PRO B 1 240 ? -42.22800 59.90200 -3.30700 1.000 24.07000 240 PRO B O 1
ATOM 10756 N N . ASP B 1 241 ? -43.76000 58.36400 -3.87100 1.000 23.04000 241 ASP B N 1
ATOM 10757 C CA . ASP B 1 241 ? -44.89900 59.18500 -3.46700 1.000 28.59000 241 ASP B CA 1
ATOM 10758 C C . ASP B 1 241 ? -45.10200 58.98500 -1.97000 1.000 23.11000 241 ASP B C 1
ATOM 10759 O O . ASP B 1 241 ? -45.57800 57.93300 -1.55300 1.000 29.19000 241 ASP B O 1
ATOM 10768 N N . HIS B 1 242 ? -44.73000 59.97900 -1.16300 1.000 23.56000 242 HIS B N 1
ATOM 10769 C CA . HIS B 1 242 ? -44.67600 59.81400 0.28100 1.000 25.70000 242 HIS B CA 1
ATOM 10770 C C . HIS B 1 242 ? -45.12700 61.08800 0.99200 1.000 28.87000 242 HIS B C 1
ATOM 10771 O O . HIS B 1 242 ? -45.23200 62.16300 0.40100 1.000 27.18000 242 HIS B O 1
ATOM 10785 N N . ARG B 1 243 ? -45.42000 60.94500 2.28100 1.000 22.89000 243 ARG B N 1
ATOM 10786 C CA . ARG B 1 243 ? -45.83400 62.05200 3.13200 1.000 25.18000 243 ARG B CA 1
ATOM 10787 C C . ARG B 1 243 ? -44.84400 62.19800 4.27800 1.000 30.20000 243 ARG B C 1
ATOM 10788 O O . ARG B 1 243 ? -44.27700 61.20600 4.75700 1.000 30.08000 243 ARG B O 1
ATOM 10809 N N . ALA B 1 244 ? -44.63300 63.44000 4.71800 1.000 28.24000 244 ALA B N 1
ATOM 10810 C CA . ALA B 1 244 ? -43.72800 63.75100 5.81800 1.000 26.65000 244 ALA B CA 1
ATOM 10811 C C . ALA B 1 244 ? -44.50000 64.39200 6.96500 1.000 33.30000 244 ALA B C 1
ATOM 10812 O O . ALA B 1 244 ? -45.52700 65.03500 6.75500 1.000 27.56000 244 ALA B O 1
ATOM 10819 N N . GLN B 1 245 ? -43.98000 64.23700 8.18500 1.000 33.28000 245 GLN B N 1
ATOM 10820 C CA . GLN B 1 245 ? -44.63200 64.85200 9.33800 1.000 33.94000 245 GLN B CA 1
ATOM 10821 C C . GLN B 1 245 ? -44.39700 66.35700 9.39600 1.000 32.74000 245 GLN B C 1
ATOM 10822 O O . GLN B 1 245 ? -45.29000 67.10500 9.80400 1.000 34.98000 245 GLN B O 1
ATOM 10836 N N . ARG B 1 246 ? -43.19400 66.79800 9.04200 1.000 29.90000 246 ARG B N 1
ATOM 10837 C CA . ARG B 1 246 ? -42.75300 68.17800 9.18800 1.000 31.22000 246 ARG B CA 1
ATOM 10838 C C . ARG B 1 246 ? -42.41300 68.75400 7.82300 1.000 33.73000 246 ARG B C 1
ATOM 10839 O O . ARG B 1 246 ? -41.71500 68.11300 7.04100 1.000 28.62000 246 ARG B O 1
ATOM 10860 N N . THR B 1 247 ? -42.86000 69.97500 7.56400 1.000 33.70000 247 THR B N 1
ATOM 10861 C CA . THR B 1 247 ? -42.34600 70.72300 6.42800 1.000 31.11000 247 THR B CA 1
ATOM 10862 C C . THR B 1 247 ? -40.91200 71.18000 6.70100 1.000 30.82000 247 THR B C 1
ATOM 10863 O O . THR B 1 247 ? -40.37600 71.03400 7.80100 1.000 29.73000 247 THR B O 1
ATOM 10874 N N . MET B 1 248 ? -40.27300 71.75900 5.68000 1.000 31.32000 248 MET B N 1
ATOM 10875 C CA . MET B 1 248 ? -38.94200 72.29400 5.91400 1.000 31.29000 248 MET B CA 1
ATOM 10876 C C . MET B 1 248 ? -38.98200 73.36800 6.98900 1.000 33.65000 248 MET B C 1
ATOM 10877 O O . MET B 1 248 ? -38.04300 73.49900 7.78600 1.000 33.37000 248 MET B O 1
ATOM 10891 N N . GLU B 1 249 ? -40.04800 74.16600 7.00300 1.000 33.73000 249 GLU B N 1
ATOM 10892 C CA . GLU B 1 249 ? -40.13400 75.25600 7.96400 1.000 35.61000 249 GLU B CA 1
ATOM 10893 C C . GLU B 1 249 ? -40.28900 74.71400 9.37600 1.000 37.29000 249 GLU B C 1
ATOM 10894 O O . GLU B 1 249 ? -39.64200 75.19800 10.30800 1.000 41.93000 249 GLU B O 1
ATOM 10906 N N . GLU B 1 250 ? -41.13400 73.69900 9.53300 1.000 32.03000 250 GLU B N 1
ATOM 10907 C CA . GLU B 1 250 ? -41.37600 73.10000 10.84300 1.000 37.45000 250 GLU B CA 1
ATOM 10908 C C . GLU B 1 250 ? -40.12400 72.42900 11.39000 1.000 38.86000 250 GLU B C 1
ATOM 10909 O O . GLU B 1 250 ? -39.78700 72.58000 12.56900 1.000 38.21000 250 GLU B O 1
ATOM 10921 N N . TYR B 1 251 ? -39.44100 71.64200 10.56100 1.000 35.21000 251 TYR B N 1
ATOM 10922 C CA . TYR B 1 251 ? -38.19200 71.03900 11.00300 1.000 36.27000 251 TYR B CA 1
ATOM 10923 C C . TYR B 1 251 ? -37.17200 72.11600 11.35500 1.000 37.29000 251 TYR B C 1
ATOM 10924 O O . TYR B 1 251 ? -36.33400 71.92400 12.24700 1.000 35.40000 251 TYR B O 1
ATOM 10942 N N . THR B 1 252 ? -37.23500 73.26600 10.67900 1.000 39.70000 252 THR B N 1
ATOM 10943 C CA . THR B 1 252 ? -36.28100 74.33100 10.96700 1.000 42.37000 252 THR B CA 1
ATOM 10944 C C . THR B 1 252 ? -36.53900 74.92800 12.34400 1.000 41.31000 252 THR B C 1
ATOM 10945 O O . THR B 1 252 ? -35.59400 75.26400 13.06600 1.000 44.43000 252 THR B O 1
ATOM 10956 N N . GLU B 1 253 ? -37.81100 75.05800 12.72400 1.000 38.78000 253 GLU B N 1
ATOM 10957 C CA . GLU B 1 253 ? -38.14800 75.50800 14.06800 1.000 43.06000 253 GLU B CA 1
ATOM 10958 C C . GLU B 1 253 ? -37.55100 74.57400 15.10700 1.000 47.31000 253 GLU B C 1
ATOM 10959 O O . GLU B 1 253 ? -36.99100 75.02400 16.11400 1.000 47.87000 253 GLU B O 1
ATOM 10971 N N . ILE B 1 254 ? -37.67200 73.26300 14.87700 1.000 41.06000 254 ILE B N 1
ATOM 10972 C CA . ILE B 1 254 ? -37.08800 72.27100 15.77400 1.000 40.71000 254 ILE B CA 1
ATOM 10973 C C . ILE B 1 254 ? -35.58700 72.48100 15.88600 1.000 42.95000 254 ILE B C 1
ATOM 10974 O O . ILE B 1 254 ? -35.04100 72.62000 16.98700 1.000 41.19000 254 ILE B O 1
ATOM 10990 N N . VAL B 1 255 ? -34.89400 72.49900 14.74400 1.000 38.22000 255 VAL B N 1
ATOM 10991 C CA . VAL B 1 255 ? -33.44300 72.63500 14.77100 1.000 40.51000 255 VAL B CA 1
ATOM 10992 C C . VAL B 1 255 ? -33.04400 73.91200 15.49900 1.000 45.13000 255 VAL B C 1
ATOM 10993 O O . VAL B 1 255 ? -32.08300 73.92600 16.27500 1.000 43.04000 255 VAL B O 1
ATOM 11006 N N . ASP B 1 256 ? -33.77300 75.00600 15.26500 1.000 48.82000 256 ASP B N 1
ATOM 11007 C CA . ASP B 1 256 ? -33.40100 76.27400 15.88700 1.000 51.15000 256 ASP B CA 1
ATOM 11008 C C . ASP B 1 256 ? -33.63300 76.23600 17.39400 1.000 53.69000 256 ASP B C 1
ATOM 11009 O O . ASP B 1 256 ? -32.78900 76.70200 18.16900 1.000 53.57000 256 ASP B O 1
ATOM 11018 N N . LYS B 1 257 ? -34.76900 75.68300 17.82500 1.000 48.96000 257 LYS B N 1
ATOM 11019 C CA . LYS B 1 257 ? -34.99400 75.44300 19.24300 1.000 49.80000 257 LYS B CA 1
ATOM 11020 C C . LYS B 1 257 ? -33.80000 74.72100 19.86700 1.000 52.53000 257 LYS B C 1
ATOM 11021 O O . LYS B 1 257 ? -33.22200 75.18600 20.85700 1.000 53.95000 257 LYS B O 1
ATOM 11040 N N . LEU B 1 258 ? -33.39500 73.59400 19.28200 1.000 47.66000 258 LEU B N 1
ATOM 11041 C CA . LEU B 1 258 ? -32.31800 72.80800 19.87500 1.000 49.18000 258 LEU B CA 1
ATOM 11042 C C . LEU B 1 258 ? -30.97500 73.53200 19.82300 1.000 52.67000 258 LEU B C 1
ATOM 11043 O O . LEU B 1 258 ? -30.14600 73.34400 20.72100 1.000 50.27000 258 LEU B O 1
ATOM 11059 N N . VAL B 1 259 ? -30.72400 74.35200 18.79700 1.000 52.36000 259 VAL B N 1
ATOM 11060 C CA . VAL B 1 259 ? -29.46700 75.09700 18.78600 1.000 53.25000 259 VAL B CA 1
ATOM 11061 C C . VAL B 1 259 ? -29.45100 76.10200 19.93300 1.000 57.06000 259 VAL B C 1
ATOM 11062 O O . VAL B 1 259 ? -28.39000 76.38500 20.50800 1.000 56.86000 259 VAL B O 1
ATOM 11075 N N . GLY B 1 260 ? -30.61700 76.63500 20.30600 1.000 56.51000 260 GLY B N 1
ATOM 11076 C CA . GLY B 1 260 ? -30.68700 77.47700 21.49100 1.000 55.38000 260 GLY B CA 1
ATOM 11077 C C . GLY B 1 260 ? -30.23100 76.74800 22.74000 1.000 58.33000 260 GLY B C 1
ATOM 11078 O O . GLY B 1 260 ? -29.33000 77.20500 23.45100 1.000 56.12000 260 GLY B O 1
ATOM 11082 N N . ASP B 1 261 ? -30.83900 75.59200 23.01500 1.000 55.15000 261 ASP B N 1
ATOM 11083 C CA . ASP B 1 261 ? -30.45500 74.80500 24.18100 1.000 53.33000 261 ASP B CA 1
ATOM 11084 C C . ASP B 1 261 ? -28.95600 74.51700 24.19100 1.000 55.37000 261 ASP B C 1
ATOM 11085 O O . ASP B 1 261 ? -28.31000 74.60600 25.23900 1.000 60.13000 261 ASP B O 1
ATOM 11094 N N . ILE B 1 262 ? -28.38200 74.18400 23.03400 1.000 52.42000 262 ILE B N 1
ATOM 11095 C CA . ILE B 1 262 ? -26.96000 73.85500 22.96700 1.000 52.81000 262 ILE B CA 1
ATOM 11096 C C . ILE B 1 262 ? -26.10300 75.07700 23.28400 1.000 59.51000 262 ILE B C 1
ATOM 11097 O O . ILE B 1 262 ? -25.02200 74.95500 23.87600 1.000 55.99000 262 ILE B O 1
ATOM 11113 N N . GLU B 1 263 ? -26.54700 76.26800 22.86800 1.000 61.56000 263 GLU B N 1
ATOM 11114 C CA . GLU B 1 263 ? -25.77100 77.47700 23.13200 1.000 62.53000 263 GLU B CA 1
ATOM 11115 C C . GLU B 1 263 ? -25.87100 77.87200 24.59900 1.000 60.98000 263 GLU B C 1
ATOM 11116 O O . GLU B 1 263 ? -24.89800 78.35800 25.18800 1.000 61.66000 263 GLU B O 1
ATOM 11128 N N . ALA B 1 264 ? -27.04400 77.66800 25.19700 1.000 58.11000 264 ALA B N 1
ATOM 11129 C CA . ALA B 1 264 ? -27.26300 77.92700 26.61000 1.000 59.45000 264 ALA B CA 1
ATOM 11130 C C . ALA B 1 264 ? -26.60500 76.89200 27.51900 1.000 65.18000 264 ALA B C 1
ATOM 11131 O O . ALA B 1 264 ? -26.64300 77.06200 28.74300 1.000 71.09000 264 ALA B O 1
ATOM 11138 N N . GLY B 1 265 ? -26.01500 75.83000 26.96400 1.000 62.72000 265 GLY B N 1
ATOM 11139 C CA . GLY B 1 265 ? -25.33000 74.81800 27.74900 1.000 61.31000 265 GLY B CA 1
ATOM 11140 C C . GLY B 1 265 ? -26.15800 73.60400 28.13800 1.000 66.79000 265 GLY B C 1
ATOM 11141 O O . GLY B 1 265 ? -25.64400 72.73000 28.85100 1.000 67.80000 265 GLY B O 1
ATOM 11145 N N . GLU B 1 266 ? -27.41700 73.51300 27.69300 1.000 65.25000 266 GLU B N 1
ATOM 11146 C CA . GLU B 1 266 ? -28.28000 72.39900 28.08600 1.000 62.85000 266 GLU B CA 1
ATOM 11147 C C . GLU B 1 266 ? -27.79300 71.06300 27.54000 1.000 63.22000 266 GLU B C 1
ATOM 11148 O O . GLU B 1 266 ? -27.97600 70.02600 28.18500 1.000 61.53000 266 GLU B O 1
ATOM 11160 N N . ALA B 1 267 ? -27.20000 71.06100 26.35300 1.000 66.82000 267 ALA B N 1
ATOM 11161 C CA . ALA B 1 267 ? -26.64600 69.84900 25.77600 1.000 60.73000 267 ALA B CA 1
ATOM 11162 C C . ALA B 1 267 ? -25.55400 70.25100 24.80600 1.000 60.85000 267 ALA B C 1
ATOM 11163 O O . ALA B 1 267 ? -25.45100 71.41000 24.39800 1.000 62.57000 267 ALA B O 1
ATOM 11170 N N . PHE B 1 268 ? -24.73300 69.28100 24.44300 1.000 55.69000 268 PHE B N 1
ATOM 11171 C CA . PHE B 1 268 ? -23.75100 69.51400 23.40400 1.000 63.67000 268 PHE B CA 1
ATOM 11172 C C . PHE B 1 268 ? -24.24400 69.07500 22.03200 1.000 65.65000 268 PHE B C 1
ATOM 11173 O O . PHE B 1 268 ? -23.83500 69.65600 21.02000 1.000 60.27000 268 PHE B O 1
ATOM 11190 N N . GLN B 1 269 ? -25.12500 68.07500 21.98700 1.000 61.55000 269 GLN B N 1
ATOM 11191 C CA . GLN B 1 269 ? -25.58800 67.46500 20.75000 1.000 60.83000 269 GLN B CA 1
ATOM 11192 C C . GLN B 1 269 ? -26.95700 66.86100 21.00900 1.000 53.19000 269 GLN B C 1
ATOM 11193 O O . GLN B 1 269 ? -27.21900 66.33500 22.09300 1.000 53.43000 269 GLN B O 1
ATOM 11207 N N . VAL B 1 270 ? -27.82700 66.93600 20.00600 1.000 45.77000 270 VAL B N 1
ATOM 11208 C CA . VAL B 1 270 ? -29.15500 66.33500 20.09500 1.000 42.39000 270 VAL B CA 1
ATOM 11209 C C . VAL B 1 270 ? -29.54100 65.84500 18.70900 1.000 43.79000 270 VAL B C 1
ATOM 11210 O O . VAL B 1 270 ? -29.26000 66.50800 17.70800 1.000 42.14000 270 VAL B O 1
ATOM 11223 N N . VAL B 1 271 ? -30.21700 64.70100 18.65900 1.000 39.60000 271 VAL B N 1
ATOM 11224 C CA . VAL B 1 271 ? -30.57200 64.07000 17.39100 1.000 39.18000 271 VAL B CA 1
ATOM 11225 C C . VAL B 1 271 ? -32.08600 64.04800 17.22400 1.000 37.41000 271 VAL B C 1
ATOM 11226 O O . VAL B 1 271 ? -32.73100 63.08200 17.65700 1.000 38.95000 271 VAL B O 1
ATOM 11239 N N . PRO B 1 272 ? -32.69500 65.06200 16.60400 1.000 32.41000 272 PRO B N 1
ATOM 11240 C CA . PRO B 1 272 ? -34.11800 64.98300 16.27300 1.000 33.08000 272 PRO B CA 1
ATOM 11241 C C . PRO B 1 272 ? -34.30400 64.20400 14.97700 1.000 29.35000 272 PRO B C 1
ATOM 11242 O O . PRO B 1 272 ? -33.34100 63.89000 14.27100 1.000 31.79000 272 PRO B O 1
ATOM 11253 N N . SER B 1 273 ? -35.56200 63.89200 14.68800 1.000 29.73000 273 SER B N 1
ATOM 11254 C CA . SER B 1 273 ? -35.94300 63.07200 13.53800 1.000 30.52000 273 SER B CA 1
ATOM 11255 C C . SER B 1 273 ? -37.39100 63.37600 13.18800 1.000 28.91000 273 SER B C 1
ATOM 11256 O O . SER B 1 273 ? -38.08600 64.08300 13.91900 1.000 31.45000 273 SER B O 1
ATOM 11264 N N . GLN B 1 274 ? -37.84100 62.86000 12.03700 1.000 28.41000 274 GLN B N 1
ATOM 11265 C CA . GLN B 1 274 ? -39.26200 62.80400 11.74900 1.000 23.53000 274 GLN B CA 1
ATOM 11266 C C . GLN B 1 274 ? -39.57600 61.54200 10.95500 1.000 23.88000 274 GLN B C 1
ATOM 11267 O O . GLN B 1 274 ? -38.68800 60.88400 10.40700 1.000 24.71000 274 GLN B O 1
ATOM 11281 N N . ARG B 1 275 ? -40.86100 61.26400 10.84700 1.000 22.96000 275 ARG B N 1
ATOM 11282 C CA . ARG B 1 275 ? -41.36200 60.05900 10.20900 1.000 28.28000 275 ARG B CA 1
ATOM 11283 C C . ARG B 1 275 ? -41.97900 60.36600 8.85900 1.000 28.72000 275 ARG B C 1
ATOM 11284 O O . ARG B 1 275 ? -42.75800 61.31700 8.71400 1.000 28.52000 275 ARG B O 1
ATOM 11305 N N . PHE B 1 276 ? -41.66900 59.50700 7.89800 1.000 25.62000 276 PHE B N 1
ATOM 11306 C CA . PHE B 1 276 ? -42.20600 59.56500 6.55000 1.000 25.54000 276 PHE B CA 1
ATOM 11307 C C . PHE B 1 276 ? -43.00300 58.29500 6.32200 1.000 25.20000 276 PHE B C 1
ATOM 11308 O O . PHE B 1 276 ? -42.74100 57.26100 6.94600 1.000 24.12000 276 PHE B O 1
ATOM 11325 N N . GLU B 1 277 ? -44.01200 58.37900 5.47400 1.000 20.55000 277 GLU B N 1
ATOM 11326 C CA . GLU B 1 277 ? -44.80800 57.20300 5.15600 1.000 21.53000 277 GLU B CA 1
ATOM 11327 C C . GLU B 1 277 ? -45.23000 57.21800 3.70600 1.000 25.41000 277 GLU B C 1
ATOM 11328 O O . GLU B 1 277 ? -45.34300 58.27200 3.07300 1.000 25.98000 277 GLU B O 1
ATOM 11340 N N . MET B 1 278 ? -45.47600 56.02100 3.18500 1.000 22.60000 278 MET B N 1
ATOM 11341 C CA . MET B 1 278 ? -45.98000 55.87900 1.83600 1.000 23.09000 278 MET B CA 1
ATOM 11342 C C . MET B 1 278 ? -46.86500 54.64500 1.74600 1.000 24.71000 278 MET B C 1
ATOM 11343 O O . MET B 1 278 ? -46.67400 53.65800 2.46400 1.000 26.19000 278 MET B O 1
ATOM 11357 N N . ASP B 1 279 ? -47.85700 54.73300 0.87400 1.000 23.88000 279 ASP B N 1
ATOM 11358 C CA . ASP B 1 279 ? -48.63900 53.57300 0.48500 1.000 28.36000 279 ASP B CA 1
ATOM 11359 C C . ASP B 1 279 ? -47.80000 52.65700 -0.39000 1.000 27.41000 279 ASP B C 1
ATOM 11360 O O . ASP B 1 279 ? -47.06000 53.11700 -1.26500 1.000 32.47000 279 ASP B O 1
ATOM 11369 N N . THR B 1 280 ? -47.93000 51.35400 -0.16400 1.000 30.90000 280 THR B N 1
ATOM 11370 C CA . THR B 1 280 ? -47.23000 50.39000 -0.98800 1.000 29.05000 280 THR B CA 1
ATOM 11371 C C . THR B 1 280 ? -47.95100 49.05700 -0.96100 1.000 26.91000 280 THR B C 1
ATOM 11372 O O . THR B 1 280 ? -48.43900 48.62000 0.08600 1.000 31.22000 280 THR B O 1
ATOM 11383 N N . ALA B 1 281 ? -48.00800 48.41800 -2.12000 1.000 26.39000 281 ALA B N 1
ATOM 11384 C CA . ALA B 1 281 ? -48.40900 47.02300 -2.21600 1.000 33.28000 281 ALA B CA 1
ATOM 11385 C C . ALA B 1 281 ? -47.20500 46.09500 -2.34500 1.000 32.96000 281 ALA B C 1
ATOM 11386 O O . ALA B 1 281 ? -47.38400 44.88500 -2.53200 1.000 31.56000 281 ALA B O 1
ATOM 11393 N N . ALA B 1 282 ? -45.99300 46.63500 -2.23200 1.000 28.21000 282 ALA B N 1
ATOM 11394 C CA . ALA B 1 282 ? -44.79100 45.82400 -2.37000 1.000 26.33000 282 ALA B CA 1
ATOM 11395 C C . ALA B 1 282 ? -44.66700 44.82800 -1.22800 1.000 24.97000 282 ALA B C 1
ATOM 11396 O O . ALA B 1 282 ? -44.97600 45.13100 -0.07100 1.000 29.56000 282 ALA B O 1
ATOM 11403 N N . ASP B 1 283 ? -44.17600 43.64800 -1.55700 1.000 19.55000 283 ASP B N 1
ATOM 11404 C CA . ASP B 1 283 ? -43.87400 42.66700 -0.51900 1.000 20.87000 283 ASP B CA 1
ATOM 11405 C C . ASP B 1 283 ? -42.61400 43.09600 0.23800 1.000 22.77000 283 ASP B C 1
ATOM 11406 O O . ASP B 1 283 ? -41.64500 43.53900 -0.37100 1.000 18.69000 283 ASP B O 1
ATOM 11415 N N . PRO B 1 284 ? -42.58200 42.97200 1.56500 1.000 19.02000 284 PRO B N 1
ATOM 11416 C CA . PRO B 1 284 ? -41.34400 43.29000 2.29900 1.000 16.68000 284 PRO B CA 1
ATOM 11417 C C . PRO B 1 284 ? -40.09600 42.57700 1.77800 1.000 14.34000 284 PRO B C 1
ATOM 11418 O O . PRO B 1 284 ? -39.00600 43.14400 1.82800 1.000 18.71000 284 PRO B O 1
ATOM 11429 N N . LEU B 1 285 ? -40.21300 41.34600 1.28700 1.000 16.05000 285 LEU B N 1
ATOM 11430 C CA . LEU B 1 285 ? -39.03400 40.66300 0.79100 1.000 16.85000 285 LEU B CA 1
ATOM 11431 C C . LEU B 1 285 ? -38.53300 41.32700 -0.47300 1.000 18.59000 285 LEU B C 1
ATOM 11432 O O . LEU B 1 285 ? -37.31900 41.39900 -0.71000 1.000 18.96000 285 LEU B O 1
ATOM 11448 N N . ASP B 1 286 ? -39.43800 41.85900 -1.27500 1.000 17.72000 286 ASP B N 1
ATOM 11449 C CA . ASP B 1 286 ? -38.98700 42.58800 -2.46400 1.000 16.91000 286 ASP B CA 1
ATOM 11450 C C . ASP B 1 286 ? -38.31000 43.90100 -2.09100 1.000 16.86000 286 ASP B C 1
ATOM 11451 O O . ASP B 1 286 ? -37.32000 44.30000 -2.74100 1.000 18.22000 286 ASP B O 1
ATOM 11460 N N . VAL B 1 287 ? -38.80300 44.57600 -1.04000 1.000 16.48000 287 VAL B N 1
ATOM 11461 C CA . VAL B 1 287 ? -38.11400 45.76000 -0.52100 1.000 15.43000 287 VAL B CA 1
ATOM 11462 C C . VAL B 1 287 ? -36.70900 45.37100 -0.05600 1.000 17.70000 287 VAL B C 1
ATOM 11463 O O . VAL B 1 287 ? -35.72500 46.06300 -0.34300 1.000 16.75000 287 VAL B O 1
ATOM 11476 N N . TYR B 1 288 ? -36.59700 44.25000 0.66200 1.000 16.29000 288 TYR B N 1
ATOM 11477 C CA . TYR B 1 288 ? -35.29800 43.74100 1.08900 1.000 17.76000 288 TYR B CA 1
ATOM 11478 C C . TYR B 1 288 ? -34.36300 43.56600 -0.09500 1.000 17.53000 288 TYR B C 1
ATOM 11479 O O . TYR B 1 288 ? -33.18800 43.95500 -0.03600 1.000 17.44000 288 TYR B O 1
ATOM 11497 N N . ARG B 1 289 ? -34.85600 42.91000 -1.14800 1.000 17.86000 289 ARG B N 1
ATOM 11498 C CA . ARG B 1 289 ? -34.05200 42.70500 -2.35000 1.000 17.71000 289 ARG B CA 1
ATOM 11499 C C . ARG B 1 289 ? -33.51600 44.01600 -2.91400 1.000 16.57000 289 ARG B C 1
ATOM 11500 O O . ARG B 1 289 ? -32.35400 44.07300 -3.34100 1.000 18.49000 289 ARG B O 1
ATOM 11521 N N . ILE B 1 290 ? -34.32300 45.08800 -2.94000 1.000 17.22000 290 ILE B N 1
ATOM 11522 C CA . ILE B 1 290 ? -33.81500 46.34100 -3.51100 1.000 17.75000 290 ILE B CA 1
ATOM 11523 C C . ILE B 1 290 ? -32.76900 46.97200 -2.59400 1.000 19.17000 290 ILE B C 1
ATOM 11524 O O . ILE B 1 290 ? -31.72800 47.46500 -3.05200 1.000 19.29000 290 ILE B O 1
ATOM 11540 N N . LEU B 1 291 ? -32.99800 46.90500 -1.27300 1.000 16.57000 291 LEU B N 1
ATOM 11541 C CA . LEU B 1 291 ? -32.01800 47.43000 -0.33000 1.000 19.60000 291 LEU B CA 1
ATOM 11542 C C . LEU B 1 291 ? -30.71200 46.67700 -0.45100 1.000 19.39000 291 LEU B C 1
ATOM 11543 O O . LEU B 1 291 ? -29.63500 47.26100 -0.29100 1.000 21.46000 291 LEU B O 1
ATOM 11559 N N . ARG B 1 292 ? -30.79000 45.36500 -0.71000 1.000 20.42000 292 ARG B N 1
ATOM 11560 C CA . ARG B 1 292 ? -29.59600 44.52200 -0.73900 1.000 21.38000 292 ARG B CA 1
ATOM 11561 C C . ARG B 1 292 ? -28.72000 44.87100 -1.93000 1.000 21.74000 292 ARG B C 1
ATOM 11562 O O . ARG B 1 292 ? -27.48900 44.86700 -1.83100 1.000 22.58000 292 ARG B O 1
ATOM 11583 N N . VAL B 1 293 ? -29.34600 45.13000 -3.07000 1.000 19.70000 293 VAL B N 1
ATOM 11584 C CA . VAL B 1 293 ? -28.58500 45.41800 -4.28600 1.000 20.35000 293 VAL B CA 1
ATOM 11585 C C . VAL B 1 293 ? -28.13400 46.87000 -4.28200 1.000 24.37000 293 VAL B C 1
ATOM 11586 O O . VAL B 1 293 ? -27.06400 47.18400 -4.83200 1.000 27.58000 293 VAL B O 1
ATOM 11599 N N . THR B 1 294 ? -28.89300 47.75900 -3.62600 1.000 21.83000 294 THR B N 1
ATOM 11600 C CA . THR B 1 294 ? -28.65700 49.20200 -3.65600 1.000 22.66000 294 THR B CA 1
ATOM 11601 C C . THR B 1 294 ? -27.81400 49.70200 -2.49300 1.000 28.10000 294 THR B C 1
ATOM 11602 O O . THR B 1 294 ? -26.91400 50.52900 -2.69500 1.000 27.48000 294 THR B O 1
ATOM 11613 N N . ASN B 1 295 ? -28.07300 49.19400 -1.29200 1.000 26.19000 295 ASN B N 1
ATOM 11614 C CA . ASN B 1 295 ? -27.48100 49.69500 -0.04800 1.000 28.87000 295 ASN B CA 1
ATOM 11615 C C . ASN B 1 295 ? -26.95900 48.52700 0.78700 1.000 24.33000 295 ASN B C 1
ATOM 11616 O O . ASN B 1 295 ? -27.37700 48.35200 1.93300 1.000 27.71000 295 ASN B O 1
ATOM 11627 N N . PRO B 1 296 ? -26.07100 47.69400 0.24800 1.000 27.54000 296 PRO B N 1
ATOM 11628 C CA . PRO B 1 296 ? -25.56400 46.56400 1.04400 1.000 26.79000 296 PRO B CA 1
ATOM 11629 C C . PRO B 1 296 ? -24.86300 47.07000 2.29900 1.000 30.64000 296 PRO B C 1
ATOM 11630 O O . PRO B 1 296 ? -24.10400 48.03500 2.25900 1.000 33.08000 296 PRO B O 1
ATOM 11641 N N . SER B 1 297 ? -25.16100 46.45200 3.43100 1.000 24.51000 297 SER B N 1
ATOM 11642 C CA . SER B 1 297 ? -24.64400 46.97700 4.68900 1.000 24.20000 297 SER B CA 1
ATOM 11643 C C . SER B 1 297 ? -24.28300 45.84100 5.63600 1.000 24.24000 297 SER B C 1
ATOM 11644 O O . SER B 1 297 ? -24.61200 44.67900 5.37500 1.000 20.19000 297 SER B O 1
ATOM 11652 N N . PRO B 1 298 ? -23.56300 46.13000 6.71000 1.000 25.91000 298 PRO B N 1
ATOM 11653 C CA . PRO B 1 298 ? -23.19900 45.05300 7.63900 1.000 26.55000 298 PRO B CA 1
ATOM 11654 C C . PRO B 1 298 ? -24.38500 44.46800 8.37000 1.000 24.39000 298 PRO B C 1
ATOM 11655 O O . PRO B 1 298 ? -24.24700 43.38300 8.93700 1.000 26.60000 298 PRO B O 1
ATOM 11666 N N . TYR B 1 299 ? -25.54300 45.13200 8.36900 1.000 23.47000 299 TYR B N 1
ATOM 11667 C CA . TYR B 1 299 ? -26.75500 44.63200 9.03900 1.000 22.69000 299 TYR B CA 1
ATOM 11668 C C . TYR B 1 299 ? -27.94800 44.69900 8.09800 1.000 20.52000 299 TYR B C 1
ATOM 11669 O O . TYR B 1 299 ? -28.70200 45.67000 8.10800 1.000 24.21000 299 TYR B O 1
ATOM 11687 N N . MET B 1 300 ? -28.13600 43.64900 7.31200 1.000 20.17000 300 MET B N 1
ATOM 11688 C CA . MET B 1 300 ? -29.35500 43.48300 6.53200 1.000 19.27000 300 MET B CA 1
ATOM 11689 C C . MET B 1 300 ? -30.33500 42.61600 7.29900 1.000 20.07000 300 MET B C 1
ATOM 11690 O O . MET B 1 300 ? -29.95200 41.58600 7.85500 1.000 18.90000 300 MET B O 1
ATOM 11704 N N . TYR B 1 301 ? -31.59900 43.00400 7.30900 1.000 20.53000 301 TYR B N 1
ATOM 11705 C CA . TYR B 1 301 ? -32.56700 42.17600 8.00900 1.000 21.80000 301 TYR B CA 1
ATOM 11706 C C . TYR B 1 301 ? -33.95800 42.30000 7.43400 1.000 20.08000 301 TYR B C 1
ATOM 11707 O O . TYR B 1 301 ? -34.38600 43.37200 6.99400 1.000 18.00000 301 TYR B O 1
ATOM 11725 N N . LEU B 1 302 ? -34.66100 41.17100 7.49000 1.000 17.70000 302 LEU B N 1
ATOM 11726 C CA . LEU B 1 302 ? -36.09300 41.06500 7.25100 1.000 15.53000 302 LEU B CA 1
ATOM 11727 C C . LEU B 1 302 ? -36.67100 40.26000 8.39200 1.000 19.02000 302 LEU B C 1
ATOM 11728 O O . LEU B 1 302 ? -36.24700 39.12000 8.60800 1.000 19.39000 302 LEU B O 1
ATOM 11744 N N . LEU B 1 303 ? -37.64800 40.83500 9.08300 1.000 17.50000 303 LEU B N 1
ATOM 11745 C CA . LEU B 1 303 ? -38.34600 40.16400 10.18000 1.000 17.57000 303 LEU B CA 1
ATOM 11746 C C . LEU B 1 303 ? -39.83300 40.24100 9.90300 1.000 21.38000 303 LEU B C 1
ATOM 11747 O O . LEU B 1 303 ? -40.36100 41.33600 9.72700 1.000 20.22000 303 LEU B O 1
ATOM 11763 N N . ASN B 1 304 ? -40.50500 39.09800 9.86700 1.000 20.42000 304 ASN B N 1
ATOM 11764 C CA . ASN B 1 304 ? -41.96000 39.03900 9.76000 1.000 17.56000 304 ASN B CA 1
ATOM 11765 C C . ASN B 1 304 ? -42.52900 38.78400 11.15000 1.000 21.14000 304 ASN B C 1
ATOM 11766 O O . ASN B 1 304 ? -42.39000 37.68100 11.69600 1.000 21.60000 304 ASN B O 1
ATOM 11777 N N . ILE B 1 305 ? -43.13700 39.81400 11.72600 1.000 19.01000 305 ILE B N 1
ATOM 11778 C CA . ILE B 1 305 ? -43.55500 39.77700 13.13200 1.000 18.03000 305 ILE B CA 1
ATOM 11779 C C . ILE B 1 305 ? -44.96800 39.21300 13.20400 1.000 21.55000 305 ILE B C 1
ATOM 11780 O O . ILE B 1 305 ? -45.89000 39.77000 12.58300 1.000 21.09000 305 ILE B O 1
ATOM 11796 N N . PRO B 1 306 ? -45.19400 38.16800 14.00000 1.000 22.03000 306 PRO B N 1
ATOM 11797 C CA . PRO B 1 306 ? -46.52000 37.56300 14.10700 1.000 23.46000 306 PRO B CA 1
ATOM 11798 C C . PRO B 1 306 ? -47.41700 38.35500 15.05100 1.000 21.72000 306 PRO B C 1
ATOM 11799 O O . PRO B 1 306 ? -46.94800 39.03400 15.96900 1.000 23.53000 306 PRO B O 1
ATOM 11810 N N . ASP B 1 307 ? -48.70800 38.32800 14.75100 1.000 25.24000 307 ASP B N 1
ATOM 11811 C CA . ASP B 1 307 ? -49.70500 38.79800 15.70100 1.000 28.39000 307 ASP B CA 1
ATOM 11812 C C . ASP B 1 307 ? -50.11100 37.60600 16.56600 1.000 28.14000 307 ASP B C 1
ATOM 11813 O O . ASP B 1 307 ? -49.64000 36.48600 16.36700 1.000 25.01000 307 ASP B O 1
ATOM 11822 N N . ALA B 1 308 ? -51.00800 37.84600 17.53600 1.000 31.86000 308 ALA B N 1
ATOM 11823 C CA . ALA B 1 308 ? -51.35500 36.80600 18.50300 1.000 33.34000 308 ALA B CA 1
ATOM 11824 C C . ALA B 1 308 ? -52.10700 35.63400 17.88800 1.000 30.96000 308 ALA B C 1
ATOM 11825 O O . ALA B 1 308 ? -52.18200 34.57700 18.52100 1.000 33.73000 308 ALA B O 1
ATOM 11832 N N . ASP B 1 309 ? -52.67500 35.79500 16.69100 1.000 30.77000 309 ASP B N 1
ATOM 11833 C CA . ASP B 1 309 ? -53.41200 34.73600 16.00800 1.000 32.04000 309 ASP B CA 1
ATOM 11834 C C . ASP B 1 309 ? -52.59600 33.99000 14.95800 1.000 38.54000 309 ASP B C 1
ATOM 11835 O O . ASP B 1 309 ? -53.15900 33.16600 14.22300 1.000 40.54000 309 ASP B O 1
ATOM 11844 N N . GLY B 1 310 ? -51.29600 34.25700 14.85400 1.000 35.21000 310 GLY B N 1
ATOM 11845 C CA . GLY B 1 310 ? -50.48800 33.55800 13.87700 1.000 33.92000 310 GLY B CA 1
ATOM 11846 C C . GLY B 1 310 ? -50.49000 34.17000 12.50200 1.000 35.90000 310 GLY B C 1
ATOM 11847 O O . GLY B 1 310 ? -49.91500 33.58500 11.58000 1.000 35.19000 310 GLY B O 1
ATOM 11851 N N . GLY B 1 311 ? -51.14900 35.31200 12.32100 1.000 33.30000 311 GLY B N 1
ATOM 11852 C CA . GLY B 1 311 ? -51.01800 36.06500 11.09900 1.000 31.75000 311 GLY 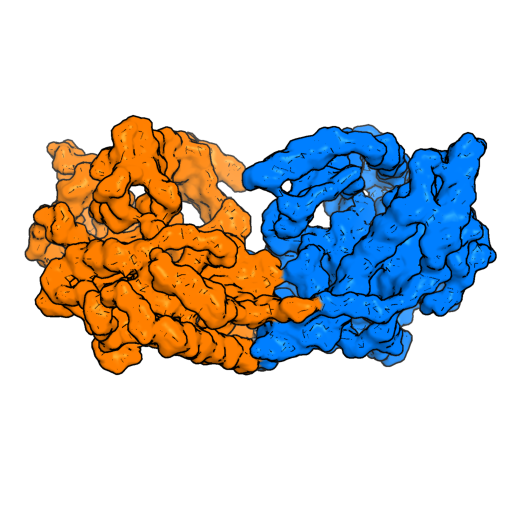B CA 1
ATOM 11853 C C . GLY B 1 311 ? -49.86300 37.02900 11.18500 1.000 26.35000 311 GLY B C 1
ATOM 11854 O O . GLY B 1 311 ? -49.10400 37.07600 12.15400 1.000 26.84000 311 GLY B O 1
ATOM 11858 N N . LEU B 1 312 ? -49.70000 37.78800 10.11100 1.000 27.14000 312 LEU B N 1
ATOM 11859 C CA . LEU B 1 312 ? -48.65300 38.78700 10.03700 1.000 24.21000 312 LEU B CA 1
ATOM 11860 C C . LEU B 1 312 ? -49.14800 40.08400 10.65400 1.000 27.05000 312 LEU B C 1
ATOM 11861 O O . LEU B 1 312 ? -50.07800 40.70400 10.13000 1.000 30.02000 312 LEU B O 1
ATOM 11877 N N . ASP B 1 313 ? -48.50200 40.50700 11.73300 1.000 23.76000 313 ASP B N 1
ATOM 11878 C CA . ASP B 1 313 ? -48.73400 41.83200 12.30300 1.000 24.74000 313 ASP B CA 1
ATOM 11879 C C . ASP B 1 313 ? -48.10000 42.92200 11.44600 1.000 25.61000 313 ASP B C 1
ATOM 11880 O O . ASP B 1 313 ? -48.79400 43.80300 10.92500 1.000 24.62000 313 ASP B O 1
ATOM 11889 N N . PHE B 1 314 ? -46.78000 42.86600 11.27000 1.000 23.06000 314 PHE B N 1
ATOM 11890 C CA . PHE B 1 314 ? -46.06300 43.80300 10.41300 1.000 23.98000 314 PHE B CA 1
ATOM 11891 C C . PHE B 1 314 ? -44.71100 43.18100 10.09500 1.000 21.32000 314 PHE B C 1
ATOM 11892 O O . PHE B 1 314 ? -44.30500 42.19400 10.71600 1.000 18.63000 314 PHE B O 1
ATOM 11909 N N . SER B 1 315 ? -44.00900 43.79200 9.14300 1.000 21.94000 315 SER B N 1
ATOM 11910 C CA . SER B 1 315 ? -42.65400 43.39900 8.80200 1.000 19.80000 315 SER B CA 1
ATOM 11911 C C . SER B 1 315 ? -41.69300 44.56200 9.01500 1.000 21.37000 315 SER B C 1
ATOM 11912 O O . SER B 1 315 ? -42.06500 45.73300 8.90500 1.000 22.09000 315 SER B O 1
ATOM 11920 N N . ILE B 1 316 ? -40.45400 44.21200 9.34200 1.000 18.51000 316 ILE B N 1
ATOM 11921 C CA . ILE B 1 316 ? -39.34900 45.13400 9.53200 1.000 19.22000 316 ILE B CA 1
ATOM 11922 C C . ILE B 1 316 ? -38.33200 44.76200 8.47300 1.000 19.43000 316 ILE B C 1
ATOM 11923 O O . ILE B 1 316 ? -37.96000 43.59000 8.34900 1.000 18.15000 316 ILE B O 1
ATOM 11939 N N . VAL B 1 317 ? -37.92300 45.72700 7.65700 1.000 19.08000 317 VAL B N 1
ATOM 11940 C CA . VAL B 1 317 ? -36.94500 45.45900 6.62400 1.000 19.06000 317 VAL B CA 1
ATOM 11941 C C . VAL B 1 317 ? -35.95700 46.61600 6.62900 1.000 18.26000 317 VAL B C 1
ATOM 11942 O O . VAL B 1 317 ? -36.37400 47.77300 6.62400 1.000 22.33000 317 VAL B O 1
ATOM 11955 N N . GLY B 1 318 ? -34.66500 46.32000 6.71000 1.000 17.40000 318 GLY B N 1
ATOM 11956 C CA . GLY B 1 318 ? -33.70800 47.39000 6.92400 1.000 19.20000 318 GLY B CA 1
ATOM 11957 C C . GLY B 1 318 ? -32.30900 46.99700 6.51400 1.000 21.22000 318 GLY B C 1
ATOM 11958 O O . GLY B 1 318 ? -32.00600 45.82000 6.30000 1.000 20.28000 318 GLY B O 1
ATOM 11962 N N . SER B 1 319 ? -31.46200 48.02500 6.35900 1.000 21.59000 319 SER B N 1
ATOM 11963 C CA . SER B 1 319 ? -30.04800 47.88700 5.96700 1.000 17.91000 319 SER B CA 1
ATOM 11964 C C . SER B 1 319 ? -29.30500 48.88100 6.85700 1.000 23.89000 319 SER B C 1
ATOM 11965 O O . SER B 1 319 ? -29.03500 50.01900 6.48200 1.000 26.76000 319 SER B O 1
ATOM 11973 N N . SER B 1 320 ? -29.00700 48.47400 8.03900 1.000 25.17000 320 SER B N 1
ATOM 11974 C CA . SER B 1 320 ? -28.44000 49.44700 8.95700 1.000 26.46000 320 SER B CA 1
ATOM 11975 C C . SER B 1 320 ? -26.92400 49.43800 8.84700 1.000 26.90000 320 SER B C 1
ATOM 11976 O O . SER B 1 320 ? -26.31600 48.36100 8.84600 1.000 26.31000 320 SER B O 1
ATOM 11984 N N . PRO B 1 321 ? -26.27000 50.59500 8.77100 1.000 28.43000 321 PRO B N 1
ATOM 11985 C CA . PRO B 1 321 ? -24.81100 50.61300 8.66100 1.000 29.89000 321 PRO B CA 1
ATOM 11986 C C . PRO B 1 321 ? -24.06800 50.58500 9.98800 1.000 32.89000 321 PRO B C 1
ATOM 11987 O O . PRO B 1 321 ? -22.83500 50.53700 9.96700 1.000 31.75000 321 PRO B O 1
ATOM 11998 N N . GLU B 1 322 ? -24.75900 50.58300 11.12900 1.000 33.20000 322 GLU B N 1
ATOM 11999 C CA . GLU B 1 322 ? -24.08100 50.80400 12.40400 1.000 34.86000 322 GLU B CA 1
ATOM 12000 C C . GLU B 1 322 ? -24.62000 49.85300 13.45700 1.000 29.33000 322 GLU B C 1
ATOM 12001 O O . GLU B 1 322 ? -25.83500 49.70400 13.59200 1.000 28.84000 322 GLU B O 1
ATOM 12013 N N . ALA B 1 323 ? -23.72200 49.21100 14.18300 1.000 29.47000 323 ALA B N 1
ATOM 12014 C CA . ALA B 1 323 ? -24.13500 48.39100 15.32200 1.000 31.86000 323 ALA B CA 1
ATOM 12015 C C . ALA B 1 323 ? -24.23600 49.23300 16.58200 1.000 35.01000 323 ALA B C 1
ATOM 12016 O O . ALA B 1 323 ? -23.56700 50.25600 16.72700 1.000 35.18000 323 ALA B O 1
ATOM 12023 N N . LEU B 1 324 ? -25.10200 48.79900 17.50000 1.000 32.79000 324 LEU B N 1
ATOM 12024 C CA . LEU B 1 324 ? -25.07900 49.37900 18.83700 1.000 35.60000 324 LEU B CA 1
ATOM 12025 C C . LEU B 1 324 ? -23.93700 48.77800 19.63500 1.000 35.13000 324 LEU B C 1
ATOM 12026 O O . LEU B 1 324 ? -23.11900 49.50100 20.21000 1.000 36.57000 324 LEU B O 1
ATOM 12042 N N . VAL B 1 325 ? -23.84900 47.45400 19.63500 1.000 33.85000 325 VAL B N 1
ATOM 12043 C CA . VAL B 1 325 ? -22.90400 46.72600 20.46700 1.000 33.73000 325 VAL B CA 1
ATOM 12044 C C . VAL B 1 325 ? -22.91100 45.28500 19.98700 1.000 31.07000 325 VAL B C 1
ATOM 12045 O O . VAL B 1 325 ? -23.94800 44.75000 19.57100 1.000 31.37000 325 VAL B O 1
ATOM 12058 N N . THR B 1 326 ? -21.74300 44.67000 19.99400 1.000 32.90000 326 THR B N 1
ATOM 12059 C CA . THR B 1 326 ? -21.58500 43.25600 19.72100 1.000 29.02000 326 THR B CA 1
ATOM 12060 C C . THR B 1 326 ? -20.89600 42.61200 20.92000 1.000 37.93000 326 THR B C 1
ATOM 12061 O O . THR B 1 326 ? -19.95700 43.17500 21.48300 1.000 36.08000 326 THR B O 1
ATOM 12072 N N . VAL B 1 327 ? -21.38200 41.44800 21.31400 1.000 31.53000 327 VAL B N 1
ATOM 12073 C CA . VAL B 1 327 ? -20.83000 40.70400 22.43900 1.000 29.72000 327 VAL B CA 1
ATOM 12074 C C . VAL B 1 327 ? -20.46100 39.33100 21.93000 1.000 33.54000 327 VAL B C 1
ATOM 12075 O O . VAL B 1 327 ? -21.32600 38.58700 21.44400 1.000 28.73000 327 VAL B O 1
ATOM 12088 N N . LYS B 1 328 ? -19.18100 38.98600 22.03800 1.000 33.93000 328 LYS B N 1
ATOM 12089 C CA . LYS B 1 328 ? -18.71900 37.66800 21.63400 1.000 38.53000 328 LYS B CA 1
ATOM 12090 C C . LYS B 1 328 ? -17.73500 37.16600 22.67800 1.000 43.44000 328 LYS B C 1
ATOM 12091 O O . LYS B 1 328 ? -16.72400 37.82200 22.94600 1.000 40.95000 328 LYS B O 1
ATOM 12110 N N . ASP B 1 329 ? -18.05600 36.02000 23.27000 1.000 46.41000 329 ASP B N 1
ATOM 12111 C CA . ASP B 1 329 ? -17.19900 35.34300 24.24500 1.000 51.67000 329 ASP B CA 1
ATOM 12112 C C . ASP B 1 329 ? -16.70100 36.32000 25.30700 1.000 46.92000 329 ASP B C 1
ATOM 12113 O O . ASP B 1 329 ? -15.49900 36.50600 25.51100 1.000 48.54000 329 ASP B O 1
ATOM 12122 N N . GLY B 1 330 ? -17.65900 36.95400 25.98100 1.000 42.95000 330 GLY B N 1
ATOM 12123 C CA . GLY B 1 330 ? -17.36300 37.82000 27.09900 1.000 47.82000 330 GLY B CA 1
ATOM 12124 C C . GLY B 1 330 ? -16.86900 39.20100 26.74000 1.000 48.45000 330 GLY B C 1
ATOM 12125 O O . GLY B 1 330 ? -16.78400 40.05500 27.63300 1.000 51.19000 330 GLY B O 1
ATOM 12129 N N . ARG B 1 331 ? -16.55100 39.45900 25.47300 1.000 42.17000 331 ARG B N 1
ATOM 12130 C CA . ARG B 1 331 ? -16.01000 40.73900 25.03900 1.000 42.54000 331 ARG B CA 1
ATOM 12131 C C . ARG B 1 331 ? -17.10300 41.55700 24.35500 1.000 44.61000 331 ARG B C 1
ATOM 12132 O O . ARG B 1 331 ? -17.73500 41.08100 23.40800 1.000 40.28000 331 ARG B O 1
ATOM 12153 N N . ALA B 1 332 ? -17.32000 42.77700 24.84100 1.000 43.04000 332 ALA B N 1
ATOM 12154 C CA . ALA B 1 332 ? -18.21900 43.73900 24.21700 1.000 42.06000 332 ALA B CA 1
ATOM 12155 C C . ALA B 1 332 ? -17.43100 44.71700 23.35600 1.000 47.33000 332 ALA B C 1
ATOM 12156 O O . ALA B 1 332 ? -16.34400 45.15700 23.73500 1.000 46.88000 332 ALA B O 1
ATOM 12163 N N . THR B 1 333 ? -18.00000 45.08100 22.20800 1.000 46.21000 333 THR B N 1
ATOM 12164 C CA . THR B 1 333 ? -17.33300 45.96400 21.26100 1.000 46.69000 333 THR B CA 1
ATOM 12165 C C . THR B 1 333 ? -18.36200 46.87900 20.61900 1.000 47.36000 333 THR B C 1
ATOM 12166 O O . THR B 1 333 ? -19.47800 46.44900 20.31100 1.000 41.52000 333 THR B O 1
ATOM 12177 N N . THR B 1 334 ? -17.98100 48.14000 20.42700 1.000 51.98000 334 THR B N 1
ATOM 12178 C CA . THR B 1 334 ? -18.80200 49.11700 19.72700 1.000 54.96000 334 THR B CA 1
ATOM 12179 C C . THR B 1 334 ? -17.94100 49.86600 18.72200 1.000 61.47000 334 THR B C 1
ATOM 12180 O O . THR B 1 334 ? -16.74900 50.08200 18.94900 1.000 62.31000 334 THR B O 1
ATOM 12191 N N . HIS B 1 335 ? -18.55900 50.27400 17.61200 1.000 65.80000 335 HIS B N 1
ATOM 12192 C CA . HIS B 1 335 ? -17.87500 51.00500 16.54500 1.000 66.25000 335 HIS B CA 1
ATOM 12193 C C . HIS B 1 335 ? -18.68800 52.23900 16.18600 1.000 68.40000 335 HIS B C 1
ATOM 12194 O O . HIS B 1 335 ? -19.37700 52.26800 15.15500 1.000 68.50000 335 HIS B O 1
ATOM 12208 N N . PRO B 1 336 ? -18.64100 53.27800 17.01300 1.000 70.36000 336 PRO B N 1
ATOM 12209 C CA . PRO B 1 336 ? -19.26800 54.53800 16.61800 1.000 72.04000 336 PRO B CA 1
ATOM 12210 C C . PRO B 1 336 ? -18.58700 55.08900 15.37700 1.000 73.04000 336 PRO B C 1
ATOM 12211 O O . PRO B 1 336 ? -17.35800 55.08800 15.26100 1.000 67.79000 336 PRO B O 1
ATOM 12222 N N . ILE B 1 337 ? -19.40200 55.53500 14.43600 1.000 77.33000 337 ILE B N 1
ATOM 12223 C CA . ILE B 1 337 ? -18.91100 56.02900 13.15900 1.000 74.21000 337 ILE B CA 1
ATOM 12224 C C . ILE B 1 337 ? -18.75000 57.53700 13.25700 1.000 73.30000 337 ILE B C 1
ATOM 12225 O O . ILE B 1 337 ? -19.68500 58.24800 13.64800 1.000 67.68000 337 ILE B O 1
ATOM 12241 N N . ALA B 1 338 ? -17.55400 58.02300 12.92000 1.000 77.47000 338 ALA B N 1
ATOM 12242 C CA . ALA B 1 338 ? -17.31800 59.46100 12.85300 1.000 78.03000 338 ALA B CA 1
ATOM 12243 C C . ALA B 1 338 ? -17.97600 60.05500 11.61500 1.000 80.48000 338 ALA B C 1
ATOM 12244 O O . ALA B 1 338 ? -18.85200 60.92200 11.71500 1.000 84.09000 338 ALA B O 1
ATOM 12251 N N . GLY B 1 339 ? -17.57200 59.58600 10.43200 1.000 79.34000 339 GLY B N 1
ATOM 12252 C CA . GLY B 1 339 ? -18.10200 60.10000 9.18600 1.000 79.02000 339 GLY B CA 1
ATOM 12253 C C . GLY B 1 339 ? -18.05800 59.04900 8.09900 1.000 74.58000 339 GLY B C 1
ATOM 12254 O O . GLY B 1 339 ? -17.48300 57.97100 8.26100 1.000 75.43000 339 GLY B O 1
ATOM 12258 N N . THR B 1 340 ? -18.67300 59.39000 6.97100 1.000 75.03000 340 THR B N 1
ATOM 12259 C CA . THR B 1 340 ? -18.82100 58.45800 5.86600 1.000 79.66000 340 THR B CA 1
ATOM 12260 C C . THR B 1 340 ? -18.70900 59.21200 4.54900 1.000 83.46000 340 THR B C 1
ATOM 12261 O O . THR B 1 340 ? -19.08300 60.38400 4.45900 1.000 87.41000 340 THR B O 1
ATOM 12272 N N . ARG B 1 341 ? -18.18600 58.53100 3.52600 1.000 88.13000 341 ARG B N 1
ATOM 12273 C CA . ARG B 1 341 ? -18.08300 59.09300 2.18300 1.000 87.87000 341 ARG B CA 1
ATOM 12274 C C . ARG B 1 341 ? -18.62800 58.11400 1.15200 1.000 89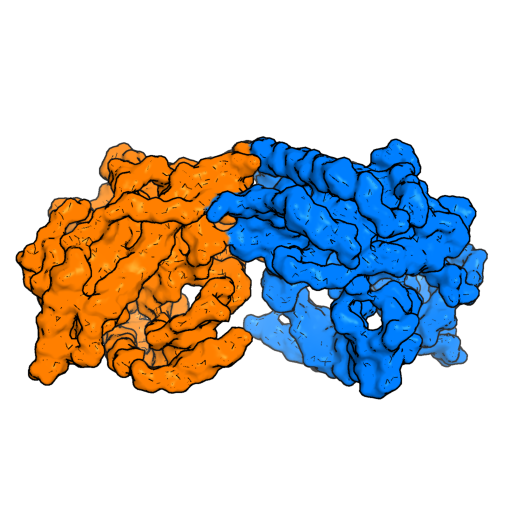.82000 341 ARG B C 1
ATOM 12275 O O . ARG B 1 341 ? -18.81200 56.92400 1.42300 1.000 86.52000 341 ARG B O 1
ATOM 12296 N N . TRP B 1 342 ? -18.86600 58.63700 -0.05300 1.000 90.50000 342 TRP B N 1
ATOM 12297 C CA . TRP B 1 342 ? -19.55300 57.89800 -1.10600 1.000 87.97000 342 TRP B CA 1
ATOM 12298 C C . TRP B 1 342 ? -18.63900 56.96500 -1.89600 1.000 91.34000 342 TRP B C 1
ATOM 12299 O O . TRP B 1 342 ? -19.08000 56.43200 -2.92000 1.000 96.31000 342 TRP B O 1
ATOM 12320 N N . ARG B 1 343 ? -17.39600 56.75800 -1.47000 1.000 92.18000 343 ARG B N 1
ATOM 12321 C CA . ARG B 1 343 ? -16.54600 55.73000 -2.07500 1.000 89.63000 343 ARG B CA 1
ATOM 12322 C C . ARG B 1 343 ? -16.16000 56.08700 -3.51100 1.000 88.77000 343 ARG B C 1
ATOM 12323 O O . ARG B 1 343 ? -16.45300 57.18200 -3.99700 1.000 86.63000 343 ARG B O 1
ATOM 12344 N N . ASP B 1 350 ? -9.69600 56.86600 -5.45200 1.000 92.30000 350 ASP B N 1
ATOM 12345 C CA . ASP B 1 350 ? -10.68400 56.76800 -4.38100 1.000 103.82000 350 ASP B CA 1
ATOM 12346 C C . ASP B 1 350 ? -10.06000 57.03800 -3.01000 1.000 101.22000 350 ASP B C 1
ATOM 12347 O O . ASP B 1 350 ? -10.77000 57.24900 -2.02200 1.000 96.34000 350 ASP B O 1
ATOM 12355 N N . VAL B 1 351 ? -8.72600 57.03200 -2.95100 1.000 98.44000 351 VAL B N 1
ATOM 12356 C CA . VAL B 1 351 ? -8.02900 57.22800 -1.68400 1.000 99.67000 351 VAL B CA 1
ATOM 12357 C C . VAL B 1 351 ? -8.11000 58.66400 -1.18700 1.000 96.33000 351 VAL B C 1
ATOM 12358 O O . VAL B 1 351 ? -7.74100 58.93700 -0.03900 1.000 96.25000 351 VAL B O 1
ATOM 12371 N N . LEU B 1 352 ? -8.60100 59.59100 -2.01000 1.000 95.12000 352 LEU B N 1
ATOM 12372 C CA . LEU B 1 352 ? -8.67400 60.98700 -1.59300 1.000 96.55000 352 LEU B CA 1
ATOM 12373 C C . LEU B 1 352 ? -9.91000 61.26400 -0.74500 1.000 97.56000 352 LEU B C 1
ATOM 12374 O O . LEU B 1 352 ? -9.87600 62.15000 0.11800 1.000 94.45000 352 LEU B O 1
ATOM 12390 N N . LEU B 1 353 ? -11.00200 60.52600 -0.96600 1.000 101.13000 353 LEU B N 1
ATOM 12391 C CA . LEU B 1 353 ? -12.13900 60.60200 -0.05400 1.000 98.48000 353 LEU B CA 1
ATOM 12392 C C . LEU B 1 353 ? -11.75600 60.11700 1.33900 1.000 96.82000 353 LEU B C 1
ATOM 12393 O O . LEU B 1 353 ? -12.34300 60.55700 2.33500 1.000 93.28000 353 LEU B O 1
ATOM 12409 N N . GLU B 1 354 ? -10.76900 59.22100 1.42300 1.000 99.17000 354 GLU B N 1
ATOM 12410 C CA . GLU B 1 354 ? -10.30600 58.65600 2.68600 1.000 100.62000 354 GLU B CA 1
ATOM 12411 C C . GLU B 1 354 ? -9.65500 59.71100 3.57000 1.000 99.65000 354 GLU B C 1
ATOM 12412 O O . GLU B 1 354 ? -10.20700 60.08900 4.61000 1.000 93.92000 354 GLU B O 1
ATOM 12424 N N . LYS B 1 355 ? -8.46500 60.17500 3.17700 1.000 101.67000 355 LYS B N 1
ATOM 12425 C CA . LYS B 1 355 ? -7.76800 61.17600 3.97400 1.000 99.73000 355 LYS B CA 1
ATOM 12426 C C . LYS B 1 355 ? -8.56600 62.47000 4.06800 1.000 93.77000 355 LYS B C 1
ATOM 12427 O O . LYS B 1 355 ? -8.32100 63.28000 4.96900 1.000 87.21000 355 LYS B O 1
ATOM 12446 N N . GLU B 1 356 ? -9.51900 62.67600 3.15700 1.000 92.64000 356 GLU B N 1
ATOM 12447 C CA . GLU B 1 356 ? -10.47200 63.76700 3.29100 1.000 91.70000 356 GLU B CA 1
ATOM 12448 C C . GLU B 1 356 ? -11.38100 63.59500 4.50200 1.000 94.31000 356 GLU B C 1
ATOM 12449 O O . GLU B 1 356 ? -11.96600 64.57900 4.96900 1.000 93.53000 356 GLU B O 1
ATOM 12461 N N . LEU B 1 357 ? -11.51700 62.37200 5.02100 1.000 94.48000 357 LEU B N 1
ATOM 12462 C CA . LEU B 1 357 ? -12.33200 62.11900 6.20500 1.000 93.63000 357 LEU B CA 1
ATOM 12463 C C . LEU B 1 357 ? -11.51500 62.08300 7.48900 1.000 91.73000 357 LEU B C 1
ATOM 12464 O O . LEU B 1 357 ? -11.99100 62.54300 8.53100 1.000 92.43000 357 LEU B O 1
ATOM 12480 N N . LEU B 1 358 ? -10.30100 61.53400 7.44400 1.000 90.10000 358 LEU B N 1
ATOM 12481 C CA . LEU B 1 358 ? -9.40000 61.63900 8.58500 1.000 91.95000 358 LEU B CA 1
ATOM 12482 C C . LEU B 1 358 ? -9.05500 63.08600 8.89900 1.000 93.87000 358 LEU B C 1
ATOM 12483 O O . LEU B 1 358 ? -8.72600 63.40100 10.04900 1.000 91.09000 358 LEU B O 1
ATOM 12499 N N . ALA B 1 359 ? -9.12500 63.96700 7.90300 1.000 92.55000 359 ALA B N 1
ATOM 12500 C CA . ALA B 1 359 ? -8.78500 65.37100 8.06400 1.000 87.76000 359 ALA B CA 1
ATOM 12501 C C . ALA B 1 359 ? -9.98600 66.22300 8.43800 1.000 86.81000 359 ALA B C 1
ATOM 12502 O O . ALA B 1 359 ? -9.86800 67.45000 8.48700 1.000 85.75000 359 ALA B O 1
ATOM 12509 N N . ASP B 1 360 ? -11.13600 65.60600 8.69200 1.000 87.72000 360 ASP B N 1
ATOM 12510 C CA . ASP B 1 360 ? -12.32100 66.33300 9.13500 1.000 89.44000 360 ASP B CA 1
ATOM 12511 C C . ASP B 1 360 ? -12.28400 66.40900 10.65800 1.000 89.66000 360 ASP B C 1
ATOM 12512 O O . ASP B 1 360 ? -12.62400 65.44700 11.35300 1.000 88.39000 360 ASP B O 1
ATOM 12521 N N . GLU B 1 361 ? -11.85700 67.56100 11.17700 1.000 87.88000 361 GLU B N 1
ATOM 12522 C CA . GLU B 1 361 ? -11.89100 67.83300 12.60800 1.000 83.77000 361 GLU B CA 1
ATOM 12523 C C . GLU B 1 361 ? -13.27700 68.25200 13.08600 1.000 84.73000 361 GLU B C 1
ATOM 12524 O O . GLU B 1 361 ? -13.46200 68.45600 14.29000 1.000 81.52000 361 GLU B O 1
ATOM 12536 N N . LYS B 1 362 ? -14.24700 68.38600 12.18000 1.000 92.02000 362 LYS B N 1
ATOM 12537 C CA . LYS B 1 362 ? -15.63400 68.59500 12.57900 1.000 93.32000 362 LYS B CA 1
ATOM 12538 C C . LYS B 1 362 ? -16.09800 67.33900 13.31100 1.000 95.97000 362 LYS B C 1
ATOM 12539 O O . LYS B 1 362 ? -15.66800 67.06500 14.43400 1.000 95.41000 362 LYS B O 1
ATOM 12558 N N . GLU B 1 366 ? -16.72900 66.30800 18.51700 1.000 100.90000 366 GLU B N 1
ATOM 12559 C CA . GLU B 1 366 ? -18.11500 65.86100 18.59400 1.000 124.08000 366 GLU B CA 1
ATOM 12560 C C . GLU B 1 366 ? -18.20100 64.34600 18.49400 1.000 104.25000 366 GLU B C 1
ATOM 12561 O O . GLU B 1 366 ? -18.91700 63.70200 19.26400 1.000 85.33000 366 GLU B O 1
ATOM 12567 N N . HIS B 1 367 ? -17.47500 63.78100 17.52900 1.000 84.22000 367 HIS B N 1
ATOM 12568 C CA . HIS B 1 367 ? -17.35100 62.33100 17.45000 1.000 79.44000 367 HIS B CA 1
ATOM 12569 C C . HIS B 1 367 ? -16.91200 61.75300 18.78800 1.000 83.53000 367 HIS B C 1
ATOM 12570 O O . HIS B 1 367 ? -17.47600 60.75900 19.26000 1.000 77.90000 367 HIS B O 1
ATOM 12584 N N . LEU B 1 368 ? -15.93000 62.38600 19.43400 1.000 82.75000 368 LEU B N 1
ATOM 12585 C CA . LEU B 1 368 ? -15.33400 61.80900 20.63300 1.000 78.11000 368 LEU B CA 1
ATOM 12586 C C . LEU B 1 368 ? -16.14900 62.06800 21.88700 1.000 74.38000 368 LEU B C 1
ATOM 12587 O O . LEU B 1 368 ? -15.88300 61.44900 22.92300 1.000 75.33000 368 LEU B O 1
ATOM 12603 N N . MET B 1 369 ? -17.14300 62.94200 21.81700 1.000 72.99000 369 MET B N 1
ATOM 12604 C CA . MET B 1 369 ? -18.13100 62.98900 22.88100 1.000 72.86000 369 MET B CA 1
ATOM 12605 C C . MET B 1 369 ? -18.94400 61.70100 22.92500 1.000 72.25000 369 MET B C 1
ATOM 12606 O O . MET B 1 369 ? -19.28200 61.20600 24.00800 1.000 72.29000 369 MET B O 1
ATOM 12620 N N . LEU B 1 370 ? -19.27100 61.14800 21.75800 1.000 70.00000 370 LEU B N 1
ATOM 12621 C CA . LEU B 1 370 ? -19.96400 59.86900 21.71200 1.000 67.69000 370 LEU B CA 1
ATOM 12622 C C . LEU B 1 370 ? -19.02700 58.71300 22.03100 1.000 66.48000 370 LEU B C 1
ATOM 12623 O O . LEU B 1 370 ? -19.45800 57.72300 22.63000 1.000 65.06000 370 LEU B O 1
ATOM 12639 N N . VAL B 1 371 ? -17.75300 58.81400 21.63900 1.000 63.67000 371 VAL B N 1
ATOM 12640 C CA . VAL B 1 371 ? -16.76700 57.83900 22.09200 1.000 61.60000 371 VAL B CA 1
ATOM 12641 C C . VAL B 1 371 ? -16.64400 57.90400 23.60500 1.000 67.79000 371 VAL B C 1
ATOM 12642 O O . VAL B 1 371 ? -16.34100 56.89900 24.26000 1.000 67.65000 371 VAL B O 1
ATOM 12655 N N . ASP B 1 372 ? -16.87700 59.08400 24.18300 1.000 71.63000 372 ASP B N 1
ATOM 12656 C CA . ASP B 1 372 ? -16.89600 59.22200 25.63500 1.000 75.53000 372 ASP B CA 1
ATOM 12657 C C . ASP B 1 372 ? -18.11900 58.53800 26.23400 1.000 71.29000 372 ASP B C 1
ATOM 12658 O O . ASP B 1 372 ? -18.00900 57.79700 27.21900 1.000 68.80000 372 ASP B O 1
ATOM 12667 N N . LEU B 1 373 ? -19.29900 58.78100 25.65800 1.000 68.55000 373 LEU B N 1
ATOM 12668 C CA . LEU B 1 373 ? -20.49800 58.08300 26.11000 1.000 71.02000 373 LEU B CA 1
ATOM 12669 C C . LEU B 1 373 ? -20.30400 56.57100 26.08600 1.000 67.45000 373 LEU B C 1
ATOM 12670 O O . LEU B 1 373 ? -20.71700 55.86900 27.01700 1.000 66.62000 373 LEU B O 1
ATOM 12686 N N . GLY B 1 374 ? -19.67300 56.05000 25.03200 1.000 66.66000 374 GLY B N 1
ATOM 12687 C CA . GLY B 1 374 ? -19.47300 54.61400 24.93300 1.000 66.46000 374 GLY B CA 1
ATOM 12688 C C . GLY B 1 374 ? -18.45000 54.08200 25.91700 1.000 65.17000 374 GLY B C 1
ATOM 12689 O O . GLY B 1 374 ? -18.58700 52.96000 26.41500 1.000 59.29000 374 GLY B O 1
ATOM 12693 N N . ARG B 1 375 ? -17.40600 54.86600 26.19700 1.000 67.70000 375 ARG B N 1
ATOM 12694 C CA . ARG B 1 375 ? -16.44200 54.48500 27.22300 1.000 67.56000 375 ARG B CA 1
ATOM 12695 C C . ARG B 1 375 ? -17.13300 54.33200 28.57200 1.000 64.50000 375 ARG B C 1
ATOM 12696 O O . ARG B 1 375 ? -16.93700 53.33400 29.27600 1.000 62.73000 375 ARG B O 1
ATOM 12717 N N . ASN B 1 376 ? -17.95900 55.31600 28.94100 1.000 63.22000 376 ASN B N 1
ATOM 12718 C CA . ASN B 1 376 ? -18.74600 55.21700 30.16600 1.000 60.65000 376 ASN B CA 1
ATOM 12719 C C . ASN B 1 376 ? -19.67600 54.01400 30.11600 1.000 62.92000 376 ASN B C 1
ATOM 12720 O O . ASN B 1 376 ? -19.71200 53.20000 31.04700 1.000 59.70000 376 ASN B O 1
ATOM 12731 N N . ASP B 1 377 ? -20.44300 53.89700 29.02600 1.000 61.61000 377 ASP B N 1
ATOM 12732 C CA . ASP B 1 377 ? -21.48200 52.87700 28.91700 1.000 56.03000 377 ASP B CA 1
ATOM 12733 C C . ASP B 1 377 ? -20.92400 51.48100 29.16100 1.000 52.07000 377 ASP B C 1
ATOM 12734 O O . ASP B 1 377 ? -21.45100 50.72400 29.98100 1.000 50.47000 377 ASP B O 1
ATOM 12743 N N . LEU B 1 378 ? -19.85400 51.11800 28.45400 1.000 55.55000 378 LEU B N 1
ATOM 12744 C CA . LEU B 1 378 ? -19.24700 49.81100 28.67000 1.000 53.19000 378 LEU B CA 1
ATOM 12745 C C . LEU B 1 378 ? -18.55900 49.70200 30.02400 1.000 54.92000 378 LEU B C 1
ATOM 12746 O O . LEU B 1 378 ? -18.39800 48.58600 30.53200 1.000 51.51000 378 LEU B O 1
ATOM 12762 N N . GLY B 1 379 ? -18.13600 50.82100 30.61300 1.000 53.29000 379 GLY B N 1
ATOM 12763 C CA . GLY B 1 379 ? -17.48500 50.75100 31.90800 1.000 56.30000 379 GLY B CA 1
ATOM 12764 C C . GLY B 1 379 ? -18.41700 50.24000 32.98500 1.000 52.39000 379 GLY B C 1
ATOM 12765 O O . GLY B 1 379 ? -17.97600 49.63600 33.96900 1.000 53.37000 379 GLY B O 1
ATOM 12769 N N . ARG B 1 380 ? -19.71400 50.44400 32.80100 1.000 51.25000 380 ARG B N 1
ATOM 12770 C CA . ARG B 1 380 ? -20.69100 50.02800 33.78800 1.000 46.35000 380 ARG B CA 1
ATOM 12771 C C . ARG B 1 380 ? -20.93700 48.52600 33.78700 1.000 48.73000 380 ARG B C 1
ATOM 12772 O O . ARG B 1 380 ? -21.55400 48.01800 34.72700 1.000 49.14000 380 ARG B O 1
ATOM 12793 N N . VAL B 1 381 ? -20.46400 47.79700 32.77500 1.000 44.02000 381 VAL B N 1
ATOM 12794 C CA . VAL B 1 381 ? -20.69200 46.36100 32.69000 1.000 46.81000 381 VAL B CA 1
ATOM 12795 C C . VAL B 1 381 ? -19.41000 45.57200 32.49900 1.000 42.73000 381 VAL B C 1
ATOM 12796 O O . VAL B 1 381 ? -19.46100 44.34400 32.43600 1.000 43.39000 381 VAL B O 1
ATOM 12809 N N . CYS B 1 382 ? -18.26500 46.23100 32.38600 1.000 44.97000 382 CYS B N 1
ATOM 12810 C CA . CYS B 1 382 ? -17.01600 45.55800 32.08300 1.000 53.11000 382 CYS B CA 1
ATOM 12811 C C . CYS B 1 382 ? -16.10900 45.57400 33.30200 1.000 57.77000 382 CYS B C 1
ATOM 12812 O O . CYS B 1 382 ? -16.28000 46.36600 34.23200 1.000 52.94000 382 CYS B O 1
ATOM 12820 N N . ARG B 1 383 ? -15.15300 44.66100 33.28300 1.000 60.63000 383 ARG B N 1
ATOM 12821 C CA . ARG B 1 383 ? -14.15500 44.59300 34.33100 1.000 57.90000 383 ARG B CA 1
ATOM 12822 C C . ARG B 1 383 ? -13.33300 45.88100 34.35000 1.000 59.15000 383 ARG B C 1
ATOM 12823 O O . ARG B 1 383 ? -13.03500 46.43900 33.28700 1.000 59.81000 383 ARG B O 1
ATOM 12844 N N . PRO B 1 384 ? -12.94200 46.38100 35.52700 1.000 63.48000 384 PRO B N 1
ATOM 12845 C CA . PRO B 1 384 ? -12.17200 47.63400 35.57400 1.000 55.06000 384 PRO B CA 1
ATOM 12846 C C . PRO B 1 384 ? -10.88700 47.52900 34.76900 1.000 55.99000 384 PRO B C 1
ATOM 12847 O O . PRO B 1 384 ? -10.20700 46.50100 34.78000 1.000 54.06000 384 PRO B O 1
ATOM 12858 N N . GLY B 1 385 ? -10.56400 48.61000 34.05900 1.000 56.54000 385 GLY B N 1
ATOM 12859 C CA . GLY B 1 385 ? -9.35400 48.68200 33.26900 1.000 61.30000 385 GLY B CA 1
ATOM 12860 C C . GLY B 1 385 ? -9.37500 47.94700 31.94300 1.000 64.94000 385 GLY B C 1
ATOM 12861 O O . GLY B 1 385 ? -8.41400 48.07900 31.17200 1.000 63.31000 385 GLY B O 1
ATOM 12865 N N . THR B 1 386 ? -10.42600 47.17800 31.64000 1.000 67.73000 386 THR B N 1
ATOM 12866 C CA . THR B 1 386 ? -10.48700 46.43000 30.38800 1.000 66.74000 386 THR B CA 1
ATOM 12867 C C . THR B 1 386 ? -11.09300 47.23100 29.24200 1.000 62.65000 386 THR B C 1
ATOM 12868 O O . THR B 1 386 ? -11.03500 46.77600 28.09500 1.000 60.95000 386 THR B O 1
ATOM 12879 N N . VAL B 1 387 ? -11.66400 48.40000 29.51700 1.000 57.32000 387 VAL B N 1
ATOM 12880 C CA . VAL B 1 387 ? -12.30600 49.20600 28.48600 1.000 58.98000 387 VAL B CA 1
ATOM 12881 C C . VAL B 1 387 ? -11.22900 50.01000 27.76400 1.000 62.13000 387 VAL B C 1
ATOM 12882 O O . VAL B 1 387 ? -10.68100 50.96500 28.31600 1.000 63.35000 387 VAL B O 1
ATOM 12895 N N . ARG B 1 388 ? -10.93600 49.63100 26.52100 1.000 64.44000 388 ARG B N 1
ATOM 12896 C CA . ARG B 1 388 ? -9.96100 50.31800 25.68600 1.000 68.29000 388 ARG B CA 1
ATOM 12897 C C . ARG B 1 388 ? -10.68500 51.10600 24.60100 1.000 65.82000 388 ARG B C 1
ATOM 12898 O O . ARG B 1 388 ? -11.71500 50.66500 24.07700 1.000 63.06000 388 ARG B O 1
ATOM 12919 N N . VAL B 1 389 ? -10.14300 52.27400 24.27800 1.000 62.45000 389 VAL B N 1
ATOM 12920 C CA . VAL B 1 389 ? -10.59600 53.06900 23.15100 1.000 63.39000 389 VAL B CA 1
ATOM 12921 C C . VAL B 1 389 ? -9.49500 53.03500 22.09700 1.000 70.29000 389 VAL B C 1
ATOM 12922 O O . VAL B 1 389 ? -8.33800 52.70400 22.37500 1.000 76.21000 389 VAL B O 1
ATOM 12935 N N . ASP B 1 390 ? -9.86800 53.35200 20.85800 1.000 71.69000 390 ASP B N 1
ATOM 12936 C CA . ASP B 1 390 ? -8.95200 53.22300 19.73000 1.000 81.19000 390 ASP B CA 1
ATOM 12937 C C . ASP B 1 390 ? -9.32000 54.29800 18.70200 1.000 87.82000 390 ASP B C 1
ATOM 12938 O O . ASP B 1 390 ? -9.91300 54.03200 17.65400 1.000 87.63000 390 ASP B O 1
ATOM 12947 N N . ASP B 1 391 ? -8.95200 55.54000 19.02200 1.000 91.52000 391 ASP B N 1
ATOM 12948 C CA . ASP B 1 391 ? -9.35200 56.71000 18.24400 1.000 91.83000 391 ASP B CA 1
ATOM 12949 C C . ASP B 1 391 ? -9.12600 56.50000 16.75200 1.000 93.30000 391 ASP B C 1
ATOM 12950 O O . ASP B 1 391 ? -8.00300 56.22800 16.31300 1.000 92.63000 391 ASP B O 1
ATOM 12959 N N . TYR B 1 392 ? -10.20700 56.62500 15.97800 1.000 91.67000 392 TYR B N 1
ATOM 12960 C CA . TYR B 1 392 ? -10.14500 56.57100 14.51900 1.000 88.40000 392 TYR B CA 1
ATOM 12961 C C . TYR B 1 392 ? -9.30700 55.37300 14.07500 1.000 90.76000 392 TYR B C 1
ATOM 12962 O O . TYR B 1 392 ? -8.42800 55.46900 13.21500 1.000 94.00000 392 TYR B O 1
ATOM 12980 N N . SER B 1 393 ? -9.60100 54.22300 14.69000 1.000 92.59000 393 SER B N 1
ATOM 12981 C CA . SER B 1 393 ? -8.75900 53.04000 14.54700 1.000 90.71000 393 SER B CA 1
ATOM 12982 C C . SER B 1 393 ? -8.62800 52.59200 13.10000 1.000 88.20000 393 SER B C 1
ATOM 12983 O O . SER B 1 393 ? -7.58100 52.06100 12.71200 1.000 83.37000 393 SER B O 1
ATOM 12991 N N . HIS B 1 394 ? -9.66900 52.76900 12.29400 1.000 88.00000 394 HIS B N 1
ATOM 12992 C CA . HIS B 1 394 ? -9.61800 52.29300 10.92000 1.000 84.34000 394 HIS B CA 1
ATOM 12993 C C . HIS B 1 394 ? -10.81300 52.83500 10.15100 1.000 81.98000 394 HIS B C 1
ATOM 12994 O O . HIS B 1 394 ? -11.73900 53.42300 10.71600 1.000 80.23000 394 HIS B O 1
ATOM 13008 N N . ILE B 1 395 ? -10.75500 52.63600 8.84200 1.000 84.90000 395 ILE B N 1
ATOM 13009 C CA . ILE B 1 395 ? -11.84400 52.93100 7.93700 1.000 83.99000 395 ILE B CA 1
ATOM 13010 C C . ILE B 1 395 ? -12.55300 51.61800 7.63500 1.000 82.81000 395 ILE B C 1
ATOM 13011 O O . ILE B 1 395 ? -12.00500 50.52800 7.81900 1.000 84.70000 395 ILE B O 1
ATOM 13027 N N . GLU B 1 396 ? -13.79800 51.71400 7.18200 1.000 77.59000 396 GLU B N 1
ATOM 13028 C CA . GLU B 1 396 ? -14.55300 50.54800 6.74000 1.000 77.97000 396 GLU B CA 1
ATOM 13029 C C . GLU B 1 396 ? -15.10500 50.84800 5.35600 1.000 79.09000 396 GLU B C 1
ATOM 13030 O O . GLU B 1 396 ? -15.98600 51.70100 5.20600 1.000 77.04000 396 GLU B O 1
ATOM 13042 N N . ARG B 1 397 ? -14.58100 50.16000 4.34700 1.000 77.93000 397 ARG B N 1
ATOM 13043 C CA . ARG B 1 397 ? -14.99100 50.37000 2.96500 1.000 82.73000 397 ARG B CA 1
ATOM 13044 C C . ARG B 1 397 ? -16.01600 49.31100 2.58500 1.000 77.63000 397 ARG B C 1
ATOM 13045 O O . ARG B 1 397 ? -15.70900 48.11200 2.57500 1.000 74.87000 397 ARG B O 1
ATOM 13053 N N . TYR B 1 398 ? -17.23200 49.75200 2.29400 1.000 74.74000 398 TYR B N 1
ATOM 13054 C CA . TYR B 1 398 ? -18.27600 48.87600 1.80000 1.000 74.58000 398 TYR B CA 1
ATOM 13055 C C . TYR B 1 398 ? -18.37700 49.05900 0.29300 1.000 78.73000 398 TYR B C 1
ATOM 13056 O O . TYR B 1 398 ? -17.50200 49.65900 -0.34000 1.000 84.02000 398 TYR B O 1
ATOM 13073 N N . SER B 1 399 ? -19.43500 48.52000 -0.30300 1.000 74.38000 399 SER B N 1
ATOM 13074 C CA . SER B 1 399 ? -19.51900 48.52400 -1.75700 1.000 74.61000 399 SER B CA 1
ATOM 13075 C C . SER B 1 399 ? -19.67200 49.93900 -2.29400 1.000 79.65000 399 SER B C 1
ATOM 13076 O O . SER B 1 399 ? -18.91000 50.36900 -3.16900 1.000 81.08000 399 SER B O 1
ATOM 13084 N N . HIS B 1 400 ? -20.64100 50.68400 -1.77500 1.000 78.47000 400 HIS B N 1
ATOM 13085 C CA . HIS B 1 400 ? -20.91800 52.01400 -2.28400 1.000 82.16000 400 HIS B CA 1
ATOM 13086 C C . HIS B 1 400 ? -20.57200 53.12100 -1.29700 1.000 86.04000 400 HIS B C 1
ATOM 13087 O O . HIS B 1 400 ? -20.75700 54.29500 -1.63300 1.000 87.68000 400 HIS B O 1
ATOM 13101 N N . VAL B 1 401 ? -20.06700 52.79700 -0.10000 1.000 83.62000 401 VAL B N 1
ATOM 13102 C CA . VAL B 1 401 ? -19.67800 53.81500 0.87300 1.000 84.00000 401 VAL B CA 1
ATOM 13103 C C . VAL B 1 401 ? -18.44600 53.36300 1.65000 1.000 80.42000 401 VAL B C 1
ATOM 13104 O O . VAL B 1 401 ? -17.98400 52.22600 1.54000 1.000 78.47000 401 VAL B O 1
ATOM 13117 N N . MET B 1 402 ? -17.92300 54.29100 2.44700 1.000 80.33000 402 MET B N 1
ATOM 13118 C CA . MET B 1 402 ? -16.78700 54.05400 3.32200 1.000 80.04000 402 MET B CA 1
ATOM 13119 C C . MET B 1 402 ? -17.04600 54.77100 4.63600 1.000 78.62000 402 MET B C 1
ATOM 13120 O O . MET B 1 402 ? -17.58600 55.88000 4.64600 1.000 79.16000 402 MET B O 1
ATOM 13134 N N . HIS B 1 403 ? -16.65700 54.14300 5.74100 1.000 76.72000 403 HIS B N 1
ATOM 13135 C CA . HIS B 1 403 ? -16.88000 54.69700 7.06800 1.000 78.03000 403 HIS B CA 1
ATOM 13136 C C . HIS B 1 403 ? -15.55300 54.85600 7.79400 1.000 77.18000 403 HIS B C 1
ATOM 13137 O O . HIS B 1 403 ? -14.64300 54.03600 7.63500 1.000 77.24000 403 HIS B O 1
ATOM 13151 N N . LEU B 1 404 ? -15.45400 55.91100 8.59200 1.000 77.30000 404 LEU B N 1
ATOM 13152 C CA . LEU B 1 404 ? -14.37100 56.07100 9.55200 1.000 78.54000 404 LEU B CA 1
ATOM 13153 C C . LEU B 1 404 ? -14.91600 55.70200 10.92500 1.000 75.57000 404 LEU B C 1
ATOM 13154 O O . LEU B 1 404 ? -15.87200 56.32500 11.39900 1.000 72.47000 404 LEU B O 1
ATOM 13170 N N . VAL B 1 405 ? -14.32600 54.68400 11.55000 1.000 78.53000 405 VAL B N 1
ATOM 13171 C CA . VAL B 1 405 ? -14.83500 54.16300 12.81300 1.000 81.14000 405 VAL B CA 1
ATOM 13172 C C . VAL B 1 405 ? -13.75300 54.26600 13.87600 1.000 81.70000 405 VAL B C 1
ATOM 13173 O O . VAL B 1 405 ? -12.55400 54.17700 13.58900 1.000 80.99000 405 VAL B O 1
ATOM 13186 N N . SER B 1 406 ? -14.19600 54.45800 15.11500 1.000 79.45000 406 SER B N 1
ATOM 13187 C CA . SER B 1 406 ? -13.38100 54.24300 16.30000 1.000 78.79000 406 SER B CA 1
ATOM 13188 C C . SER B 1 406 ? -13.92700 53.03400 17.04800 1.000 76.66000 406 SER B C 1
ATOM 13189 O O . SER B 1 406 ? -15.13700 52.79600 17.06900 1.000 73.89000 406 SER B O 1
ATOM 13197 N N . THR B 1 407 ? -13.02800 52.26800 17.66000 1.000 75.88000 407 THR B N 1
ATOM 13198 C CA . THR B 1 407 ? -13.38000 51.01900 18.32600 1.000 69.84000 407 THR B CA 1
ATOM 13199 C C . THR B 1 407 ? -13.30700 51.18700 19.83600 1.000 64.75000 407 THR B C 1
ATOM 13200 O O . THR B 1 407 ? -12.30200 51.67100 20.36400 1.000 67.05000 407 THR B O 1
ATOM 13211 N N . VAL B 1 408 ? -14.36300 50.76700 20.52500 1.000 61.90000 408 VAL B N 1
ATOM 13212 C CA . VAL B 1 408 ? -14.38200 50.67900 21.98100 1.000 58.43000 408 VAL B CA 1
ATOM 13213 C C . VAL B 1 408 ? -14.72000 49.24300 22.34300 1.000 57.93000 408 VAL B C 1
ATOM 13214 O O . VAL B 1 408 ? -15.76100 48.72000 21.92600 1.000 55.22000 408 VAL B O 1
ATOM 13227 N N . THR B 1 409 ? -13.84200 48.59900 23.10400 1.000 51.08000 409 THR B N 1
ATOM 13228 C CA . THR B 1 409 ? -14.06400 47.23000 23.52400 1.000 54.01000 409 THR B CA 1
ATOM 13229 C C . THR B 1 409 ? -13.82400 47.12100 25.02100 1.000 54.21000 409 THR B C 1
ATOM 13230 O O . THR B 1 409 ? -13.32300 48.04300 25.66400 1.000 56.56000 409 THR B O 1
ATOM 13241 N N . GLY B 1 410 ? -14.20700 45.97800 25.56400 1.000 54.42000 410 GLY B N 1
ATOM 13242 C CA . GLY B 1 410 ? -14.02500 45.71700 26.97400 1.000 57.26000 410 GLY B CA 1
ATOM 13243 C C . GLY B 1 410 ? -14.47800 44.30800 27.28100 1.000 57.35000 410 GLY B C 1
ATOM 13244 O O . GLY B 1 410 ? -15.15500 43.66100 26.47700 1.000 51.33000 410 GLY B O 1
ATOM 13248 N N . GLU B 1 411 ? -14.07100 43.83400 28.45500 1.000 56.96000 411 GLU B N 1
ATOM 13249 C CA . GLU B 1 411 ? -14.40200 42.49100 28.90500 1.000 55.40000 411 GLU B CA 1
ATOM 13250 C C . GLU B 1 411 ? -15.51500 42.57500 29.93600 1.000 54.82000 411 GLU B C 1
ATOM 13251 O O . GLU B 1 411 ? -15.40500 43.31800 30.91400 1.000 56.22000 411 GLU B O 1
ATOM 13263 N N . LEU B 1 412 ? -16.59300 41.83300 29.70300 1.000 55.48000 412 LEU B N 1
ATOM 13264 C CA . LEU B 1 412 ? -17.74100 41.87600 30.59800 1.000 50.93000 412 LEU B CA 1
ATOM 13265 C C . LEU B 1 412 ? -17.38400 41.32600 31.97200 1.000 53.73000 412 LEU B C 1
ATOM 13266 O O . LEU B 1 412 ? -16.69600 40.31200 32.08900 1.000 50.85000 412 LEU B O 1
ATOM 13282 N N . ALA B 1 413 ? -17.88400 41.98900 33.00800 1.000 52.77000 413 ALA B N 1
ATOM 13283 C CA . ALA B 1 413 ? -17.79500 41.46500 34.36200 1.000 56.94000 413 ALA B CA 1
ATOM 13284 C C . ALA B 1 413 ? -18.47100 40.10000 34.44900 1.000 60.95000 413 ALA B C 1
ATOM 13285 O O . ALA B 1 413 ? -19.31600 39.73900 33.62400 1.000 57.06000 413 ALA B O 1
ATOM 13292 N N . GLU B 1 414 ? -18.10300 39.33500 35.48200 1.000 61.35000 414 GLU B N 1
ATOM 13293 C CA . GLU B 1 414 ? -18.61600 37.97400 35.59100 1.000 61.27000 414 GLU B CA 1
ATOM 13294 C C . GLU B 1 414 ? -20.09500 37.93600 35.95500 1.000 54.05000 414 GLU B C 1
ATOM 13295 O O . GLU B 1 414 ? -20.76000 36.94200 35.64600 1.000 59.78000 414 GLU B O 1
ATOM 13307 N N . ASP B 1 415 ? -20.63200 38.98700 36.57600 1.000 50.62000 415 ASP B N 1
ATOM 13308 C CA . ASP B 1 415 ? -22.06000 39.06100 36.86800 1.000 57.17000 415 ASP B CA 1
ATOM 13309 C C . ASP B 1 415 ? -22.82100 39.90000 35.84200 1.000 53.88000 415 ASP B C 1
ATOM 13310 O O . ASP B 1 415 ? -23.92800 40.36400 36.12600 1.000 48.50000 415 ASP B O 1
ATOM 13319 N N . LYS B 1 416 ? -22.25100 40.10600 34.66100 1.000 53.51000 416 LYS B N 1
ATOM 13320 C CA . LYS B 1 416 ? -22.90700 40.86700 33.60500 1.000 52.77000 416 LYS B CA 1
ATOM 13321 C C . LYS B 1 416 ? -23.06700 40.00600 32.36300 1.000 48.82000 416 LYS B C 1
ATOM 13322 O O . LYS B 1 416 ? -22.16500 39.24400 32.00500 1.000 50.86000 416 LYS B O 1
ATOM 13341 N N . THR B 1 417 ? -24.21900 40.13600 31.71300 1.000 43.45000 417 THR B N 1
ATOM 13342 C CA . THR B 1 417 ? -24.54600 39.39000 30.51000 1.000 44.22000 417 THR B CA 1
ATOM 13343 C C . THR B 1 417 ? -24.48000 40.30400 29.28900 1.000 43.36000 417 THR B C 1
ATOM 13344 O O . THR B 1 417 ? -24.28600 41.52300 29.39000 1.000 39.13000 417 THR B O 1
ATOM 13355 N N . ALA B 1 418 ? -24.66800 39.69200 28.12000 1.000 36.12000 418 ALA B N 1
ATOM 13356 C CA . ALA B 1 418 ? -24.76400 40.47200 26.88900 1.000 35.95000 418 ALA B CA 1
ATOM 13357 C C . ALA B 1 418 ? -25.95300 41.41800 26.94800 1.000 31.56000 418 ALA B C 1
ATOM 13358 O O . ALA B 1 418 ? -25.88900 42.54600 26.44800 1.000 32.28000 418 ALA B O 1
ATOM 13365 N N . LEU B 1 419 ? -27.04900 40.99000 27.57200 1.000 32.52000 419 LEU B N 1
ATOM 13366 C CA . LEU B 1 419 ? -28.18700 41.88700 27.70200 1.000 29.92000 419 LEU B CA 1
ATOM 13367 C C . LEU B 1 419 ? -27.83200 43.12800 28.50800 1.000 37.45000 419 LEU B C 1
ATOM 13368 O O . LEU B 1 419 ? -28.34500 44.22000 28.23700 1.000 33.19000 419 LEU B O 1
ATOM 13384 N N . ASP B 1 420 ? -26.99800 42.97900 29.54400 1.000 37.43000 420 ASP B N 1
ATOM 13385 C CA . ASP B 1 420 ? -26.57900 44.15800 30.28800 1.000 36.81000 420 ASP B CA 1
ATOM 13386 C C . ASP B 1 420 ? -25.77200 45.08900 29.39900 1.000 33.63000 420 ASP B C 1
ATOM 13387 O O . ASP B 1 420 ? -25.84100 46.31100 29.54600 1.000 32.47000 420 ASP B O 1
ATOM 13396 N N . ALA B 1 421 ? -24.96500 44.52400 28.49700 1.000 30.17000 421 ALA B N 1
ATOM 13397 C CA . ALA B 1 421 ? -24.22000 45.36100 27.56100 1.000 33.05000 421 ALA B CA 1
ATOM 13398 C C . ALA B 1 421 ? -25.17900 46.16000 26.69000 1.000 30.96000 421 ALA B C 1
ATOM 13399 O O . ALA B 1 421 ? -24.97800 47.36000 26.47100 1.000 35.60000 421 ALA B O 1
ATOM 13406 N N . VAL B 1 422 ? -26.25700 45.51900 26.23300 1.000 31.86000 422 VAL B N 1
ATOM 13407 C CA . VAL B 1 422 ? -27.22200 46.19700 25.36800 1.000 35.45000 422 VAL B CA 1
ATOM 13408 C C . VAL B 1 422 ? -27.89900 47.33200 26.12200 1.000 37.52000 422 VAL B C 1
ATOM 13409 O O . VAL B 1 422 ? -27.95600 48.45900 25.63400 1.000 34.11000 422 VAL B O 1
ATOM 13422 N N . THR B 1 423 ? -28.40600 47.06100 27.33200 1.000 32.54000 423 THR B N 1
ATOM 13423 C CA . THR B 1 423 ? -29.11500 48.10400 28.07800 1.000 33.53000 423 THR B CA 1
ATOM 13424 C C . THR B 1 423 ? -28.17800 49.22600 28.50900 1.000 35.05000 423 THR B C 1
ATOM 13425 O O . THR B 1 423 ? -28.58700 50.39100 28.53900 1.000 39.96000 423 THR B O 1
ATOM 13436 N N . ALA B 1 424 ? -26.91300 48.91600 28.79600 1.000 35.74000 424 ALA B N 1
ATOM 13437 C CA . ALA B 1 424 ? -25.97100 49.96300 29.18700 1.000 38.92000 424 ALA B CA 1
ATOM 13438 C C . ALA B 1 424 ? -25.72400 50.95200 28.04900 1.000 42.88000 424 ALA B C 1
ATOM 13439 O O . ALA B 1 424 ? -25.53000 52.14900 28.28900 1.000 41.01000 424 ALA B O 1
ATOM 13446 N N . CYS B 1 425 ? -25.70800 50.46400 26.80800 1.000 41.12000 425 CYS B N 1
ATOM 13447 C CA . CYS B 1 425 ? -25.40300 51.27300 25.63000 1.000 38.41000 425 CYS B CA 1
ATOM 13448 C C . CYS B 1 425 ? -26.62700 51.91300 24.99400 1.000 38.17000 425 CYS B C 1
ATOM 13449 O O . CYS B 1 425 ? -26.47300 52.66200 24.02100 1.000 39.13000 425 CYS B O 1
ATOM 13457 N N . PHE B 1 426 ? -27.81000 51.65700 25.50800 1.000 36.09000 426 PHE B N 1
ATOM 13458 C CA . PHE B 1 426 ? -29.07000 51.85500 24.78000 1.000 40.21000 426 PHE B CA 1
ATOM 13459 C C . PHE B 1 426 ? -29.76400 53.13900 25.19600 1.000 41.33000 426 PHE B C 1
ATOM 13460 O O . PHE B 1 426 ? -29.93800 53.37500 26.39200 1.000 39.44000 426 PHE B O 1
ATOM 13477 N N . PRO B 1 427 ? -30.22600 53.98700 24.26400 1.000 38.86000 427 PRO B N 1
ATOM 13478 C CA . PRO B 1 427 ? -30.05100 53.91700 22.81100 1.000 39.92000 427 PRO B CA 1
ATOM 13479 C C . PRO B 1 427 ? -28.73600 54.51500 22.36900 1.000 40.95000 427 PRO B C 1
ATOM 13480 O O . PRO B 1 427 ? -28.08100 55.20200 23.14800 1.000 39.94000 427 PRO B O 1
ATOM 13491 N N . ALA B 1 428 ? -28.35800 54.25200 21.12100 1.000 36.24000 428 ALA B N 1
ATOM 13492 C CA . ALA B 1 428 ? -27.11700 54.78500 20.58500 1.000 44.12000 428 ALA B CA 1
ATOM 13493 C C . ALA B 1 428 ? -27.04000 56.28300 20.83800 1.000 41.19000 428 ALA B C 1
ATOM 13494 O O . ALA B 1 428 ? -28.03700 57.00100 20.72300 1.000 40.20000 428 ALA B O 1
ATOM 13501 N N . GLY B 1 429 ? -25.84800 56.74800 21.19800 1.000 40.39000 429 GLY B N 1
ATOM 13502 C CA . GLY B 1 429 ? -25.64900 58.17900 21.35200 1.000 47.84000 429 GLY B CA 1
ATOM 13503 C C . GLY B 1 429 ? -25.81000 58.91900 20.03700 1.000 48.28000 429 GLY B C 1
ATOM 13504 O O . GLY B 1 429 ? -26.31900 60.04300 20.00300 1.000 42.52000 429 GLY B O 1
ATOM 13508 N N . THR B 1 430 ? -25.38200 58.29500 18.93700 1.000 45.36000 430 THR B N 1
ATOM 13509 C CA . THR B 1 430 ? -25.59100 58.86900 17.61100 1.000 43.54000 430 THR B CA 1
ATOM 13510 C C . THR B 1 430 ? -27.06000 59.04500 17.28700 1.000 38.65000 430 THR B C 1
ATOM 13511 O O . THR B 1 430 ? -27.38400 59.76300 16.33300 1.000 40.09000 430 THR B O 1
ATOM 13522 N N . LEU B 1 431 ? -27.94900 58.40600 18.04000 1.000 35.49000 431 LEU B N 1
ATOM 13523 C CA . LEU B 1 431 ? -29.38000 58.51400 17.82900 1.000 35.07000 431 LEU B CA 1
ATOM 13524 C C . LEU B 1 431 ? -30.10200 59.29200 18.91400 1.000 35.72000 431 LEU B C 1
ATOM 13525 O O . LEU B 1 431 ? -31.33000 59.38900 18.86400 1.000 36.81000 431 LEU B O 1
ATOM 13541 N N . SER B 1 432 ? -29.38500 59.87900 19.86700 1.000 40.13000 432 SER B N 1
ATOM 13542 C CA . SER B 1 432 ? -30.02800 60.59000 20.96700 1.000 43.89000 432 SER B CA 1
ATOM 13543 C C . SER B 1 432 ? -29.30100 61.90700 21.19200 1.000 45.14000 432 SER B C 1
ATOM 13544 O O . SER B 1 432 ? -29.81000 62.97400 20.83600 1.000 40.02000 432 SER B O 1
ATOM 13552 N N . GLY B 1 433 ? -28.10800 61.84200 21.75400 1.000 46.76000 433 GLY B N 1
ATOM 13553 C CA . GLY B 1 433 ? -27.28500 63.01900 21.91700 1.000 52.39000 433 GLY B CA 1
ATOM 13554 C C . GLY B 1 433 ? -26.40600 62.88100 23.14400 1.000 58.14000 433 GLY B C 1
ATOM 13555 O O . GLY B 1 433 ? -26.22100 61.79400 23.68400 1.000 50.63000 433 GLY B O 1
ATOM 13559 N N . ALA B 1 434 ? -25.86200 64.01900 23.57200 1.000 60.88000 434 ALA B N 1
ATOM 13560 C CA . ALA B 1 434 ? -24.95500 64.04500 24.69900 1.000 60.86000 434 ALA B CA 1
ATOM 13561 C C . ALA B 1 434 ? -25.15400 65.36600 25.43600 1.000 60.87000 434 ALA B C 1
ATOM 13562 O O . ALA B 1 434 ? -25.06500 66.43300 24.80700 1.000 60.72000 434 ALA B O 1
ATOM 13569 N N . PRO B 1 435 ? -25.43400 65.34900 26.75400 1.000 60.91000 435 PRO B N 1
ATOM 13570 C CA . PRO B 1 435 ? -25.66100 64.17300 27.60100 1.000 57.65000 435 PRO B CA 1
ATOM 13571 C C . PRO B 1 435 ? -26.84700 63.37300 27.09300 1.000 58.16000 435 PRO B C 1
ATOM 13572 O O . PRO B 1 435 ? -27.80800 63.97100 26.60100 1.000 56.29000 435 PRO B O 1
ATOM 13583 N N . LYS B 1 436 ? -26.78100 62.04500 27.19200 1.000 54.06000 436 LYS B N 1
ATOM 13584 C CA . LYS B 1 436 ? -27.80600 61.22400 26.56000 1.000 50.67000 436 LYS B CA 1
ATOM 13585 C C . LYS B 1 436 ? -29.18100 61.51100 27.15200 1.000 46.82000 436 LYS B C 1
ATOM 13586 O O . LYS B 1 436 ? -30.15200 61.70500 26.41600 1.000 45.78000 436 LYS B O 1
ATOM 13605 N N . VAL B 1 437 ? -29.29000 61.56200 28.48300 1.000 47.54000 437 VAL B N 1
ATOM 13606 C CA . VAL B 1 437 ? -30.61400 61.69700 29.08400 1.000 43.31000 437 VAL B CA 1
ATOM 13607 C C . VAL B 1 437 ? -31.20500 63.06000 28.76600 1.000 48.35000 437 VAL B C 1
ATOM 13608 O O . VAL B 1 437 ? -32.40700 63.18100 28.50000 1.000 49.47000 437 VAL B O 1
ATOM 13621 N N . ARG B 1 438 ? -30.39200 64.11300 28.81800 1.000 49.24000 438 ARG B N 1
ATOM 13622 C CA . ARG B 1 438 ? -30.92400 65.42700 28.48700 1.000 51.05000 438 ARG B CA 1
ATOM 13623 C C . ARG B 1 438 ? -31.30200 65.49100 27.01300 1.000 49.99000 438 ARG B C 1
ATOM 13624 O O . ARG B 1 438 ? -32.35600 66.03200 26.65500 1.000 47.91000 438 ARG B O 1
ATOM 13645 N N . ALA B 1 439 ? -30.46400 64.92000 26.14800 1.000 49.95000 439 ALA B N 1
ATOM 13646 C CA . ALA B 1 439 ? -30.79100 64.85200 24.72600 1.000 47.25000 439 ALA B CA 1
ATOM 13647 C C . ALA B 1 439 ? -32.13900 64.18100 24.50400 1.000 46.98000 439 ALA B C 1
ATOM 13648 O O . ALA B 1 439 ? -32.96000 64.66200 23.71900 1.000 41.74000 439 ALA B O 1
ATOM 13655 N N . MET B 1 440 ? -32.39500 63.06900 25.21000 1.000 49.35000 440 MET B N 1
ATOM 13656 C CA . MET B 1 440 ? -33.65400 62.34100 25.03400 1.000 46.71000 440 MET B CA 1
ATOM 13657 C C . MET B 1 440 ? -34.83700 63.12600 25.56200 1.000 41.93000 440 MET B C 1
ATOM 13658 O O . MET B 1 440 ? -35.95300 62.98600 25.04600 1.000 36.81000 440 MET B O 1
ATOM 13672 N N . GLU B 1 441 ? -34.62100 63.94700 26.59200 1.000 50.85000 441 GLU B N 1
ATOM 13673 C CA . GLU B 1 441 ? -35.68800 64.80700 27.09200 1.000 50.43000 441 GLU B CA 1
ATOM 13674 C C . GLU B 1 441 ? -36.09900 65.82800 26.04300 1.000 41.42000 441 GLU B C 1
ATOM 13675 O O . GLU B 1 441 ? -37.28600 66.06600 25.82300 1.000 36.84000 441 GLU B O 1
ATOM 13687 N N . LEU B 1 442 ? -35.11900 66.45100 25.39800 1.000 46.47000 442 LEU B N 1
ATOM 13688 C CA . LEU B 1 442 ? -35.41900 67.42300 24.35600 1.000 46.73000 442 LEU B CA 1
ATOM 13689 C C . LEU B 1 442 ? -36.07000 66.75500 23.15100 1.000 45.66000 442 LEU B C 1
ATOM 13690 O O . LEU B 1 442 ? -37.02800 67.29100 22.58100 1.000 42.62000 442 LEU B O 1
ATOM 13706 N N . ILE B 1 443 ? -35.55900 65.59000 22.74700 1.000 44.63000 443 ILE B N 1
ATOM 13707 C CA . ILE B 1 443 ? -36.19200 64.82700 21.66900 1.000 40.56000 443 ILE B CA 1
ATOM 13708 C C . ILE B 1 443 ? -37.67500 64.67200 21.95500 1.000 40.19000 443 ILE B C 1
ATOM 13709 O O . ILE B 1 443 ? -38.52800 64.97200 21.11400 1.000 39.26000 443 ILE B O 1
ATOM 13725 N N . GLU B 1 444 ? -38.00700 64.21000 23.16600 1.000 39.97000 444 GLU B N 1
ATOM 13726 C CA . GLU B 1 444 ? -39.40700 64.04000 23.53700 1.000 37.21000 444 GLU B CA 1
ATOM 13727 C C . GLU B 1 444 ? -40.17400 65.35000 23.42300 1.000 43.26000 444 GLU B C 1
ATOM 13728 O O . GLU B 1 444 ? -41.38800 65.34500 23.17900 1.000 41.88000 444 GLU B O 1
ATOM 13740 N N . GLU B 1 445 ? -39.49200 66.48000 23.59700 1.000 44.57000 445 GLU B N 1
ATOM 13741 C CA . GLU B 1 445 ? -40.17900 67.76200 23.55800 1.000 47.98000 445 GLU B CA 1
ATOM 13742 C C . GLU B 1 445 ? -40.51700 68.16600 22.12900 1.000 52.18000 445 GLU B C 1
ATOM 13743 O O . GLU B 1 445 ? -41.62400 68.64800 21.86800 1.000 49.49000 445 GLU B O 1
ATOM 13755 N N . VAL B 1 446 ? -39.58100 67.96600 21.19500 1.000 48.49000 446 VAL B N 1
ATOM 13756 C CA . VAL B 1 446 ? -39.73700 68.50700 19.84800 1.000 42.02000 446 VAL B CA 1
ATOM 13757 C C . VAL B 1 446 ? -40.43400 67.56000 18.87200 1.000 46.95000 446 VAL B C 1
ATOM 13758 O O . VAL B 1 446 ? -41.01700 68.03200 17.88300 1.000 44.26000 446 VAL B O 1
ATOM 13771 N N . GLU B 1 447 ? -40.40300 66.24800 19.11100 1.000 45.33000 447 GLU B N 1
ATOM 13772 C CA . GLU B 1 447 ? -40.97400 65.32100 18.14300 1.000 39.62000 447 GLU B CA 1
ATOM 13773 C C . GLU B 1 447 ? -42.46000 65.13500 18.40700 1.000 36.63000 447 GLU B C 1
ATOM 13774 O O . GLU B 1 447 ? -42.96700 65.38800 19.50200 1.000 41.36000 447 GLU B O 1
ATOM 13786 N N . LYS B 1 448 ? -43.15800 64.70600 17.36500 1.000 35.79000 448 LYS B N 1
ATOM 13787 C CA . LYS B 1 448 ? -44.60600 64.59900 17.32200 1.000 33.29000 448 LYS B CA 1
ATOM 13788 C C . LYS B 1 448 ? -45.10200 63.26800 17.87000 1.000 41.11000 448 LYS B C 1
ATOM 13789 O O . LYS B 1 448 ? -46.07400 63.22600 18.63200 1.000 40.42000 448 LYS B O 1
ATOM 13808 N N . THR B 1 449 ? -44.45300 62.17900 17.47000 1.000 38.88000 449 THR B N 1
ATOM 13809 C CA . THR B 1 449 ? -44.89800 60.82200 17.74500 1.000 34.64000 449 THR B CA 1
ATOM 13810 C C . THR B 1 449 ? -43.78700 60.06300 18.43900 1.000 32.00000 449 THR B C 1
ATOM 13811 O O . THR B 1 449 ? -42.60200 60.39900 18.32300 1.000 31.17000 449 THR B O 1
ATOM 13822 N N . ARG B 1 450 ? -44.18000 59.03600 19.19400 1.000 36.22000 450 ARG B N 1
ATOM 13823 C CA . ARG B 1 450 ? -43.17900 58.13200 19.71900 1.000 34.71000 450 ARG B CA 1
ATOM 13824 C C . ARG B 1 450 ? -42.44900 57.44600 18.57700 1.000 28.59000 450 ARG B C 1
ATOM 13825 O O . ARG B 1 450 ? -43.03800 57.12600 17.53500 1.000 34.70000 450 ARG B O 1
ATOM 13846 N N . ARG B 1 451 ? -41.15800 57.24600 18.78400 1.000 30.82000 451 ARG B N 1
ATOM 13847 C CA . ARG B 1 451 ? -40.28800 56.76300 17.72000 1.000 31.37000 451 ARG B CA 1
ATOM 13848 C C . ARG B 1 451 ? -40.61900 55.33000 17.32100 1.000 36.56000 451 ARG B C 1
ATOM 13849 O O . ARG B 1 451 ? -40.41600 54.95200 16.16200 1.000 33.49000 451 ARG B O 1
ATOM 13870 N N . GLY B 1 452 ? -41.13200 54.52300 18.25400 1.000 33.50000 452 GLY B N 1
ATOM 13871 C CA . GLY B 1 452 ? -41.33700 53.11400 17.98300 1.000 33.02000 452 GLY B CA 1
ATOM 13872 C C . GLY B 1 452 ? -40.01200 52.40700 17.80700 1.000 29.64000 452 GLY B C 1
ATOM 13873 O O . GLY B 1 452 ? -39.12900 52.46100 18.66900 1.000 27.93000 452 GLY B O 1
ATOM 13877 N N . LEU B 1 453 ? -39.83700 51.77200 16.64800 1.000 30.49000 453 LEU B N 1
ATOM 13878 C CA . LEU B 1 453 ? -38.58200 51.07800 16.38500 1.000 29.38000 453 LEU B CA 1
ATOM 13879 C C . LEU B 1 453 ? -37.42300 52.03600 16.14800 1.000 29.81000 453 LEU B C 1
ATOM 13880 O O . LEU B 1 453 ? -36.27700 51.71800 16.49300 1.000 30.67000 453 LEU B O 1
ATOM 13896 N N . TYR B 1 454 ? -37.68500 53.19000 15.53200 1.000 27.86000 454 TYR B N 1
ATOM 13897 C CA . TYR B 1 454 ? -36.62500 54.09400 15.12800 1.000 30.59000 454 TYR B CA 1
ATOM 13898 C C . TYR B 1 454 ? -35.71000 54.46300 16.28700 1.000 28.19000 454 TYR B C 1
ATOM 13899 O O . TYR B 1 454 ? -36.16100 55.00500 17.29600 1.000 34.28000 454 TYR B O 1
ATOM 13917 N N . GLY B 1 455 ? -34.41400 54.23500 16.10700 1.000 26.24000 455 GLY B N 1
ATOM 13918 C CA . GLY B 1 455 ? -33.44600 54.50200 17.14500 1.000 33.05000 455 GLY B CA 1
ATOM 13919 C C . GLY B 1 455 ? -33.33300 53.40900 18.19500 1.000 33.45000 455 GLY B C 1
ATOM 13920 O O . GLY B 1 455 ? -32.50300 53.53300 19.10700 1.000 31.94000 455 GLY B O 1
ATOM 13924 N N . GLY B 1 456 ? -34.15000 52.36500 18.10600 1.000 31.41000 456 GLY B N 1
ATOM 13925 C CA . GLY B 1 456 ? -33.93400 51.14200 18.85900 1.000 27.97000 456 GLY B CA 1
ATOM 13926 C C . GLY B 1 456 ? -32.87400 50.27300 18.22400 1.000 29.01000 456 GLY B C 1
ATOM 13927 O O . GLY B 1 456 ? -31.88600 50.76000 17.65600 1.000 27.55000 456 GLY B O 1
ATOM 13931 N N . VAL B 1 457 ? -33.07400 48.95200 18.32000 1.000 25.01000 457 VAL B N 1
ATOM 13932 C CA . VAL B 1 457 ? -32.11500 48.00400 17.78400 1.000 22.05000 457 VAL B CA 1
ATOM 13933 C C . VAL B 1 457 ? -32.85000 46.80100 17.22800 1.000 22.21000 457 VAL B C 1
ATOM 13934 O O . VAL B 1 457 ? -33.97900 46.49400 17.60500 1.000 23.73000 457 VAL B O 1
ATOM 13947 N N . VAL B 1 458 ? -32.16500 46.13600 16.29800 1.000 20.90000 458 VAL B N 1
ATOM 13948 C CA . VAL B 1 458 ? -32.61800 44.91500 15.64400 1.000 19.47000 458 VAL B CA 1
ATOM 13949 C C . VAL B 1 458 ? -31.43700 43.96700 15.65700 1.000 20.78000 458 VAL B C 1
ATOM 13950 O O . VAL B 1 458 ? -30.33200 44.34200 15.26500 1.000 21.04000 458 VAL B O 1
ATOM 13963 N N . GLY B 1 459 ? -31.64400 42.76200 16.17600 1.000 21.27000 459 GLY B N 1
ATOM 13964 C CA . GLY B 1 459 ? -30.55200 41.80300 16.22500 1.000 22.75000 459 GLY B CA 1
ATOM 13965 C C . GLY B 1 459 ? -30.90200 40.61000 17.07500 1.000 21.56000 459 GLY B C 1
ATOM 13966 O O . GLY B 1 459 ? -32.05700 40.18100 17.11400 1.000 19.92000 459 GLY B O 1
ATOM 13970 N N . TYR B 1 460 ? -29.88000 40.04200 17.71600 1.000 21.26000 460 TYR B N 1
ATOM 13971 C CA . TYR B 1 460 ? -30.13100 38.80600 18.43100 1.000 22.02000 460 TYR B CA 1
ATOM 13972 C C . TYR B 1 460 ? -29.32300 38.71200 19.71300 1.000 20.65000 460 TYR B C 1
ATOM 13973 O O . TYR B 1 460 ? -28.28100 39.34600 19.90200 1.000 21.63000 460 TYR B O 1
ATOM 13991 N N . LEU B 1 461 ? -29.88400 37.91000 20.59900 1.000 22.57000 461 LEU B N 1
ATOM 13992 C CA . LEU B 1 461 ? -29.20800 37.37900 21.77400 1.000 24.56000 461 LEU B CA 1
ATOM 13993 C C . LEU B 1 461 ? -29.20200 35.87000 21.64400 1.000 23.15000 461 LEU B C 1
ATOM 13994 O O . LEU B 1 461 ? -30.27300 35.27100 21.56000 1.000 27.75000 461 LEU B O 1
ATOM 14010 N N . ASP B 1 462 ? -28.01500 35.25000 21.63900 1.000 24.87000 462 ASP B N 1
ATOM 14011 C CA . ASP B 1 462 ? -28.00600 33.80600 21.47300 1.000 23.83000 462 ASP B CA 1
ATOM 14012 C C . ASP B 1 462 ? -28.00100 33.15600 22.85200 1.000 25.85000 462 ASP B C 1
ATOM 14013 O O . ASP B 1 462 ? -27.93000 33.83200 23.87300 1.000 27.85000 462 ASP B O 1
ATOM 14022 N N . PHE B 1 463 ? -28.16600 31.84400 22.86400 1.000 24.16000 463 PHE B N 1
ATOM 14023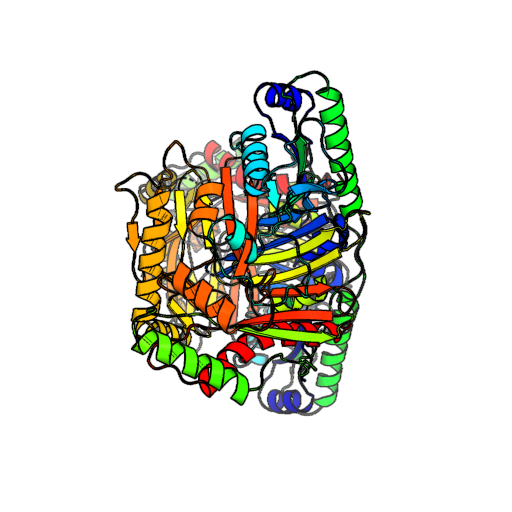 C CA . PHE B 1 463 ? -28.32600 31.13200 24.12900 1.000 27.39000 463 PHE B CA 1
ATOM 14024 C C . PHE B 1 463 ? -26.98500 30.91200 24.82200 1.000 29.92000 463 PHE B C 1
ATOM 14025 O O . PHE B 1 463 ? -26.96600 30.51000 25.99800 1.000 28.94000 463 PHE B O 1
ATOM 14042 N N . ALA B 1 464 ? -25.88100 31.25100 24.15700 1.000 24.67000 464 ALA B N 1
ATOM 14043 C CA . ALA B 1 464 ? -24.53200 31.11300 24.69000 1.000 28.62000 464 ALA B CA 1
ATOM 14044 C C . ALA B 1 464 ? -24.01100 32.40200 25.30300 1.000 28.80000 464 ALA B C 1
ATOM 14045 O O . ALA B 1 464 ? -22.86300 32.44000 25.73900 1.000 36.81000 464 ALA B O 1
ATOM 14052 N N . GLY B 1 465 ? -24.83200 33.43700 25.38900 1.000 25.45000 465 GLY B N 1
ATOM 14053 C CA . GLY B 1 465 ? -24.41800 34.69400 25.98200 1.000 27.64000 465 GLY B CA 1
ATOM 14054 C C . GLY B 1 465 ? -23.81400 35.71000 25.03200 1.000 34.65000 465 GLY B C 1
ATOM 14055 O O . GLY B 1 465 ? -23.23500 36.70600 25.49200 1.000 31.44000 465 GLY B O 1
ATOM 14059 N N . ASN B 1 466 ? -23.92300 35.50100 23.73100 1.000 29.48000 466 ASN B N 1
ATOM 14060 C CA . ASN B 1 466 ? -23.46000 36.47600 22.75300 1.000 30.26000 466 ASN B CA 1
ATOM 14061 C C . ASN B 1 466 ? -24.62600 37.33300 22.27700 1.000 26.73000 466 ASN B C 1
ATOM 14062 O O . ASN B 1 466 ? -25.78300 37.00100 22.48500 1.000 24.11000 466 ASN B O 1
ATOM 14073 N N . ALA B 1 467 ? -24.30700 38.44000 21.60700 1.000 29.11000 467 ALA B N 1
ATOM 14074 C CA . ALA B 1 467 ? -25.35500 39.25200 21.00200 1.000 25.42000 467 ALA B CA 1
ATOM 14075 C C . ALA B 1 467 ? -24.75600 40.07100 19.87100 1.000 25.34000 467 ALA B C 1
ATOM 14076 O O . ALA B 1 467 ? -23.55000 40.29500 19.81000 1.000 27.10000 467 ALA B O 1
ATOM 14083 N N . ASP B 1 468 ? -25.61700 40.52100 18.96400 1.000 24.38000 468 ASP B N 1
ATOM 14084 C CA . ASP B 1 468 ? -25.18500 41.43500 17.90700 1.000 24.87000 468 ASP B CA 1
ATOM 14085 C C . ASP B 1 468 ? -26.41900 42.24100 17.54400 1.000 22.55000 468 ASP B C 1
ATOM 14086 O O . ASP B 1 468 ? -27.40700 41.65600 17.09800 1.000 24.16000 468 ASP B O 1
ATOM 14095 N N . PHE B 1 469 ? -26.40300 43.54900 17.82900 1.000 23.58000 469 PHE B N 1
ATOM 14096 C CA . PHE B 1 469 ? -27.54700 44.41300 17.56900 1.000 24.18000 469 PHE B CA 1
ATOM 14097 C C . PHE B 1 469 ? -27.17100 45.58000 16.68100 1.000 26.75000 469 PHE B C 1
ATOM 14098 O O . PHE B 1 469 ? -26.21600 46.31100 16.97100 1.000 28.21000 469 PHE B O 1
ATOM 14115 N N . ALA B 1 470 ? -27.96300 45.77000 15.63300 1.000 27.02000 470 ALA B N 1
ATOM 14116 C CA . ALA B 1 470 ? -27.86900 46.93200 14.75800 1.000 26.41000 470 ALA B CA 1
ATOM 14117 C C . ALA B 1 470 ? -28.71800 48.06100 15.30500 1.000 23.96000 470 ALA B C 1
ATOM 14118 O O . ALA B 1 470 ? -29.79300 47.82800 15.85500 1.000 25.55000 470 ALA B O 1
ATOM 14125 N N . ILE B 1 471 ? -28.25100 49.29400 15.13700 1.000 26.94000 471 ILE B N 1
ATOM 14126 C CA . ILE B 1 471 ? -29.13400 50.42500 15.37600 1.000 23.01000 471 ILE B CA 1
ATOM 14127 C C . ILE B 1 471 ? -30.21600 50.41500 14.30500 1.000 27.75000 471 ILE B C 1
ATOM 14128 O O . ILE B 1 471 ? -29.92600 50.19900 13.12200 1.000 26.75000 471 ILE B O 1
ATOM 14144 N N . ALA B 1 472 ? -31.46000 50.64700 14.71700 1.000 27.11000 472 ALA B N 1
ATOM 14145 C CA . ALA B 1 472 ? -32.62200 50.54000 13.83200 1.000 28.12000 472 ALA B CA 1
ATOM 14146 C C . ALA B 1 472 ? -32.80800 51.87100 13.12500 1.000 24.36000 472 ALA B C 1
ATOM 14147 O O . ALA B 1 472 ? -33.62400 52.71800 13.50700 1.000 25.46000 472 ALA B O 1
ATOM 14154 N N . ILE B 1 473 ? -31.97600 52.04600 12.10700 1.000 25.34000 473 ILE B N 1
ATOM 14155 C CA . ILE B 1 473 ? -32.06400 53.13400 11.15100 1.000 25.85000 473 ILE B CA 1
ATOM 14156 C C . ILE B 1 473 ? -32.05000 52.53500 9.75200 1.000 24.04000 473 ILE B C 1
ATOM 14157 O O . ILE B 1 473 ? -31.76500 51.35400 9.55100 1.000 22.42000 473 ILE B O 1
ATOM 14173 N N . ARG B 1 474 ? -32.31400 53.38800 8.76900 1.000 22.95000 474 ARG B N 1
ATOM 14174 C CA . ARG B 1 474 ? -32.44900 52.95000 7.38900 1.000 23.04000 474 ARG B CA 1
ATOM 14175 C C . ARG B 1 474 ? -33.31600 51.69700 7.31200 1.000 20.08000 474 ARG B C 1
ATOM 14176 O O . ARG B 1 474 ? -32.98200 50.70000 6.65200 1.000 21.00000 474 ARG B O 1
ATOM 14197 N N . THR B 1 475 ? -34.47100 51.79400 7.95700 1.000 21.34000 475 THR B N 1
ATOM 14198 C CA . THR B 1 475 ? -35.39000 50.68900 8.18800 1.000 21.25000 475 THR B CA 1
ATOM 14199 C C . THR B 1 475 ? -36.82000 51.13000 7.90600 1.000 20.00000 475 THR B C 1
ATOM 14200 O O . THR B 1 475 ? -37.21500 52.24700 8.24900 1.000 24.17000 475 THR B O 1
ATOM 14211 N N . ALA B 1 476 ? -37.59700 50.24300 7.28700 1.000 19.17000 476 ALA B N 1
ATOM 14212 C CA . ALA B 1 476 ? -39.01900 50.44000 7.05600 1.000 20.72000 476 ALA B CA 1
ATOM 14213 C C . ALA B 1 476 ? -39.81200 49.52000 7.96700 1.000 22.14000 476 ALA B C 1
ATOM 14214 O O . ALA B 1 476 ? -39.44900 48.35400 8.16400 1.000 20.62000 476 ALA B O 1
ATOM 14221 N N . LEU B 1 477 ? -40.91300 50.03000 8.47300 1.000 20.40000 477 LEU B N 1
ATOM 14222 C CA . LEU B 1 477 ? -41.91800 49.20000 9.12300 1.000 22.13000 477 LEU B CA 1
ATOM 14223 C C . LEU B 1 477 ? -43.10500 49.12300 8.18100 1.000 22.96000 477 LEU B C 1
ATOM 14224 O O . LEU B 1 477 ? -43.67300 50.15700 7.79800 1.000 22.50000 477 LEU B O 1
ATOM 14240 N N . MET B 1 478 ? -43.39100 47.92000 7.69700 1.000 20.15000 478 MET B N 1
ATOM 14241 C CA . MET B 1 478 ? -44.45200 47.71400 6.72000 1.000 20.29000 478 MET B CA 1
ATOM 14242 C C . MET B 1 478 ? -45.63200 47.02700 7.38800 1.000 22.51000 478 MET B C 1
ATOM 14243 O O . MET B 1 478 ? -45.49500 45.91800 7.91700 1.000 21.35000 478 MET B O 1
ATOM 14257 N N . ARG B 1 479 ? -46.79400 47.67200 7.32900 1.000 22.08000 479 ARG B N 1
ATOM 14258 C CA . ARG B 1 479 ? -47.97800 47.17900 8.03300 1.000 26.10000 479 ARG B CA 1
ATOM 14259 C C . ARG B 1 479 ? -49.20800 47.52500 7.21100 1.000 31.11000 479 ARG B C 1
ATOM 14260 O O . ARG B 1 479 ? -49.43100 48.70100 6.92700 1.000 29.11000 479 ARG B O 1
ATOM 14281 N N . ASN B 1 480 ? -49.93700 46.50200 6.75800 1.000 29.25000 480 ASN B N 1
ATOM 14282 C CA . ASN B 1 480 ? -51.21300 46.65200 6.05300 1.000 33.60000 480 ASN B CA 1
ATOM 14283 C C . ASN B 1 480 ? -51.17300 47.70700 4.93300 1.000 35.07000 480 ASN B C 1
ATOM 14284 O O . ASN B 1 480 ? -52.02300 48.59500 4.84400 1.000 32.55000 480 ASN B O 1
ATOM 14295 N N . GLY B 1 481 ? -50.19100 47.59200 4.05100 1.000 31.47000 481 GLY B N 1
ATOM 14296 C CA . GLY B 1 481 ? -50.16500 48.43100 2.86600 1.000 28.28000 481 GLY B CA 1
ATOM 14297 C C . GLY B 1 481 ? -49.58700 49.81400 3.06100 1.000 25.98000 481 GLY B C 1
ATOM 14298 O O . GLY B 1 481 ? -49.68500 50.64000 2.14500 1.000 27.66000 481 GLY B O 1
ATOM 14302 N N . THR B 1 482 ? -49.02700 50.09200 4.23300 1.000 23.52000 482 THR B N 1
ATOM 14303 C CA . THR B 1 482 ? -48.32100 51.32200 4.53400 1.000 23.11000 482 THR B CA 1
ATOM 14304 C C . THR B 1 482 ? -46.90300 51.00400 4.97100 1.000 26.85000 482 THR B C 1
ATOM 14305 O O . THR B 1 482 ? -46.68000 50.10400 5.78600 1.000 27.78000 482 THR B O 1
ATOM 14316 N N . ALA B 1 483 ? -45.95700 51.78300 4.47800 1.000 23.17000 483 ALA B N 1
ATOM 14317 C CA . ALA B 1 483 ? -44.58600 51.72000 4.94600 1.000 22.14000 483 ALA B CA 1
ATOM 14318 C C . ALA B 1 483 ? -44.24800 52.99900 5.68500 1.000 22.42000 483 ALA B C 1
ATOM 14319 O O . ALA B 1 483 ? -44.53900 54.09700 5.20500 1.000 27.06000 483 ALA B O 1
ATOM 14326 N N . TYR B 1 484 ? -43.64200 52.84100 6.84900 1.000 20.52000 484 TYR B N 1
ATOM 14327 C CA . TYR B 1 484 ? -43.14900 53.94200 7.66900 1.000 20.93000 484 TYR B CA 1
ATOM 14328 C C . TYR B 1 484 ? -41.63700 53.95000 7.62800 1.000 23.22000 484 TYR B C 1
ATOM 14329 O O . TYR B 1 484 ? -41.01400 52.90200 7.82200 1.000 24.24000 484 TYR B O 1
ATOM 14347 N N . VAL B 1 485 ? -41.04700 55.12600 7.43300 1.000 21.77000 485 VAL B N 1
ATOM 14348 C CA . VAL B 1 485 ? -39.59700 55.29200 7.40900 1.000 20.47000 485 VAL B CA 1
ATOM 14349 C C . VAL B 1 485 ? -39.26700 56.55000 8.19400 1.000 24.45000 485 VAL B C 1
ATOM 14350 O O . VAL B 1 485 ? -39.64200 57.65500 7.78700 1.000 25.64000 485 VAL B O 1
ATOM 14363 N N . GLN B 1 486 ? -38.54700 56.39200 9.30000 1.000 23.94000 486 GLN B N 1
ATOM 14364 C CA . GLN B 1 486 ? -38.09700 57.51600 10.10700 1.000 21.12000 486 GLN B CA 1
ATOM 14365 C C . GLN B 1 486 ? -36.61200 57.78200 9.91600 1.000 24.73000 486 GLN B C 1
ATOM 14366 O O . GLN B 1 486 ? -35.81500 56.86300 9.68900 1.000 24.53000 486 GLN B O 1
ATOM 14380 N N . ALA B 1 487 ? -36.23600 59.06400 9.99300 1.000 22.72000 487 ALA B N 1
ATOM 14381 C CA . ALA B 1 487 ? -34.84000 59.44900 9.83700 1.000 23.26000 487 ALA B CA 1
ATOM 14382 C C . ALA B 1 487 ? -34.60200 60.79000 10.51900 1.000 24.13000 487 ALA B C 1
ATOM 14383 O O . ALA B 1 487 ? -35.51600 61.59800 10.67800 1.000 26.05000 487 ALA B O 1
ATOM 14390 N N . GLY B 1 488 ? -33.34400 61.02100 10.87900 1.000 28.30000 488 GLY B N 1
ATOM 14391 C CA . GLY B 1 488 ? -32.95700 62.18300 11.65100 1.000 28.62000 488 GLY B CA 1
ATOM 14392 C C . GLY B 1 488 ? -31.47800 62.44200 11.49800 1.000 31.53000 488 GLY B C 1
ATOM 14393 O O . GLY B 1 488 ? -30.81400 61.87300 10.62900 1.000 36.00000 488 GLY B O 1
ATOM 14397 N N . GLY B 1 489 ? -30.95600 63.32000 12.35100 1.000 29.54000 489 GLY B N 1
ATOM 14398 C CA . GLY B 1 489 ? -29.55200 63.64900 12.26100 1.000 31.06000 489 GLY B CA 1
ATOM 14399 C C . GLY B 1 489 ? -29.10900 64.53300 13.40500 1.000 39.60000 489 GLY B C 1
ATOM 14400 O O . GLY B 1 489 ? -29.92600 65.27000 13.96400 1.000 35.40000 489 GLY B O 1
ATOM 14404 N N . GLY B 1 490 ? -27.82200 64.45700 13.76100 1.000 40.83000 490 GLY B N 1
ATOM 14405 C CA . GLY B 1 490 ? -27.28400 65.21500 14.87400 1.000 43.14000 490 GLY B CA 1
ATOM 14406 C C . GLY B 1 490 ? -27.33300 66.71600 14.66400 1.000 42.05000 490 GLY B C 1
ATOM 14407 O O . GLY B 1 490 ? -26.91200 67.22400 13.62000 1.000 41.59000 490 GLY B O 1
ATOM 14411 N N . VAL B 1 491 ? -27.85100 67.42100 15.66700 1.000 42.30000 491 VAL B N 1
ATOM 14412 C CA . VAL B 1 491 ? -27.89200 68.87800 15.70900 1.000 46.89000 491 VAL B CA 1
ATOM 14413 C C . VAL B 1 491 ? -26.86500 69.37300 16.72400 1.000 51.64000 491 VAL B C 1
ATOM 14414 O O . VAL B 1 491 ? -26.85900 68.93100 17.88100 1.000 50.23000 491 VAL B O 1
ATOM 14427 N N . VAL B 1 492 ? -26.00200 70.29300 16.29200 1.000 53.90000 492 VAL B N 1
ATOM 14428 C CA . VAL B 1 492 ? -25.00600 70.90900 17.16500 1.000 55.53000 492 VAL B CA 1
ATOM 14429 C C . VAL B 1 492 ? -25.22400 72.42100 17.18600 1.000 56.51000 492 VAL B C 1
ATOM 14430 O O . VAL B 1 492 ? -26.27900 72.91100 16.77100 1.000 54.76000 492 VAL B O 1
ATOM 14443 N N . ALA B 1 493 ? -24.23200 73.17500 17.67200 1.000 59.32000 493 ALA B N 1
ATOM 14444 C CA . ALA B 1 493 ? -24.39800 74.62200 17.81000 1.000 60.22000 493 ALA B CA 1
ATOM 14445 C C . ALA B 1 493 ? -24.49200 75.31200 16.45300 1.000 56.93000 493 ALA B C 1
ATOM 14446 O O . ALA B 1 493 ? -25.27800 76.25000 16.28000 1.000 58.58000 493 ALA B O 1
ATOM 14453 N N . ASP B 1 494 ? -23.70000 74.87100 15.48300 1.000 54.42000 494 ASP B N 1
ATOM 14454 C CA . ASP B 1 494 ? -23.62600 75.53200 14.18900 1.000 55.89000 494 ASP B CA 1
ATOM 14455 C C . ASP B 1 494 ? -24.64300 74.99900 13.19000 1.000 56.88000 494 ASP B C 1
ATOM 14456 O O . ASP B 1 494 ? -24.55400 75.32100 11.99900 1.000 52.30000 494 ASP B O 1
ATOM 14465 N N . SER B 1 495 ? -25.61100 74.21100 13.64400 1.000 54.23000 495 SER B N 1
ATOM 14466 C CA . SER B 1 495 ? -26.50400 73.52000 12.72600 1.000 52.77000 495 SER B CA 1
ATOM 14467 C C . SER B 1 495 ? -27.45500 74.48500 12.04400 1.000 47.15000 495 SER B C 1
ATOM 14468 O O . SER B 1 495 ? -27.94200 75.44200 12.65000 1.000 49.50000 495 SER B O 1
ATOM 14476 N N . ASN B 1 496 ? -27.74400 74.18800 10.78300 1.000 50.71000 496 ASN B N 1
ATOM 14477 C CA . ASN B 1 496 ? -28.69600 74.92900 9.97100 1.000 46.82000 496 ASN B CA 1
ATOM 14478 C C . ASN B 1 496 ? -29.92800 74.06800 9.70400 1.000 41.97000 496 ASN B C 1
ATOM 14479 O O . ASN B 1 496 ? -29.80300 72.92400 9.25100 1.000 40.55000 496 ASN B O 1
ATOM 14490 N N . GLY B 1 497 ? -31.10900 74.62700 9.96500 1.000 37.84000 497 GLY B N 1
ATOM 14491 C CA . GLY B 1 497 ? -32.36600 73.92600 9.81000 1.000 40.39000 497 GLY B CA 1
ATOM 14492 C C . GLY B 1 497 ? -32.57000 73.30700 8.43500 1.000 41.09000 497 GLY B C 1
ATOM 14493 O O . GLY B 1 497 ? -32.78500 72.09700 8.29500 1.000 34.26000 497 GLY B O 1
ATOM 14497 N N . PRO B 1 498 ? -32.54000 74.13500 7.38900 1.000 38.18000 498 PRO B N 1
ATOM 14498 C CA . PRO B 1 498 ? -32.73700 73.58600 6.03500 1.000 36.45000 498 PRO B CA 1
ATOM 14499 C C . PRO B 1 498 ? -31.73200 72.51500 5.66100 1.000 33.08000 498 PRO B C 1
ATOM 14500 O O . PRO B 1 498 ? -32.08900 71.54300 4.98100 1.000 32.51000 498 PRO B O 1
ATOM 14511 N N . TYR B 1 499 ? -30.47300 72.66500 6.06600 1.000 32.47000 499 TYR B N 1
ATOM 14512 C CA . TYR B 1 499 ? -29.49200 71.63800 5.76600 1.000 34.89000 499 TYR B CA 1
ATOM 14513 C C . TYR B 1 499 ? -29.82800 70.33700 6.49900 1.000 35.93000 499 TYR B C 1
ATOM 14514 O O . TYR B 1 499 ? -29.80300 69.25600 5.90000 1.000 34.07000 499 TYR B O 1
ATOM 14532 N N . GLU B 1 500 ? -30.18600 70.42400 7.78000 1.000 34.30000 500 GLU B N 1
ATOM 14533 C CA . GLU B 1 500 ? -30.47500 69.21300 8.55100 1.000 34.67000 500 GLU B CA 1
ATOM 14534 C C . GLU B 1 500 ? -31.76900 68.54400 8.08500 1.000 32.79000 500 GLU B C 1
ATOM 14535 O O . GLU B 1 500 ? -31.83600 67.31300 8.00500 1.000 29.69000 500 GLU B O 1
ATOM 14547 N N . TYR B 1 501 ? -32.80200 69.33200 7.77200 1.000 30.63000 501 TYR B N 1
ATOM 14548 C CA . TYR B 1 501 ? -34.01500 68.78500 7.16100 1.000 29.78000 501 TYR B CA 1
ATOM 14549 C C . TYR B 1 501 ? -33.67200 67.95800 5.94100 1.000 27.92000 501 TYR B C 1
ATOM 14550 O O . TYR B 1 501 ? -34.20700 66.85900 5.74300 1.000 25.75000 501 TYR B O 1
ATOM 14568 N N . THR B 1 502 ? -32.83100 68.52300 5.07300 1.000 30.43000 502 THR B N 1
ATOM 14569 C CA . THR B 1 502 ? -32.48900 67.89100 3.80800 1.000 27.68000 502 THR B CA 1
ATOM 14570 C C . THR B 1 502 ? -31.68100 66.62300 4.02900 1.000 28.72000 502 THR B C 1
ATOM 14571 O O . THR B 1 502 ? -31.95100 65.59900 3.39600 1.000 26.29000 502 THR B O 1
ATOM 14582 N N . GLU B 1 503 ? -30.68600 66.68000 4.92400 1.000 28.62000 503 GLU B N 1
ATOM 14583 C CA . GLU B 1 503 ? -29.87300 65.50500 5.24300 1.000 32.00000 503 GLU B CA 1
ATOM 14584 C C . GLU B 1 503 ? -30.74300 64.35600 5.72800 1.000 27.88000 503 GLU B C 1
ATOM 14585 O O . GLU B 1 503 ? -30.58800 63.20600 5.29400 1.000 26.71000 503 GLU B O 1
ATOM 14597 N N . ALA B 1 504 ? -31.66500 64.65600 6.63000 1.000 27.40000 504 ALA B N 1
ATOM 14598 C CA . ALA B 1 504 ? -32.51000 63.62200 7.22300 1.000 27.48000 504 ALA B CA 1
ATOM 14599 C C . ALA B 1 504 ? -33.47200 63.05100 6.19100 1.000 27.48000 504 ALA B C 1
ATOM 14600 O O . ALA B 1 504 ? -33.69800 61.83900 6.14700 1.000 23.79000 504 ALA B O 1
ATOM 14607 N N . ALA B 1 505 ? -34.04000 63.91300 5.33800 1.000 26.40000 505 ALA B N 1
ATOM 14608 C CA . ALA B 1 505 ? -34.92700 63.43000 4.28500 1.000 24.06000 505 ALA B CA 1
ATOM 14609 C C . ALA B 1 505 ? -34.18200 62.54400 3.29600 1.000 22.52000 505 ALA B C 1
ATOM 14610 O O . ALA B 1 505 ? -34.76900 61.58600 2.78100 1.000 22.10000 505 ALA B O 1
ATOM 14617 N N . ASN B 1 506 ? -32.90000 62.84000 3.03300 1.000 24.65000 506 ASN B N 1
ATOM 14618 C CA . ASN B 1 506 ? -32.07700 62.00000 2.15300 1.000 23.28000 506 ASN B CA 1
ATOM 14619 C C . ASN B 1 506 ? -31.88200 60.60400 2.74700 1.000 23.44000 506 ASN B C 1
ATOM 14620 O O . ASN B 1 506 ? -31.88400 59.59900 2.02500 1.000 22.44000 506 ASN B O 1
ATOM 14631 N N . LYS B 1 507 ? -31.69200 60.53000 4.06100 1.000 26.41000 507 LYS B N 1
ATOM 14632 C CA . LYS B 1 507 ? -31.59400 59.23000 4.71900 1.000 24.89000 507 LYS B CA 1
ATOM 14633 C C . LYS B 1 507 ? -32.89000 58.44700 4.57500 1.000 22.51000 507 LYS B C 1
ATOM 14634 O O . LYS B 1 507 ? -32.87400 57.26000 4.22600 1.000 22.75000 507 LYS B O 1
ATOM 14653 N N . ALA B 1 508 ? -34.02200 59.10800 4.79300 1.000 19.84000 508 ALA B N 1
ATOM 14654 C CA . ALA B 1 508 ? -35.31200 58.45400 4.62200 1.000 20.85000 508 ALA B CA 1
ATOM 14655 C C . ALA B 1 508 ? -35.50400 58.01300 3.18700 1.000 22.76000 508 ALA B C 1
ATOM 14656 O O . ALA B 1 508 ? -35.99800 56.90900 2.91900 1.000 20.88000 508 ALA B O 1
ATOM 14663 N N . ARG B 1 509 ? -35.10300 58.86500 2.23900 1.000 21.20000 509 ARG B N 1
ATOM 14664 C CA . ARG B 1 509 ? -35.32000 58.53600 0.84500 1.000 24.18000 509 ARG B CA 1
ATOM 14665 C C . ARG B 1 509 ? -34.55500 57.29700 0.40600 1.000 21.23000 509 ARG B C 1
ATOM 14666 O O . ARG B 1 509 ? -34.97200 56.64100 -0.54100 1.000 20.79000 509 ARG B O 1
ATOM 14687 N N . ALA B 1 510 ? -33.43300 56.96900 1.04400 1.000 22.09000 510 ALA B N 1
ATOM 14688 C CA . ALA B 1 510 ? -32.76400 55.71200 0.71800 1.000 21.87000 510 ALA B CA 1
ATOM 14689 C C . ALA B 1 510 ? -33.73300 54.53000 0.82800 1.000 23.84000 510 ALA B C 1
ATOM 14690 O O . ALA B 1 510 ? -33.76000 53.65800 -0.05500 1.000 24.53000 510 ALA B O 1
ATOM 14697 N N . VAL B 1 511 ? -34.57800 54.51700 1.87300 1.000 22.30000 511 VAL B N 1
ATOM 14698 C CA . VAL B 1 511 ? -35.53700 53.42400 2.07200 1.000 20.40000 511 VAL B CA 1
ATOM 14699 C C . VAL B 1 511 ? -36.79100 53.63700 1.23400 1.000 19.66000 511 VAL B C 1
ATOM 14700 O O . VAL B 1 511 ? -37.29000 52.69800 0.61100 1.000 17.46000 511 VAL B O 1
ATOM 14713 N N . LEU B 1 512 ? -37.32600 54.86200 1.22700 1.000 20.06000 512 LEU B N 1
ATOM 14714 C CA . LEU B 1 512 ? -38.50300 55.16300 0.41300 1.000 20.31000 512 LEU B CA 1
ATOM 14715 C C . LEU B 1 512 ? -38.24200 54.85900 -1.06200 1.000 18.28000 512 LEU B C 1
ATOM 14716 O O . LEU B 1 512 ? -39.11400 54.31000 -1.74800 1.000 19.06000 512 LEU B O 1
ATOM 14732 N N . ASN B 1 513 ? -37.03900 55.18000 -1.55000 1.000 19.68000 513 ASN B N 1
ATOM 14733 C CA . ASN B 1 513 ? -36.65700 54.84800 -2.92700 1.000 19.58000 513 ASN B CA 1
ATOM 14734 C C . ASN B 1 513 ? -36.69900 53.34600 -3.16600 1.000 19.18000 513 ASN B C 1
ATOM 14735 O O . ASN B 1 513 ? -37.16200 52.88000 -4.20800 1.000 18.20000 513 ASN B O 1
ATOM 14746 N N . ALA B 1 514 ? -36.23300 52.56100 -2.18900 1.000 18.76000 514 ALA B N 1
ATOM 14747 C CA . ALA B 1 514 ? -36.23400 51.11200 -2.36000 1.000 19.92000 514 ALA B CA 1
ATOM 14748 C C . ALA B 1 514 ? -37.65100 50.57400 -2.41900 1.000 19.40000 514 ALA B C 1
ATOM 14749 O O . ALA B 1 514 ? -37.93500 49.63200 -3.16100 1.000 18.39000 514 ALA B O 1
ATOM 14756 N N . ILE B 1 515 ? -38.54200 51.12500 -1.59800 1.000 17.71000 515 ILE B N 1
ATOM 14757 C CA . ILE B 1 515 ? -39.92200 50.68600 -1.59700 1.000 18.36000 515 ILE B CA 1
ATOM 14758 C C . ILE B 1 515 ? -40.57600 51.01200 -2.93100 1.000 19.61000 515 ILE B C 1
ATOM 14759 O O . ILE B 1 515 ? -41.24700 50.17100 -3.54200 1.000 18.92000 515 ILE B O 1
ATOM 14775 N N . ALA B 1 516 ? -40.38000 52.23700 -3.39500 1.000 19.78000 516 ALA B N 1
ATOM 14776 C CA . ALA B 1 516 ? -40.90000 52.63100 -4.70300 1.000 21.77000 516 ALA B CA 1
ATOM 14777 C C . ALA B 1 516 ? -40.35700 51.73800 -5.81700 1.000 20.21000 516 ALA B C 1
ATOM 14778 O O . ALA B 1 516 ? -41.10400 51.31200 -6.71100 1.000 21.33000 516 ALA B O 1
ATOM 14785 N N . ALA B 1 517 ? -39.05600 51.45800 -5.78900 1.000 17.90000 517 ALA B N 1
ATOM 14786 C CA . ALA B 1 517 ? -38.47000 50.60500 -6.81500 1.000 18.93000 517 ALA B CA 1
ATOM 14787 C C . ALA B 1 517 ? -39.00900 49.18600 -6.72800 1.000 17.10000 517 ALA B C 1
ATOM 14788 O O . ALA B 1 517 ? -39.22700 48.53400 -7.74700 1.000 19.45000 517 ALA B O 1
ATOM 14795 N N . ALA B 1 518 ? -39.20000 48.65800 -5.50500 1.000 17.29000 518 ALA B N 1
ATOM 14796 C CA . ALA B 1 518 ? -39.65800 47.28400 -5.40200 1.000 17.16000 518 ALA B CA 1
ATOM 14797 C C . ALA B 1 518 ? -41.01500 47.08200 -6.06100 1.000 19.06000 518 ALA B C 1
ATOM 14798 O O . ALA B 1 518 ? -41.30300 45.98500 -6.56200 1.000 19.81000 518 ALA B O 1
ATOM 14805 N N . ALA B 1 519 ? -41.87400 48.10400 -6.03900 1.000 18.90000 519 ALA B N 1
ATOM 14806 C CA . ALA B 1 519 ? -43.17200 48.01900 -6.69100 1.000 23.69000 519 ALA B CA 1
ATOM 14807 C C . ALA B 1 519 ? -43.06400 47.78900 -8.19200 1.000 26.84000 519 ALA B C 1
ATOM 14808 O O . ALA B 1 519 ? -44.04300 47.33800 -8.80500 1.000 24.90000 519 ALA B O 1
ATOM 14815 N N . THR B 1 520 ? -41.90600 48.10700 -8.80200 1.000 21.75000 520 THR B N 1
ATOM 14816 C CA . THR B 1 520 ? -41.71600 47.94400 -10.23800 1.000 22.17000 520 THR B CA 1
ATOM 14817 C C . THR B 1 520 ? -41.12600 46.60200 -10.62900 1.000 20.95000 520 THR B C 1
ATOM 14818 O O . THR B 1 520 ? -40.99900 46.35000 -11.83300 1.000 22.79000 520 THR B O 1
ATOM 14829 N N . LEU B 1 521 ? -40.73500 45.75700 -9.67400 1.000 18.63000 521 LEU B N 1
ATOM 14830 C CA . LEU B 1 521 ? -40.08100 44.50100 -10.03700 1.000 20.21000 521 LEU B CA 1
ATOM 14831 C C . LEU B 1 521 ? -40.94000 43.71300 -11.01400 1.000 22.22000 521 LEU B C 1
ATOM 14832 O O . LEU B 1 521 ? -42.15300 43.55100 -10.82200 1.000 24.53000 521 LEU B O 1
ATOM 14848 N N . ALA B 1 522 ? -40.30100 43.23200 -12.07100 1.000 20.20000 522 ALA B N 1
ATOM 14849 C CA . ALA B 1 522 ? -40.97200 42.56200 -13.17100 1.000 23.24000 522 ALA B CA 1
ATOM 14850 C C . ALA B 1 522 ? -39.97300 41.64000 -13.85300 1.000 24.19000 522 ALA B C 1
ATOM 14851 O O . ALA B 1 522 ? -38.76300 41.80800 -13.71300 1.000 22.81000 522 ALA B O 1
ATOM 14858 N N . GLU B 1 523 ? -40.48800 40.68900 -14.62900 1.000 23.74000 523 GLU B N 1
ATOM 14859 C CA . GLU B 1 523 ? -39.60400 39.90300 -15.47300 1.000 20.16000 523 GLU B CA 1
ATOM 14860 C C . GLU B 1 523 ? -39.00700 40.78900 -16.56000 1.000 25.57000 523 GLU B C 1
ATOM 14861 O O . GLU B 1 523 ? -39.68800 41.67700 -17.08300 1.000 25.30000 523 GLU B O 1
ATOM 14873 N N . PRO B 1 524 ? -37.73000 40.59900 -16.90100 1.000 22.39000 524 PRO B N 1
ATOM 14874 C CA . PRO B 1 524 ? -37.10500 41.39300 -17.96100 1.000 22.82000 524 PRO B CA 1
ATOM 14875 C C . PRO B 1 524 ? -37.70100 41.08200 -19.32400 1.000 32.92000 524 PRO B C 1
ATOM 14876 O O . PRO B 1 524 ? -37.63100 41.93200 -20.23200 1.000 38.21000 524 PRO B O 1
#

InterPro domains:
  IPR005256 Anthranilate synthase component I, PabB-like [TIGR00564] (50-515)
  IPR005801 ADC synthase [G3DSA:3.60.120.10] (18-523)
  IPR005801 ADC synthase [SSF56322] (40-515)
  IPR006805 Anthranilate synthase component I, N-terminal [PF04715] (51-192)
  IPR015890 Chorismate-utilising enzyme, C-terminal [PF00425] (249-507)
  IPR019999 Anthranilate synthase component I-like [PR00095] (355-368)
  IPR019999 Anthranilate synthase component I-like [PR00095] (369-382)
  IPR019999 Anthranilate synthase component I-like [PR00095] (449-463)
  IPR019999 Anthranilate synthase component I-like [PR00095] (464-478)
  IPR019999 Anthranilate synthase component I-like [PTHR11236] (30-518)

Sequence (994 aa):
AALAETTSREDFRALATEHRVVPVIRKVLADSETPLSAYRKLAANRPGTFLLESAENRSWSRWSFIGAGAPSALTVRDNAAAWLGTAPEGAPSGGDPLDALRATLDLLKTEAMAGLPPLSSGLVGFFAYDMVRRLERLPELAVDDLGLPDMLLLLATDIAAVDHHEGTITLIANAVNWNGTDERVDWAYDDAVARLDVMTKALGQPLTSAVATFSRPAPDHRAQRTMEEYTEIVDKLVGDIEAGEAFQVVPSQRFEMDTAADPLDVYRILRVTNPSPYMYLLNIPDADGGLDFSIVGSSPEALVTVKDGRATTHPIAGTRWREEDVLLEKELLADEKERAEHLMLVDLGRNDLGRVCRPGTVRVDDYSHIERYSHVMHLVSTVTGELAEDKTALDAVTACFPAGTLSGAPKVRAMELIEEVEKTRRGLYGGVVGYLDFAGNADFAIAIRTALMRNGTAYVQAGGGVVADSNGPYEYTEAANKARAVLNAIAAAATLAEPGAALAETTSREDFRALATEHRVVPVIRKVLADSETPLSAYRKLAANRPGTFLLESAEGRSWSRWSFIGAGAPSALTVRDNAAAWLGTAPEGAPSGGDPLDALRATLDLLKTEAMAGLPPLSSGLVGFFAYDMVRRLERLPELAVDDLGLPDMLLLLATDIAAVDHHEGTITLIANAVNWNGTDERVDWAYDDAVARLDVMTKALGQPLTSAVATFSRPAPDHRAQRTMEEYTEIVDKLVGDIEAGEAFQVVPSQRFEMDTAADPLDVYRILRVTNPSPYMYLLNIPDADGGLDFSIVGSSPEALVTVKDGRATTHPIAGTRWRDVLLEKELLADEKEHLMLVDLGRNDLGRVCRPGTVRVDDYSHIERYSHVMHLVSTVTGELAEDKTALDAVTACFPAGTLSGAPKVRAMELIEEVEKTRRGLYGGVVGYLDFAGNADFAIAIRTALMRNGTAYVQAGGGVVADSNGPYEYTEAANKARAVLNAIAAAATLAEP

B-factor: mean 37.63, std 19.14, range [9.1, 152.23]

Nearest PDB structures (foldseek):
  7bvd-assembly1_B  TM=1.002E+00  e=0.000E+00  Mycolicibacterium smegmatis
  7bvd-assembly1_A  TM=9.984E-01  e=2.741E-101  Mycolicibacterium smegmatis
  5cwa-assembly1_A  TM=9.828E-01  e=1.178E-89  Mycobacterium tuberculosis CDC1551
  5kck-assembly1_A-2  TM=9.101E-01  e=4.657E-39  Streptococcus pneumoniae TIGR4
  6za4-assembly4_D  TM=7.726E-01  e=1.221E-29  Mycobacterium tuberculosis H37Rv

Secondary structure (DSSP, 8-state):
--TT----HHHHHHHHTT-SEEEEEEEEE-TT--HHHHHHHHTTT-TT-EEEE-EE--EE-SEEEEE---SEEEEEETTEEEEEE---TT---SS-HHHHHHHHHHHH--PPPTT--S--SEEEEEE-GGGGGGTS-----SB--S---SEEEEEE-EEEEEETTTTEEEEEEEEE-SS---TTHHHHHHHHHHHHHHHHHHHTS-B----BB---PPP--EESS-HHHHHHHHHHHHHHHHTTS-SEE--EEEEEEE----HHHHHHHHHHH---SEEEEEEEE-TTSSEEEEEEEEE--EEEEEETTEEEE--EEEEE---HHHHHHHHHHH--TTHHHHHHHHHHHHHHHHTTB-TT--EEEEEEEEEE-SS-EEEEEEEEEEBPTT--HHHHHHHHPSPGGGSEESHHHHHHHHHHH-SB--TTTTSEEEEEETTS-EEEEES-SEEEEETTEEEEEEE--B-TT--HHHHHHHHHHHHHHHHHHHHHHTT-B--/---TT----HHHHHHHHTT-SEEEEEEEEE-TT--HHHHHHHHTTT-TT-EEEE-B---SB-SEEEEE---SEEEEEETTEEEEEE---TT---SS-HHHHHHHHHHHH-----TT--S--SEEEEEE-GGGGGGTS-----SB--S---SEEEEEE-EEEEEETTTTEEEEEEEEE-SS--STTHHHHHHHHHHHHHHHHHHHTS-B----BB---PPP--EESS-HHHHHHHHHHHHHHHHTTS-SEE--EEEEEEE----HHHHHHHHHHHS--SEEEEEEEE-TTSSEEEEEEEEES-EEEEEETTEEEE--EEEEE---HHHHHHHHT----HHHHHHHHHHHHHTTB-TT--EEEEEEEEEE-SS-EEEEEEEEEEBPTT--HHHHHHHHPSPGGGSEESHHHHHHHHHHH-SB--TTTTSEEEEEETTS-EEEEES-SEEEEETTEEEEEEE--B-TT--HHHHHHHHHHHHHHHHHHHHHHTT-B--

Organism: Mycolicibacterium smegmatis (strain ATCC 700084 / mc(2)155) (NCBI:txid246196)